Protein AF-A0A0E0PAA8-F1 (afdb_monomer_lite)

Foldseek 3Di:
DDDDDDDDDDDDDDDDDDDDDDDDDDDDDDDDDDDDDDDDDDDDDDDDDFDADDDDDDDDDDDDDYDDYDDDDDDDDDDDDDDDDDDDDDDDDDDDDDDDDDDDPQDPVNQAQLAAPPQHPDDPDWADFRDHDPDVVPPRPAPVNVQNVVVVVVVVPDDDLVVLVVLLVVFDDADDQLVLLVVLCVVFVFAAEAEEQFQAAQVGGGLDPPRDLQVLLVLCQQLHHSAYEFEDDCPGGVGRLVSLLCNVVSPRPHAYEHEGADPDPSVVSSNRSSRHQEYEAELSNDDLVVVLVSLVSCVVSNHAYEYEDADQVSLVSVLVHPNAAHYEHAQQDRGPRDGDLCSLLVCCPDPSVVSCVVVNHAYEYEPDQQALVSRVVNVVSVHSHYYDYNNQSNDPRSSVSVCGSNVHRSHDDDDDDDDDDDDDDDDGHDDDDDDDDDDDDDDDDDDDDDPDDDDQQADFLVCLVVLLVVVLVLQLQFLEKFKFWDKSHQFRFLLLADDLQDDQLLLCLSLLLRLQQIATQDMAIWGWHQDLVVLFIETAVSSVRSHPDDSVRCVPRNFFAAAPVRLCVLLVVLVVVLVVPVVDPDDPDPPPPLPPCPDPVLVVLLVVLLVVVVVVVCCVVVVDDDPPDDDPDDPCPVQWDWDADPNFIKTWGPDDDPSSVSSNQSSCVPPHDQWDWAWAADPVRDIIIMITGAPDPVSVVVVVVVRSVRVSVVSSVLSVSNNGPLSVLVSCQVSLRAYFYALCQSVLSSCCPRHHHRQDPGLLVNLQVSCNRRVWYFHLLLLCLPFVVSCVQCVPDDSDLVRLLVRQVVCLADVDDDDDDALDRHYDYNDDPVSSVQPHDRHDDDRNVSSVSRVNSVVSSCVSLVDRPSPADPPDRPCNDPSCVVRTQWRDSDPNNQWTARSNRSDIDGSPSDDHPFDDDPQLQKKKKFQDPFQDDQVLVLVLLCVVVNVQQWRDKAASDSTMIMTGGPDSVSLVVVLVVLLVLQPDPDPVVVPRSCNVVCVNVRMDMDGNVLVSQLSNDSDRDNDSRVSSVVSVVVPPCPVVCVVSNDDDDDDDDDDDDDDDDDDDDDDDDDDDDDDPPPDDQDDPPVLVVVCSSVVHDPPPRSVVPD

Organism: Oryza rufipogon (NCBI:txid4529)

Radius of gyration: 41.23 Å; chains: 1; bounding box: 120×102×135 Å

InterPro domains:
  IPR001468 Indole-3-glycerol phosphate synthase, conserved site [PS00614] (193-211)
  IPR006941 Ribonuclease CAF1 [PF04857] (538-858)
  IPR011060 Ribulose-phosphate binding barrel [SSF51366] (153-407)
  IPR012337 Ribonuclease H-like superfamily [SSF53098] (453-878)
  IPR013785 Aldolase-type TIM barrel [G3DSA:3.20.20.70] (136-416)
  IPR013798 Indole-3-glycerol phosphate synthase domain [MF_00134_B] (142-407)
  IPR013798 Indole-3-glycerol phosphate synthase domain [PF00218] (144-403)
  IPR013798 Indole-3-glycerol phosphate synthase domain [cd00331] (181-405)
  IPR036397 Ribonuclease H superfamily [G3DSA:3.30.420.10] (458-657)
  IPR036397 Ribonuclease H superfamily [G3DSA:3.30.420.10] (684-893)
  IPR045186 Indole-3-glycerol phosphate synthase [PTHR22854] (103-412)

Sequence (1110 aa):
MEALAIGSAPPRPPGLALPPLTRHHHLLLHRSKTLAPRRFVAAAPMDAAAAAAGRGGPAPPRCARAETDSEDAVATTSSPHSAEAAGAAEQGNGAPAPVADAADVEGVDGIRIRRRPVTGPPVHYVGPFQFRLENEGNTPRNILERIVWDKEAEMKERRPLYMLKGPLENAPPVRDFVGVLKASFDRTGLPALIAEVKKASPSRGVLREDFEPVQIAQTYEKNGAACLSVLTDAKYFQGSFDYLDAIRNAGVQCPLLCKEFIVDAWQLYYARLKGADAVLLIAAVLPDLDIKYMLKICKILGMAALVEVHDEREMDRVLGIDGVQLIGINNRNLETFQVDISNTKNLLEGERGQTIAQKGIIVVGESGLFTPDHISFVQNAGVKAVLVGESLIKQEDPGKAIAGLFGKDISPRRRHPLLLLPRRRPPSRTLLSRLLSSSPPASGGGGGGGGGGVAVKQVTRGNLAEALEELRARVRGAAFVGIDLEMSGVTSAPWRDTLELDRADVRYLKLRDSAERFAALQLGVCPFRWDPAKSAFTTSIDFLAKYQFDFNTCFREGIYYLSRTQEEEALQKLYTLHNNETSAYPNTSEEEEDAPLKSAADVLFTERMKIKFNEWRNSIVSNQRVDDHRSENFKFADQFQTVFFKMRPAIMLNGFTSHQLKLIRQILRTHFRDLVYVCTFLEDGVSEKRVVYTDTNEDKISLMKNVREDLLKSREAKVKSAVGIRHVIDLLASERKLIVGHSCFLDIAQIYSKFVGPLPSSMEEFALSINRMFPHMADTRHLMSVNDAVQYRMRHKSKSLSSAFSLLCPALHAPDEKSSTLPSVRIEVEADETVLSCFTSGAKHEAGYDAFMTGCVFVQLCAYHGIKFEQLSPLEDLATNINLKKHINLLPPCWNSGTVLDLSTGTERPDAGYKRRYPAAVYDNVILIWGFQSKVRPKDIKDCICKVFGRASVTSVFPIDSTAVLVQFSKQESVNDFLDLKATLESADSAISVLHPLSTILEGGKTRAAKYDTYRDICRSSVSKFSFADQAEAVCSTSNSESKFKECNAADGSGAYGSALDGTVPASVQQSGGAKSGSKNKGDDDFSYQDILDALQDGKTSVGKRMSNA

Secondary structure (DSSP, 8-state):
------------------------PPPPPP------------------------------------------------------------------PPP--------TT----S---TT-SS----TT-------GGGS-SSHHHHHHHHHHHHHHTSPPGGGGHHHHTTSPPPP-HHHHHHHHHHHHTSPEEEEEE-SEETTTEES-SS--HHHHHHHHHHTT-SEEEEE--HHHH---HHHHHHHHHTT--S-EEEES---SHHHHHHHHHTT-SEEEEETTTS-HHHHHHHHHHHHHHT-EEEEEE-SHHHHHHHHTSTT--EEEEE-B-TTT--B-THHHHHTTSHHHHHHHHHHTPEEEEES---SHHHHHHHHHTT--EEEE-HHHHTSS-HHHHHHHHHTS--S-------------------------------------------------TTTHHHHHHHHHHHHHH-SEEEEEEEES-S-SSGGGSPPTT--HHHHHHHHHHHHHHSPEEEEEEEEEEEETTTTEEEEEHHHHHHT---HHHHHHS---B--HHHHHHHHHHHHHHHHHHHHS---S----------SHHHHHHHHHHHHHHHHHHHHHHT-----S----S-TTGGG--EEEETTEEEEE--S--HHHHHHHHHHHHHH-SSEEEEEEE-TTSPEEEEEEE-SSHHHHHHHHHHHHHHHHHHHHHHHHHT-BTHHHHHHHHHH-PEEEESSTHHHHHHHIIIII-SPPSSHHHHHHHHHHH-SSEEEHHHHHHT-HHHHHHHTTS-SSHHHHHHHH-HHHH---S--------EEEEE--HHHHHHTSTTSPP-HHHHHHHHHHHHHHHHHHTT--GGG--TTS-GGG-HHHHTTTTEE-SSTT-SEEEETTTTEEEE-TT---SSPPP-GGGEEEEE--SS---HHHHHHHHHHHS-TTSEEEEEE-SSSEEEEEES-SHHHHHHHHHHHHHHH--STTTTTSGGGGTTTTTT-EEEEHHHHHHHHH-----SSHHHHHHHHHHHS--THHHHTTS------------------------------------PPPHHHHHHHHHHT--TTTTTSS--

Structure (mmCIF, N/CA/C/O backbone):
data_AF-A0A0E0PAA8-F1
#
_entry.id   AF-A0A0E0PAA8-F1
#
loop_
_atom_site.group_PDB
_atom_site.id
_atom_site.type_symbol
_atom_site.label_atom_id
_atom_site.label_alt_id
_atom_site.label_comp_id
_atom_site.label_asym_id
_atom_site.label_entity_id
_atom_site.label_seq_id
_atom_site.pdbx_PDB_ins_code
_atom_site.Cartn_x
_atom_site.Cartn_y
_atom_site.Cartn_z
_atom_site.occupancy
_atom_site.B_iso_or_equiv
_atom_site.auth_seq_id
_atom_site.auth_comp_id
_atom_site.auth_asym_id
_atom_site.auth_atom_id
_atom_site.pdbx_PDB_model_num
ATOM 1 N N . MET A 1 1 ? -5.049 53.570 -38.825 1.00 30.95 1 MET A N 1
ATOM 2 C CA . MET A 1 1 ? -3.633 53.955 -38.972 1.00 30.95 1 MET A CA 1
ATOM 3 C C . MET A 1 1 ? -2.814 52.689 -38.751 1.00 30.95 1 MET A C 1
ATOM 5 O O . MET A 1 1 ? -3.049 52.068 -37.727 1.00 30.95 1 MET A O 1
ATOM 9 N N . GLU A 1 2 ? -1.975 52.183 -39.657 1.00 29.09 2 GLU A N 1
ATOM 10 C CA . GLU A 1 2 ? -1.739 52.512 -41.078 1.00 29.09 2 GLU A CA 1
ATOM 11 C C . GLU A 1 2 ? -1.341 51.242 -41.873 1.00 29.09 2 GLU A C 1
ATOM 13 O O . GLU A 1 2 ? -0.784 50.316 -41.299 1.00 29.09 2 GLU A O 1
ATOM 18 N N . ALA A 1 3 ? -1.661 51.261 -43.180 1.00 27.89 3 ALA A N 1
ATOM 19 C CA . ALA A 1 3 ? -0.963 50.674 -44.347 1.00 27.89 3 ALA A CA 1
ATOM 20 C C . ALA A 1 3 ? -0.505 49.183 -44.341 1.00 27.89 3 ALA A C 1
ATOM 22 O O . ALA A 1 3 ? 0.305 48.783 -43.519 1.00 27.89 3 ALA A O 1
ATOM 23 N N . LEU A 1 4 ? -1.028 48.280 -45.200 1.00 32.03 4 LEU A N 1
ATOM 24 C CA . LEU A 1 4 ? -0.894 48.144 -46.687 1.00 32.03 4 LEU A CA 1
ATOM 25 C C . LEU A 1 4 ? 0.478 47.566 -47.131 1.00 32.03 4 LEU A C 1
ATOM 27 O O . LEU A 1 4 ? 1.483 47.881 -46.514 1.00 32.03 4 LEU A O 1
ATOM 31 N N . ALA A 1 5 ? 0.629 46.726 -48.172 1.00 29.28 5 ALA A N 1
ATOM 32 C CA . ALA A 1 5 ? -0.254 46.237 -49.261 1.00 29.28 5 ALA A CA 1
ATOM 33 C C . ALA A 1 5 ? 0.083 44.744 -49.604 1.00 29.28 5 ALA A C 1
ATOM 35 O O . ALA A 1 5 ? 1.172 44.290 -49.276 1.00 29.28 5 ALA A O 1
ATOM 36 N N . ILE A 1 6 ? -0.833 43.858 -50.042 1.00 32.16 6 ILE A N 1
ATOM 37 C CA . ILE A 1 6 ? -1.476 43.643 -51.374 1.00 32.16 6 ILE A CA 1
ATOM 38 C C . ILE A 1 6 ? -0.529 43.148 -52.502 1.00 32.16 6 ILE A C 1
ATOM 40 O O . ILE A 1 6 ? 0.418 43.836 -52.861 1.00 32.16 6 ILE A O 1
ATOM 44 N N . GLY A 1 7 ? -0.876 42.001 -53.124 1.00 26.89 7 GLY A N 1
ATOM 45 C CA . GLY A 1 7 ? -0.336 41.487 -54.405 1.00 26.89 7 GLY A CA 1
ATOM 46 C C . GLY A 1 7 ? -0.453 39.947 -54.541 1.00 26.89 7 GLY A C 1
ATOM 47 O O . GLY A 1 7 ? 0.344 39.229 -53.954 1.00 26.89 7 GLY A O 1
ATOM 48 N N . SER A 1 8 ? -1.530 39.346 -55.071 1.00 28.67 8 SER A N 1
ATOM 49 C CA . SER A 1 8 ? -1.979 39.228 -56.485 1.00 28.67 8 SER A CA 1
ATOM 50 C C . SER A 1 8 ? -1.231 38.181 -57.350 1.00 28.67 8 SER A C 1
ATOM 52 O O . SER A 1 8 ? -0.096 38.409 -57.758 1.00 28.67 8 SER A O 1
ATOM 54 N N . ALA A 1 9 ? -1.905 37.072 -57.699 1.00 30.94 9 ALA A N 1
ATOM 55 C CA . ALA A 1 9 ? -1.523 36.108 -58.761 1.00 30.94 9 ALA A CA 1
ATOM 56 C C . ALA A 1 9 ? -1.994 36.616 -60.159 1.00 30.94 9 ALA A C 1
ATOM 58 O O . ALA A 1 9 ? -2.781 37.569 -60.153 1.00 30.94 9 ALA A O 1
ATOM 59 N N . PRO A 1 10 ? -1.588 36.071 -61.345 1.00 41.41 10 PRO A N 1
ATOM 60 C CA . PRO A 1 10 ? -1.702 34.652 -61.797 1.00 41.41 10 PRO A CA 1
ATOM 61 C C . PRO A 1 10 ? -0.504 34.232 -62.727 1.00 41.41 10 PRO A C 1
ATOM 63 O O . PRO A 1 10 ? 0.563 34.811 -62.530 1.00 41.41 10 PRO A O 1
ATOM 66 N N . PRO A 1 11 ? -0.572 33.340 -63.764 1.00 43.75 11 PRO A N 1
ATOM 67 C CA . PRO A 1 11 ? -1.475 32.223 -64.135 1.00 43.75 11 PRO A CA 1
ATOM 68 C C . PRO A 1 11 ? -0.740 30.861 -64.411 1.00 43.75 11 PRO A C 1
ATOM 70 O O . PRO A 1 11 ? 0.463 30.735 -64.211 1.00 43.75 11 PRO A O 1
ATOM 73 N N . ARG A 1 12 ? -1.455 29.828 -64.911 1.00 36.78 12 ARG A N 1
ATOM 74 C CA . ARG A 1 12 ? -0.903 28.570 -65.511 1.00 36.78 12 ARG A CA 1
ATOM 75 C C . ARG A 1 12 ? -0.781 28.683 -67.050 1.00 36.78 12 ARG A C 1
ATOM 77 O O . ARG A 1 12 ? -1.503 29.508 -67.610 1.00 36.78 12 ARG A O 1
ATOM 84 N N . PRO A 1 13 ? 0.043 27.859 -67.751 1.00 38.56 13 PRO A N 1
ATOM 85 C CA . PRO A 1 13 ? -0.491 26.660 -68.451 1.00 38.56 13 PRO A CA 1
ATOM 86 C C . PRO A 1 13 ? 0.492 25.419 -68.415 1.00 38.56 13 PRO A C 1
ATOM 88 O O . PRO A 1 13 ? 1.024 25.207 -67.327 1.00 38.56 13 PRO A O 1
ATOM 91 N N . PRO A 1 14 ? 0.639 24.474 -69.397 1.00 43.62 14 PRO A N 1
ATOM 92 C CA . PRO A 1 14 ? 0.285 23.058 -69.125 1.00 43.62 14 PRO A CA 1
ATOM 93 C C . PRO A 1 14 ? 1.256 21.921 -69.589 1.00 43.62 14 PRO A C 1
ATOM 95 O O . PRO A 1 14 ? 2.139 22.121 -70.416 1.00 43.62 14 PRO A O 1
ATOM 98 N N . GLY A 1 15 ? 0.983 20.674 -69.153 1.00 28.50 15 GLY A N 1
ATOM 99 C CA . GLY A 1 15 ? 1.620 19.415 -69.624 1.00 28.50 15 GLY A CA 1
ATOM 100 C C . GLY A 1 15 ? 2.808 18.929 -68.765 1.00 28.50 15 GLY A C 1
ATOM 101 O O . GLY A 1 15 ? 3.442 19.741 -68.107 1.00 28.50 15 GLY A O 1
ATOM 102 N N . LEU A 1 16 ? 3.162 17.634 -68.681 1.00 29.89 16 LEU A N 1
ATOM 103 C CA . LEU A 1 16 ? 2.619 16.402 -69.292 1.00 29.89 16 LEU A CA 1
ATOM 104 C C . LEU A 1 16 ? 2.902 15.162 -68.387 1.00 29.89 16 LEU A C 1
ATOM 106 O O . LEU A 1 16 ? 3.825 15.188 -67.585 1.00 29.89 16 LEU A O 1
ATOM 110 N N . ALA A 1 17 ? 2.084 14.110 -68.540 1.00 29.03 17 ALA A N 1
ATOM 111 C CA . ALA A 1 17 ? 2.152 12.711 -68.050 1.00 29.03 17 ALA A CA 1
ATOM 112 C C . ALA A 1 17 ? 3.200 12.229 -66.998 1.00 29.03 17 ALA A C 1
ATOM 114 O O . ALA A 1 17 ? 4.406 12.329 -67.199 1.00 29.03 17 ALA A O 1
ATOM 115 N N . LEU A 1 18 ? 2.724 11.476 -65.986 1.00 28.88 18 LEU A N 1
ATOM 116 C CA . LEU A 1 18 ? 3.520 10.559 -65.142 1.00 28.88 18 LEU A CA 1
ATOM 117 C C . LEU A 1 18 ? 2.765 9.231 -64.860 1.00 28.88 18 LEU A C 1
ATOM 119 O O . LEU A 1 18 ? 1.585 9.286 -64.508 1.00 28.88 18 LEU A O 1
ATOM 123 N N . PRO A 1 19 ? 3.414 8.050 -64.968 1.00 35.09 19 PRO A N 1
ATOM 124 C CA . PRO A 1 19 ? 2.873 6.754 -64.534 1.00 35.09 19 PRO A CA 1
ATOM 125 C C . PRO A 1 19 ? 3.210 6.429 -63.054 1.00 35.09 19 PRO A C 1
ATOM 127 O O . PRO A 1 19 ? 4.078 7.076 -62.466 1.00 35.09 19 PRO A O 1
ATOM 130 N N . PRO A 1 20 ? 2.547 5.438 -62.419 1.00 35.84 20 PRO A N 1
ATOM 131 C CA . PRO A 1 20 ? 2.640 5.210 -60.972 1.00 35.84 20 PRO A CA 1
ATOM 132 C C . PRO A 1 20 ? 3.777 4.263 -60.548 1.00 35.84 20 PRO A C 1
ATOM 134 O O . PRO A 1 20 ? 3.992 3.225 -61.172 1.00 35.84 20 PRO A O 1
ATOM 137 N N . LEU A 1 21 ? 4.416 4.545 -59.402 1.00 29.41 21 LEU A N 1
ATOM 138 C CA . LEU A 1 21 ? 5.333 3.616 -58.726 1.00 29.41 21 LEU A CA 1
ATOM 139 C C . LEU A 1 21 ? 5.025 3.449 -57.226 1.00 29.41 21 LEU A C 1
ATOM 141 O O . LEU A 1 21 ? 5.207 4.345 -56.409 1.00 29.41 21 LEU A O 1
ATOM 145 N N . THR A 1 22 ? 4.543 2.244 -56.919 1.00 29.12 22 THR A N 1
ATOM 146 C CA . THR A 1 22 ? 4.711 1.432 -55.696 1.00 29.12 22 THR A CA 1
ATOM 147 C C . THR A 1 22 ? 5.290 2.055 -54.417 1.00 29.12 22 THR A C 1
ATOM 149 O O . THR A 1 22 ? 6.427 2.519 -54.381 1.00 29.12 22 THR A O 1
ATOM 152 N N . ARG A 1 23 ? 4.586 1.815 -53.297 1.00 28.78 23 ARG A N 1
ATOM 153 C CA . ARG A 1 23 ? 5.163 1.808 -51.937 1.00 28.78 23 ARG A CA 1
ATOM 154 C C . ARG A 1 23 ? 6.415 0.916 -51.866 1.00 28.78 23 ARG A C 1
ATOM 156 O O . ARG A 1 23 ? 6.444 -0.157 -52.469 1.00 28.78 23 ARG A O 1
ATOM 163 N N . HIS A 1 24 ? 7.377 1.284 -51.023 1.00 27.06 24 HIS A N 1
ATOM 164 C CA . HIS A 1 24 ? 8.425 0.377 -50.545 1.00 27.06 24 HIS A CA 1
ATOM 165 C C . HIS A 1 24 ? 8.402 0.276 -49.017 1.00 27.06 24 HIS A C 1
ATOM 167 O O . HIS A 1 24 ? 8.115 1.246 -48.318 1.00 27.06 24 HIS A O 1
ATOM 173 N N . HIS A 1 25 ? 8.657 -0.933 -48.515 1.00 29.12 25 HIS A N 1
ATOM 174 C CA . HIS A 1 25 ? 8.732 -1.232 -47.087 1.00 29.12 25 HIS A CA 1
ATOM 175 C C . HIS A 1 25 ? 10.100 -0.851 -46.511 1.00 29.12 25 HIS A C 1
ATOM 177 O O . HIS A 1 25 ? 11.113 -0.890 -47.207 1.00 29.12 25 HIS A O 1
ATOM 183 N N . HIS A 1 26 ? 10.140 -0.586 -45.203 1.00 28.70 26 HIS A N 1
ATOM 184 C CA . HIS A 1 26 ? 11.393 -0.609 -44.451 1.00 28.70 26 HIS A CA 1
ATOM 185 C C . HIS A 1 26 ? 12.020 -2.009 -44.520 1.00 28.70 26 HIS A C 1
ATOM 187 O O . HIS A 1 26 ? 11.411 -2.983 -44.079 1.00 28.70 26 HIS A O 1
ATOM 193 N N . LEU A 1 27 ? 13.254 -2.094 -45.021 1.00 25.83 27 LEU A N 1
ATOM 194 C CA . LEU A 1 27 ? 14.100 -3.277 -44.888 1.00 25.83 27 LEU A CA 1
ATOM 195 C C . LEU A 1 27 ? 15.040 -3.116 -43.691 1.00 25.83 27 LEU A C 1
ATOM 197 O O . LEU A 1 27 ? 15.760 -2.126 -43.572 1.00 25.83 27 LEU A O 1
ATOM 201 N N . LEU A 1 28 ? 15.044 -4.121 -42.817 1.00 26.86 28 LEU A N 1
ATOM 202 C CA . LEU A 1 28 ? 16.034 -4.272 -41.754 1.00 26.86 28 LEU A CA 1
ATOM 203 C C . LEU A 1 28 ? 17.349 -4.778 -42.362 1.00 26.86 28 LEU A C 1
ATOM 205 O O . LEU A 1 28 ? 17.357 -5.793 -43.057 1.00 26.86 28 LEU A O 1
ATOM 209 N N . LEU A 1 29 ? 18.465 -4.105 -42.074 1.00 27.44 29 LEU A N 1
ATOM 210 C CA . LEU A 1 29 ? 19.794 -4.582 -42.459 1.00 27.44 29 LEU A CA 1
ATOM 211 C C . LEU A 1 29 ? 20.410 -5.449 -41.357 1.00 27.44 29 LEU A C 1
ATOM 213 O O . LEU A 1 29 ? 20.486 -5.059 -40.192 1.00 27.44 29 LEU A O 1
ATOM 217 N N . HIS A 1 30 ? 20.869 -6.637 -41.748 1.00 25.97 30 HIS A N 1
ATOM 218 C CA . HIS A 1 30 ? 21.519 -7.597 -40.861 1.00 25.97 30 HIS A CA 1
ATOM 219 C C . HIS A 1 30 ? 22.849 -7.076 -40.292 1.00 25.97 30 HIS A C 1
ATOM 221 O O . HIS A 1 30 ? 23.628 -6.414 -40.979 1.00 25.97 30 HIS A O 1
ATOM 227 N N . ARG A 1 31 ? 23.216 -7.587 -39.111 1.00 27.47 31 ARG A N 1
ATOM 228 C CA . ARG A 1 31 ? 24.600 -8.020 -38.876 1.00 27.47 31 ARG A CA 1
ATOM 229 C C . ARG A 1 31 ? 24.631 -9.520 -38.624 1.00 27.47 31 ARG A C 1
ATOM 231 O O . ARG A 1 31 ? 23.890 -10.039 -37.797 1.00 27.47 31 ARG A O 1
ATOM 238 N N . SER A 1 32 ? 25.469 -10.208 -39.386 1.00 24.28 32 SER A N 1
ATOM 239 C CA . SER A 1 32 ? 25.610 -11.659 -39.393 1.00 24.28 32 SER A CA 1
ATOM 240 C C . SER A 1 32 ? 26.769 -12.121 -38.510 1.00 24.28 32 SER A C 1
ATOM 242 O O . SER A 1 32 ? 27.769 -11.420 -38.350 1.00 24.28 32 SER A O 1
ATOM 244 N N . LYS A 1 33 ? 26.664 -13.351 -38.000 1.00 29.75 33 LYS A N 1
ATOM 245 C CA . LYS A 1 33 ? 27.807 -14.246 -37.781 1.00 29.75 33 LYS A CA 1
ATOM 246 C C . LYS A 1 33 ? 27.336 -15.692 -37.927 1.00 29.75 33 LYS A C 1
ATOM 248 O O . LYS A 1 33 ? 26.242 -16.038 -37.497 1.00 29.75 33 LYS A O 1
ATOM 253 N N . THR A 1 34 ? 28.141 -16.500 -38.604 1.00 26.42 34 THR A N 1
ATOM 254 C CA . THR A 1 34 ? 27.798 -17.845 -39.078 1.00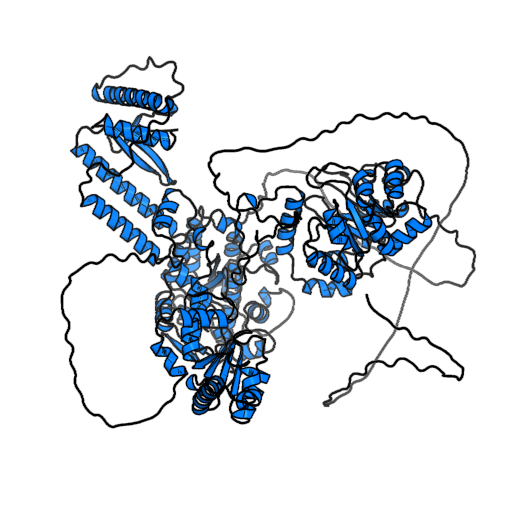 26.42 34 THR A CA 1
ATOM 255 C C . THR A 1 34 ? 28.503 -18.923 -38.269 1.00 26.42 34 THR A C 1
ATOM 257 O O . THR A 1 34 ? 29.690 -18.780 -37.993 1.00 26.42 34 THR A O 1
ATOM 260 N N . LEU A 1 35 ? 27.815 -20.038 -38.003 1.00 27.14 35 LEU A N 1
ATOM 261 C CA . LEU A 1 35 ? 28.413 -21.375 -37.895 1.00 27.14 35 LEU A CA 1
ATOM 262 C C . LEU A 1 35 ? 27.317 -22.454 -38.009 1.00 27.14 35 LEU A C 1
ATOM 264 O O . LEU A 1 35 ? 26.243 -22.330 -37.432 1.00 27.14 35 LEU A O 1
ATOM 268 N N . ALA A 1 36 ? 27.606 -23.487 -38.797 1.00 25.91 36 ALA A N 1
ATOM 269 C CA . ALA A 1 36 ? 26.824 -24.715 -39.010 1.00 25.91 36 ALA A CA 1
ATOM 270 C C . ALA A 1 36 ? 27.696 -25.912 -38.526 1.00 25.91 36 ALA A C 1
ATOM 272 O O . ALA A 1 36 ? 28.840 -25.636 -38.150 1.00 25.91 36 ALA A O 1
ATOM 273 N N . PRO A 1 37 ? 27.296 -27.213 -38.566 1.00 40.34 37 PRO A N 1
ATOM 274 C CA . PRO A 1 37 ? 26.159 -27.881 -39.240 1.00 40.34 37 PRO A CA 1
ATOM 275 C C . PRO A 1 37 ? 25.354 -28.800 -38.253 1.00 40.34 37 PRO A C 1
ATOM 277 O O . PRO A 1 37 ? 25.450 -28.563 -37.057 1.00 40.34 37 PRO A O 1
ATOM 280 N N . ARG A 1 38 ? 24.500 -29.804 -38.568 1.00 25.64 38 ARG A N 1
ATOM 281 C CA . ARG A 1 38 ? 24.272 -30.731 -39.717 1.00 25.64 38 ARG A CA 1
ATOM 282 C C . ARG A 1 38 ? 22.774 -31.094 -39.925 1.00 25.64 38 ARG A C 1
ATOM 284 O O . ARG A 1 38 ? 21.916 -30.696 -39.152 1.00 25.64 38 ARG A O 1
ATOM 291 N N . ARG A 1 39 ? 22.491 -31.853 -41.001 1.00 25.25 39 ARG A N 1
ATOM 292 C CA . ARG A 1 39 ? 21.177 -32.378 -41.462 1.00 25.25 39 ARG A CA 1
ATOM 293 C C . ARG A 1 39 ? 20.686 -33.627 -40.703 1.00 25.25 39 ARG A C 1
ATOM 295 O O . ARG A 1 39 ? 21.529 -34.456 -40.390 1.00 25.25 39 ARG A O 1
ATOM 302 N N . PHE A 1 40 ? 19.360 -33.817 -40.638 1.00 25.45 40 PHE A N 1
ATOM 303 C CA . PHE A 1 40 ? 18.522 -34.981 -41.063 1.00 25.45 40 PHE A CA 1
ATOM 304 C C . PHE A 1 40 ? 17.052 -34.452 -41.046 1.00 25.45 40 PHE A C 1
ATOM 306 O O . PHE A 1 40 ? 16.732 -33.744 -40.101 1.00 25.45 40 PHE A O 1
ATOM 313 N N . VAL A 1 41 ? 16.130 -34.506 -42.029 1.00 25.86 41 VAL A N 1
ATOM 314 C CA . VAL A 1 41 ? 15.714 -35.391 -43.154 1.00 25.86 41 VAL A CA 1
ATOM 315 C C . VAL A 1 41 ? 14.421 -36.180 -42.836 1.00 25.86 41 VAL A C 1
ATOM 317 O O . VAL A 1 41 ? 14.489 -37.190 -42.151 1.00 25.86 41 VAL A O 1
ATOM 320 N N . ALA A 1 42 ? 13.303 -35.742 -43.454 1.00 24.78 42 ALA A N 1
ATOM 321 C CA . ALA A 1 42 ? 12.003 -36.431 -43.672 1.00 24.78 42 ALA A CA 1
ATOM 322 C C . ALA A 1 42 ? 11.185 -36.867 -42.415 1.00 24.78 42 ALA A C 1
ATOM 324 O O . ALA A 1 42 ? 11.716 -36.879 -41.315 1.00 24.78 42 ALA A O 1
ATOM 325 N N . ALA A 1 43 ? 9.875 -37.177 -42.466 1.00 25.53 43 ALA A N 1
ATOM 326 C CA . ALA A 1 43 ? 8.897 -37.275 -43.570 1.00 25.53 43 ALA A CA 1
ATOM 327 C C . ALA A 1 43 ? 7.467 -36.818 -43.130 1.00 25.53 43 ALA A C 1
ATOM 329 O O . ALA A 1 43 ? 7.292 -36.309 -42.028 1.00 25.53 43 ALA A O 1
ATOM 330 N N . ALA A 1 44 ? 6.452 -37.012 -43.984 1.00 25.14 44 ALA A N 1
ATOM 331 C CA . ALA A 1 44 ? 5.006 -36.764 -43.764 1.00 25.14 44 ALA A CA 1
ATOM 332 C C . ALA A 1 44 ? 4.188 -37.813 -44.582 1.00 25.14 44 ALA A C 1
ATOM 334 O O . ALA A 1 44 ? 4.851 -38.638 -45.219 1.00 25.14 44 ALA A O 1
ATOM 335 N N . PRO A 1 45 ? 2.839 -37.771 -44.755 1.00 53.81 45 PRO A N 1
ATOM 336 C CA . PRO A 1 45 ? 1.689 -37.283 -43.957 1.00 53.81 45 PRO A CA 1
ATOM 337 C C . PRO A 1 45 ? 0.583 -38.401 -43.825 1.00 53.81 45 PRO A C 1
ATOM 339 O O . PRO A 1 45 ? 0.935 -39.574 -43.844 1.00 53.81 45 PRO A O 1
ATOM 342 N N . MET A 1 46 ? -0.725 -38.039 -43.812 1.00 25.75 46 MET A N 1
ATOM 343 C CA . MET A 1 46 ? -1.929 -38.857 -44.176 1.00 25.75 46 MET A CA 1
ATOM 344 C C . MET A 1 46 ? -2.468 -39.924 -43.175 1.00 25.75 46 MET A C 1
ATOM 346 O O . MET A 1 46 ? -1.687 -40.520 -42.446 1.00 25.75 46 MET A O 1
ATOM 350 N N . ASP A 1 47 ? -3.779 -40.255 -43.095 1.00 26.16 47 ASP A N 1
ATOM 351 C CA . ASP A 1 47 ? -5.040 -39.562 -43.501 1.00 26.16 47 ASP A CA 1
ATOM 352 C C . ASP A 1 47 ? -6.314 -40.192 -42.840 1.00 26.16 47 ASP A C 1
ATOM 354 O O . ASP A 1 47 ? -6.283 -41.367 -42.486 1.00 26.16 47 ASP A O 1
ATOM 358 N N . ALA A 1 48 ? -7.439 -39.447 -42.806 1.00 27.08 48 ALA A N 1
ATOM 359 C CA . ALA A 1 48 ? -8.867 -39.875 -42.711 1.00 27.08 48 ALA A CA 1
ATOM 360 C C . ALA A 1 48 ? -9.341 -40.800 -41.524 1.00 27.08 48 ALA A C 1
ATOM 362 O O . ALA A 1 48 ? -8.540 -41.220 -40.703 1.00 27.08 48 ALA A O 1
ATOM 363 N N . ALA A 1 49 ? -10.635 -41.130 -41.276 1.00 26.05 49 ALA A N 1
ATOM 364 C CA . ALA A 1 49 ? -11.928 -40.794 -41.915 1.00 26.05 49 ALA A CA 1
ATOM 365 C C . ALA A 1 49 ? -13.172 -40.877 -40.958 1.00 26.05 49 ALA A C 1
ATOM 367 O O . ALA A 1 49 ? -13.250 -41.792 -40.152 1.00 26.05 49 ALA A O 1
ATOM 368 N N . ALA A 1 50 ? -14.170 -39.988 -41.167 1.00 28.52 50 ALA A N 1
ATOM 369 C CA . ALA A 1 50 ? -15.659 -40.168 -41.208 1.00 28.52 50 ALA A CA 1
ATOM 370 C C . ALA A 1 50 ? -16.506 -40.929 -40.120 1.00 28.52 50 ALA A C 1
ATOM 372 O O . ALA A 1 50 ? -16.075 -41.949 -39.609 1.00 28.52 50 ALA A O 1
ATOM 373 N N . ALA A 1 51 ? -17.803 -40.624 -39.830 1.00 29.88 51 ALA A N 1
ATOM 374 C CA . ALA A 1 51 ? -18.715 -39.459 -40.065 1.00 29.88 51 ALA A CA 1
ATOM 375 C C . ALA A 1 51 ? -20.117 -39.587 -39.320 1.00 29.88 51 ALA A C 1
ATOM 377 O O . ALA A 1 51 ? -20.152 -40.038 -38.182 1.00 29.88 51 ALA A O 1
ATOM 378 N N . ALA A 1 52 ? -21.285 -39.159 -39.889 1.00 31.20 52 ALA A N 1
ATOM 379 C CA . ALA A 1 52 ? -22.564 -38.828 -39.163 1.00 31.20 52 ALA A CA 1
ATOM 380 C C . ALA A 1 52 ? -23.974 -39.324 -39.695 1.00 31.20 52 ALA A C 1
ATOM 382 O O . ALA A 1 52 ? -24.153 -39.574 -40.885 1.00 31.20 52 ALA A O 1
ATOM 383 N N . ALA A 1 53 ? -25.048 -39.364 -38.871 1.00 30.59 53 ALA A N 1
ATOM 384 C CA . ALA A 1 53 ? -26.481 -39.525 -39.272 1.00 30.59 53 ALA A CA 1
ATOM 385 C C . ALA A 1 53 ? -27.475 -39.216 -38.111 1.00 30.59 53 ALA A C 1
ATOM 387 O O . ALA A 1 53 ? -27.082 -39.389 -36.967 1.00 30.59 53 ALA A O 1
ATOM 388 N N . GLY A 1 54 ? -28.762 -38.843 -38.295 1.00 28.47 54 GLY A N 1
ATOM 389 C CA . GLY A 1 54 ? -29.501 -38.375 -39.493 1.00 28.47 54 GLY A CA 1
ATOM 390 C C . GLY A 1 54 ? -31.046 -38.608 -39.466 1.00 28.47 54 GLY A C 1
ATOM 391 O O . GLY A 1 54 ? -31.464 -39.690 -39.071 1.00 28.47 54 GLY A O 1
ATOM 392 N N . ARG A 1 55 ? -31.848 -37.664 -40.032 1.00 29.67 55 ARG A N 1
ATOM 393 C CA . ARG A 1 55 ? -33.356 -37.580 -40.146 1.00 29.67 55 ARG A CA 1
ATOM 394 C C . ARG A 1 55 ? -34.087 -37.008 -38.898 1.00 29.67 55 ARG A C 1
ATOM 396 O O . ARG A 1 55 ? -33.568 -37.182 -37.809 1.00 29.67 55 ARG A O 1
ATOM 403 N N . GLY A 1 56 ? -35.249 -36.320 -38.969 1.00 26.36 56 GLY A N 1
ATOM 404 C CA . GLY A 1 56 ? -36.119 -35.856 -40.089 1.00 26.36 56 GLY A CA 1
ATOM 405 C C . GLY A 1 56 ? -37.275 -34.905 -39.622 1.00 26.36 56 GLY A C 1
ATOM 406 O O . GLY A 1 56 ? -37.447 -34.750 -38.420 1.00 26.36 56 GLY A O 1
ATOM 407 N N . GLY A 1 57 ? -38.022 -34.245 -40.538 1.00 23.84 57 GLY A N 1
ATOM 408 C CA . GLY A 1 57 ? -39.155 -33.294 -40.262 1.00 23.84 57 GLY A CA 1
ATOM 409 C C . GLY A 1 57 ? -40.575 -33.925 -40.317 1.00 23.84 57 GLY A C 1
ATOM 410 O O . GLY A 1 57 ? -40.604 -35.157 -40.344 1.00 23.84 57 GLY A O 1
ATOM 411 N N . PRO A 1 58 ? -41.732 -33.185 -40.380 1.00 41.94 58 PRO A N 1
ATOM 412 C CA . PRO A 1 58 ? -42.001 -31.911 -41.108 1.00 41.94 58 PRO A CA 1
ATOM 413 C C . PRO A 1 58 ? -42.907 -30.843 -40.367 1.00 41.94 58 PRO A C 1
ATOM 415 O O . PRO A 1 58 ? -42.836 -30.739 -39.150 1.00 41.94 58 PRO A O 1
ATOM 418 N N . ALA A 1 59 ? -43.702 -30.014 -41.092 1.00 29.39 59 ALA A N 1
ATOM 419 C CA . ALA A 1 59 ? -44.561 -28.855 -40.660 1.00 29.39 59 ALA A CA 1
ATOM 420 C C . ALA A 1 59 ? -45.986 -28.920 -41.334 1.00 29.39 59 ALA A C 1
ATOM 422 O O . ALA A 1 59 ? -46.227 -30.005 -41.873 1.00 29.39 59 ALA A O 1
ATOM 423 N N . PRO A 1 60 ? -46.916 -27.900 -41.451 1.00 51.28 60 PRO A N 1
ATOM 424 C CA . PRO A 1 60 ? -47.015 -26.440 -41.097 1.00 51.28 60 PRO A CA 1
ATOM 425 C C . PRO A 1 60 ? -48.334 -26.112 -40.275 1.00 51.28 60 PRO A C 1
ATOM 427 O O . PRO A 1 60 ? -48.479 -26.834 -39.294 1.00 51.28 60 PRO A O 1
ATOM 430 N N . PRO A 1 61 ? -49.346 -25.206 -40.555 1.00 42.19 61 PRO A N 1
ATOM 431 C CA . PRO A 1 61 ? -49.496 -23.897 -41.282 1.00 42.19 61 PRO A CA 1
ATOM 432 C C . PRO A 1 61 ? -50.470 -22.763 -40.725 1.00 42.19 61 PRO A C 1
ATOM 434 O O . PRO A 1 61 ? -51.577 -23.046 -40.294 1.00 42.19 61 PRO A O 1
ATOM 437 N N . ARG A 1 62 ? -50.158 -21.472 -41.021 1.00 25.30 62 ARG A N 1
ATOM 438 C CA . ARG A 1 62 ? -51.030 -20.314 -41.484 1.00 25.30 62 ARG A CA 1
ATOM 439 C C . ARG A 1 62 ? -52.106 -19.521 -40.644 1.00 25.30 62 ARG A C 1
ATOM 441 O O . ARG A 1 62 ? -52.974 -20.100 -40.015 1.00 25.30 62 ARG A O 1
ATOM 448 N N . CYS A 1 63 ? -52.153 -18.191 -40.947 1.00 23.75 63 CYS A N 1
ATOM 449 C CA . CYS A 1 63 ? -53.267 -17.172 -40.930 1.00 23.75 63 CYS A CA 1
ATOM 450 C C . CYS A 1 63 ? -53.760 -16.510 -39.598 1.00 23.75 63 CYS A C 1
ATOM 452 O O . CYS A 1 63 ? -53.653 -17.149 -38.565 1.00 23.75 63 CYS A O 1
ATOM 454 N N . ALA A 1 64 ? -54.352 -15.280 -39.530 1.00 25.89 64 ALA A N 1
ATOM 455 C CA . ALA A 1 64 ? -54.306 -14.032 -40.365 1.00 25.89 64 ALA A CA 1
ATOM 456 C C . ALA A 1 64 ? -55.072 -12.779 -39.765 1.00 25.89 64 ALA A C 1
ATOM 458 O O . ALA A 1 64 ? -56.139 -12.971 -39.203 1.00 25.89 64 ALA A O 1
ATOM 459 N N . ARG A 1 65 ? -54.606 -11.534 -40.074 1.00 25.52 65 ARG A N 1
ATOM 460 C CA . ARG A 1 65 ? -55.315 -10.210 -40.300 1.00 25.52 65 ARG A CA 1
ATOM 461 C C . ARG A 1 65 ? -56.000 -9.333 -39.183 1.00 25.52 65 ARG A C 1
ATOM 463 O O . ARG A 1 65 ? -56.724 -9.868 -38.364 1.00 25.52 65 ARG A O 1
ATOM 470 N N . ALA A 1 66 ? -55.893 -7.986 -39.369 1.00 26.05 66 ALA A N 1
ATOM 471 C CA . ALA A 1 66 ? -56.842 -6.858 -39.054 1.00 26.05 66 ALA A CA 1
ATOM 472 C C . ALA A 1 66 ? -57.106 -6.439 -37.561 1.00 26.05 66 ALA A C 1
ATOM 474 O O . ALA A 1 66 ? -56.918 -7.283 -36.696 1.00 26.05 66 ALA A O 1
ATOM 475 N N . GLU A 1 67 ? -57.524 -5.212 -37.143 1.00 28.72 67 GLU A N 1
ATOM 476 C CA . GLU A 1 67 ? -57.684 -3.832 -37.726 1.00 28.72 67 GLU A CA 1
ATOM 477 C C . GLU A 1 67 ? -57.923 -2.740 -36.611 1.00 28.72 67 GLU A C 1
ATOM 479 O O . GLU A 1 67 ? -58.209 -3.121 -35.479 1.00 28.72 67 GLU A O 1
ATOM 484 N N . THR A 1 68 ? -57.901 -1.421 -36.937 1.00 27.61 68 THR A N 1
ATOM 485 C CA . THR A 1 68 ? -58.382 -0.209 -36.157 1.00 27.61 68 THR A CA 1
ATOM 486 C C . THR A 1 68 ? -57.684 0.202 -34.818 1.00 27.61 68 THR A C 1
ATOM 488 O O . THR A 1 68 ? -56.861 -0.570 -34.331 1.00 27.61 68 THR A O 1
ATOM 491 N N . ASP A 1 69 ? -58.035 1.288 -34.074 1.00 27.44 69 ASP A N 1
ATOM 492 C CA . ASP A 1 69 ? -58.090 2.796 -34.242 1.00 27.44 69 ASP A CA 1
ATOM 493 C C . ASP A 1 69 ? -58.576 3.440 -32.874 1.00 27.44 69 ASP A C 1
ATOM 495 O O . ASP A 1 69 ? -58.956 2.650 -32.009 1.00 27.44 69 ASP A O 1
ATOM 499 N N . SER A 1 70 ? -58.630 4.747 -32.482 1.00 27.83 70 SER A N 1
ATOM 500 C CA . SER A 1 70 ? -58.170 6.117 -32.901 1.00 27.83 70 SER A CA 1
ATOM 501 C C . SER A 1 70 ? -58.372 7.177 -31.748 1.00 27.83 70 SER A C 1
ATOM 503 O O . SER A 1 70 ? -59.185 6.906 -30.870 1.00 27.83 70 SER A O 1
ATOM 505 N N . GLU A 1 71 ? -57.743 8.386 -31.810 1.00 30.59 71 GLU A N 1
ATOM 506 C CA . GLU A 1 71 ? -58.064 9.677 -31.071 1.00 30.59 71 GLU A CA 1
ATOM 507 C C . GLU A 1 71 ? -57.926 9.676 -29.501 1.00 30.59 71 GLU A C 1
ATOM 509 O O . GLU A 1 71 ? -57.829 8.602 -28.919 1.00 30.59 71 GLU A O 1
ATOM 514 N N . ASP A 1 72 ? -57.838 10.739 -28.660 1.00 26.97 72 ASP A N 1
ATOM 515 C CA . ASP A 1 72 ? -57.648 12.232 -28.655 1.00 26.97 72 ASP A CA 1
ATOM 516 C C . ASP A 1 72 ? -57.296 12.663 -27.171 1.00 26.97 72 ASP A C 1
ATOM 518 O O . ASP A 1 72 ? -57.291 11.785 -26.309 1.00 26.97 72 ASP A O 1
ATOM 522 N N . ALA A 1 73 ? -57.089 13.904 -26.660 1.00 27.39 73 ALA A N 1
ATOM 523 C CA . ALA A 1 73 ? -56.486 15.204 -27.061 1.00 27.39 73 ALA A CA 1
ATOM 524 C C . ALA A 1 73 ? -56.511 16.211 -25.841 1.00 27.39 73 ALA A C 1
ATOM 526 O O . ALA A 1 73 ? -56.788 15.798 -24.717 1.00 27.39 73 ALA A O 1
ATOM 527 N N . VAL A 1 74 ? -56.306 17.533 -26.068 1.00 27.03 74 VAL A N 1
ATOM 528 C CA . VAL A 1 74 ? -56.562 18.712 -25.163 1.00 27.03 74 VAL A CA 1
ATOM 529 C C . VAL A 1 74 ? -55.485 19.098 -24.106 1.00 27.03 74 VAL A C 1
ATOM 531 O O . VAL A 1 74 ? -54.731 18.267 -23.614 1.00 27.03 74 VAL A O 1
ATOM 534 N N . ALA A 1 75 ? -55.377 20.409 -23.793 1.00 25.83 75 ALA A N 1
ATOM 535 C CA . ALA A 1 75 ? -54.338 21.050 -22.958 1.00 25.83 75 ALA A CA 1
ATOM 536 C C . ALA A 1 75 ? -54.796 22.371 -22.272 1.00 25.83 75 ALA A C 1
ATOM 538 O O . ALA A 1 75 ? -55.727 22.998 -22.763 1.00 25.83 75 ALA A O 1
ATOM 539 N N . THR A 1 76 ? -54.080 22.827 -21.222 1.00 25.16 76 THR A N 1
ATOM 540 C CA . THR A 1 76 ? -53.969 24.221 -20.672 1.00 25.16 76 THR A CA 1
ATOM 541 C C . THR A 1 76 ? -52.810 24.242 -19.645 1.00 25.16 76 THR A C 1
ATOM 543 O O . THR A 1 76 ? -52.746 23.305 -18.858 1.00 25.16 76 THR A O 1
ATOM 546 N N . THR A 1 77 ? -51.786 25.114 -19.580 1.00 24.48 77 THR A N 1
ATOM 547 C CA . THR A 1 77 ? -51.611 26.593 -19.652 1.00 24.48 77 THR A CA 1
ATOM 548 C C . THR A 1 77 ? -51.992 27.400 -18.393 1.00 24.48 77 THR A C 1
ATOM 550 O O . THR A 1 77 ? -53.147 27.801 -18.277 1.00 24.48 77 THR A O 1
ATOM 553 N N . SER A 1 78 ? -51.006 27.767 -17.550 1.00 25.34 78 SER A N 1
ATOM 554 C CA . SER A 1 78 ? -50.807 29.151 -17.039 1.00 25.34 78 SER A CA 1
ATOM 555 C C . SER A 1 78 ? -49.575 29.326 -16.117 1.00 25.34 78 SER A C 1
ATOM 557 O O . SER A 1 78 ? -49.324 28.538 -15.212 1.00 25.34 78 SER A O 1
ATOM 559 N N . SER A 1 79 ? -48.853 30.429 -16.335 1.00 21.92 79 SER A N 1
ATOM 560 C CA . SER A 1 79 ? -47.915 31.114 -15.413 1.00 21.92 79 SER A CA 1
ATOM 561 C C . SER A 1 79 ? -48.350 32.606 -15.385 1.00 21.92 79 SER A C 1
ATOM 563 O O . SER A 1 79 ? -49.385 32.896 -15.994 1.00 21.92 79 SER A O 1
ATOM 565 N N . PRO A 1 80 ? -47.598 33.603 -14.858 1.00 50.69 80 PRO A N 1
ATOM 566 C CA . PRO A 1 80 ? -46.484 33.642 -13.891 1.00 50.69 80 PRO A CA 1
ATOM 567 C C . PRO A 1 80 ? -46.762 34.679 -12.755 1.00 50.69 80 PRO A C 1
ATOM 569 O O . PRO A 1 80 ? -47.895 35.118 -12.606 1.00 50.69 80 PRO A O 1
ATOM 572 N N . HIS A 1 81 ? -45.742 35.135 -12.003 1.00 25.94 81 HIS A N 1
ATOM 573 C CA . HIS A 1 81 ? -45.576 36.561 -11.615 1.00 25.94 81 HIS A CA 1
ATOM 574 C C . HIS A 1 81 ? -44.154 36.865 -11.076 1.00 25.94 81 HIS A C 1
ATOM 576 O O . HIS A 1 81 ? -43.390 35.940 -10.804 1.00 25.94 81 HIS A O 1
ATOM 582 N N . SER A 1 82 ? -43.779 38.153 -10.987 1.00 25.56 82 SER A N 1
ATOM 583 C CA . SER A 1 82 ? -42.380 38.624 -10.868 1.00 25.56 82 SER A CA 1
ATOM 584 C C . SER A 1 82 ? -42.227 40.067 -10.332 1.00 25.56 82 SER A C 1
ATOM 586 O O . SER A 1 82 ? -43.023 40.924 -10.711 1.00 25.56 82 SER A O 1
ATOM 588 N N . ALA A 1 83 ? -41.167 40.330 -9.550 1.00 24.83 83 ALA A N 1
ATOM 589 C CA . ALA A 1 83 ? -40.491 41.623 -9.264 1.00 24.83 83 ALA A CA 1
ATOM 590 C C . ALA A 1 83 ? -39.157 41.290 -8.528 1.00 24.83 83 ALA A C 1
ATOM 592 O O . ALA A 1 83 ? -39.130 40.278 -7.831 1.00 24.83 83 ALA A O 1
ATOM 593 N N . GLU A 1 84 ? -37.978 41.921 -8.658 1.00 25.91 84 GLU A N 1
ATOM 594 C CA . GLU A 1 84 ? -37.509 43.303 -8.943 1.00 25.91 84 GLU A CA 1
ATOM 595 C C . GLU A 1 84 ? -37.577 44.317 -7.777 1.00 25.91 84 GLU A C 1
ATOM 597 O O . GLU A 1 84 ? -38.661 44.780 -7.438 1.00 25.91 84 GLU A O 1
ATOM 602 N N . ALA A 1 85 ? -36.409 44.721 -7.228 1.00 26.69 85 ALA A N 1
ATOM 603 C CA . ALA A 1 85 ? -35.906 46.120 -7.193 1.00 26.69 85 ALA A CA 1
ATOM 604 C C . ALA A 1 85 ? -34.648 46.330 -6.294 1.00 26.69 85 ALA A C 1
ATOM 606 O O . ALA A 1 85 ? -34.437 45.637 -5.306 1.00 26.69 85 ALA A O 1
ATOM 607 N N . ALA A 1 86 ? -33.814 47.312 -6.664 1.00 25.14 86 ALA A N 1
ATOM 608 C CA . ALA A 1 86 ? -32.475 47.658 -6.143 1.00 25.14 86 ALA A CA 1
ATOM 609 C C . ALA A 1 86 ? -32.404 48.466 -4.812 1.00 25.14 86 ALA A C 1
ATOM 611 O O . ALA A 1 86 ? -33.418 48.995 -4.370 1.00 25.14 86 ALA A O 1
ATOM 612 N N . GLY A 1 87 ? -31.183 48.721 -4.278 1.00 23.00 87 GLY A N 1
ATOM 613 C CA . GLY A 1 87 ? -30.894 50.025 -3.621 1.00 23.00 87 GLY A CA 1
ATOM 614 C C . GLY A 1 87 ? -29.855 50.173 -2.475 1.00 23.00 87 GLY A C 1
ATOM 615 O O . GLY A 1 87 ? -30.251 50.242 -1.324 1.00 23.00 87 GLY A O 1
ATOM 616 N N . ALA A 1 88 ? -28.577 50.414 -2.822 1.00 24.75 88 ALA A N 1
ATOM 617 C CA . ALA A 1 88 ? -27.639 51.428 -2.261 1.00 24.75 88 ALA A CA 1
ATOM 618 C C . ALA A 1 88 ? -27.147 51.521 -0.770 1.00 24.75 88 ALA A C 1
ATOM 620 O O . ALA A 1 88 ? -27.919 51.575 0.178 1.00 24.75 88 ALA A O 1
ATOM 621 N N . ALA A 1 89 ? -25.838 51.848 -0.669 1.00 25.06 89 ALA A N 1
ATOM 622 C CA . ALA A 1 89 ? -25.151 52.760 0.286 1.00 25.06 89 ALA A CA 1
ATOM 623 C C . ALA A 1 89 ? -24.642 52.280 1.678 1.00 25.06 89 ALA A C 1
ATOM 625 O O . ALA A 1 89 ? -24.980 51.214 2.179 1.00 25.06 89 ALA A O 1
ATOM 626 N N . GLU A 1 90 ? -23.722 53.081 2.247 1.00 25.75 90 GLU A N 1
ATOM 627 C CA . GLU A 1 90 ? -22.758 52.733 3.310 1.00 25.75 90 GLU A CA 1
ATOM 628 C C . GLU A 1 90 ? -23.062 53.351 4.691 1.00 25.75 90 GLU A C 1
ATOM 630 O O . GLU A 1 90 ? -23.529 54.486 4.772 1.00 25.75 90 GLU A O 1
ATOM 635 N N . GLN A 1 91 ? -22.638 52.674 5.769 1.00 26.64 91 GLN A N 1
ATOM 636 C CA . GLN A 1 91 ? -21.694 53.164 6.804 1.00 26.64 91 GLN A CA 1
ATOM 637 C C . GLN A 1 91 ? -21.451 52.047 7.845 1.00 26.64 91 GLN A C 1
ATOM 639 O O . GLN A 1 91 ? -22.269 51.139 7.971 1.00 26.64 91 GLN A O 1
ATOM 644 N N . GLY A 1 92 ? -20.328 52.058 8.578 1.00 23.73 92 GLY A N 1
ATOM 645 C CA . GLY A 1 92 ? -19.958 50.935 9.459 1.00 23.73 92 GLY A CA 1
ATOM 646 C C . GLY A 1 92 ? -19.140 51.310 10.695 1.00 23.73 92 GLY A C 1
ATOM 647 O O . GLY A 1 92 ? -18.654 52.434 10.805 1.00 23.73 92 GLY A O 1
ATOM 648 N N . ASN A 1 93 ? -18.985 50.359 11.630 1.00 24.08 93 ASN A N 1
ATOM 649 C CA . ASN A 1 93 ? -18.053 50.474 12.758 1.00 24.08 93 ASN A CA 1
ATOM 650 C C . ASN A 1 93 ? -17.778 49.128 13.479 1.00 24.08 93 ASN A C 1
ATOM 652 O O . ASN A 1 93 ? -18.715 48.435 13.856 1.00 24.08 93 ASN A O 1
ATOM 656 N N . GLY A 1 94 ? -16.501 48.833 13.758 1.00 22.70 94 GLY A N 1
ATOM 657 C CA . GLY A 1 94 ? -16.058 48.224 15.029 1.00 22.70 94 GLY A CA 1
ATOM 658 C C . GLY A 1 94 ? -16.217 46.717 15.340 1.00 22.70 94 GLY A C 1
ATOM 659 O O . GLY A 1 94 ? -16.982 46.388 16.236 1.00 22.70 94 GLY A O 1
ATOM 660 N N . ALA A 1 95 ? -15.302 45.882 14.810 1.00 21.30 95 ALA A N 1
ATOM 661 C CA . ALA A 1 95 ? -14.730 44.666 15.451 1.00 21.30 95 ALA A CA 1
ATOM 662 C C . ALA A 1 95 ? -15.650 43.450 15.788 1.00 21.30 95 ALA A C 1
ATOM 664 O O . ALA A 1 95 ? -16.871 43.561 15.749 1.00 21.30 95 ALA A O 1
ATOM 665 N N . PRO A 1 96 ? -15.087 42.280 16.188 1.00 26.48 96 PRO A N 1
ATOM 666 C CA . PRO A 1 96 ? -13.715 41.774 16.022 1.00 26.48 96 PRO A CA 1
ATOM 667 C C . PRO A 1 96 ? -13.625 40.637 14.974 1.00 26.48 96 PRO A C 1
ATOM 669 O O . PRO A 1 96 ? -14.635 40.158 14.466 1.00 26.48 96 PRO A O 1
ATOM 672 N N . ALA A 1 97 ? -12.412 40.177 14.649 1.00 22.47 97 ALA A N 1
ATOM 673 C CA . ALA A 1 97 ? -12.214 39.087 13.686 1.00 22.47 97 ALA A CA 1
ATOM 674 C C . ALA A 1 97 ? -12.583 37.700 14.269 1.00 22.47 97 ALA A C 1
ATOM 676 O O . ALA A 1 97 ? -12.155 37.394 15.387 1.00 22.47 97 ALA A O 1
ATOM 677 N N . PRO A 1 98 ? -13.306 36.836 13.527 1.00 24.33 98 PRO A N 1
ATOM 678 C CA . PRO A 1 98 ? -13.418 35.419 13.859 1.00 24.33 98 PRO A CA 1
ATOM 679 C C . PRO A 1 98 ? -12.087 34.694 13.602 1.00 24.33 98 PRO A C 1
ATOM 681 O O . PRO A 1 98 ? -11.288 35.103 12.758 1.00 24.33 98 PRO A O 1
ATOM 684 N N . VAL A 1 99 ? -11.851 33.604 14.334 1.00 24.64 99 VAL A N 1
ATOM 685 C CA . VAL A 1 99 ? -10.671 32.746 14.145 1.00 24.64 99 VAL A CA 1
ATOM 686 C C . VAL A 1 99 ? -10.783 32.022 12.802 1.00 24.64 99 VAL A C 1
ATOM 688 O O . VAL A 1 99 ? -11.845 31.503 12.469 1.00 24.64 99 VAL A O 1
ATOM 691 N N . ALA A 1 100 ? -9.696 31.990 12.031 1.00 22.34 100 ALA A N 1
ATOM 692 C CA . ALA A 1 100 ? -9.654 31.267 10.766 1.00 22.34 100 ALA A CA 1
ATOM 693 C C . ALA A 1 100 ? -9.492 29.758 11.011 1.00 22.34 100 ALA A C 1
ATOM 695 O O . ALA A 1 100 ? -8.417 29.309 11.416 1.00 22.34 100 ALA A O 1
ATOM 696 N N . ASP A 1 101 ? -10.545 28.986 10.737 1.00 24.81 101 ASP A N 1
ATOM 697 C CA . ASP A 1 101 ? -10.443 27.532 10.606 1.00 24.81 101 ASP A CA 1
ATOM 698 C C . ASP A 1 101 ? -9.561 27.152 9.403 1.00 24.81 101 ASP A C 1
ATOM 700 O O . ASP A 1 101 ? -9.482 27.860 8.393 1.00 24.81 101 ASP A O 1
ATOM 704 N N . ALA A 1 102 ? -8.849 26.033 9.529 1.00 25.55 102 ALA A N 1
ATOM 705 C CA . ALA A 1 102 ? -7.749 25.678 8.637 1.00 25.55 102 ALA A CA 1
ATOM 706 C C . ALA A 1 102 ? -8.215 25.059 7.303 1.00 25.55 102 ALA A C 1
ATOM 708 O O . ALA A 1 102 ? -8.207 23.842 7.146 1.00 25.55 102 ALA A O 1
ATOM 709 N N . ALA A 1 103 ? -8.561 25.933 6.354 1.00 26.92 103 ALA A N 1
ATOM 710 C CA . ALA A 1 103 ? -8.522 25.744 4.897 1.00 26.92 103 ALA A CA 1
ATOM 711 C C . ALA A 1 103 ? -8.851 24.336 4.342 1.00 26.92 103 ALA A C 1
ATOM 713 O O . ALA A 1 103 ? -7.967 23.495 4.150 1.00 26.92 103 ALA A O 1
ATOM 714 N N . ASP A 1 104 ? -10.103 24.146 3.910 1.00 29.00 104 ASP A N 1
ATOM 715 C CA . ASP A 1 104 ? -10.387 23.244 2.786 1.00 29.00 104 ASP A CA 1
ATOM 716 C C . ASP A 1 104 ? -9.566 23.684 1.556 1.00 29.00 104 ASP A C 1
ATOM 718 O O . ASP A 1 104 ? -9.408 24.878 1.285 1.00 29.00 104 ASP A O 1
ATOM 722 N N . VAL A 1 105 ? -9.070 22.724 0.768 1.00 32.31 105 VAL A N 1
ATOM 723 C CA . VAL A 1 105 ? -8.457 23.024 -0.537 1.00 32.31 105 VAL A CA 1
ATOM 724 C C . VAL A 1 105 ? -9.573 23.206 -1.564 1.00 32.31 105 VAL A C 1
ATOM 726 O O . VAL A 1 105 ? -9.903 22.290 -2.322 1.00 32.31 105 VAL A O 1
ATOM 729 N N . GLU A 1 106 ? -10.169 24.397 -1.587 1.00 28.59 106 GLU A N 1
ATOM 730 C CA . GLU A 1 106 ? -11.015 24.813 -2.703 1.00 28.59 106 GLU A CA 1
ATOM 731 C C . GLU A 1 106 ? -10.166 24.902 -3.980 1.00 28.59 106 GLU A C 1
ATOM 733 O O . GLU A 1 106 ? -9.235 25.701 -4.092 1.00 28.59 106 GLU A O 1
ATOM 738 N N . GLY A 1 107 ? -10.479 24.056 -4.965 1.00 31.64 107 GLY A N 1
ATOM 739 C CA . GLY A 1 107 ? -9.953 24.220 -6.317 1.00 31.64 107 GLY A CA 1
ATOM 740 C C . GLY A 1 107 ? -10.506 25.511 -6.921 1.00 31.64 107 GLY A C 1
ATOM 741 O O . GLY A 1 107 ? -11.711 25.739 -6.847 1.00 31.64 107 GLY A O 1
ATOM 742 N N . VAL A 1 108 ? -9.636 26.321 -7.531 1.00 34.19 108 VAL A N 1
ATOM 743 C CA . VAL A 1 108 ? -9.882 27.734 -7.901 1.00 34.19 108 VAL A CA 1
ATOM 744 C C . VAL A 1 108 ? -11.147 27.972 -8.754 1.00 34.19 108 VAL A C 1
ATOM 746 O O . VAL A 1 108 ? -11.731 29.047 -8.675 1.00 34.19 108 VAL A O 1
ATOM 749 N N . ASP A 1 109 ? -11.624 26.964 -9.493 1.00 34.78 109 ASP A N 1
ATOM 750 C CA . ASP A 1 109 ? -12.831 27.029 -10.341 1.00 34.78 109 ASP A CA 1
ATOM 751 C C . ASP A 1 109 ? -14.064 26.286 -9.763 1.00 34.78 109 ASP A C 1
ATOM 753 O O . ASP A 1 109 ? -15.064 26.063 -10.451 1.00 34.78 109 ASP A O 1
ATOM 757 N N . GLY A 1 110 ? -14.012 25.830 -8.506 1.00 37.78 110 GLY A N 1
ATOM 758 C CA . GLY A 1 110 ? -15.107 25.097 -7.853 1.00 37.78 110 GLY A CA 1
ATOM 759 C C . GLY A 1 110 ? -15.414 23.722 -8.470 1.00 37.78 110 GLY A C 1
ATOM 760 O O . GLY A 1 110 ? -16.547 23.239 -8.394 1.00 37.78 110 GLY A O 1
ATOM 761 N N . ILE A 1 111 ? -14.434 23.093 -9.125 1.00 52.84 111 ILE A N 1
ATOM 762 C CA . ILE A 1 111 ? -14.554 21.760 -9.736 1.00 52.84 111 ILE A CA 1
ATOM 763 C C . ILE A 1 111 ? -14.229 20.693 -8.681 1.00 52.84 111 ILE A C 1
ATOM 765 O O . ILE A 1 111 ? -13.070 20.514 -8.307 1.00 52.84 111 ILE A O 1
ATOM 769 N N . ARG A 1 112 ? -15.238 19.945 -8.216 1.00 62.53 112 ARG A N 1
ATOM 770 C CA . ARG A 1 112 ? -15.063 18.870 -7.222 1.00 62.53 112 ARG A CA 1
ATOM 771 C C . ARG A 1 112 ? -15.028 17.490 -7.879 1.00 62.53 112 ARG A C 1
ATOM 773 O O . ARG A 1 112 ? -16.063 16.855 -8.069 1.00 62.53 112 ARG A O 1
ATOM 780 N N . ILE A 1 113 ? -13.823 16.995 -8.161 1.00 73.19 113 ILE A N 1
ATOM 781 C CA . ILE A 1 113 ? -13.609 15.580 -8.497 1.00 73.19 113 ILE A CA 1
ATOM 782 C C . ILE A 1 113 ? -14.014 14.721 -7.287 1.00 73.19 113 ILE A C 1
ATOM 784 O O . ILE A 1 113 ? -13.485 14.883 -6.189 1.00 73.19 113 ILE A O 1
ATOM 788 N N . ARG A 1 114 ? -14.973 13.809 -7.480 1.00 68.25 114 ARG A N 1
ATOM 789 C CA . ARG A 1 114 ? -15.543 12.941 -6.432 1.00 68.25 114 ARG A CA 1
ATOM 790 C C . ARG A 1 114 ? -14.679 11.705 -6.143 1.00 68.25 114 ARG A C 1
ATOM 792 O O . ARG A 1 114 ? -14.874 11.049 -5.123 1.00 68.25 114 ARG A O 1
ATOM 799 N N . ARG A 1 115 ? -13.674 11.413 -6.979 1.00 66.56 115 ARG A N 1
ATOM 800 C CA . ARG A 1 115 ? -12.536 10.559 -6.602 1.00 66.56 115 ARG A CA 1
ATOM 801 C C . ARG A 1 115 ? -11.645 11.329 -5.634 1.00 66.56 115 ARG A C 1
ATOM 803 O O . ARG A 1 115 ? -10.772 12.092 -6.046 1.00 66.56 115 ARG A O 1
ATOM 810 N N . ARG A 1 116 ? -11.850 11.102 -4.338 1.00 59.91 116 ARG A N 1
ATOM 811 C CA . ARG A 1 116 ? -10.829 11.417 -3.333 1.00 59.91 116 ARG A CA 1
ATOM 812 C C . ARG A 1 116 ? -9.562 10.644 -3.686 1.00 59.91 116 ARG A C 1
ATOM 814 O O . ARG A 1 116 ? -9.666 9.445 -3.930 1.00 59.91 116 ARG A O 1
ATOM 821 N N . PRO A 1 117 ? -8.372 11.255 -3.656 1.00 44.47 117 PRO A N 1
ATOM 822 C CA . PRO A 1 117 ? -7.153 10.473 -3.645 1.00 44.47 117 PRO A CA 1
ATOM 823 C C . PRO A 1 117 ? -7.144 9.571 -2.407 1.00 44.47 117 PRO A C 1
ATOM 825 O O . PRO A 1 117 ? -7.406 10.031 -1.294 1.00 44.47 117 PRO A O 1
ATOM 828 N N . VAL A 1 118 ? -6.726 8.316 -2.577 1.00 43.47 118 VAL A N 1
ATOM 829 C CA . VAL A 1 118 ? -6.460 7.351 -1.486 1.00 43.47 118 VAL A CA 1
ATOM 830 C C . VAL A 1 118 ? -5.367 7.853 -0.506 1.00 43.47 118 VAL A C 1
ATOM 832 O O . VAL A 1 118 ? -5.072 7.205 0.497 1.00 43.47 118 VAL A O 1
ATOM 835 N N . THR A 1 119 ? -4.771 9.014 -0.796 1.00 38.47 119 THR A N 1
ATOM 836 C CA . THR A 1 119 ? -3.726 9.739 -0.056 1.00 38.47 119 THR A CA 1
ATOM 837 C C . THR A 1 119 ? -4.195 11.058 0.581 1.00 38.47 119 THR A C 1
ATOM 839 O O . THR A 1 119 ? -3.421 11.669 1.308 1.00 38.47 119 THR A O 1
ATOM 842 N N . GLY A 1 120 ? -5.422 11.531 0.325 1.00 40.75 120 GLY A N 1
ATOM 843 C CA . GLY A 1 120 ? -5.877 12.863 0.762 1.00 40.75 120 GLY A CA 1
ATOM 844 C C . GLY A 1 120 ? -5.351 14.028 -0.112 1.00 40.75 120 GLY A C 1
ATOM 845 O O . GLY A 1 120 ? -5.182 13.827 -1.317 1.00 40.75 120 GLY A O 1
ATOM 846 N N . PRO A 1 121 ? -5.148 15.247 0.441 1.00 28.02 121 PRO A N 1
ATOM 847 C CA . PRO A 1 121 ? -4.663 16.428 -0.300 1.00 28.02 121 PRO A CA 1
ATOM 848 C C . PRO A 1 121 ? -3.261 16.224 -0.929 1.00 28.02 121 PRO A C 1
ATOM 850 O O . PRO A 1 121 ? -2.598 15.229 -0.631 1.00 28.02 121 PRO A O 1
ATOM 853 N N . PRO A 1 122 ? -2.797 17.116 -1.835 1.00 29.64 122 PRO A N 1
ATOM 854 C CA . PRO A 1 122 ? -1.601 16.880 -2.652 1.00 29.64 122 PRO A CA 1
ATOM 855 C C . PRO A 1 122 ? -0.303 16.661 -1.851 1.00 29.64 122 PRO A C 1
ATOM 857 O O . PRO A 1 122 ? 0.338 17.599 -1.392 1.00 29.64 122 PRO A O 1
ATOM 860 N N . VAL A 1 123 ? 0.069 15.381 -1.763 1.00 31.61 123 VAL A N 1
ATOM 861 C CA . VAL A 1 123 ? 1.387 14.767 -1.512 1.00 31.61 123 VAL A CA 1
ATOM 862 C C . VAL A 1 123 ? 2.520 15.720 -1.090 1.00 31.61 123 VAL A C 1
ATOM 864 O O . VAL A 1 123 ? 3.240 16.265 -1.929 1.00 31.61 123 VAL A O 1
ATOM 867 N N . HIS A 1 124 ? 2.808 15.754 0.215 1.00 24.73 124 HIS A N 1
ATOM 868 C CA . HIS A 1 124 ? 4.198 15.869 0.665 1.00 24.73 124 HIS A CA 1
ATOM 869 C C . HIS A 1 124 ? 4.937 14.578 0.271 1.00 24.73 124 HIS A C 1
ATOM 871 O O . HIS A 1 124 ? 4.437 13.477 0.500 1.00 24.73 124 HIS A O 1
ATOM 877 N N . TYR A 1 125 ? 6.087 14.699 -0.397 1.00 26.41 125 TYR A N 1
ATOM 878 C CA . TYR A 1 125 ? 6.708 13.574 -1.106 1.00 26.41 125 TYR A CA 1
ATOM 879 C C . TYR A 1 125 ? 7.693 12.795 -0.217 1.00 26.41 125 TYR A C 1
ATOM 881 O O . TYR A 1 125 ? 8.859 13.171 -0.093 1.00 26.41 125 TYR A O 1
ATOM 889 N N . VAL A 1 126 ? 7.219 11.694 0.374 1.00 28.72 126 VAL A N 1
ATOM 890 C CA . VAL A 1 126 ? 7.942 10.894 1.380 1.00 28.72 126 VAL A CA 1
ATOM 891 C C . VAL A 1 126 ? 8.273 9.500 0.833 1.00 28.72 126 VAL A C 1
ATOM 893 O O . VAL A 1 126 ? 7.604 8.506 1.114 1.00 28.72 126 VAL A O 1
ATOM 896 N N . GLY A 1 127 ? 9.325 9.417 0.017 1.00 36.62 127 GLY A N 1
ATOM 897 C CA . GLY A 1 127 ? 9.847 8.136 -0.470 1.00 36.62 127 GLY A CA 1
ATOM 898 C C . GLY A 1 127 ? 8.835 7.298 -1.285 1.00 36.62 127 GLY A C 1
ATOM 899 O O . GLY A 1 127 ? 8.027 7.859 -2.028 1.00 36.62 127 GLY A O 1
ATOM 900 N N . PRO A 1 128 ? 8.909 5.951 -1.222 1.00 26.55 128 PRO A N 1
ATOM 901 C CA . PRO A 1 128 ? 8.138 5.067 -2.102 1.00 26.55 128 PRO A CA 1
ATOM 902 C C . PRO A 1 128 ? 6.769 4.590 -1.567 1.00 26.55 128 PRO A C 1
ATOM 904 O O . PRO A 1 128 ? 6.128 3.785 -2.243 1.00 26.55 128 PRO A O 1
ATOM 907 N N . PHE A 1 129 ? 6.295 5.048 -0.399 1.00 29.70 129 PHE A N 1
ATOM 908 C CA . PHE A 1 129 ? 5.055 4.549 0.227 1.00 29.70 129 PHE A CA 1
ATOM 909 C C . PHE A 1 129 ? 3.970 5.628 0.382 1.00 29.70 129 PHE A C 1
ATOM 911 O O . PHE A 1 129 ? 4.226 6.752 0.798 1.00 29.70 129 PHE A O 1
ATOM 918 N N . GLN A 1 130 ? 2.722 5.267 0.063 1.00 26.55 130 GLN A N 1
ATOM 919 C CA . GLN A 1 130 ? 1.548 6.128 0.241 1.00 26.55 130 GLN A CA 1
ATOM 920 C C . GLN A 1 130 ? 0.985 6.009 1.663 1.00 26.55 130 GLN A C 1
ATOM 922 O O . GLN A 1 130 ? 0.242 5.068 1.955 1.00 26.55 130 GLN A O 1
ATOM 927 N N . PHE A 1 131 ? 1.263 6.987 2.523 1.00 29.75 131 PHE A N 1
ATOM 928 C CA . PHE A 1 131 ? 0.527 7.141 3.779 1.00 29.75 131 PHE A CA 1
ATOM 929 C C . PHE A 1 131 ? -0.875 7.729 3.543 1.00 29.75 131 PHE A C 1
ATOM 931 O O . PHE A 1 131 ? -1.115 8.461 2.581 1.00 29.75 131 PHE A O 1
ATOM 938 N N . ARG A 1 132 ? -1.816 7.401 4.437 1.00 29.61 132 ARG A N 1
ATOM 939 C CA . ARG A 1 132 ? -3.163 7.984 4.490 1.00 29.61 132 ARG A CA 1
ATOM 940 C C . ARG A 1 132 ? -3.490 8.317 5.938 1.00 29.61 132 ARG A C 1
ATOM 942 O O . ARG A 1 132 ? -3.633 7.411 6.752 1.00 29.61 132 ARG A O 1
ATOM 949 N N . LEU A 1 133 ? -3.656 9.601 6.238 1.00 29.17 133 LEU A N 1
ATOM 950 C CA . LEU A 1 133 ? -4.312 10.021 7.471 1.00 29.17 133 LEU A CA 1
ATOM 951 C C . LEU A 1 133 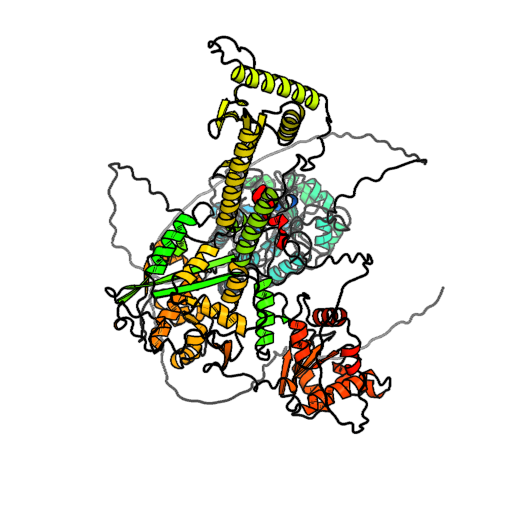? -5.822 9.792 7.322 1.00 29.17 133 LEU A C 1
ATOM 953 O O . LEU A 1 133 ? -6.469 10.356 6.432 1.00 29.17 133 LEU A O 1
ATOM 957 N N . GLU A 1 134 ? -6.395 8.974 8.203 1.00 31.23 134 GLU A N 1
ATOM 958 C CA . GLU A 1 134 ? -7.843 8.942 8.421 1.00 31.23 134 GLU A CA 1
ATOM 959 C C . GLU A 1 134 ? -8.237 10.088 9.361 1.00 31.23 134 GLU A C 1
ATOM 961 O O . GLU A 1 134 ? -8.624 9.890 10.508 1.00 31.23 134 GLU A O 1
ATOM 966 N N . ASN A 1 135 ? -8.150 11.320 8.845 1.00 34.50 135 ASN A N 1
ATOM 967 C CA . ASN A 1 135 ? -8.969 12.410 9.370 1.00 34.50 135 ASN A CA 1
ATOM 968 C C . ASN A 1 135 ? -10.444 12.000 9.232 1.00 34.50 135 ASN A C 1
ATOM 970 O O . ASN A 1 135 ? -10.823 11.426 8.209 1.00 34.50 135 ASN A O 1
ATOM 974 N N . GLU A 1 136 ? -11.303 12.365 10.185 1.00 38.03 136 GLU A N 1
ATOM 975 C CA . GLU A 1 136 ? -12.739 12.023 10.154 1.00 38.03 136 GLU A CA 1
ATOM 976 C C . GLU A 1 136 ? -13.433 12.509 8.858 1.00 38.03 136 GLU A C 1
ATOM 978 O O . GLU A 1 136 ? -14.311 11.841 8.304 1.00 38.03 136 GLU A O 1
ATOM 983 N N . GLY A 1 137 ? -12.945 13.620 8.290 1.00 44.06 137 GLY A N 1
ATOM 984 C CA . GLY A 1 137 ? -13.364 14.160 6.992 1.00 44.06 137 GLY A CA 1
ATOM 985 C C . GLY A 1 137 ? -12.941 13.358 5.746 1.00 44.06 137 GLY A C 1
ATOM 986 O O . GLY A 1 137 ? -13.303 13.768 4.638 1.00 44.06 137 GLY A O 1
ATOM 987 N N . ASN A 1 138 ? -12.197 12.253 5.895 1.00 53.06 138 ASN A N 1
ATOM 988 C CA . ASN A 1 138 ? -11.736 11.368 4.814 1.00 53.06 138 ASN A CA 1
ATOM 989 C C . ASN A 1 138 ? -12.623 10.120 4.613 1.00 53.06 138 ASN A C 1
ATOM 991 O O . ASN A 1 138 ? -12.312 9.256 3.798 1.00 53.06 138 ASN A O 1
ATOM 995 N N . THR A 1 139 ? -13.748 10.024 5.324 1.00 58.34 139 THR A N 1
ATOM 996 C CA . THR A 1 139 ? -14.782 9.020 5.039 1.00 58.34 139 THR A CA 1
ATOM 997 C C . THR A 1 139 ? -15.579 9.384 3.769 1.00 58.34 139 THR A C 1
ATOM 999 O O . THR A 1 139 ? -15.748 10.572 3.466 1.00 58.34 139 THR A O 1
ATOM 1002 N N . PRO A 1 140 ? -16.088 8.401 2.996 1.00 68.00 140 PRO A N 1
ATOM 1003 C CA . PRO A 1 140 ? -16.920 8.682 1.825 1.00 68.00 140 PRO A CA 1
ATOM 1004 C C . PRO A 1 140 ? -18.236 9.389 2.188 1.00 68.00 140 PRO A C 1
ATOM 1006 O O . PRO A 1 140 ? -19.095 8.809 2.851 1.00 68.00 140 PRO A O 1
ATOM 1009 N N . ARG A 1 141 ? -18.422 10.633 1.723 1.00 74.25 141 ARG A N 1
ATOM 1010 C CA . ARG A 1 141 ? -19.580 11.484 2.077 1.00 74.25 141 ARG A CA 1
ATOM 1011 C C . ARG A 1 141 ? -20.873 11.106 1.348 1.00 74.25 141 ARG A C 1
ATOM 1013 O O . ARG A 1 141 ? -21.949 11.517 1.768 1.00 74.25 141 ARG A O 1
ATOM 1020 N N . ASN A 1 142 ? -20.787 10.355 0.251 1.00 80.94 142 ASN A N 1
ATOM 1021 C CA . ASN A 1 142 ? -21.940 9.859 -0.501 1.00 80.94 142 ASN A CA 1
ATOM 1022 C C . ASN A 1 142 ? -21.659 8.467 -1.096 1.00 80.94 142 ASN A C 1
ATOM 1024 O O . ASN A 1 142 ? -20.550 7.936 -1.015 1.00 80.94 142 ASN A O 1
ATOM 1028 N N . ILE A 1 143 ? -22.685 7.868 -1.700 1.00 82.06 143 ILE A N 1
ATOM 1029 C CA . ILE A 1 143 ? -22.621 6.520 -2.275 1.00 82.06 143 ILE A CA 1
ATOM 1030 C C . ILE A 1 143 ? -21.614 6.392 -3.429 1.00 82.06 143 ILE A C 1
ATOM 1032 O O . ILE A 1 143 ? -20.968 5.355 -3.536 1.00 82.06 143 ILE A O 1
ATOM 1036 N N . LEU A 1 144 ? -21.432 7.427 -4.257 1.00 83.62 144 LEU A N 1
ATOM 1037 C CA . LEU A 1 144 ? -20.467 7.407 -5.358 1.00 83.62 144 LEU A CA 1
ATOM 1038 C C . LEU A 1 144 ? -19.028 7.458 -4.828 1.00 83.62 144 LEU A C 1
ATOM 1040 O O . LEU A 1 144 ? -18.215 6.631 -5.234 1.00 83.62 144 LEU A O 1
ATOM 1044 N N . GLU A 1 145 ? -18.740 8.349 -3.869 1.00 85.31 145 GLU A N 1
ATOM 1045 C CA . GLU A 1 145 ? -17.461 8.358 -3.140 1.00 85.31 145 GLU A CA 1
ATOM 1046 C C . GLU A 1 145 ? -17.189 6.969 -2.524 1.00 85.31 145 GLU A C 1
ATOM 1048 O O . GLU A 1 145 ? -16.061 6.484 -2.569 1.00 85.31 145 GLU A O 1
ATOM 1053 N N . ARG A 1 146 ? -18.222 6.291 -1.995 1.00 85.94 146 ARG A N 1
ATOM 1054 C CA . ARG A 1 146 ? -18.090 4.977 -1.341 1.00 85.94 146 ARG A CA 1
ATOM 1055 C C . ARG A 1 146 ? -17.811 3.837 -2.324 1.00 85.94 146 ARG A C 1
ATOM 1057 O O . ARG A 1 146 ? -16.955 3.002 -2.044 1.00 85.94 146 ARG A O 1
ATOM 1064 N N . ILE A 1 147 ? -18.503 3.809 -3.466 1.00 87.31 147 ILE A N 1
ATOM 1065 C CA . ILE A 1 147 ? -18.268 2.821 -4.529 1.00 87.31 147 ILE A CA 1
ATOM 1066 C C . ILE A 1 147 ? -16.847 2.977 -5.086 1.00 87.31 147 ILE A C 1
ATOM 1068 O O . ILE A 1 147 ? -16.135 1.986 -5.222 1.00 87.31 147 ILE A O 1
ATOM 1072 N N . VAL A 1 148 ? -16.415 4.213 -5.359 1.00 87.88 148 VAL A N 1
ATOM 1073 C CA . VAL A 1 148 ? -15.064 4.516 -5.860 1.00 87.88 148 VAL A CA 1
ATOM 1074 C C . VAL A 1 148 ? -13.993 4.089 -4.852 1.00 87.88 148 VAL A C 1
ATOM 1076 O O . VAL A 1 148 ? -13.057 3.393 -5.230 1.00 87.88 148 VAL A O 1
ATOM 1079 N N . TRP A 1 149 ? -14.166 4.413 -3.567 1.00 84.44 149 TRP A N 1
ATOM 1080 C CA . TRP A 1 149 ? -13.248 4.019 -2.489 1.00 84.44 149 TRP A CA 1
ATOM 1081 C C . TRP A 1 149 ? -13.105 2.495 -2.354 1.00 84.44 149 TRP A C 1
ATOM 1083 O O . TRP A 1 149 ? -11.991 1.976 -2.272 1.00 84.44 149 TRP A O 1
ATOM 1093 N N . ASP A 1 150 ? -14.223 1.761 -2.383 1.00 87.31 150 ASP A N 1
ATOM 1094 C CA . ASP A 1 150 ? -14.216 0.294 -2.397 1.00 87.31 150 ASP A CA 1
ATOM 1095 C C . ASP A 1 150 ? -13.526 -0.267 -3.651 1.00 87.31 150 ASP A C 1
ATOM 1097 O O . ASP A 1 150 ? -12.781 -1.241 -3.561 1.00 87.31 150 ASP A O 1
ATOM 1101 N N . LYS A 1 151 ? -13.742 0.350 -4.819 1.00 88.19 151 LYS A N 1
ATOM 1102 C CA . LYS A 1 151 ? -13.152 -0.085 -6.091 1.00 88.19 151 LYS A CA 1
ATOM 1103 C C . LYS A 1 151 ? -11.645 0.172 -6.146 1.00 88.19 151 LYS A C 1
ATOM 1105 O O . LYS A 1 151 ? -10.904 -0.663 -6.655 1.00 88.19 151 LYS A O 1
ATOM 1110 N N . GLU A 1 152 ? -11.161 1.275 -5.580 1.00 84.44 152 GLU A N 1
ATOM 1111 C CA . GLU A 1 152 ? -9.722 1.538 -5.454 1.00 84.44 152 GLU A CA 1
ATOM 1112 C C . GLU A 1 152 ? -9.042 0.595 -4.451 1.00 84.44 152 GLU A C 1
ATOM 1114 O O . GLU A 1 152 ? -7.899 0.198 -4.678 1.00 84.44 152 GLU A O 1
ATOM 1119 N N . ALA A 1 153 ? -9.740 0.167 -3.392 1.00 81.12 153 ALA A N 1
ATOM 1120 C CA . ALA A 1 153 ? -9.271 -0.924 -2.537 1.00 81.12 153 ALA A CA 1
ATOM 1121 C C . ALA A 1 153 ? -9.223 -2.259 -3.307 1.00 81.12 153 ALA A C 1
ATOM 1123 O O . ALA A 1 153 ? -8.188 -2.923 -3.299 1.00 81.12 153 ALA A O 1
ATOM 1124 N N . GLU A 1 154 ? -10.283 -2.601 -4.051 1.00 82.75 154 GLU A N 1
ATOM 1125 C CA . GLU A 1 154 ? -10.353 -3.797 -4.907 1.00 82.75 154 GLU A CA 1
ATOM 1126 C C . GLU A 1 154 ? -9.192 -3.847 -5.920 1.00 82.75 154 GLU A C 1
ATOM 1128 O O . GLU A 1 154 ? -8.589 -4.901 -6.125 1.00 82.75 154 GLU A O 1
ATOM 1133 N N . MET A 1 155 ? -8.836 -2.709 -6.533 1.00 84.12 155 MET A N 1
ATOM 1134 C CA . MET A 1 155 ? -7.742 -2.636 -7.510 1.00 84.12 155 MET A CA 1
ATOM 1135 C C . MET A 1 155 ? -6.355 -2.856 -6.896 1.00 84.12 155 MET A C 1
ATOM 1137 O O . MET A 1 155 ? -5.497 -3.433 -7.564 1.00 84.12 155 MET A O 1
ATOM 1141 N N . LYS A 1 156 ? -6.130 -2.488 -5.624 1.00 72.69 156 LYS A N 1
ATOM 1142 C CA . LYS A 1 156 ? -4.856 -2.761 -4.925 1.00 72.69 156 LYS A CA 1
ATOM 1143 C C . LYS A 1 156 ? -4.591 -4.256 -4.711 1.00 72.69 156 LYS A C 1
ATOM 1145 O O . LYS A 1 156 ? -3.448 -4.635 -4.479 1.00 72.69 156 LYS A O 1
ATOM 1150 N N . GLU A 1 157 ? -5.611 -5.106 -4.831 1.00 70.00 157 GLU A N 1
ATOM 1151 C CA . GLU A 1 157 ? -5.488 -6.564 -4.702 1.00 70.00 157 GLU A CA 1
ATOM 1152 C C . GLU A 1 157 ? -5.383 -7.301 -6.051 1.00 70.00 157 GLU A C 1
ATOM 1154 O O . GLU A 1 157 ? -5.273 -8.530 -6.089 1.00 70.00 157 GLU A O 1
ATOM 1159 N N . ARG A 1 158 ? -5.424 -6.585 -7.186 1.00 74.88 158 ARG A N 1
ATOM 1160 C CA . ARG A 1 158 ? -5.371 -7.199 -8.522 1.00 74.88 158 ARG A CA 1
ATOM 1161 C C . ARG A 1 158 ? -3.935 -7.490 -8.977 1.00 74.88 158 ARG A C 1
ATOM 1163 O O . ARG A 1 158 ? -2.981 -6.785 -8.659 1.00 74.88 158 ARG A O 1
ATOM 1170 N N . ARG A 1 159 ? -3.781 -8.560 -9.768 1.00 71.31 159 ARG A N 1
ATOM 1171 C CA . ARG A 1 159 ? -2.481 -9.028 -10.288 1.00 71.31 159 ARG A CA 1
ATOM 1172 C C . ARG A 1 159 ? -1.868 -8.030 -11.288 1.00 71.31 159 ARG A C 1
ATOM 1174 O O . ARG A 1 159 ? -2.625 -7.438 -12.056 1.00 71.31 159 ARG A O 1
ATOM 1181 N N . PRO A 1 160 ? -0.529 -7.900 -11.380 1.00 77.81 160 PRO A N 1
ATOM 1182 C CA . PRO A 1 160 ? 0.129 -6.927 -12.254 1.00 77.81 160 PRO A CA 1
ATOM 1183 C C . PRO A 1 160 ? -0.336 -6.948 -13.719 1.00 77.81 160 PRO A C 1
ATOM 1185 O O . PRO A 1 160 ? -0.455 -8.006 -14.339 1.00 77.81 160 PRO A O 1
ATOM 1188 N N . LEU A 1 161 ? -0.501 -5.755 -14.306 1.00 75.06 161 LEU A N 1
ATOM 1189 C CA . LEU A 1 161 ? -1.060 -5.527 -15.650 1.00 75.06 161 LEU A CA 1
ATOM 1190 C C . LEU A 1 161 ? -0.424 -6.380 -16.766 1.00 75.06 161 LEU A C 1
ATOM 1192 O O . LEU A 1 161 ? -1.097 -6.742 -17.731 1.00 75.06 161 LEU A O 1
ATOM 1196 N N . TYR A 1 162 ? 0.867 -6.715 -16.658 1.00 75.44 162 TYR A N 1
ATOM 1197 C CA . TYR A 1 162 ? 1.555 -7.519 -17.673 1.00 75.44 162 TYR A CA 1
ATOM 1198 C C . TYR A 1 162 ? 0.970 -8.934 -17.811 1.00 75.44 162 TYR A C 1
ATOM 1200 O O . TYR A 1 162 ? 0.998 -9.482 -18.912 1.00 75.44 162 TYR A O 1
ATOM 1208 N N . MET A 1 163 ? 0.388 -9.500 -16.745 1.00 75.75 163 MET A N 1
ATOM 1209 C CA . MET A 1 163 ? -0.209 -10.841 -16.769 1.00 75.75 163 MET A CA 1
ATOM 1210 C C . MET A 1 163 ? -1.457 -10.916 -17.659 1.00 75.75 163 MET A C 1
ATOM 1212 O O . MET A 1 163 ? -1.752 -11.979 -18.199 1.00 75.75 163 MET A O 1
ATOM 1216 N N . LEU A 1 164 ? -2.162 -9.796 -17.867 1.00 77.75 164 LEU A N 1
ATOM 1217 C CA . LEU A 1 164 ? -3.325 -9.743 -18.758 1.00 77.75 164 LEU A CA 1
ATOM 1218 C C . LEU A 1 164 ? -2.942 -9.733 -20.246 1.00 77.75 164 LEU A C 1
ATOM 1220 O O . LEU A 1 164 ? -3.782 -10.057 -21.081 1.00 77.75 164 LEU A O 1
ATOM 1224 N N . LYS A 1 165 ? -1.696 -9.382 -20.602 1.00 73.56 165 LYS A N 1
ATOM 1225 C CA . LYS A 1 165 ? -1.297 -9.183 -22.008 1.00 73.56 165 LYS A CA 1
ATOM 1226 C C . LYS A 1 165 ? -1.286 -10.471 -22.834 1.00 73.56 165 LYS A C 1
ATOM 1228 O O . LYS A 1 165 ? -1.747 -10.437 -23.964 1.00 73.56 165 LYS A O 1
ATOM 1233 N N . GLY A 1 166 ? -0.814 -11.588 -22.278 1.00 74.94 166 GLY A N 1
ATOM 1234 C CA . GLY A 1 166 ? -0.792 -12.878 -22.986 1.00 74.94 166 GLY A CA 1
ATOM 1235 C C . GLY A 1 166 ? -2.195 -13.395 -23.344 1.00 74.94 166 GLY A C 1
ATOM 1236 O O . GLY A 1 166 ? -2.464 -13.660 -24.514 1.00 74.94 166 GLY A O 1
ATOM 1237 N N . PRO A 1 167 ? -3.136 -13.481 -22.382 1.00 76.25 167 PRO A N 1
ATOM 1238 C CA . PRO A 1 167 ? -4.528 -13.831 -22.671 1.00 76.25 167 PRO A CA 1
ATOM 1239 C C . PRO A 1 167 ? -5.203 -12.895 -23.689 1.00 76.25 167 PRO A C 1
ATOM 1241 O O . PRO A 1 167 ? -5.991 -13.356 -24.512 1.00 76.25 167 PRO A O 1
ATOM 1244 N N . LEU A 1 168 ? -4.860 -11.600 -23.676 1.00 82.44 168 LEU A N 1
ATOM 1245 C CA . LEU A 1 168 ? -5.422 -10.589 -24.577 1.00 82.44 168 LEU A CA 1
ATOM 1246 C C . LEU A 1 168 ? -5.145 -10.864 -26.065 1.00 82.44 168 LEU A C 1
ATOM 1248 O O . LEU A 1 168 ? -5.972 -10.509 -26.901 1.00 82.44 168 LEU A O 1
ATOM 1252 N N . GLU A 1 169 ? -4.028 -11.516 -26.408 1.00 78.06 169 GLU A N 1
ATOM 1253 C CA . GLU A 1 169 ? -3.695 -11.880 -27.798 1.00 78.06 169 GLU A CA 1
ATOM 1254 C C . GLU A 1 169 ? -4.716 -12.852 -28.417 1.00 78.06 169 GLU A C 1
ATOM 1256 O O . GLU A 1 169 ? -4.870 -12.896 -29.635 1.00 78.06 169 GLU A O 1
ATOM 1261 N N . ASN A 1 170 ? -5.461 -13.582 -27.578 1.00 79.69 170 ASN A N 1
ATOM 1262 C CA . ASN A 1 170 ? -6.510 -14.519 -27.986 1.00 79.69 170 ASN A CA 1
ATOM 1263 C C . ASN A 1 170 ? -7.930 -13.922 -27.875 1.00 79.69 170 ASN A C 1
ATOM 1265 O O . ASN A 1 170 ? -8.910 -14.615 -28.154 1.00 79.69 170 ASN A O 1
ATOM 1269 N N . ALA A 1 171 ? -8.074 -12.657 -27.457 1.00 82.88 171 ALA A N 1
ATOM 1270 C CA . ALA A 1 171 ? -9.384 -12.042 -27.254 1.00 82.88 171 ALA A CA 1
ATOM 1271 C C . ALA A 1 171 ? -10.099 -11.781 -28.600 1.00 82.88 171 ALA A C 1
ATOM 1273 O O . ALA A 1 171 ? -9.496 -11.210 -29.517 1.00 82.88 171 ALA A O 1
ATOM 1274 N N . PRO A 1 172 ? -11.399 -12.118 -28.739 1.00 83.19 172 PRO A N 1
ATOM 1275 C CA . PRO A 1 172 ? -12.130 -11.944 -29.995 1.00 83.19 172 PRO A CA 1
ATOM 1276 C C . PRO A 1 172 ? -12.150 -10.465 -30.425 1.00 83.19 172 PRO A C 1
ATOM 1278 O O . PRO A 1 172 ? -12.158 -9.595 -29.546 1.00 83.19 172 PRO A O 1
ATOM 1281 N N . PRO A 1 173 ? -12.152 -10.143 -31.735 1.00 89.06 173 PRO A N 1
ATOM 1282 C CA . PRO A 1 173 ? -12.125 -8.761 -32.220 1.00 89.06 173 PRO A CA 1
ATOM 1283 C C . PRO A 1 173 ? -13.251 -7.888 -31.653 1.00 89.06 173 PRO A C 1
ATOM 1285 O O . PRO A 1 173 ? -14.383 -8.350 -31.497 1.00 89.06 173 PRO A O 1
ATOM 1288 N N . VAL A 1 174 ? -12.935 -6.618 -31.383 1.00 94.94 174 VAL A N 1
ATOM 1289 C CA . VAL A 1 174 ? -13.913 -5.627 -30.915 1.00 94.94 174 VAL A CA 1
ATOM 1290 C C . VAL A 1 174 ? -14.935 -5.323 -32.011 1.00 94.94 174 VAL A C 1
ATOM 1292 O O . VAL A 1 174 ? -14.580 -5.164 -33.180 1.00 94.94 174 VAL A O 1
ATOM 1295 N N . ARG A 1 175 ? -16.206 -5.216 -31.622 1.00 96.50 175 ARG A N 1
ATOM 1296 C CA . ARG A 1 175 ? -17.307 -4.737 -32.466 1.00 96.50 175 ARG A CA 1
ATOM 1297 C C . ARG A 1 175 ? -17.413 -3.215 -32.391 1.00 96.50 175 ARG A C 1
ATOM 1299 O O . ARG A 1 175 ? -17.254 -2.633 -31.323 1.00 96.50 175 ARG A O 1
ATOM 1306 N N . ASP A 1 176 ? -17.743 -2.569 -33.506 1.00 96.44 176 ASP A N 1
ATOM 1307 C CA . ASP A 1 176 ? -17.876 -1.108 -33.565 1.00 96.44 176 ASP A CA 1
ATOM 1308 C C . ASP A 1 176 ? -19.132 -0.610 -32.823 1.00 96.44 176 ASP A C 1
ATOM 1310 O O . ASP A 1 176 ? -20.211 -0.449 -33.397 1.00 96.44 176 ASP A O 1
ATOM 1314 N N . PHE A 1 177 ? -18.974 -0.358 -31.524 1.00 97.50 177 PHE A N 1
ATOM 1315 C CA . PHE A 1 177 ? -20.016 0.172 -30.645 1.00 97.50 177 PHE A CA 1
ATOM 1316 C C . PHE A 1 177 ? -20.557 1.527 -31.138 1.00 97.50 177 PHE A C 1
ATOM 1318 O O . PHE A 1 177 ? -21.758 1.777 -31.071 1.00 97.50 177 PHE A O 1
ATOM 1325 N N . VAL A 1 178 ? -19.692 2.399 -31.669 1.00 96.38 178 VAL A N 1
ATOM 1326 C CA . VAL A 1 178 ? -20.067 3.753 -32.113 1.00 96.38 178 VAL A CA 1
ATOM 1327 C C . VAL A 1 178 ? -20.834 3.689 -33.435 1.00 96.38 178 VAL A C 1
ATOM 1329 O O . VAL A 1 178 ? -21.883 4.321 -33.578 1.00 96.38 178 VAL A O 1
ATOM 1332 N N . GLY A 1 179 ? -20.344 2.902 -34.394 1.00 95.75 179 GLY A N 1
ATOM 1333 C CA . GLY A 1 179 ? -20.980 2.692 -35.692 1.00 95.75 179 GLY A CA 1
ATOM 1334 C C . GLY A 1 179 ? -22.338 2.000 -35.591 1.00 95.75 179 GLY A C 1
ATOM 1335 O O . GLY A 1 179 ? -23.265 2.397 -36.294 1.00 95.75 179 GLY A O 1
ATOM 1336 N N . VAL A 1 180 ? -22.504 1.035 -34.678 1.00 96.38 180 VAL A N 1
ATOM 1337 C CA . VAL A 1 180 ? -23.798 0.366 -34.443 1.00 96.38 180 VAL A CA 1
ATOM 1338 C C . VAL A 1 180 ? -24.850 1.328 -33.877 1.00 96.38 180 VAL A C 1
ATOM 1340 O O . VAL A 1 180 ? -26.002 1.281 -34.316 1.00 96.38 180 VAL A O 1
ATOM 1343 N N . LEU A 1 181 ? -24.475 2.253 -32.983 1.00 97.12 181 LEU A N 1
ATOM 1344 C CA . LEU A 1 181 ? -25.394 3.301 -32.517 1.00 97.12 181 LEU A CA 1
ATOM 1345 C C . LEU A 1 181 ? -25.821 4.233 -33.660 1.00 97.12 181 LEU A C 1
ATOM 1347 O O . LEU A 1 181 ? -27.022 4.433 -33.849 1.00 97.12 181 LEU A O 1
ATOM 1351 N N . LYS A 1 182 ? -24.872 4.739 -34.466 1.00 94.81 182 LYS A N 1
ATOM 1352 C CA . LYS A 1 182 ? -25.180 5.586 -35.639 1.00 94.81 182 LYS A CA 1
ATOM 1353 C C . LYS A 1 182 ? -26.104 4.857 -36.616 1.00 94.81 182 LYS A C 1
ATOM 1355 O O . LYS A 1 182 ? -27.203 5.325 -36.886 1.00 94.81 182 LYS A O 1
ATOM 1360 N N . ALA A 1 183 ? -25.730 3.646 -37.029 1.00 94.38 183 ALA A N 1
ATOM 1361 C CA . ALA A 1 183 ? -26.504 2.844 -37.970 1.00 94.38 183 ALA A CA 1
ATOM 1362 C C . ALA A 1 183 ? -27.912 2.476 -37.462 1.00 94.38 183 ALA A C 1
ATOM 1364 O O . ALA A 1 183 ? -28.816 2.295 -38.276 1.00 94.38 183 ALA A O 1
ATOM 1365 N N . SER A 1 184 ? -28.132 2.357 -36.146 1.00 94.25 184 SER A N 1
ATOM 1366 C CA . SER A 1 184 ? -29.478 2.127 -35.604 1.00 94.25 184 SER A CA 1
ATOM 1367 C C . SER A 1 184 ? -30.313 3.413 -35.558 1.00 94.25 184 SER A C 1
ATOM 1369 O O . SER A 1 184 ? -31.492 3.363 -35.915 1.00 94.25 184 SER A O 1
ATOM 1371 N N . PHE A 1 185 ? -29.710 4.559 -35.215 1.00 93.81 185 PHE A N 1
ATOM 1372 C CA . PHE A 1 185 ? -30.357 5.877 -35.287 1.00 93.81 185 PHE A CA 1
ATOM 1373 C C . PHE A 1 185 ? -30.771 6.209 -36.730 1.00 93.81 185 PHE A C 1
ATOM 1375 O O . PHE A 1 185 ? -31.957 6.390 -37.008 1.00 93.81 185 PHE A O 1
ATOM 1382 N N . ASP A 1 186 ? -29.822 6.154 -37.668 1.00 93.00 186 ASP A N 1
ATOM 1383 C CA . ASP A 1 186 ? -30.021 6.453 -39.094 1.00 93.00 186 ASP A CA 1
ATOM 1384 C C . ASP A 1 186 ? -31.063 5.521 -39.754 1.00 93.00 186 ASP A C 1
ATOM 1386 O O . ASP A 1 186 ? -31.771 5.912 -40.681 1.00 93.00 186 ASP A O 1
ATOM 1390 N N . ARG A 1 187 ? -31.192 4.279 -39.260 1.00 91.44 187 ARG A N 1
ATOM 1391 C CA . ARG A 1 187 ? -32.185 3.283 -39.710 1.00 91.44 187 ARG A CA 1
ATOM 1392 C C . ARG A 1 187 ? -33.605 3.553 -39.208 1.00 91.44 187 ARG A C 1
ATOM 1394 O O . ARG A 1 187 ? -34.554 3.127 -39.865 1.00 91.44 187 ARG A O 1
ATOM 1401 N N . THR A 1 188 ? -33.761 4.134 -38.019 1.00 89.12 188 THR A N 1
ATOM 1402 C CA . THR A 1 188 ? -35.047 4.157 -37.289 1.00 89.12 188 THR A CA 1
ATOM 1403 C C . THR A 1 188 ? -35.644 5.546 -37.107 1.00 89.12 188 THR A C 1
ATOM 1405 O O . THR A 1 188 ? -36.849 5.646 -36.869 1.00 89.12 188 THR A O 1
ATOM 1408 N N . GLY A 1 189 ? -34.828 6.600 -37.196 1.00 90.75 189 GLY A N 1
ATOM 1409 C CA . GLY A 1 189 ? -35.222 7.950 -36.797 1.00 90.75 189 GLY A CA 1
ATOM 1410 C C . GLY A 1 189 ? -35.525 8.063 -35.298 1.00 90.75 189 GLY A C 1
ATOM 1411 O O . GLY A 1 189 ? -36.367 8.871 -34.917 1.00 90.75 189 GLY A O 1
ATOM 1412 N N . LEU A 1 190 ? -34.900 7.224 -34.463 1.00 93.81 190 LEU A N 1
ATOM 1413 C CA . LEU A 1 190 ? -35.080 7.148 -33.008 1.00 93.81 190 LEU A CA 1
ATOM 1414 C C . LEU A 1 190 ? -33.721 6.989 -32.305 1.00 93.81 190 LEU A C 1
ATOM 1416 O O . LEU A 1 190 ? -32.800 6.435 -32.909 1.00 93.81 190 LEU A O 1
ATOM 1420 N N . PRO A 1 191 ? -33.584 7.377 -31.022 1.00 96.19 191 PRO A N 1
ATOM 1421 C CA . PRO A 1 191 ? -32.384 7.106 -30.243 1.00 96.19 191 PRO A CA 1
ATOM 1422 C C . PRO A 1 191 ? -32.059 5.608 -30.188 1.00 96.19 191 PRO A C 1
ATOM 1424 O O . PRO A 1 191 ? -32.896 4.784 -29.821 1.00 96.19 191 PRO A O 1
ATOM 1427 N N . ALA A 1 192 ? -30.824 5.244 -30.526 1.00 97.38 192 ALA A N 1
ATOM 1428 C CA . ALA A 1 192 ? -30.359 3.863 -30.473 1.00 97.38 192 ALA A CA 1
ATOM 1429 C C . ALA A 1 192 ? -30.313 3.331 -29.025 1.00 97.38 192 ALA A C 1
ATOM 1431 O O . ALA A 1 192 ? -29.621 3.883 -28.170 1.00 97.38 192 ALA A O 1
ATOM 1432 N N . LEU A 1 193 ? -31.031 2.238 -28.751 1.00 97.50 193 LEU A N 1
ATOM 1433 C CA . LEU A 1 193 ? -31.102 1.639 -27.417 1.00 97.50 193 LEU A CA 1
ATOM 1434 C C . LEU A 1 193 ? -29.797 0.923 -27.026 1.00 97.50 193 LEU A C 1
ATOM 1436 O O . LEU A 1 193 ? -29.376 -0.024 -27.694 1.00 97.50 193 LEU A O 1
ATOM 1440 N N . ILE A 1 194 ? -29.228 1.315 -25.887 1.00 98.25 194 ILE A N 1
ATOM 1441 C CA . ILE A 1 194 ? -28.270 0.536 -25.100 1.00 98.25 194 ILE A CA 1
ATOM 1442 C C . ILE A 1 194 ? -29.060 -0.119 -23.958 1.00 98.25 194 ILE A C 1
ATOM 1444 O O . ILE A 1 194 ? -29.399 0.537 -22.972 1.00 98.25 194 ILE A O 1
ATOM 1448 N N . ALA A 1 195 ? -29.400 -1.400 -24.102 1.00 97.38 195 ALA A N 1
ATOM 1449 C CA . ALA A 1 195 ? -30.227 -2.103 -23.120 1.00 97.38 195 ALA A CA 1
ATOM 1450 C C . ALA A 1 195 ? -29.369 -2.657 -21.974 1.00 97.38 195 ALA A C 1
ATOM 1452 O O . ALA A 1 195 ? -28.369 -3.338 -22.207 1.00 97.38 195 ALA A O 1
ATOM 1453 N N . GLU A 1 196 ? -29.737 -2.359 -20.731 1.00 96.81 196 GLU A N 1
ATOM 1454 C CA . GLU A 1 196 ? -28.897 -2.639 -19.568 1.00 96.81 196 GLU A CA 1
ATOM 1455 C C . GLU A 1 196 ? -29.323 -3.906 -18.803 1.00 96.81 196 GLU A C 1
ATOM 1457 O O . GLU A 1 196 ? -30.467 -4.072 -18.368 1.00 96.81 196 GLU A O 1
ATOM 1462 N N . VAL A 1 197 ? -28.358 -4.811 -18.638 1.00 96.25 197 VAL A N 1
ATOM 1463 C CA . VAL A 1 197 ? -28.442 -6.095 -17.937 1.00 96.25 197 VAL A CA 1
ATOM 1464 C C . VAL A 1 197 ? -27.955 -5.875 -16.500 1.00 96.25 197 VAL A C 1
ATOM 1466 O O . VAL A 1 197 ? -26.755 -5.908 -16.219 1.00 96.25 197 VAL A O 1
ATOM 1469 N N . LYS A 1 198 ? -28.898 -5.587 -15.594 1.00 93.19 198 LYS A N 1
ATOM 1470 C CA . LYS A 1 198 ? -28.641 -5.146 -14.211 1.00 93.19 198 LYS A CA 1
ATOM 1471 C C . LYS A 1 198 ? -29.509 -5.901 -13.205 1.00 93.19 198 LYS A C 1
ATOM 1473 O O . LYS A 1 198 ? -30.729 -5.761 -13.246 1.00 93.19 198 LYS A O 1
ATOM 1478 N N . LYS A 1 199 ? -28.894 -6.646 -12.278 1.00 91.25 199 LYS A N 1
ATOM 1479 C CA . LYS A 1 199 ? -29.626 -7.404 -11.248 1.00 91.25 199 LYS A CA 1
ATOM 1480 C C . LYS A 1 199 ? -30.130 -6.514 -10.112 1.00 91.25 199 LYS A C 1
ATOM 1482 O O . LYS A 1 199 ? -31.304 -6.582 -9.756 1.00 91.25 199 LYS A O 1
ATOM 1487 N N . ALA A 1 200 ? -29.263 -5.672 -9.553 1.00 90.88 200 ALA A N 1
ATOM 1488 C CA . ALA A 1 200 ? -29.570 -4.799 -8.421 1.00 90.88 200 ALA A CA 1
ATOM 1489 C C . ALA A 1 200 ? -29.074 -3.359 -8.646 1.00 90.88 200 ALA A C 1
ATOM 1491 O O . ALA A 1 200 ? -28.379 -3.064 -9.618 1.00 90.88 200 ALA A O 1
ATOM 1492 N N . SER A 1 201 ? -29.441 -2.436 -7.755 1.00 86.44 201 SER A N 1
ATOM 1493 C CA . SER A 1 201 ? -28.862 -1.086 -7.705 1.00 86.44 201 SER A CA 1
ATOM 1494 C C . SER A 1 201 ? -28.954 -0.469 -6.301 1.00 86.44 201 SER A C 1
ATOM 1496 O O . SER A 1 201 ? -29.970 -0.677 -5.631 1.00 86.44 201 SER A O 1
ATOM 1498 N N . PRO A 1 202 ? -27.991 0.374 -5.872 1.00 81.75 202 PRO A N 1
ATOM 1499 C CA . PRO A 1 202 ? -27.981 0.967 -4.527 1.00 81.75 202 PRO A CA 1
ATOM 1500 C C . PRO A 1 202 ? -29.257 1.725 -4.145 1.00 81.75 202 PRO A C 1
ATOM 1502 O O . PRO A 1 202 ? -29.674 1.700 -2.995 1.00 81.75 202 PRO A O 1
ATOM 1505 N N . SER A 1 203 ? -29.900 2.379 -5.115 1.00 77.75 203 SER A N 1
ATOM 1506 C CA . SER A 1 203 ? -31.097 3.196 -4.891 1.00 77.75 203 SER A CA 1
ATOM 1507 C C . SER A 1 203 ? -32.398 2.402 -4.738 1.00 77.75 203 SER A C 1
ATOM 1509 O O . SER A 1 203 ? -33.400 2.976 -4.321 1.00 77.75 203 SER A O 1
ATOM 1511 N N . ARG A 1 204 ? -32.449 1.142 -5.206 1.00 79.38 204 ARG A N 1
ATOM 1512 C CA . ARG A 1 204 ? -33.712 0.387 -5.380 1.00 79.38 204 ARG A CA 1
ATOM 1513 C C . ARG A 1 204 ? -33.607 -1.124 -5.102 1.00 79.38 204 ARG A C 1
ATOM 1515 O O . ARG A 1 204 ? -34.529 -1.854 -5.445 1.00 79.38 204 ARG A O 1
ATOM 1522 N N . GLY A 1 205 ? -32.522 -1.585 -4.476 1.00 87.31 205 GLY A N 1
ATOM 1523 C CA . GLY A 1 205 ? -32.330 -2.992 -4.108 1.00 87.31 205 GLY A CA 1
ATOM 1524 C C . GLY A 1 205 ? -32.189 -3.919 -5.319 1.00 87.31 205 GLY A C 1
ATOM 1525 O O . GLY A 1 205 ? -31.697 -3.503 -6.373 1.00 87.31 205 GLY A O 1
ATOM 1526 N N . VAL A 1 206 ? -32.608 -5.178 -5.165 1.00 90.06 206 VAL A N 1
ATOM 1527 C CA . VAL A 1 206 ? -32.724 -6.130 -6.279 1.00 90.06 206 VAL A CA 1
ATOM 1528 C C . VAL A 1 206 ? -33.886 -5.709 -7.185 1.00 90.06 206 VAL A C 1
ATOM 1530 O O . VAL A 1 206 ? -34.970 -5.373 -6.716 1.00 90.06 206 VAL A O 1
ATOM 1533 N N . LEU A 1 207 ? -33.645 -5.688 -8.496 1.00 86.94 207 LEU A N 1
ATOM 1534 C CA . LEU A 1 207 ? -34.620 -5.292 -9.517 1.00 86.94 207 LEU A CA 1
ATOM 1535 C C . LEU A 1 207 ? -35.306 -6.504 -10.163 1.00 86.94 207 LEU A C 1
ATOM 1537 O O . LEU A 1 207 ? -36.409 -6.363 -10.687 1.00 86.94 207 LEU A O 1
ATOM 1541 N N . ARG A 1 208 ? -34.646 -7.670 -10.134 1.00 86.31 208 ARG A N 1
ATOM 1542 C CA . ARG A 1 208 ? -35.155 -8.967 -10.594 1.00 86.31 208 ARG A CA 1
ATOM 1543 C C . ARG A 1 208 ? -34.418 -10.083 -9.843 1.00 86.31 208 ARG A C 1
ATOM 1545 O O . ARG A 1 208 ? -33.192 -10.139 -9.907 1.00 86.31 208 ARG A O 1
ATOM 1552 N N . GLU A 1 209 ? -35.149 -10.933 -9.123 1.00 84.25 209 GLU A N 1
ATOM 1553 C CA . GLU A 1 209 ? -34.559 -12.057 -8.372 1.00 84.25 209 GLU A CA 1
ATOM 1554 C C . GLU A 1 209 ? -34.115 -13.185 -9.315 1.00 84.25 209 GLU A C 1
ATOM 1556 O O . GLU A 1 209 ? -32.954 -13.594 -9.296 1.00 84.25 209 GLU A O 1
ATOM 1561 N N . ASP A 1 210 ? -35.024 -13.618 -10.196 1.00 85.81 210 ASP A N 1
ATOM 1562 C CA . ASP A 1 210 ? -34.749 -14.554 -11.290 1.00 85.81 210 ASP A CA 1
ATOM 1563 C C . ASP A 1 210 ? -33.983 -13.839 -12.418 1.00 85.81 210 ASP A C 1
ATOM 1565 O O . ASP A 1 210 ? -34.558 -13.174 -13.289 1.00 85.81 210 ASP A O 1
ATOM 1569 N N . PHE A 1 211 ? -32.653 -13.891 -12.324 1.00 91.00 211 PHE A N 1
ATOM 1570 C CA . PHE A 1 211 ? -31.730 -13.111 -13.141 1.00 91.00 211 PHE A CA 1
ATOM 1571 C C . PHE A 1 211 ? -30.832 -14.011 -13.993 1.00 91.00 211 PHE A C 1
ATOM 1573 O O . PHE A 1 211 ? -29.733 -14.389 -13.594 1.00 91.00 211 PHE A O 1
ATOM 1580 N N . GLU A 1 212 ? -31.303 -14.295 -15.204 1.00 92.50 212 GLU A N 1
ATOM 1581 C CA . GLU A 1 212 ? -30.615 -15.087 -16.225 1.00 92.50 212 GLU A CA 1
ATOM 1582 C C . GLU A 1 212 ? -29.960 -14.166 -17.282 1.00 92.50 212 GLU A C 1
ATOM 1584 O O . GLU A 1 212 ? -30.580 -13.851 -18.307 1.00 92.50 212 GLU A O 1
ATOM 1589 N N . PRO A 1 213 ? -28.717 -13.678 -17.068 1.00 94.88 213 PRO A N 1
ATOM 1590 C CA . PRO A 1 213 ? -28.142 -12.566 -17.836 1.00 94.88 213 PRO A CA 1
ATOM 1591 C C . PRO A 1 213 ? -28.016 -12.853 -19.337 1.00 94.88 213 PRO A C 1
ATOM 1593 O O . PRO A 1 213 ? -28.220 -11.955 -20.153 1.00 94.88 213 PRO A O 1
ATOM 1596 N N . VAL A 1 214 ? -27.737 -14.105 -19.713 1.00 96.62 214 VAL A N 1
ATOM 1597 C CA . VAL A 1 214 ? -27.665 -14.539 -21.118 1.00 96.62 214 VAL A CA 1
ATOM 1598 C C . VAL A 1 214 ? -29.038 -14.485 -21.793 1.00 96.62 214 VAL A C 1
ATOM 1600 O O . VAL A 1 214 ? -29.151 -13.979 -22.910 1.00 96.62 214 VAL A O 1
ATOM 1603 N N . GLN A 1 215 ? -30.089 -14.952 -21.116 1.00 95.12 215 GLN A N 1
ATOM 1604 C CA . GLN A 1 215 ? -31.451 -14.965 -21.659 1.00 95.12 215 GLN A CA 1
ATOM 1605 C C . GLN A 1 215 ? -32.006 -13.539 -21.795 1.00 95.12 215 GLN A C 1
ATOM 1607 O O . GLN A 1 215 ? -32.636 -13.202 -22.801 1.00 95.12 215 GLN A O 1
ATOM 1612 N N . ILE A 1 216 ? -31.702 -12.672 -20.822 1.00 95.25 216 ILE A N 1
ATOM 1613 C CA . ILE A 1 216 ? -32.020 -11.239 -20.853 1.00 95.25 216 ILE A CA 1
ATOM 1614 C C . ILE A 1 216 ? -31.300 -10.560 -22.032 1.00 95.25 216 ILE A C 1
ATOM 1616 O O . ILE A 1 216 ? -31.943 -9.886 -22.835 1.00 95.25 216 ILE A O 1
ATOM 1620 N N . ALA A 1 217 ? -29.993 -10.792 -22.202 1.00 96.62 217 ALA A N 1
ATOM 1621 C CA . ALA A 1 217 ? -29.201 -10.232 -23.299 1.00 96.62 217 ALA A CA 1
ATOM 1622 C C . ALA A 1 217 ? -29.709 -10.656 -24.691 1.00 96.62 217 ALA A C 1
ATOM 1624 O O . ALA A 1 217 ? -29.900 -9.808 -25.565 1.00 96.62 217 ALA A O 1
ATOM 1625 N N . GLN A 1 218 ? -29.993 -11.948 -24.885 1.00 96.25 218 GLN A N 1
ATOM 1626 C CA . GLN A 1 218 ? -30.585 -12.472 -26.124 1.00 96.25 218 GLN A CA 1
ATOM 1627 C C . GLN A 1 218 ? -31.991 -11.900 -26.379 1.00 96.25 218 GLN A C 1
ATOM 1629 O O . GLN A 1 218 ? -32.364 -11.646 -27.527 1.00 96.25 218 GLN A O 1
ATOM 1634 N N . THR A 1 219 ? -32.771 -11.653 -25.322 1.00 94.88 219 THR A N 1
ATOM 1635 C CA . THR A 1 219 ? -34.094 -11.017 -25.418 1.00 94.88 219 THR A CA 1
ATOM 1636 C C . THR A 1 219 ? -33.982 -9.555 -25.846 1.00 94.88 219 THR A C 1
ATOM 1638 O O . THR A 1 219 ? -34.710 -9.134 -26.745 1.00 94.88 219 THR A O 1
ATOM 1641 N N . TYR A 1 220 ? -33.054 -8.787 -25.273 1.00 96.44 220 TYR A N 1
ATOM 1642 C CA . TYR A 1 220 ? -32.807 -7.400 -25.668 1.00 96.44 220 TYR A CA 1
ATOM 1643 C C . TYR A 1 220 ? -32.334 -7.282 -27.126 1.00 96.44 220 TYR A C 1
ATOM 1645 O O . TYR A 1 220 ? -32.899 -6.495 -27.886 1.00 96.44 220 TYR A O 1
ATOM 1653 N N . GLU A 1 221 ? -31.369 -8.106 -27.551 1.00 95.06 221 GLU A N 1
ATOM 1654 C CA . GLU A 1 221 ? -30.907 -8.167 -28.947 1.00 95.06 221 GLU A CA 1
ATOM 1655 C C . GLU A 1 221 ? -32.062 -8.462 -29.917 1.00 95.06 221 GLU A C 1
ATOM 1657 O O . GLU A 1 221 ? -32.294 -7.726 -30.880 1.00 95.06 221 GLU A O 1
ATOM 1662 N N . LYS A 1 222 ? -32.838 -9.517 -29.638 1.00 93.88 222 LYS A N 1
ATOM 1663 C CA . LYS A 1 222 ? -33.964 -9.953 -30.477 1.00 93.88 222 LYS A CA 1
ATOM 1664 C C . LYS A 1 222 ? -35.024 -8.862 -30.672 1.00 93.88 222 LYS A C 1
ATOM 1666 O O . LYS A 1 222 ? -35.632 -8.811 -31.739 1.00 93.88 222 LYS A O 1
ATOM 1671 N N . ASN A 1 223 ? -35.238 -8.012 -29.667 1.00 93.38 223 ASN A N 1
ATOM 1672 C CA . ASN A 1 223 ? -36.233 -6.934 -29.686 1.00 93.38 223 ASN A CA 1
ATOM 1673 C C . ASN A 1 223 ? -35.640 -5.559 -30.068 1.00 93.38 223 ASN A C 1
ATOM 1675 O O . ASN A 1 223 ? -36.321 -4.543 -29.963 1.00 93.38 223 ASN A O 1
ATOM 1679 N N . GLY A 1 224 ? -34.405 -5.517 -30.584 1.00 92.31 224 GLY A N 1
ATOM 1680 C CA . GLY A 1 224 ? -33.859 -4.338 -31.264 1.00 92.31 224 GLY A CA 1
ATOM 1681 C C . GLY A 1 224 ? -32.961 -3.420 -30.434 1.00 92.31 224 GLY A C 1
ATOM 1682 O O . GLY A 1 224 ? -32.718 -2.292 -30.868 1.00 92.31 224 GLY A O 1
ATOM 1683 N N . ALA A 1 225 ? -32.427 -3.880 -29.297 1.00 96.31 225 ALA A N 1
ATOM 1684 C CA . ALA A 1 225 ? -31.289 -3.209 -28.671 1.00 96.31 225 ALA A CA 1
ATOM 1685 C C . ALA A 1 225 ? -30.116 -3.114 -29.667 1.00 96.31 225 ALA A C 1
ATOM 1687 O O . ALA A 1 225 ? -29.790 -4.080 -30.355 1.00 96.31 225 ALA A O 1
ATOM 1688 N N . ALA A 1 226 ? -29.491 -1.940 -29.764 1.00 96.56 226 ALA A N 1
ATOM 1689 C CA . ALA A 1 226 ? -28.337 -1.724 -30.632 1.00 96.56 226 ALA A CA 1
ATOM 1690 C C . ALA A 1 226 ? -27.064 -2.263 -29.961 1.00 96.56 226 ALA A C 1
ATOM 1692 O O . ALA A 1 226 ? -26.341 -3.067 -30.546 1.00 96.56 226 ALA A O 1
ATOM 1693 N N . CYS A 1 227 ? -26.856 -1.878 -28.701 1.00 98.12 227 CYS A N 1
ATOM 1694 C CA . CYS A 1 227 ? -25.785 -2.363 -27.834 1.00 98.12 227 CYS A CA 1
ATOM 1695 C C . CYS A 1 227 ? -26.373 -2.850 -26.501 1.00 98.12 227 CYS A C 1
ATOM 1697 O O . CYS A 1 227 ? -27.518 -2.533 -26.168 1.00 98.12 227 CYS A O 1
ATOM 1699 N N . LEU A 1 228 ? -25.581 -3.572 -25.709 1.00 98.38 228 LEU A N 1
ATOM 1700 C CA . LEU A 1 228 ? -25.931 -3.933 -24.333 1.00 98.38 228 LEU A CA 1
ATOM 1701 C C . LEU A 1 228 ? -24.987 -3.259 -23.336 1.00 98.38 228 LEU A C 1
ATOM 1703 O O . LEU A 1 228 ? -23.798 -3.118 -23.607 1.00 98.38 228 LEU A O 1
ATOM 1707 N N . SER A 1 229 ? -25.513 -2.887 -22.172 1.00 98.19 229 SER A N 1
ATOM 1708 C CA . SER A 1 229 ? -24.747 -2.444 -21.002 1.00 98.19 229 SER A CA 1
ATOM 1709 C C . SER A 1 229 ? -24.788 -3.553 -19.954 1.00 98.19 229 SER A C 1
ATOM 1711 O O . SER A 1 229 ? -25.875 -3.976 -19.568 1.00 98.19 229 SER A O 1
ATOM 1713 N N . VAL A 1 230 ? -23.641 -4.070 -19.515 1.00 97.94 230 VAL A N 1
ATOM 1714 C CA . VAL A 1 230 ? -23.573 -5.157 -18.524 1.00 97.94 230 VAL A CA 1
ATOM 1715 C C . VAL A 1 230 ? -22.894 -4.637 -17.266 1.00 97.94 230 VAL A C 1
ATOM 1717 O O . VAL A 1 230 ? -21.761 -4.154 -17.327 1.00 97.94 230 VAL A O 1
ATOM 1720 N N . LEU A 1 231 ? -23.587 -4.738 -16.129 1.00 96.69 231 LEU A N 1
ATOM 1721 C CA . LEU A 1 231 ? -23.023 -4.390 -14.826 1.00 96.69 231 LEU A CA 1
ATOM 1722 C C . LEU A 1 231 ? -22.054 -5.487 -14.385 1.00 96.69 231 LEU A C 1
ATOM 1724 O O . LEU A 1 231 ? -22.429 -6.660 -14.303 1.00 96.69 231 LEU A O 1
ATOM 1728 N N . THR A 1 232 ? -20.822 -5.099 -14.061 1.00 96.06 232 THR A N 1
ATOM 1729 C CA . THR A 1 232 ? -19.784 -6.026 -13.583 1.00 96.06 232 THR A CA 1
ATOM 1730 C C . THR A 1 232 ? -19.472 -5.885 -12.095 1.00 96.06 232 THR A C 1
ATOM 1732 O O . THR A 1 232 ? -18.867 -6.793 -11.528 1.00 96.06 232 THR A O 1
ATOM 1735 N N . ASP A 1 233 ? -19.913 -4.800 -11.449 1.00 94.75 233 ASP A N 1
ATOM 1736 C CA . ASP A 1 233 ? -19.716 -4.600 -10.013 1.00 94.75 233 ASP A CA 1
ATOM 1737 C C . ASP A 1 233 ? -20.586 -5.548 -9.169 1.00 94.75 233 ASP A C 1
ATOM 1739 O O . ASP A 1 233 ? -21.820 -5.485 -9.183 1.00 94.75 233 ASP A O 1
ATOM 1743 N N . ALA A 1 234 ? -19.930 -6.400 -8.382 1.00 92.62 234 ALA A N 1
ATOM 1744 C CA . ALA A 1 234 ? -20.596 -7.382 -7.535 1.00 92.62 234 ALA A CA 1
ATOM 1745 C C . ALA A 1 234 ? -21.205 -6.781 -6.254 1.00 92.62 234 ALA A C 1
ATOM 1747 O O . ALA A 1 234 ? -22.267 -7.226 -5.818 1.00 92.62 234 ALA A O 1
ATOM 1748 N N . LYS A 1 235 ? -20.559 -5.777 -5.641 1.00 91.75 235 LYS A N 1
ATOM 1749 C CA . LYS A 1 235 ? -20.876 -5.314 -4.275 1.00 91.75 235 LYS A CA 1
ATOM 1750 C C . LYS A 1 235 ? -22.155 -4.474 -4.198 1.00 91.75 235 LYS A C 1
ATOM 1752 O O . LYS A 1 235 ? -22.903 -4.586 -3.231 1.00 91.75 235 LYS A O 1
ATOM 1757 N N . TYR A 1 236 ? -22.407 -3.651 -5.211 1.00 90.69 236 TYR A N 1
ATOM 1758 C CA . TYR A 1 236 ? -23.479 -2.653 -5.240 1.00 90.69 236 TYR A CA 1
ATOM 1759 C C . TYR A 1 236 ? -24.558 -2.943 -6.290 1.00 90.69 236 TYR A C 1
ATOM 1761 O O . TYR A 1 236 ? -25.705 -2.523 -6.120 1.00 90.69 236 TYR A O 1
ATOM 1769 N N . PHE A 1 237 ? -24.216 -3.675 -7.355 1.00 91.50 237 PHE A N 1
ATOM 1770 C CA . PHE A 1 237 ? -25.128 -3.979 -8.466 1.00 91.50 237 PHE A CA 1
ATOM 1771 C C . PHE A 1 237 ? -25.431 -5.477 -8.640 1.00 91.50 237 PHE A C 1
ATOM 1773 O O . PHE A 1 237 ? -26.280 -5.830 -9.464 1.00 91.50 237 PHE A O 1
ATOM 1780 N N . GLN A 1 238 ? -24.783 -6.352 -7.853 1.00 91.94 238 GLN A N 1
ATOM 1781 C CA . GLN A 1 238 ? -24.795 -7.815 -8.025 1.00 91.94 238 GLN A CA 1
ATOM 1782 C C . GLN A 1 238 ? -24.473 -8.243 -9.470 1.00 91.94 238 GLN A C 1
ATOM 1784 O O . GLN A 1 238 ? -25.064 -9.180 -10.003 1.00 91.94 238 GLN A O 1
ATOM 1789 N N . GLY A 1 239 ? -23.570 -7.508 -10.121 1.00 94.06 239 GLY A N 1
ATOM 1790 C CA . GLY A 1 239 ? -23.013 -7.824 -11.428 1.00 94.06 239 GLY A CA 1
ATOM 1791 C C . GLY A 1 239 ? -21.823 -8.783 -11.347 1.00 94.06 239 GLY A C 1
ATOM 1792 O O . GLY A 1 239 ? -21.375 -9.161 -10.267 1.00 94.06 239 GLY A O 1
ATOM 1793 N N . SER A 1 240 ? -21.291 -9.160 -12.509 1.00 94.94 240 SER A N 1
ATOM 1794 C CA . SER A 1 240 ? -20.016 -9.876 -12.614 1.00 94.94 240 SER A CA 1
ATOM 1795 C C . SER A 1 240 ? -19.400 -9.705 -14.001 1.00 94.94 240 SER A C 1
ATOM 1797 O O . SER A 1 240 ? -20.103 -9.701 -15.014 1.00 94.94 240 SER A O 1
ATOM 1799 N N . PHE A 1 241 ? -18.069 -9.649 -14.065 1.00 95.06 241 PHE A N 1
ATOM 1800 C CA . PHE A 1 241 ? -17.322 -9.798 -15.318 1.00 95.06 241 PHE A CA 1
ATOM 1801 C C . PHE A 1 241 ? -17.608 -11.135 -16.020 1.00 95.06 241 PHE A C 1
ATOM 1803 O O . PHE A 1 241 ? -17.534 -11.209 -17.243 1.00 95.06 241 PHE A O 1
ATOM 1810 N N . ASP A 1 242 ? -17.992 -12.177 -15.281 1.00 95.94 242 ASP A N 1
ATOM 1811 C CA . ASP A 1 242 ? -18.354 -13.473 -15.860 1.00 95.94 242 ASP A CA 1
ATOM 1812 C C . ASP A 1 242 ? -19.739 -13.455 -16.525 1.00 95.94 242 ASP A C 1
ATOM 1814 O O . ASP A 1 242 ? -19.996 -14.265 -17.411 1.00 95.94 242 ASP A O 1
ATOM 1818 N N . TYR A 1 243 ? -20.613 -12.496 -16.188 1.00 96.75 243 TYR A N 1
ATOM 1819 C CA . TYR A 1 243 ? -21.852 -12.270 -16.942 1.00 96.75 243 TYR A CA 1
ATOM 1820 C C . TYR A 1 243 ? -21.561 -11.637 -18.308 1.00 96.75 243 TYR A C 1
ATOM 1822 O O . TYR A 1 243 ? -22.153 -12.043 -19.305 1.00 96.75 243 TYR A O 1
ATOM 1830 N N . LEU A 1 244 ? -20.620 -10.686 -18.375 1.00 96.44 244 LEU A N 1
ATOM 1831 C CA . LEU A 1 244 ? -20.146 -10.089 -19.632 1.00 96.44 244 LEU A CA 1
ATOM 1832 C C . LEU A 1 244 ? -19.528 -11.163 -20.552 1.00 96.44 244 LEU A C 1
ATOM 1834 O O . LEU A 1 244 ? -19.876 -11.246 -21.732 1.00 96.44 244 LEU A O 1
ATOM 1838 N N . ASP A 1 245 ? -18.691 -12.029 -19.977 1.00 95.88 245 ASP A N 1
ATOM 1839 C CA . ASP A 1 245 ? -18.050 -13.172 -20.641 1.00 95.88 245 ASP A CA 1
ATOM 1840 C C . ASP A 1 245 ? -19.088 -14.202 -21.132 1.00 95.88 245 ASP A C 1
ATOM 1842 O O . ASP A 1 245 ? -19.113 -14.574 -22.306 1.00 95.88 245 ASP A O 1
ATOM 1846 N N . ALA A 1 246 ? -20.032 -14.600 -20.271 1.00 96.88 246 ALA A N 1
ATOM 1847 C CA . ALA A 1 246 ? -21.113 -15.515 -20.634 1.00 96.88 246 ALA A CA 1
ATOM 1848 C C . ALA A 1 246 ? -22.003 -14.955 -21.758 1.00 96.88 246 ALA A C 1
ATOM 1850 O O . ALA A 1 246 ? -22.329 -15.684 -22.693 1.00 96.88 246 ALA A O 1
ATOM 1851 N N . ILE A 1 247 ? -22.351 -13.662 -21.724 1.00 96.94 247 ILE A N 1
ATOM 1852 C CA . ILE A 1 247 ? -23.124 -12.996 -22.786 1.00 96.94 247 ILE A CA 1
ATOM 1853 C C . ILE A 1 247 ? -22.345 -12.983 -24.111 1.00 96.94 247 ILE A C 1
ATOM 1855 O O . ILE A 1 247 ? -22.926 -13.272 -25.161 1.00 96.94 247 ILE A O 1
ATOM 1859 N N . ARG A 1 248 ? -21.030 -12.709 -24.082 1.00 95.12 248 ARG A N 1
ATOM 1860 C CA . ARG A 1 248 ? -20.156 -12.780 -25.267 1.00 95.12 248 ARG A CA 1
ATOM 1861 C C . ARG A 1 248 ? -20.125 -14.192 -25.856 1.00 95.12 248 ARG A C 1
ATOM 1863 O O . ARG A 1 248 ? -20.323 -14.356 -27.061 1.00 95.12 248 ARG A O 1
ATOM 1870 N N . ASN A 1 249 ? -19.903 -15.199 -25.015 1.00 94.69 249 ASN A N 1
ATOM 1871 C CA . ASN A 1 249 ? -19.722 -16.590 -25.434 1.00 94.69 249 ASN A CA 1
ATOM 1872 C C . ASN A 1 249 ? -21.041 -17.271 -25.839 1.00 94.69 249 ASN A C 1
ATOM 1874 O O . ASN A 1 249 ? -21.034 -18.171 -26.676 1.00 94.69 249 ASN A O 1
ATOM 1878 N N . ALA A 1 250 ? -22.184 -16.789 -25.341 1.00 94.75 250 ALA A N 1
ATOM 1879 C CA . ALA A 1 250 ? -23.521 -17.215 -25.760 1.00 94.75 250 ALA A CA 1
ATOM 1880 C C . ALA A 1 250 ? -23.931 -16.743 -27.173 1.00 94.75 250 ALA A C 1
ATOM 1882 O O . ALA A 1 250 ? -25.066 -16.973 -27.597 1.00 94.75 250 ALA A O 1
ATOM 1883 N N . GLY A 1 251 ? -23.032 -16.083 -27.913 1.00 91.88 251 GLY A N 1
ATOM 1884 C CA . GLY A 1 251 ? -23.222 -15.769 -29.329 1.00 91.88 251 GLY A CA 1
ATOM 1885 C C . GLY A 1 251 ? -24.087 -14.542 -29.622 1.00 91.88 251 GLY A C 1
ATOM 1886 O O . GLY A 1 251 ? -24.448 -14.344 -30.783 1.00 91.88 251 GLY A O 1
ATOM 1887 N N . VAL A 1 252 ? -24.379 -13.706 -28.619 1.00 94.69 252 VAL A N 1
ATOM 1888 C CA . VAL A 1 252 ? -24.999 -12.380 -28.809 1.00 94.69 252 VAL A CA 1
ATOM 1889 C C . VAL A 1 252 ? -24.113 -11.536 -29.731 1.00 94.69 252 VAL A C 1
ATOM 1891 O O . VAL A 1 252 ? -22.884 -11.553 -29.597 1.00 94.69 252 VAL A O 1
ATOM 1894 N N . GLN A 1 253 ? -24.708 -10.815 -30.681 1.00 94.31 253 GLN A N 1
ATOM 1895 C CA . GLN A 1 253 ? -24.036 -10.002 -31.705 1.00 94.31 253 GLN A CA 1
ATOM 1896 C C . GLN A 1 253 ? -24.008 -8.496 -31.412 1.00 94.31 253 GLN A C 1
ATOM 1898 O O . GLN A 1 253 ? -23.105 -7.820 -31.909 1.00 94.31 253 GLN A O 1
ATOM 1903 N N . CYS A 1 254 ? -24.903 -7.976 -30.568 1.00 96.38 254 CYS A N 1
ATOM 1904 C CA . CYS A 1 254 ? -24.813 -6.623 -30.014 1.00 96.38 254 CYS A CA 1
ATOM 1905 C C . CYS A 1 254 ? -23.406 -6.329 -29.445 1.00 96.38 254 CYS A C 1
ATOM 1907 O O . CYS A 1 254 ? -22.798 -7.204 -28.811 1.00 96.38 254 CYS A O 1
ATOM 1909 N N . PRO A 1 255 ? -22.874 -5.105 -29.620 1.00 98.12 255 PRO A N 1
ATOM 1910 C CA . PRO A 1 255 ? -21.689 -4.667 -28.899 1.00 98.12 255 PRO A CA 1
ATOM 1911 C C . PRO A 1 255 ? -21.946 -4.550 -27.389 1.00 98.12 255 PRO A C 1
ATOM 1913 O O . PRO A 1 255 ? -23.043 -4.164 -26.976 1.00 98.12 255 PRO A O 1
ATOM 1916 N N . LEU A 1 256 ? -20.943 -4.868 -26.566 1.00 98.25 256 LEU A N 1
ATOM 1917 C CA . LEU A 1 256 ? -21.067 -4.911 -25.101 1.00 98.25 256 LEU A CA 1
ATOM 1918 C C . LEU A 1 256 ? -20.288 -3.774 -24.418 1.00 98.25 256 LEU A C 1
ATOM 1920 O O . LEU A 1 256 ? -19.066 -3.680 -24.544 1.00 98.25 256 LEU A O 1
ATOM 1924 N N . LEU A 1 257 ? -20.998 -2.948 -23.650 1.00 98.38 257 LEU A N 1
ATOM 1925 C CA . LEU A 1 257 ? -20.453 -1.960 -22.722 1.00 98.38 257 LEU A CA 1
ATOM 1926 C C . LEU A 1 257 ? -20.247 -2.611 -21.350 1.00 98.38 257 LEU A C 1
ATOM 1928 O O . LEU A 1 257 ? -21.198 -3.095 -20.736 1.00 98.38 257 LEU A O 1
ATOM 1932 N N . CYS A 1 258 ? -19.015 -2.567 -20.850 1.00 98.00 258 CYS A N 1
ATOM 1933 C CA . CYS A 1 258 ? -18.708 -2.825 -19.449 1.00 98.00 258 CYS A CA 1
ATOM 1934 C C . CYS A 1 258 ? -19.103 -1.590 -18.619 1.00 98.00 258 CYS A C 1
ATOM 1936 O O . CYS A 1 258 ? -18.426 -0.557 -18.682 1.00 98.00 258 CYS A O 1
ATOM 1938 N N . LYS A 1 259 ? -20.219 -1.675 -17.881 1.00 96.62 259 LYS A N 1
ATOM 1939 C CA . LYS A 1 259 ? -20.684 -0.620 -16.968 1.00 96.62 259 LYS A CA 1
ATOM 1940 C C . LYS A 1 259 ? -20.089 -0.911 -15.586 1.00 96.62 259 LYS A C 1
ATOM 1942 O O . LYS A 1 259 ? -20.622 -1.692 -14.799 1.00 96.62 259 LYS A O 1
ATOM 1947 N N . GLU A 1 260 ? -18.936 -0.299 -15.346 1.00 94.81 260 GLU A N 1
ATOM 1948 C CA . GLU A 1 260 ? -18.098 -0.435 -14.153 1.00 94.81 260 GLU A CA 1
ATOM 1949 C C . GLU A 1 260 ? -17.565 0.944 -13.754 1.00 94.81 260 GLU A C 1
ATOM 1951 O O . GLU A 1 260 ? -17.432 1.841 -14.589 1.00 94.81 260 GLU A O 1
ATOM 1956 N N . PHE A 1 261 ? -17.209 1.102 -12.485 1.00 94.25 261 PHE A N 1
ATOM 1957 C CA . PHE A 1 261 ? -16.518 2.273 -11.966 1.00 94.25 261 PHE A CA 1
ATOM 1958 C C . PHE A 1 261 ? -15.031 2.154 -12.313 1.00 94.25 261 PHE A C 1
ATOM 1960 O O . PHE A 1 261 ? -14.221 1.657 -11.531 1.00 94.25 261 PHE A O 1
ATOM 1967 N N . ILE A 1 262 ? -14.671 2.545 -13.537 1.00 94.62 262 ILE A N 1
ATOM 1968 C CA . ILE A 1 262 ? -13.279 2.525 -13.994 1.00 94.62 262 ILE A CA 1
ATOM 1969 C C . ILE A 1 262 ? -12.479 3.604 -13.250 1.00 94.62 262 ILE A C 1
ATOM 1971 O O . ILE A 1 262 ? -12.745 4.796 -13.389 1.00 94.62 262 ILE A O 1
ATOM 1975 N N . VAL A 1 263 ? -11.486 3.162 -12.480 1.00 92.56 263 VAL A N 1
ATOM 1976 C CA . VAL A 1 263 ? -10.539 3.974 -11.697 1.00 92.56 263 VAL A CA 1
ATOM 1977 C C . VAL A 1 263 ? -9.077 3.642 -12.025 1.00 92.56 263 VAL A C 1
ATOM 1979 O O . VAL A 1 263 ? -8.200 4.475 -11.795 1.00 92.56 263 VAL A O 1
ATOM 1982 N N . ASP A 1 264 ? -8.806 2.464 -12.601 1.00 91.44 264 ASP A N 1
ATOM 1983 C CA . ASP A 1 264 ? -7.473 2.025 -13.024 1.00 91.44 264 ASP A CA 1
ATOM 1984 C C . ASP A 1 264 ? -7.454 1.417 -14.442 1.00 91.44 264 ASP A C 1
ATOM 1986 O O . ASP A 1 264 ? -8.429 0.842 -14.934 1.00 91.44 264 ASP A O 1
ATOM 1990 N N . ALA A 1 265 ? -6.296 1.509 -15.103 1.00 91.38 265 ALA A N 1
ATOM 1991 C CA . ALA A 1 265 ? -6.056 0.938 -16.426 1.00 91.38 265 ALA A CA 1
ATOM 1992 C C . ALA A 1 265 ? -6.271 -0.588 -16.487 1.00 91.38 265 ALA A C 1
ATOM 1994 O O . ALA A 1 265 ? -6.683 -1.098 -17.529 1.00 91.38 265 ALA A O 1
ATOM 1995 N N . TRP A 1 266 ? -6.025 -1.324 -15.400 1.00 93.19 266 TRP A N 1
ATOM 1996 C CA . TRP A 1 266 ? -6.216 -2.773 -15.300 1.00 93.19 266 TRP A CA 1
ATOM 1997 C C . TRP A 1 266 ? -7.635 -3.204 -15.668 1.00 93.19 266 TRP A C 1
ATOM 1999 O O . TRP A 1 266 ? -7.812 -4.160 -16.426 1.00 93.19 266 TRP A O 1
ATOM 2009 N N . GLN A 1 267 ? -8.643 -2.445 -15.227 1.00 94.31 267 GLN A N 1
ATOM 2010 C CA . GLN A 1 267 ? -10.050 -2.727 -15.516 1.00 94.31 267 GLN A CA 1
ATOM 2011 C C . GLN A 1 267 ? -10.346 -2.660 -17.020 1.00 94.31 267 GLN A C 1
ATOM 2013 O O . GLN A 1 267 ? -11.153 -3.443 -17.509 1.00 94.31 267 GLN A O 1
ATOM 2018 N N . LEU A 1 268 ? -9.655 -1.797 -17.777 1.00 95.06 268 LEU A N 1
ATOM 2019 C CA . LEU A 1 268 ? -9.805 -1.701 -19.235 1.00 95.06 268 LEU A CA 1
ATOM 2020 C C . LEU A 1 268 ? -9.291 -2.961 -19.944 1.00 95.06 268 LEU A C 1
ATOM 2022 O O . LEU A 1 268 ? -9.958 -3.496 -20.829 1.00 95.06 268 LEU A O 1
ATOM 2026 N N . TYR A 1 269 ? -8.123 -3.461 -19.535 1.00 94.25 269 TYR A N 1
ATOM 2027 C CA . TYR A 1 269 ? -7.548 -4.693 -20.083 1.00 94.25 269 TYR A CA 1
ATOM 2028 C C . TYR A 1 269 ? -8.366 -5.925 -19.668 1.00 94.25 269 TYR A C 1
ATOM 2030 O O . TYR A 1 269 ? -8.576 -6.819 -20.488 1.00 94.25 269 TYR A O 1
ATOM 2038 N N . TYR A 1 270 ? -8.870 -5.964 -18.430 1.00 94.12 270 TYR A N 1
ATOM 2039 C CA . TYR A 1 270 ? -9.685 -7.073 -17.933 1.00 94.12 270 TYR A CA 1
ATOM 2040 C C . TYR A 1 270 ? -11.084 -7.101 -18.565 1.00 94.12 270 TYR A C 1
ATOM 2042 O O . TYR A 1 270 ? -11.518 -8.152 -19.033 1.00 94.12 270 TYR A O 1
ATOM 2050 N N . ALA A 1 271 ? -11.749 -5.946 -18.696 1.00 95.75 271 ALA A N 1
ATOM 2051 C CA . ALA A 1 271 ? -13.002 -5.814 -19.440 1.00 95.75 271 ALA A CA 1
ATOM 2052 C C . ALA A 1 271 ? -12.833 -6.263 -20.898 1.00 95.75 271 ALA A C 1
ATOM 2054 O O . ALA A 1 271 ? -13.633 -7.050 -21.401 1.00 95.75 271 ALA A O 1
ATOM 2055 N N . ARG A 1 272 ? -11.757 -5.825 -21.570 1.00 95.56 272 ARG A N 1
ATOM 2056 C CA . ARG A 1 272 ? -11.459 -6.219 -22.954 1.00 95.56 272 ARG A CA 1
ATOM 2057 C C . ARG A 1 272 ? -11.250 -7.728 -23.107 1.00 95.56 272 ARG A C 1
ATOM 2059 O O . ARG A 1 272 ? -11.749 -8.301 -24.078 1.00 95.56 272 ARG A O 1
ATOM 2066 N N . LEU A 1 273 ? -10.533 -8.353 -22.167 1.00 94.06 273 LEU A N 1
ATOM 2067 C CA . LEU A 1 273 ? -10.327 -9.804 -22.105 1.00 94.06 273 LEU A CA 1
ATOM 2068 C C . LEU A 1 273 ? -11.656 -10.549 -21.910 1.00 94.06 273 LEU A C 1
ATOM 2070 O O . LEU A 1 273 ? -11.919 -11.517 -22.614 1.00 94.06 273 LEU A O 1
ATOM 2074 N N . LYS A 1 274 ? -12.521 -10.040 -21.026 1.00 94.56 274 LYS A N 1
ATOM 2075 C CA . LYS A 1 274 ? -13.883 -10.535 -20.757 1.00 94.56 274 LYS A CA 1
ATOM 2076 C C . LYS A 1 274 ? -14.914 -10.148 -21.832 1.00 94.56 274 LYS A C 1
ATOM 2078 O O . LYS A 1 274 ? -16.113 -10.296 -21.624 1.00 94.56 274 LYS A O 1
ATOM 2083 N N . GLY A 1 275 ? -14.466 -9.671 -22.996 1.00 94.38 275 GLY A N 1
ATOM 2084 C CA . GLY A 1 275 ? -15.331 -9.419 -24.146 1.00 94.38 275 GLY A CA 1
ATOM 2085 C C . GLY A 1 275 ? -16.101 -8.097 -24.109 1.00 94.38 275 GLY A C 1
ATOM 2086 O O . GLY A 1 275 ? -17.201 -8.039 -24.655 1.00 94.38 275 GLY A O 1
ATOM 2087 N N . ALA A 1 276 ? -15.560 -7.035 -23.511 1.00 97.44 276 ALA A N 1
ATOM 2088 C CA . ALA A 1 276 ? -16.055 -5.674 -23.721 1.00 97.44 276 ALA A CA 1
ATOM 2089 C C . ALA A 1 276 ? -15.674 -5.133 -25.114 1.00 97.44 276 ALA A C 1
ATOM 2091 O O . ALA A 1 276 ? -14.554 -5.339 -25.587 1.00 97.44 276 ALA A O 1
ATOM 2092 N N . ASP A 1 277 ? -16.597 -4.388 -25.727 1.00 98.12 277 ASP A N 1
ATOM 2093 C CA . ASP A 1 277 ? -16.342 -3.512 -26.881 1.00 98.12 277 ASP A CA 1
ATOM 2094 C C . ASP A 1 277 ? -16.310 -2.025 -26.482 1.00 98.12 277 ASP A C 1
ATOM 2096 O O . ASP A 1 277 ? -15.755 -1.193 -27.202 1.00 98.12 277 ASP A O 1
ATOM 2100 N N . ALA A 1 278 ? -16.910 -1.678 -25.340 1.00 98.25 278 ALA A N 1
ATOM 2101 C CA . ALA A 1 278 ? -16.897 -0.337 -24.774 1.00 98.25 278 ALA A CA 1
ATOM 2102 C C . ALA A 1 278 ? -16.760 -0.356 -23.244 1.00 98.25 278 ALA A C 1
ATOM 2104 O O . ALA A 1 278 ? -17.067 -1.355 -22.590 1.00 98.25 278 ALA A O 1
ATOM 2105 N N . VAL A 1 279 ? -16.337 0.771 -22.673 1.00 98.31 279 VAL A N 1
ATOM 2106 C CA . VAL A 1 279 ? -16.232 0.998 -21.220 1.00 98.31 279 VAL A CA 1
ATOM 2107 C C . VAL A 1 279 ? -16.894 2.312 -20.809 1.00 98.31 279 VAL A C 1
ATOM 2109 O O . VAL A 1 279 ? -17.023 3.228 -21.624 1.00 98.31 279 VAL A O 1
ATOM 2112 N N . LEU A 1 280 ? -17.280 2.412 -19.539 1.00 97.81 280 LEU A N 1
ATOM 2113 C CA . LEU A 1 280 ? -17.738 3.652 -18.916 1.00 97.81 280 LEU A CA 1
ATOM 2114 C C . LEU A 1 280 ? -16.559 4.438 -18.318 1.00 97.81 280 LEU A C 1
ATOM 2116 O O . LEU A 1 280 ? -15.734 3.857 -17.620 1.00 97.81 280 LEU A O 1
ATOM 2120 N N . LEU A 1 281 ? -16.504 5.753 -18.533 1.00 97.31 281 LEU A N 1
ATOM 2121 C CA . LEU A 1 281 ? -15.580 6.677 -17.863 1.00 97.31 281 LEU A CA 1
ATOM 2122 C C . LEU A 1 281 ? -16.401 7.817 -17.248 1.00 97.31 281 LEU A C 1
ATOM 2124 O O . LEU A 1 281 ? -17.032 8.562 -17.985 1.00 97.31 281 LEU A O 1
ATOM 2128 N N . ILE A 1 282 ? -16.423 7.977 -15.924 1.00 95.12 282 ILE A N 1
ATOM 2129 C CA . ILE A 1 282 ? -17.298 8.970 -15.270 1.00 95.12 282 ILE A CA 1
ATOM 2130 C C . ILE A 1 282 ? -16.508 10.258 -14.994 1.00 95.12 282 ILE A C 1
ATOM 2132 O O . ILE A 1 282 ? -15.544 10.231 -14.231 1.00 95.12 282 ILE A O 1
ATOM 2136 N N . ALA A 1 283 ? -16.915 11.395 -15.564 1.00 93.81 283 ALA A N 1
ATOM 2137 C CA . ALA A 1 283 ? -16.228 12.687 -15.422 1.00 93.81 283 ALA A CA 1
ATOM 2138 C C . ALA A 1 283 ? -16.287 13.263 -13.997 1.00 93.81 283 ALA A C 1
ATOM 2140 O O . ALA A 1 283 ? -15.365 13.965 -13.573 1.00 93.81 283 ALA A O 1
ATOM 2141 N N . ALA A 1 284 ? -17.325 12.905 -13.237 1.00 90.12 284 ALA A N 1
ATOM 2142 C CA . ALA A 1 284 ? -17.421 13.140 -11.799 1.00 90.12 284 ALA A CA 1
ATOM 2143 C C . ALA A 1 284 ? -16.302 12.448 -10.998 1.00 90.12 284 ALA A C 1
ATOM 2145 O O . ALA A 1 284 ? -15.933 12.908 -9.921 1.00 90.12 284 ALA A O 1
ATOM 2146 N N . VAL A 1 285 ? -15.783 11.321 -11.497 1.00 90.06 285 VAL A N 1
ATOM 2147 C CA . VAL A 1 285 ? -14.787 10.474 -10.822 1.00 90.06 285 VAL A CA 1
ATOM 2148 C C . VAL A 1 285 ? -13.387 10.729 -11.379 1.00 90.06 285 VAL A C 1
ATOM 2150 O O . VAL A 1 285 ? -12.429 10.810 -10.623 1.00 90.06 285 VAL A O 1
ATOM 2153 N N . LEU A 1 286 ? -13.238 10.871 -12.693 1.00 91.38 286 LEU A N 1
ATOM 2154 C CA . LEU A 1 286 ? -11.930 10.920 -13.336 1.00 91.38 286 LEU A CA 1
ATOM 2155 C C . LEU A 1 286 ? -11.489 12.366 -13.633 1.00 91.38 286 LEU A C 1
ATOM 2157 O O . LEU A 1 286 ? -12.244 13.119 -14.258 1.00 91.38 286 LEU A O 1
ATOM 2161 N N . PRO A 1 287 ? -10.260 12.767 -13.252 1.00 90.25 287 PRO A N 1
ATOM 2162 C CA . PRO A 1 287 ? -9.656 14.002 -13.737 1.00 90.25 287 PRO A CA 1
ATOM 2163 C C . PRO A 1 287 ? -9.322 13.891 -15.232 1.00 90.25 287 PRO A C 1
ATOM 2165 O O . PRO A 1 287 ? -9.112 12.805 -15.775 1.00 90.25 287 PRO A O 1
ATOM 2168 N N . ASP A 1 288 ? -9.212 15.031 -15.910 1.00 91.00 288 ASP A N 1
ATOM 2169 C CA . ASP A 1 288 ? -9.070 15.103 -17.372 1.00 91.00 288 ASP A CA 1
ATOM 2170 C C . ASP A 1 288 ? -7.837 14.359 -17.906 1.00 91.00 288 ASP A C 1
ATOM 2172 O O . ASP A 1 288 ? -7.850 13.867 -19.035 1.00 91.00 288 ASP A O 1
ATOM 2176 N N . LEU A 1 289 ? -6.770 14.267 -17.104 1.00 88.19 289 LEU A N 1
ATOM 2177 C CA . LEU A 1 289 ? -5.563 13.509 -17.436 1.00 88.19 289 LEU A CA 1
ATOM 2178 C C . LEU A 1 289 ? -5.834 11.998 -17.485 1.00 88.19 289 LEU A C 1
ATOM 2180 O O . LEU A 1 289 ? -5.392 11.339 -18.430 1.00 88.19 289 LEU A O 1
ATOM 2184 N N . ASP A 1 290 ? -6.608 11.472 -16.532 1.00 91.56 290 ASP A N 1
ATOM 2185 C CA . ASP A 1 290 ? -7.009 10.064 -16.493 1.00 91.56 290 ASP A CA 1
ATOM 2186 C C . ASP A 1 290 ? -7.958 9.754 -17.650 1.00 91.56 290 ASP A C 1
ATOM 2188 O O . ASP A 1 290 ? -7.744 8.774 -18.358 1.00 91.56 290 ASP A O 1
ATOM 2192 N N . ILE A 1 291 ? -8.933 10.626 -17.938 1.00 94.50 291 ILE A N 1
ATOM 2193 C CA . ILE A 1 291 ? -9.815 10.472 -19.109 1.00 94.50 291 ILE A CA 1
ATOM 2194 C C . ILE A 1 291 ? -8.976 10.460 -20.402 1.00 94.50 291 ILE A C 1
ATOM 2196 O O . ILE A 1 291 ? -9.107 9.546 -21.218 1.00 94.50 291 ILE A O 1
ATOM 2200 N N . LYS A 1 292 ? -8.033 11.402 -20.567 1.00 94.56 292 LYS A N 1
ATOM 2201 C CA . LYS A 1 292 ? -7.094 11.457 -21.711 1.00 94.56 292 LYS A CA 1
ATOM 2202 C C . LYS A 1 292 ? -6.186 10.224 -21.807 1.00 94.56 292 LYS A C 1
ATOM 2204 O O . LYS A 1 292 ? -5.772 9.865 -22.912 1.00 94.56 292 LYS A O 1
ATOM 2209 N N . TYR A 1 293 ? -5.848 9.579 -20.692 1.00 92.50 293 TYR A N 1
ATOM 2210 C CA . TYR A 1 293 ? -5.039 8.358 -20.651 1.00 92.50 293 TYR A CA 1
ATOM 2211 C C . TYR A 1 293 ? -5.871 7.103 -20.959 1.00 92.50 293 TYR A C 1
ATOM 2213 O O . TYR A 1 293 ? -5.500 6.306 -21.825 1.00 92.50 293 TYR A O 1
ATOM 2221 N N . MET A 1 294 ? -7.040 6.967 -20.338 1.00 96.06 294 MET A N 1
ATOM 2222 C CA . MET A 1 294 ? -7.964 5.853 -20.534 1.00 96.06 294 MET A CA 1
ATOM 2223 C C . MET A 1 294 ? -8.549 5.839 -21.953 1.00 96.06 294 MET A C 1
ATOM 2225 O O . MET A 1 294 ? -8.608 4.771 -22.558 1.00 96.06 294 MET A O 1
ATOM 2229 N N . LEU A 1 295 ? -8.851 6.998 -22.556 1.00 96.81 295 LEU A N 1
ATOM 2230 C CA . LEU A 1 295 ? -9.217 7.105 -23.979 1.00 96.81 295 LEU A CA 1
ATOM 2231 C C . LEU A 1 295 ? -8.118 6.560 -24.910 1.00 96.81 295 LEU A C 1
ATOM 2233 O O . LEU A 1 295 ? -8.414 5.847 -25.871 1.00 96.81 295 LEU A O 1
ATOM 2237 N N . LYS A 1 296 ? -6.838 6.840 -24.616 1.00 95.69 296 LYS A N 1
ATOM 2238 C CA . LYS A 1 296 ? -5.702 6.286 -25.379 1.00 95.69 296 LYS A CA 1
ATOM 2239 C C . LYS A 1 296 ? -5.612 4.767 -25.223 1.00 95.69 296 LYS A C 1
ATOM 2241 O O . LYS A 1 296 ? -5.381 4.085 -26.217 1.00 95.69 296 LYS A O 1
ATOM 2246 N N . ILE A 1 297 ? -5.836 4.234 -24.019 1.00 94.62 297 ILE A N 1
ATOM 2247 C CA . ILE A 1 297 ? -5.875 2.782 -23.779 1.00 94.62 297 ILE A CA 1
ATOM 2248 C C . ILE A 1 297 ? -7.043 2.135 -24.530 1.00 94.62 297 ILE A C 1
ATOM 2250 O O . ILE A 1 297 ? -6.823 1.152 -25.231 1.00 94.62 297 ILE A O 1
ATOM 2254 N N . CYS A 1 298 ? -8.252 2.697 -24.465 1.00 96.25 298 CYS A N 1
ATOM 2255 C CA . CYS A 1 298 ? -9.412 2.182 -25.198 1.00 96.25 298 CYS A CA 1
ATOM 2256 C C . CYS A 1 298 ? -9.122 2.119 -26.704 1.00 96.25 298 CYS A C 1
ATOM 2258 O O . CYS A 1 298 ? -9.272 1.062 -27.313 1.00 96.25 298 CYS A O 1
ATOM 2260 N N . LYS A 1 299 ? -8.550 3.191 -27.271 1.00 94.56 299 LYS A N 1
ATOM 2261 C CA . LYS A 1 299 ? -8.104 3.245 -28.671 1.00 94.56 299 LYS A CA 1
ATOM 2262 C C . LYS A 1 299 ? -7.026 2.206 -29.023 1.00 94.56 299 LYS A C 1
ATOM 2264 O O . LYS A 1 299 ? -7.037 1.700 -30.141 1.00 94.56 299 LYS A O 1
ATOM 2269 N N . ILE A 1 300 ? -6.119 1.868 -28.102 1.00 93.31 300 ILE A N 1
ATOM 2270 C CA . ILE A 1 300 ? -5.127 0.785 -28.277 1.00 93.31 300 ILE A CA 1
ATOM 2271 C C . ILE A 1 300 ? -5.795 -0.600 -28.232 1.00 93.31 300 ILE A C 1
ATOM 2273 O O . ILE A 1 300 ? -5.425 -1.483 -29.001 1.00 93.31 300 ILE A O 1
ATOM 2277 N N . LEU A 1 301 ? -6.789 -0.789 -27.361 1.00 93.25 301 LEU A N 1
ATOM 2278 C CA . LEU A 1 301 ? -7.538 -2.043 -27.194 1.00 93.25 301 LEU A CA 1
ATOM 2279 C C . LEU A 1 301 ? -8.642 -2.252 -28.253 1.00 93.25 301 LEU A C 1
ATOM 2281 O O . LEU A 1 301 ? -9.251 -3.324 -28.296 1.00 93.25 301 LEU A O 1
ATOM 2285 N N . GLY A 1 302 ? -8.893 -1.240 -29.090 1.00 94.56 302 GLY A N 1
ATOM 2286 C CA . GLY A 1 302 ? -9.958 -1.197 -30.097 1.00 94.56 302 GLY A CA 1
ATOM 2287 C C . GLY A 1 302 ? -11.341 -0.816 -29.556 1.00 94.56 302 GLY A C 1
ATOM 2288 O O . GLY A 1 302 ? -12.295 -0.818 -30.324 1.00 94.56 302 GLY A O 1
ATOM 2289 N N . MET A 1 303 ? -11.458 -0.504 -28.261 1.00 97.12 303 MET A N 1
ATOM 2290 C CA . MET A 1 303 ? -12.727 -0.222 -27.582 1.00 97.12 303 MET A CA 1
ATOM 2291 C C . MET A 1 303 ? -13.167 1.238 -27.703 1.00 97.12 303 MET A C 1
ATOM 2293 O O . MET A 1 303 ? -12.342 2.154 -27.745 1.00 97.12 303 MET A O 1
ATOM 2297 N N . ALA A 1 304 ? -14.481 1.452 -27.654 1.00 97.81 304 ALA A N 1
ATOM 2298 C CA . ALA A 1 304 ? -15.064 2.767 -27.409 1.00 97.81 304 ALA A CA 1
ATOM 2299 C C . ALA A 1 304 ? -15.050 3.118 -25.907 1.00 97.81 304 ALA A C 1
ATOM 2301 O O . ALA A 1 304 ? -14.953 2.245 -25.045 1.00 97.81 304 ALA A O 1
ATOM 2302 N N . ALA A 1 305 ? -15.203 4.402 -25.588 1.00 97.94 305 ALA A N 1
ATOM 2303 C CA . ALA A 1 305 ? -15.448 4.866 -24.226 1.00 97.94 305 ALA A CA 1
ATOM 2304 C C . ALA A 1 305 ? -16.685 5.767 -24.210 1.00 97.94 305 ALA A C 1
ATOM 2306 O O . ALA A 1 305 ? -16.789 6.684 -25.028 1.00 97.94 305 ALA A O 1
ATOM 2307 N N . LEU A 1 306 ? -17.602 5.492 -23.286 1.00 98.31 306 LEU A N 1
ATOM 2308 C CA . LEU A 1 306 ? -18.746 6.333 -22.962 1.00 98.31 306 LEU A CA 1
ATOM 2309 C C . LEU A 1 306 ? -18.355 7.233 -21.791 1.00 98.31 306 LEU A C 1
ATOM 2311 O O . LEU A 1 306 ? -18.152 6.732 -20.684 1.00 98.31 306 LEU A O 1
ATOM 2315 N N . VAL A 1 307 ? -18.201 8.535 -22.045 1.00 98.00 307 VAL A N 1
ATOM 2316 C CA . VAL A 1 307 ? -17.812 9.494 -21.003 1.00 98.00 307 VAL A CA 1
ATOM 2317 C C . VAL A 1 307 ? -19.070 10.059 -20.344 1.00 98.00 307 VAL A C 1
ATOM 2319 O O . VAL A 1 307 ? -19.790 10.834 -20.965 1.00 98.00 307 VAL A O 1
ATOM 2322 N N . GLU A 1 308 ? -19.367 9.630 -19.119 1.00 97.12 308 GLU A N 1
ATOM 2323 C CA . GLU A 1 308 ? -20.566 10.015 -18.365 1.00 97.12 308 GLU A CA 1
ATOM 2324 C C . GLU A 1 308 ? -20.356 11.363 -17.652 1.00 97.12 308 GLU A C 1
ATOM 2326 O O . GLU A 1 308 ? -19.376 11.530 -16.922 1.00 97.12 308 GLU A O 1
ATOM 2331 N N . VAL A 1 309 ? -21.282 12.302 -17.852 1.00 96.06 309 VAL A N 1
ATOM 2332 C CA . VAL A 1 309 ? -21.348 13.626 -17.213 1.00 96.06 309 VAL A CA 1
ATOM 2333 C C . VAL A 1 309 ? -22.724 13.832 -16.572 1.00 96.06 309 VAL A C 1
ATOM 2335 O O . VAL A 1 309 ? -23.731 13.302 -17.053 1.00 96.06 309 VAL A O 1
ATOM 2338 N N . HIS A 1 310 ? -22.781 14.619 -15.499 1.00 93.00 310 HIS A N 1
ATOM 2339 C CA . HIS A 1 310 ? -24.029 15.030 -14.854 1.00 93.00 310 HIS A CA 1
ATOM 2340 C C . HIS A 1 310 ? -24.311 16.533 -14.972 1.00 93.00 310 HIS A C 1
ATOM 2342 O O . HIS A 1 310 ? -25.477 16.899 -15.076 1.00 93.00 310 HIS A O 1
ATOM 2348 N N . ASP A 1 311 ? -23.291 17.396 -14.973 1.00 91.94 311 ASP A N 1
ATOM 2349 C CA . ASP A 1 311 ? -23.472 18.854 -14.930 1.00 91.94 311 ASP A CA 1
ATOM 2350 C C . ASP A 1 311 ? -22.693 19.627 -16.010 1.00 91.94 311 ASP A C 1
ATOM 2352 O O . ASP A 1 311 ? -21.935 19.072 -16.808 1.00 91.94 311 ASP A O 1
ATOM 2356 N N . GLU A 1 312 ? -22.921 20.941 -16.034 1.00 92.12 312 GLU A N 1
ATOM 2357 C CA . GLU A 1 312 ? -22.325 21.895 -16.970 1.00 92.12 312 GLU A CA 1
ATOM 2358 C C . GLU A 1 312 ? -20.791 21.885 -16.962 1.00 92.12 312 GLU A C 1
ATOM 2360 O O . GLU A 1 312 ? -20.171 21.881 -18.024 1.00 92.12 312 GLU A O 1
ATOM 2365 N N . ARG A 1 313 ? -20.171 21.824 -15.777 1.00 90.50 313 ARG A N 1
ATOM 2366 C CA . ARG A 1 313 ? -18.709 21.867 -15.617 1.00 90.50 313 ARG A CA 1
ATOM 2367 C C . ARG A 1 313 ? -18.085 20.540 -16.032 1.00 90.50 313 ARG A C 1
ATOM 2369 O O . ARG A 1 313 ? -17.013 20.520 -16.635 1.00 90.50 313 ARG A O 1
ATOM 2376 N N . GLU A 1 314 ? -18.752 19.427 -15.731 1.00 94.06 314 GLU A N 1
ATOM 2377 C CA . GLU A 1 314 ? -18.367 18.104 -16.227 1.00 94.06 314 GLU A CA 1
ATOM 2378 C C . GLU A 1 314 ? -18.468 18.023 -17.761 1.00 94.06 314 GLU A C 1
ATOM 2380 O O . GLU A 1 314 ? -17.548 17.508 -18.398 1.00 94.06 314 GLU A O 1
ATOM 2385 N N . MET A 1 315 ? -19.521 18.589 -18.364 1.00 94.88 315 MET A N 1
ATOM 2386 C CA . MET A 1 315 ? -19.669 18.681 -19.822 1.00 94.88 315 MET A CA 1
ATOM 2387 C C . MET A 1 315 ? -18.555 19.527 -20.455 1.00 94.88 315 MET A C 1
ATOM 2389 O O . MET A 1 315 ? -17.874 19.047 -21.362 1.00 94.88 315 MET A O 1
ATOM 2393 N N . ASP A 1 316 ? -18.314 20.746 -19.966 1.00 93.94 316 ASP A N 1
ATOM 2394 C CA . ASP A 1 316 ? -17.322 21.664 -20.547 1.00 93.94 316 ASP A CA 1
ATOM 2395 C C . ASP A 1 316 ? -15.896 21.094 -20.481 1.00 93.94 316 ASP A C 1
ATOM 2397 O O . ASP A 1 316 ? -15.165 21.119 -21.477 1.00 93.94 316 ASP A O 1
ATOM 2401 N N . ARG A 1 317 ? -15.530 20.465 -19.352 1.00 94.31 317 ARG A N 1
ATOM 2402 C CA . ARG A 1 317 ? -14.281 19.696 -19.216 1.00 94.31 317 ARG A CA 1
ATOM 2403 C C . ARG A 1 317 ? -14.155 18.626 -20.297 1.00 94.31 317 ARG A C 1
ATOM 2405 O O . ARG A 1 317 ? -13.143 18.575 -20.992 1.00 94.31 317 ARG A O 1
ATOM 2412 N N . VAL A 1 318 ? -15.178 17.782 -20.461 1.00 95.94 318 VAL A N 1
ATOM 2413 C CA . VAL A 1 318 ? -15.171 16.661 -21.417 1.00 95.94 318 VAL A CA 1
ATOM 2414 C C . VAL A 1 318 ? -15.154 17.147 -22.870 1.00 95.94 318 VAL A C 1
ATOM 2416 O O . VAL A 1 318 ? -14.457 16.557 -23.698 1.00 95.94 318 VAL A O 1
ATOM 2419 N N . LEU A 1 319 ? -15.821 18.259 -23.191 1.00 95.56 319 LEU A N 1
ATOM 2420 C CA . LEU A 1 319 ? -15.732 18.897 -24.509 1.00 95.56 319 LEU A CA 1
ATOM 2421 C C . LEU A 1 319 ? -14.333 19.472 -24.792 1.00 95.56 319 LEU A C 1
ATOM 2423 O O . LEU A 1 319 ? -13.930 19.526 -25.959 1.00 95.56 319 LEU A O 1
ATOM 2427 N N . GLY A 1 320 ? -13.556 19.807 -23.758 1.00 92.69 320 GLY A N 1
ATOM 2428 C CA . GLY A 1 320 ? -12.126 20.132 -23.827 1.00 92.69 320 GLY A CA 1
ATOM 2429 C C . GLY A 1 320 ? -11.180 18.934 -24.043 1.00 92.69 320 GLY A C 1
ATOM 2430 O O . GLY A 1 320 ? -9.956 19.108 -24.013 1.00 92.69 320 GLY A O 1
ATOM 2431 N N . ILE A 1 321 ? -11.695 17.712 -24.247 1.00 94.81 321 ILE A N 1
ATOM 2432 C CA . ILE A 1 321 ? -10.885 16.496 -24.429 1.00 94.81 321 ILE A CA 1
ATOM 2433 C C . ILE A 1 321 ? -10.934 15.983 -25.874 1.00 94.81 321 ILE A C 1
ATOM 2435 O O . ILE A 1 321 ? -11.964 15.534 -26.377 1.00 94.81 321 ILE A O 1
ATOM 2439 N N . ASP A 1 322 ? -9.773 15.966 -26.533 1.00 91.12 322 ASP A N 1
ATOM 2440 C CA . ASP A 1 322 ? -9.624 15.369 -27.861 1.00 91.12 322 ASP A CA 1
ATOM 2441 C C . ASP A 1 322 ? -9.850 13.851 -27.851 1.00 91.12 322 ASP A C 1
ATOM 2443 O O . ASP A 1 322 ? -9.287 13.112 -27.039 1.00 91.12 322 ASP A O 1
ATOM 2447 N N . GLY A 1 323 ? -10.619 13.371 -28.830 1.00 88.50 323 GLY A N 1
ATOM 2448 C CA . GLY A 1 323 ? -10.872 11.944 -29.044 1.00 88.50 323 GLY A CA 1
ATOM 2449 C C . GLY A 1 323 ? -12.096 11.376 -28.322 1.00 88.50 323 GLY A C 1
ATOM 2450 O O . GLY A 1 323 ? -12.371 10.189 -28.490 1.00 88.50 323 GLY A O 1
ATOM 2451 N N . VAL A 1 324 ? -12.856 12.191 -27.583 1.00 96.19 324 VAL A N 1
ATOM 2452 C CA . VAL A 1 324 ? -14.202 11.821 -27.111 1.00 96.19 324 VAL A CA 1
ATOM 2453 C C . VAL A 1 324 ? -15.127 11.611 -28.318 1.00 96.19 324 VAL A C 1
ATOM 2455 O O . VAL A 1 324 ? -15.136 12.414 -29.249 1.00 96.19 324 VAL A O 1
ATOM 2458 N N . GLN A 1 325 ? -15.891 10.515 -28.317 1.00 95.81 325 GLN A N 1
ATOM 2459 C CA . GLN A 1 325 ? -16.835 10.160 -29.394 1.00 95.81 325 GLN A CA 1
ATOM 2460 C C . GLN A 1 325 ? -18.256 9.874 -28.889 1.00 95.81 325 GLN A C 1
ATOM 2462 O O . GLN A 1 325 ? -19.215 10.054 -29.642 1.00 95.81 325 GLN A O 1
ATOM 2467 N N . LEU A 1 326 ? -18.384 9.446 -27.630 1.00 97.44 326 LEU A N 1
ATOM 2468 C CA . LEU A 1 326 ? -19.642 9.207 -26.931 1.00 97.44 326 LEU A CA 1
ATOM 2469 C C . LEU A 1 326 ? -19.627 9.996 -25.614 1.00 97.44 326 LEU A C 1
ATOM 2471 O O . LEU A 1 326 ? -18.682 9.852 -24.834 1.00 97.44 326 LEU A O 1
ATOM 2475 N N . ILE A 1 327 ? -20.677 10.773 -25.352 1.00 98.31 327 ILE A N 1
ATOM 2476 C CA . ILE A 1 327 ? -20.933 11.397 -24.046 1.00 98.31 327 ILE A CA 1
ATOM 2477 C C . ILE A 1 327 ? -22.252 10.841 -23.509 1.00 98.31 327 ILE A C 1
ATOM 2479 O O . ILE A 1 327 ? -23.248 10.840 -24.228 1.00 98.31 327 ILE A O 1
ATOM 2483 N N . GLY A 1 328 ? -22.259 10.358 -22.271 1.00 97.62 328 GLY A N 1
ATOM 2484 C CA . GLY A 1 328 ? -23.469 9.967 -21.551 1.00 97.62 328 GLY A CA 1
ATOM 2485 C C . GLY A 1 328 ? -23.917 11.099 -20.639 1.00 97.62 328 GLY A C 1
ATOM 2486 O O . GLY A 1 328 ? -23.110 11.588 -19.859 1.00 97.62 328 GLY A O 1
ATOM 2487 N N . ILE A 1 329 ? -25.176 11.524 -20.720 1.00 97.31 329 ILE A N 1
ATOM 2488 C CA . ILE A 1 329 ? -25.761 12.456 -19.750 1.00 97.31 329 ILE A CA 1
ATOM 2489 C C . ILE A 1 329 ? -26.566 11.641 -18.747 1.00 97.31 329 ILE A C 1
ATOM 2491 O O . ILE A 1 329 ? -27.606 11.074 -19.093 1.00 97.31 329 ILE A O 1
ATOM 2495 N N . ASN A 1 330 ? -26.100 11.588 -17.499 1.00 94.44 330 ASN A N 1
ATOM 2496 C CA . ASN A 1 330 ? -26.820 10.902 -16.437 1.00 94.44 330 ASN A CA 1
ATOM 2497 C C . ASN A 1 330 ? -27.847 11.839 -15.798 1.00 94.44 330 ASN A C 1
ATOM 2499 O O . ASN A 1 330 ? -27.515 12.725 -15.012 1.00 94.44 330 ASN A O 1
ATOM 2503 N N . ASN A 1 331 ? -29.123 11.613 -16.107 1.00 92.50 331 ASN A N 1
ATOM 2504 C CA . ASN A 1 331 ? -30.239 12.377 -15.548 1.00 92.50 331 ASN A CA 1
ATOM 2505 C C . ASN A 1 331 ? -30.497 12.072 -14.063 1.00 92.50 331 ASN A C 1
ATOM 2507 O O . ASN A 1 331 ? -31.328 12.727 -13.441 1.00 92.50 331 ASN A O 1
ATOM 2511 N N . ARG A 1 332 ? -29.809 11.080 -13.475 1.00 88.12 332 ARG A N 1
ATOM 2512 C CA . ARG A 1 332 ? -29.828 10.813 -12.034 1.00 88.12 332 ARG A CA 1
ATOM 2513 C C . ARG A 1 332 ? -28.657 11.515 -11.357 1.00 88.12 332 ARG A C 1
ATOM 2515 O O . ARG A 1 332 ? -27.509 11.134 -11.569 1.00 88.12 332 ARG A O 1
ATOM 2522 N N . ASN A 1 333 ? -28.951 12.455 -10.466 1.00 82.69 333 ASN A N 1
ATOM 2523 C CA . ASN A 1 333 ? -27.945 12.999 -9.563 1.00 82.69 333 ASN A CA 1
ATOM 2524 C C . ASN A 1 333 ? -27.466 11.889 -8.608 1.00 82.69 333 ASN A C 1
ATOM 2526 O 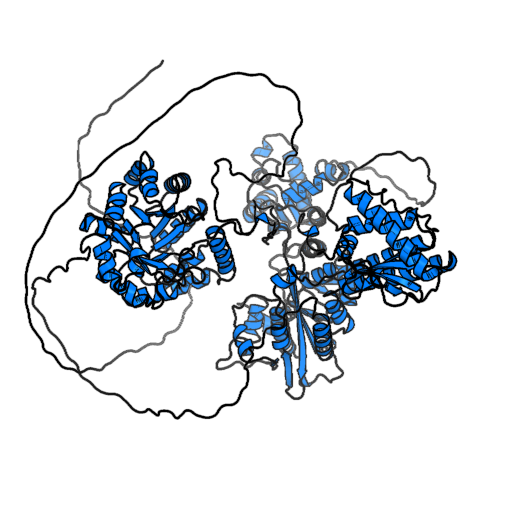O . ASN A 1 333 ? -28.272 11.248 -7.932 1.00 82.69 333 ASN A O 1
ATOM 2530 N N . LEU A 1 334 ? -26.158 11.629 -8.567 1.00 73.50 334 LEU A N 1
ATOM 2531 C CA . LEU A 1 334 ? -25.582 10.510 -7.804 1.00 73.50 334 LEU A CA 1
ATOM 2532 C C . LEU A 1 334 ? -25.335 10.826 -6.316 1.00 73.50 334 LEU A C 1
ATOM 2534 O O . LEU A 1 334 ? -24.901 9.947 -5.573 1.00 73.50 334 LEU A O 1
ATOM 2538 N N . GLU A 1 335 ? -25.644 12.046 -5.868 1.00 70.44 335 GLU A N 1
ATOM 2539 C CA . GLU A 1 335 ? -25.610 12.450 -4.457 1.00 70.44 335 GLU A CA 1
ATOM 2540 C C . GLU A 1 335 ? -27.007 12.380 -3.819 1.00 70.44 335 GLU A C 1
ATOM 2542 O O . GLU A 1 335 ? -27.145 11.871 -2.710 1.00 70.44 335 GLU A O 1
ATOM 2547 N N . THR A 1 336 ? -28.051 12.829 -4.530 1.00 73.25 336 THR A N 1
ATOM 2548 C CA . THR A 1 336 ? -29.443 12.871 -4.033 1.00 73.25 336 THR A CA 1
ATOM 2549 C C . THR A 1 336 ? -30.327 11.722 -4.528 1.00 73.25 336 THR A C 1
ATOM 2551 O O . THR A 1 336 ? -31.448 11.563 -4.047 1.00 73.25 336 THR A O 1
ATOM 2554 N N . PHE A 1 337 ? -29.869 10.949 -5.521 1.00 76.56 337 PHE A N 1
ATOM 2555 C CA . PHE A 1 337 ? -30.651 9.980 -6.310 1.00 76.56 337 PHE A CA 1
ATOM 2556 C C . PHE A 1 337 ? -31.901 10.531 -7.021 1.00 76.56 337 PHE A C 1
ATOM 2558 O O . PHE A 1 337 ? -32.628 9.755 -7.654 1.00 76.56 337 PHE A O 1
ATOM 2565 N N . GLN A 1 338 ? -32.142 11.844 -6.981 1.00 81.00 338 GLN A N 1
ATOM 2566 C CA . GLN A 1 338 ? -33.207 12.478 -7.754 1.00 81.00 338 GLN A CA 1
ATOM 2567 C C . GLN A 1 338 ? -32.922 12.336 -9.253 1.00 81.00 338 GLN A C 1
ATOM 2569 O O . GLN A 1 338 ? -31.765 12.257 -9.677 1.00 81.00 338 GLN A O 1
ATOM 2574 N N . VAL A 1 339 ? -33.986 12.253 -10.051 1.00 87.31 339 VAL A N 1
ATOM 2575 C CA . VAL A 1 339 ? -33.902 12.051 -11.499 1.00 87.31 339 VAL A CA 1
ATOM 2576 C C . VAL A 1 339 ? -34.692 13.144 -12.196 1.00 87.31 339 VAL A C 1
ATOM 2578 O O . VAL A 1 339 ? -35.907 13.205 -12.031 1.00 87.31 339 VAL A O 1
ATOM 2581 N N . ASP A 1 340 ? -34.008 13.960 -12.991 1.00 91.31 340 ASP A N 1
ATOM 2582 C CA . ASP A 1 340 ? -34.615 14.976 -13.847 1.00 91.31 340 ASP A CA 1
ATOM 2583 C C . ASP A 1 340 ? -34.059 14.848 -15.266 1.00 91.31 340 ASP A C 1
ATOM 2585 O O . ASP A 1 340 ? -32.864 15.019 -15.503 1.00 91.31 340 ASP A O 1
ATOM 2589 N N . ILE A 1 341 ? -34.942 14.542 -16.218 1.00 92.62 341 ILE A N 1
ATOM 2590 C CA . ILE A 1 341 ? -34.588 14.438 -17.637 1.00 92.62 341 ILE A CA 1
ATOM 2591 C C . ILE A 1 341 ? -34.382 15.806 -18.298 1.00 92.62 341 ILE A C 1
ATOM 2593 O O . ILE A 1 341 ? -33.761 15.876 -19.358 1.00 92.62 341 ILE A O 1
ATOM 2597 N N . SER A 1 342 ? -34.861 16.893 -17.681 1.00 93.12 342 SER A N 1
ATOM 2598 C CA . SER A 1 342 ? -34.671 18.262 -18.176 1.00 93.12 342 SER A CA 1
ATOM 2599 C C . SER A 1 342 ? -33.190 18.636 -18.206 1.00 93.12 342 SER A C 1
ATOM 2601 O O . SER A 1 342 ? -32.766 19.358 -19.102 1.00 93.12 342 SER A O 1
ATOM 2603 N N . ASN A 1 343 ? -32.374 18.049 -17.324 1.00 92.94 343 ASN A N 1
ATOM 2604 C CA . ASN A 1 343 ? -30.918 18.165 -17.350 1.00 92.94 343 ASN A CA 1
ATOM 2605 C C . ASN A 1 343 ? -30.306 17.824 -18.726 1.00 92.94 343 ASN A C 1
ATOM 2607 O O . ASN A 1 343 ? -29.469 18.567 -19.232 1.00 92.94 343 ASN A O 1
ATOM 2611 N N . THR A 1 344 ? -30.782 16.763 -19.395 1.00 93.25 344 THR A N 1
ATOM 2612 C CA . THR A 1 344 ? -30.361 16.429 -20.773 1.00 93.25 344 THR A CA 1
ATOM 2613 C C . THR A 1 344 ? -30.624 17.566 -21.755 1.00 93.25 344 THR A C 1
ATOM 2615 O O . THR A 1 344 ? -29.813 17.796 -22.646 1.00 93.25 344 THR A O 1
ATOM 2618 N N . LYS A 1 345 ? -31.734 18.292 -21.602 1.00 93.31 345 LYS A N 1
ATOM 2619 C CA . LYS A 1 345 ? -32.030 19.460 -22.432 1.00 93.31 345 LYS A CA 1
ATOM 2620 C C . LYS A 1 345 ? -31.090 20.620 -22.083 1.00 93.31 345 LYS A C 1
ATOM 2622 O O . LYS A 1 345 ? -30.417 21.133 -22.971 1.00 93.31 345 LYS A O 1
ATOM 2627 N N . ASN A 1 346 ? -30.981 20.963 -20.800 1.00 93.50 346 ASN A N 1
ATOM 2628 C CA . ASN A 1 346 ? -30.183 22.093 -20.312 1.00 93.50 346 ASN A CA 1
ATOM 2629 C C . ASN A 1 346 ? -28.701 22.000 -20.738 1.00 93.50 346 ASN A C 1
ATOM 2631 O O . ASN A 1 346 ? -28.112 22.996 -21.148 1.00 93.50 346 ASN A O 1
ATOM 2635 N N . LEU A 1 347 ? -28.104 20.800 -20.702 1.00 94.06 347 LEU A N 1
ATOM 2636 C CA . LEU A 1 347 ? -26.707 20.576 -21.110 1.00 94.06 347 LEU A CA 1
ATOM 2637 C C . LEU A 1 347 ? -26.475 20.588 -22.632 1.00 94.06 347 LEU A C 1
ATOM 2639 O O . LEU A 1 347 ? -25.325 20.675 -23.067 1.00 94.06 347 LEU A O 1
ATOM 2643 N N . LEU A 1 348 ? -27.534 20.465 -23.440 1.00 94.19 348 LEU A N 1
ATOM 2644 C CA . LEU A 1 348 ? -27.465 20.428 -24.906 1.00 94.19 348 LEU A CA 1
ATOM 2645 C C . LEU A 1 348 ? -27.940 21.727 -25.571 1.00 94.19 348 LEU A C 1
ATOM 2647 O O . LEU A 1 348 ? -27.674 21.931 -26.755 1.00 94.19 348 LEU A O 1
ATOM 2651 N N . GLU A 1 349 ? -28.587 22.630 -24.836 1.00 89.75 349 GLU A N 1
ATOM 2652 C CA . GLU A 1 349 ? -28.885 23.977 -25.323 1.00 89.75 349 GLU A CA 1
ATOM 2653 C C . GLU A 1 349 ? -27.615 24.856 -25.413 1.00 89.75 349 GLU A C 1
ATOM 2655 O O . GLU A 1 349 ? -26.566 24.578 -24.824 1.00 89.75 349 GLU A O 1
ATOM 2660 N N . GLY A 1 350 ? -27.683 25.922 -26.216 1.00 90.69 350 GLY A N 1
ATOM 2661 C CA . GLY A 1 350 ? -26.588 26.884 -26.372 1.00 90.69 350 GLY A CA 1
ATOM 2662 C C . GLY A 1 350 ? -25.346 26.350 -27.105 1.00 90.69 350 GLY A C 1
ATOM 2663 O O . GLY A 1 350 ? -25.437 25.686 -28.140 1.00 90.69 350 GLY A O 1
ATOM 2664 N N . GLU A 1 351 ? -24.164 26.726 -26.613 1.00 91.00 351 GLU A N 1
ATOM 2665 C CA . GLU A 1 351 ? -22.861 26.477 -27.252 1.00 91.00 351 GLU A CA 1
ATOM 2666 C C . GLU A 1 351 ? -22.396 25.013 -27.143 1.00 91.00 351 GLU A C 1
ATOM 2668 O O . GLU A 1 351 ? -21.730 24.493 -28.044 1.00 91.00 351 GLU A O 1
ATOM 2673 N N . ARG A 1 352 ? -22.799 24.309 -26.077 1.00 93.88 352 ARG A N 1
ATOM 2674 C CA . ARG A 1 352 ? -22.416 22.911 -25.819 1.00 93.88 352 ARG A CA 1
ATOM 2675 C C . ARG A 1 352 ? -22.971 21.977 -26.886 1.00 93.88 352 ARG A C 1
ATOM 2677 O O . ARG A 1 352 ? -22.204 21.244 -27.511 1.00 93.88 352 ARG A O 1
ATOM 2684 N N . GLY A 1 353 ? -24.270 22.069 -27.186 1.00 92.50 353 GLY A N 1
ATOM 2685 C CA . GLY A 1 353 ? -24.898 21.310 -28.273 1.00 92.50 353 GLY A CA 1
ATOM 2686 C C . GLY A 1 353 ? -24.301 21.616 -29.648 1.00 92.50 353 GLY A C 1
ATOM 2687 O O . GLY A 1 353 ? -24.070 20.702 -30.443 1.00 92.50 353 GLY A O 1
ATOM 2688 N N . GLN A 1 354 ? -23.961 22.882 -29.915 1.00 92.81 354 GLN A N 1
ATOM 2689 C CA . GLN A 1 354 ? -23.271 23.278 -31.149 1.00 92.81 354 GLN A CA 1
ATOM 2690 C C . GLN A 1 354 ? -21.877 22.642 -31.245 1.00 92.81 354 GLN A C 1
ATOM 2692 O O . GLN A 1 354 ? -21.533 22.075 -32.282 1.00 92.81 354 GLN A O 1
ATOM 2697 N N . THR A 1 355 ? -21.104 22.654 -30.159 1.00 93.75 355 THR A N 1
ATOM 2698 C CA . THR A 1 355 ? -19.771 22.035 -30.082 1.00 93.75 355 THR A CA 1
ATOM 2699 C C . THR A 1 355 ? -19.840 20.513 -30.249 1.00 93.75 355 THR A C 1
ATOM 2701 O O . THR A 1 355 ? -19.060 19.935 -31.008 1.00 93.75 355 THR A O 1
ATOM 2704 N N . ILE A 1 356 ? -20.812 19.856 -29.609 1.00 94.69 356 ILE A N 1
ATOM 2705 C CA . ILE A 1 356 ? -21.107 18.420 -29.761 1.00 94.69 356 ILE A CA 1
ATOM 2706 C C . ILE A 1 356 ? -21.413 18.078 -31.225 1.00 94.69 356 ILE A C 1
ATOM 2708 O O . ILE A 1 356 ? -20.856 17.117 -31.767 1.00 94.69 356 ILE A O 1
ATOM 2712 N N . ALA A 1 357 ? -22.255 18.882 -31.884 1.00 92.12 357 ALA A N 1
ATOM 2713 C CA . ALA A 1 357 ? -22.616 18.701 -33.286 1.00 92.12 357 ALA A CA 1
ATOM 2714 C C . ALA A 1 357 ? -21.415 18.904 -34.227 1.00 92.12 357 ALA A C 1
ATOM 2716 O O . ALA A 1 357 ? -21.175 18.058 -35.089 1.00 92.12 357 ALA A O 1
ATOM 2717 N N . GLN A 1 358 ? -20.623 19.965 -34.025 1.00 93.06 358 GLN A N 1
ATOM 2718 C CA . GLN A 1 358 ? -19.406 20.251 -34.798 1.00 93.06 358 GLN A CA 1
ATOM 2719 C C . GLN A 1 358 ? -18.349 19.145 -34.656 1.00 93.06 358 GLN A C 1
ATOM 2721 O O . GLN A 1 358 ? -17.737 18.747 -35.647 1.00 93.06 358 GLN A O 1
ATOM 2726 N N . LYS A 1 359 ? -18.157 18.602 -33.444 1.00 92.81 359 LYS A N 1
ATOM 2727 C CA . LYS A 1 359 ? -17.232 17.483 -33.184 1.00 92.81 359 LYS A CA 1
ATOM 2728 C C . LYS A 1 359 ? -17.794 16.111 -33.597 1.00 92.81 359 LYS A C 1
ATOM 2730 O O . LYS A 1 359 ? -17.065 15.122 -33.558 1.00 92.81 359 LYS A O 1
ATOM 2735 N N . GLY A 1 360 ? -19.064 16.024 -34.009 1.00 93.88 360 GLY A N 1
ATOM 2736 C CA . GLY A 1 360 ? -19.699 14.779 -34.460 1.00 93.88 360 GLY A CA 1
ATOM 2737 C C . GLY A 1 360 ? -19.900 13.726 -33.359 1.00 93.88 360 GLY A C 1
ATOM 2738 O O . GLY A 1 360 ? -19.973 12.527 -33.662 1.00 93.88 360 GLY A O 1
ATOM 2739 N N . ILE A 1 361 ? -19.966 14.172 -32.100 1.00 96.50 361 ILE A N 1
ATOM 2740 C CA . ILE A 1 361 ? -20.113 13.340 -30.898 1.00 96.50 361 ILE A CA 1
ATOM 2741 C C . ILE A 1 361 ? -21.541 12.770 -30.827 1.00 96.50 361 ILE A C 1
ATOM 2743 O O . ILE A 1 361 ? -22.513 13.437 -31.189 1.00 96.50 361 ILE A O 1
ATOM 2747 N N . ILE A 1 362 ? -21.684 11.521 -30.370 1.00 97.19 362 ILE A N 1
ATOM 2748 C CA . ILE A 1 362 ? -22.991 10.936 -30.035 1.00 97.19 362 ILE A CA 1
ATOM 2749 C C . ILE A 1 362 ? -23.289 11.228 -28.565 1.00 97.19 362 ILE A C 1
ATOM 2751 O O . ILE A 1 362 ? -22.485 10.887 -27.698 1.00 97.19 362 ILE A O 1
ATOM 2755 N N . VAL A 1 363 ? -24.462 11.792 -28.285 1.00 97.69 363 VAL A N 1
ATOM 2756 C CA . VAL A 1 363 ? -24.976 11.907 -26.917 1.00 97.69 363 VAL A CA 1
ATOM 2757 C C . VAL A 1 363 ? -25.885 10.721 -26.606 1.00 97.69 363 VAL A C 1
ATOM 2759 O O . VAL A 1 363 ? -26.773 10.387 -27.402 1.00 97.69 363 VAL A O 1
ATOM 2762 N N . VAL A 1 364 ? -25.649 10.106 -25.448 1.00 98.12 364 VAL A N 1
ATOM 2763 C CA . VAL A 1 364 ? -26.452 9.046 -24.842 1.00 98.12 364 VAL A CA 1
ATOM 2764 C C . VAL A 1 364 ? -27.240 9.638 -23.671 1.00 98.12 364 VAL A C 1
ATOM 2766 O O . VAL A 1 364 ? -26.642 10.177 -22.746 1.00 98.12 364 VAL A O 1
ATOM 2769 N N . GLY A 1 365 ? -28.569 9.542 -23.682 1.00 96.50 365 GLY A N 1
ATOM 2770 C CA . GLY A 1 365 ? -29.393 9.897 -22.521 1.00 96.50 365 GLY A CA 1
ATOM 2771 C C . GLY A 1 365 ? -29.479 8.723 -21.545 1.00 96.50 365 GLY A C 1
ATOM 2772 O O . GLY A 1 365 ? -29.905 7.637 -21.943 1.00 96.50 365 GLY A O 1
ATOM 2773 N N . GLU A 1 366 ? -29.089 8.914 -20.285 1.00 93.50 366 GLU A N 1
ATOM 2774 C CA . GLU A 1 366 ? -29.097 7.864 -19.257 1.00 93.50 366 GLU A CA 1
ATOM 2775 C C . GLU A 1 366 ? -30.013 8.220 -18.078 1.00 93.50 366 GLU A C 1
ATOM 2777 O O . GLU A 1 366 ? -30.146 9.388 -17.713 1.00 93.50 366 GLU A O 1
ATOM 2782 N N . SER A 1 367 ? -30.603 7.203 -17.438 1.00 86.88 367 SER A N 1
ATOM 2783 C CA . SER A 1 367 ? -31.578 7.328 -16.334 1.00 86.88 367 SER A CA 1
ATOM 2784 C C . SER A 1 367 ? -32.908 8.023 -16.697 1.00 86.88 367 SER A C 1
ATOM 2786 O O . SER A 1 367 ? -32.993 8.851 -17.593 1.00 86.88 367 SER A O 1
ATOM 2788 N N . GLY A 1 368 ? -33.986 7.685 -15.977 1.00 85.38 368 GLY A N 1
ATOM 2789 C CA . GLY A 1 368 ? -35.280 8.393 -16.053 1.00 85.38 368 GLY A CA 1
ATOM 2790 C C . GLY A 1 368 ? -36.205 8.043 -17.225 1.00 85.38 368 GLY A C 1
ATOM 2791 O O . GLY A 1 368 ? -37.340 8.502 -17.254 1.00 85.38 368 GLY A O 1
ATOM 2792 N N . LEU A 1 369 ? -35.769 7.210 -18.170 1.00 92.12 369 LEU A N 1
ATOM 2793 C CA . LEU A 1 369 ? -36.521 6.927 -19.397 1.00 92.12 369 LEU A CA 1
ATOM 2794 C C . LEU A 1 369 ? -37.518 5.767 -19.206 1.00 92.12 369 LEU A C 1
ATOM 2796 O O . LEU A 1 369 ? -37.146 4.590 -19.250 1.00 92.12 369 LEU A O 1
ATOM 2800 N N . PHE A 1 370 ? -38.792 6.111 -18.980 1.00 91.06 370 PHE A N 1
ATOM 2801 C CA . PHE A 1 370 ? -39.880 5.155 -18.700 1.00 91.06 370 PHE A CA 1
ATOM 2802 C C . PHE A 1 370 ? -40.995 5.091 -19.765 1.00 91.06 370 PHE A C 1
ATOM 2804 O O . PHE A 1 370 ? -41.778 4.148 -19.730 1.00 91.06 370 PHE A O 1
ATOM 2811 N N . THR A 1 371 ? -41.098 6.059 -20.686 1.00 92.44 371 THR A N 1
ATOM 2812 C CA . THR A 1 371 ? -42.220 6.172 -21.651 1.00 92.44 371 THR A CA 1
ATOM 2813 C C . THR A 1 371 ? -41.752 6.715 -23.013 1.00 92.44 371 THR A C 1
ATOM 2815 O O . THR A 1 371 ? -40.674 7.320 -23.069 1.00 92.44 371 THR A O 1
ATOM 2818 N N . PRO A 1 372 ? -42.554 6.575 -24.090 1.00 93.81 372 PRO A N 1
ATOM 2819 C CA . PRO A 1 372 ? -42.259 7.169 -25.399 1.00 93.81 372 PRO A CA 1
ATOM 2820 C C . PRO A 1 372 ? -42.083 8.690 -25.367 1.00 93.81 372 PRO A C 1
ATOM 2822 O O . PRO A 1 372 ? -41.264 9.223 -26.116 1.00 93.81 372 PRO A O 1
ATOM 2825 N N . ASP A 1 373 ? -42.784 9.392 -24.474 1.00 93.38 373 ASP A N 1
ATOM 2826 C CA . ASP A 1 373 ? -42.666 10.847 -24.315 1.00 93.38 373 ASP A CA 1
ATOM 2827 C C . ASP A 1 373 ? -41.296 11.229 -23.755 1.00 93.38 373 ASP A C 1
ATOM 2829 O O . ASP A 1 373 ? -40.666 12.161 -24.248 1.00 93.38 373 ASP A O 1
ATOM 2833 N N . HIS A 1 374 ? -40.775 10.455 -22.795 1.00 94.19 374 HIS A N 1
ATOM 2834 C CA . HIS A 1 374 ? -39.420 10.643 -22.275 1.00 94.19 374 HIS A CA 1
ATOM 2835 C C . HIS A 1 374 ? -38.353 10.407 -23.360 1.00 94.19 374 HIS A C 1
ATOM 2837 O O . HIS A 1 374 ? -37.389 11.168 -23.441 1.00 94.19 374 HIS A O 1
ATOM 2843 N N . ILE A 1 375 ? -38.534 9.395 -24.224 1.00 95.12 375 ILE A N 1
ATOM 2844 C CA . ILE A 1 375 ? -37.652 9.159 -25.383 1.00 95.12 375 ILE A CA 1
ATOM 2845 C C . ILE A 1 375 ? -37.731 10.325 -26.378 1.00 95.12 375 ILE A C 1
ATOM 2847 O O . ILE A 1 375 ? -36.699 10.821 -26.830 1.00 95.12 375 ILE A O 1
ATOM 2851 N N . SER A 1 376 ? -38.942 10.794 -26.683 1.00 94.00 376 SER A N 1
ATOM 2852 C CA . SER A 1 376 ? -39.186 11.902 -27.616 1.00 94.00 376 SER A CA 1
ATOM 2853 C C . SER A 1 376 ? -38.620 13.226 -27.092 1.00 94.00 376 SER A C 1
ATOM 2855 O O . SER A 1 376 ? -38.020 13.984 -27.850 1.00 94.00 376 SER A O 1
ATOM 2857 N N . PHE A 1 377 ? -38.734 13.484 -25.786 1.00 95.06 377 PHE A N 1
ATOM 2858 C CA . PHE A 1 377 ? -38.174 14.659 -25.120 1.00 95.06 377 PHE A CA 1
ATOM 2859 C C . PHE A 1 377 ? -36.649 14.722 -25.272 1.00 95.06 377 PHE A C 1
ATOM 2861 O O . PHE A 1 377 ? -36.125 15.722 -25.765 1.00 95.06 377 PHE A O 1
ATOM 2868 N N . VAL A 1 378 ? -35.927 13.646 -24.927 1.00 94.56 378 VAL A N 1
ATOM 2869 C CA . VAL A 1 378 ? -34.460 13.637 -25.067 1.00 94.56 378 VAL A CA 1
ATOM 2870 C C . VAL A 1 378 ? -34.023 13.620 -26.536 1.00 94.56 378 VAL A C 1
ATOM 2872 O O . VAL A 1 378 ? -33.046 14.281 -26.885 1.00 94.56 378 VAL A O 1
ATOM 2875 N N . GLN A 1 379 ? -34.770 12.951 -27.424 1.00 94.81 379 GLN A N 1
ATOM 2876 C CA . GLN A 1 379 ? -34.523 13.005 -28.868 1.00 94.81 379 GLN A CA 1
ATOM 2877 C C . GLN A 1 379 ? -34.609 14.442 -29.404 1.00 94.81 379 GLN A C 1
ATOM 2879 O O . GLN A 1 379 ? -33.731 14.864 -30.157 1.00 94.81 379 GLN A O 1
ATOM 2884 N N . ASN A 1 380 ? -35.621 15.208 -28.987 1.00 93.81 380 ASN A N 1
ATOM 2885 C CA . ASN A 1 380 ? -35.802 16.604 -29.391 1.00 93.81 380 ASN A CA 1
ATOM 2886 C C . ASN A 1 380 ? -34.709 17.534 -28.833 1.00 93.81 380 ASN A C 1
ATOM 2888 O O . ASN A 1 380 ? -34.383 18.529 -29.473 1.00 93.81 380 ASN A O 1
ATOM 2892 N N . ALA A 1 381 ? -34.085 17.183 -27.701 1.00 92.12 381 ALA A N 1
ATOM 2893 C CA . ALA A 1 381 ? -32.873 17.839 -27.199 1.00 92.12 381 ALA A CA 1
ATOM 2894 C C . ALA A 1 381 ? -31.588 17.468 -27.981 1.00 92.12 381 ALA A C 1
ATOM 2896 O O . ALA A 1 381 ? -30.524 18.018 -27.714 1.00 92.12 381 ALA A O 1
ATOM 2897 N N . GLY A 1 382 ? -31.660 16.549 -28.954 1.00 91.69 382 GLY A N 1
ATOM 2898 C CA . GLY A 1 382 ? -30.536 16.146 -29.809 1.00 91.69 382 GLY A CA 1
ATOM 2899 C C . GLY A 1 382 ? -29.867 14.818 -29.435 1.00 91.69 382 GLY A C 1
ATOM 2900 O O . GLY A 1 382 ? -28.856 14.454 -30.045 1.00 91.69 382 GLY A O 1
ATOM 2901 N N . VAL A 1 383 ? -30.414 14.069 -28.472 1.00 95.81 383 VAL A N 1
ATOM 2902 C CA . VAL A 1 383 ? -29.896 12.751 -28.069 1.00 95.81 383 VAL A CA 1
ATOM 2903 C C . VAL A 1 383 ? -30.096 11.709 -29.173 1.00 95.81 383 VAL A C 1
ATOM 2905 O O . VAL A 1 383 ? -31.169 11.592 -29.764 1.00 95.81 383 VAL A O 1
ATOM 2908 N N . LYS A 1 384 ? -29.051 10.912 -29.437 1.00 95.81 384 LYS A N 1
ATOM 2909 C CA . LYS A 1 384 ? -29.014 9.920 -30.534 1.00 95.81 384 LYS A CA 1
ATOM 2910 C C . LYS A 1 384 ? -28.930 8.468 -30.060 1.00 95.81 384 LYS A C 1
ATOM 2912 O O . LYS A 1 384 ? -29.079 7.552 -30.866 1.00 95.81 384 LYS A O 1
ATOM 2917 N N . ALA A 1 385 ? -28.726 8.245 -28.767 1.00 97.75 385 ALA A N 1
ATOM 2918 C CA . ALA A 1 385 ? -28.764 6.933 -28.129 1.00 97.75 385 ALA A CA 1
ATOM 2919 C C . ALA A 1 385 ? -29.318 7.047 -26.703 1.00 97.75 385 ALA A C 1
ATOM 2921 O O . ALA A 1 385 ? -29.287 8.121 -26.116 1.00 97.75 385 ALA A O 1
ATOM 2922 N N . VAL A 1 386 ? -29.825 5.962 -26.126 1.00 97.69 386 VAL A N 1
ATOM 2923 C CA . VAL A 1 386 ? -30.364 5.964 -24.753 1.00 97.69 386 VAL A CA 1
ATOM 2924 C C . VAL A 1 386 ? -29.904 4.730 -23.992 1.00 97.69 386 VAL A C 1
ATOM 2926 O O . VAL A 1 386 ? -29.979 3.627 -24.531 1.00 97.69 386 VAL A O 1
ATOM 2929 N N . LEU A 1 387 ? -29.440 4.896 -22.751 1.00 97.88 387 LEU A N 1
ATOM 2930 C CA . LEU A 1 387 ? -29.051 3.783 -21.882 1.00 97.88 387 LEU A CA 1
ATOM 2931 C C . LEU A 1 387 ? -30.157 3.511 -20.868 1.00 97.88 387 LEU A C 1
ATOM 2933 O O . LEU A 1 387 ? -30.479 4.351 -20.023 1.00 97.88 387 LEU A O 1
ATOM 2937 N N . VAL A 1 388 ? -30.766 2.329 -20.982 1.00 95.25 388 VAL A N 1
ATOM 2938 C CA . VAL A 1 388 ? -32.012 2.009 -20.284 1.00 95.25 388 VAL A CA 1
ATOM 2939 C C . VAL A 1 388 ? -31.978 0.591 -19.724 1.00 95.25 388 VAL A C 1
ATOM 2941 O O . VAL A 1 388 ? -31.801 -0.378 -20.458 1.00 95.25 388 VAL A O 1
ATOM 2944 N N . GLY A 1 389 ? -32.179 0.479 -18.410 1.00 89.56 389 GLY A N 1
ATOM 2945 C CA . GLY A 1 389 ? -32.247 -0.798 -17.692 1.00 89.56 389 GLY A CA 1
ATOM 2946 C C . GLY A 1 389 ? -33.507 -0.958 -16.859 1.00 89.56 389 GLY A C 1
ATOM 2947 O O . GLY A 1 389 ? -34.236 -1.928 -17.023 1.00 89.56 389 GLY A O 1
ATOM 2948 N N . GLU A 1 390 ? -33.788 -0.005 -15.965 1.00 87.31 390 GLU A N 1
ATOM 2949 C CA . GLU A 1 390 ? -34.813 -0.199 -14.930 1.00 87.31 390 GLU A CA 1
ATOM 2950 C C . GLU A 1 390 ? -36.236 -0.383 -15.485 1.00 87.31 390 GLU A C 1
ATOM 2952 O O . GLU A 1 390 ? -36.954 -1.265 -15.017 1.00 87.31 390 GLU A O 1
ATOM 2957 N N . SER A 1 391 ? -36.636 0.409 -16.483 1.00 88.38 391 SER A N 1
ATOM 2958 C CA . SER A 1 391 ? -37.949 0.304 -17.135 1.00 88.38 391 SER A CA 1
ATOM 2959 C C . SER A 1 391 ? -38.129 -0.988 -17.940 1.00 88.38 391 SER A C 1
ATOM 2961 O O . SER A 1 391 ? -39.266 -1.374 -18.203 1.00 88.38 391 SER A O 1
ATOM 2963 N N . LEU A 1 392 ? -37.032 -1.674 -18.286 1.00 91.62 392 LEU A N 1
ATOM 2964 C CA . LEU A 1 392 ? -37.037 -2.934 -19.028 1.00 91.62 392 LEU A CA 1
ATOM 2965 C C . LEU A 1 392 ? -36.979 -4.152 -18.094 1.00 91.62 392 LEU A C 1
ATOM 2967 O O . LEU A 1 392 ? -37.825 -5.039 -18.177 1.00 91.62 392 LEU A O 1
ATOM 2971 N N . ILE A 1 393 ? -36.005 -4.189 -17.178 1.00 88.81 393 ILE A N 1
ATOM 2972 C CA . ILE A 1 393 ? -35.682 -5.380 -16.373 1.00 88.81 393 ILE A CA 1
ATOM 2973 C C . ILE A 1 393 ? -36.775 -5.757 -15.362 1.00 88.81 393 ILE A C 1
ATOM 2975 O O . ILE A 1 393 ? -36.914 -6.933 -15.018 1.00 88.81 393 ILE A O 1
ATOM 2979 N N . LYS A 1 394 ? -37.558 -4.764 -14.914 1.00 86.75 394 LYS A N 1
ATOM 2980 C CA . LYS A 1 394 ? -38.687 -4.928 -13.985 1.00 86.75 394 LYS A CA 1
ATOM 2981 C C . LYS A 1 394 ? -39.948 -5.511 -14.621 1.00 86.75 394 LYS A C 1
ATOM 2983 O O . LYS A 1 394 ? -40.845 -5.913 -13.890 1.00 86.75 394 LYS A O 1
ATOM 2988 N N . GLN A 1 395 ? -40.042 -5.539 -15.950 1.00 86.81 395 GLN A N 1
ATOM 2989 C CA . GLN A 1 395 ? -41.188 -6.132 -16.637 1.00 86.81 395 GLN A CA 1
ATOM 2990 C C . GLN A 1 395 ? -41.021 -7.650 -16.716 1.00 86.81 395 GLN A C 1
ATOM 2992 O O . GLN A 1 395 ? -39.909 -8.148 -16.904 1.00 86.81 395 GLN A O 1
ATOM 2997 N N . GLU A 1 396 ? -42.123 -8.397 -16.624 1.00 83.38 396 GLU A N 1
ATOM 2998 C CA . GLU A 1 396 ? -42.114 -9.861 -16.769 1.00 83.38 396 GLU A CA 1
ATOM 2999 C C . GLU A 1 396 ? -41.439 -10.282 -18.086 1.00 83.38 396 GLU A C 1
ATOM 3001 O O . GLU A 1 396 ? -40.559 -11.146 -18.089 1.00 83.38 396 GLU A O 1
ATOM 3006 N N . ASP A 1 397 ? -41.786 -9.571 -19.168 1.00 87.19 397 ASP A N 1
ATOM 3007 C CA . ASP A 1 397 ? -41.246 -9.680 -20.524 1.00 87.19 397 ASP A CA 1
ATOM 3008 C C . ASP A 1 397 ? -40.452 -8.403 -20.897 1.00 87.19 397 ASP A C 1
ATOM 3010 O O . ASP A 1 397 ? -41.033 -7.420 -21.379 1.00 87.19 397 ASP A O 1
ATOM 3014 N N . PRO A 1 398 ? -39.114 -8.394 -20.717 1.00 87.25 398 PRO A N 1
ATOM 3015 C CA . PRO A 1 398 ? -38.268 -7.255 -21.081 1.00 87.25 398 PRO A CA 1
ATOM 3016 C C . PRO A 1 398 ? -38.202 -6.983 -22.594 1.00 87.25 398 PRO A C 1
ATOM 3018 O O . PRO A 1 398 ? -37.706 -5.936 -23.006 1.00 87.25 398 PRO A O 1
ATOM 3021 N N . GLY A 1 399 ? -38.692 -7.901 -23.437 1.00 86.00 399 GLY A N 1
ATOM 3022 C CA . GLY A 1 399 ? -38.795 -7.706 -24.882 1.00 86.00 399 GLY A CA 1
ATOM 3023 C C . GLY A 1 399 ? -39.960 -6.790 -25.248 1.00 86.00 399 GLY A C 1
ATOM 3024 O O . GLY A 1 399 ? -39.768 -5.793 -25.944 1.00 86.00 399 GLY A O 1
ATOM 3025 N N . LYS A 1 400 ? -41.153 -7.066 -24.704 1.00 88.25 400 LYS A N 1
ATOM 3026 C CA . LYS A 1 400 ? -42.319 -6.169 -24.825 1.00 88.25 400 LYS A CA 1
ATOM 3027 C C . LYS A 1 400 ? -42.047 -4.790 -24.224 1.00 88.25 400 LYS A C 1
ATOM 3029 O O . LYS A 1 400 ? -42.504 -3.792 -24.776 1.00 88.25 400 LYS A O 1
ATOM 3034 N N . ALA A 1 401 ? -41.268 -4.728 -23.142 1.00 91.31 401 ALA A N 1
ATOM 3035 C CA . ALA A 1 401 ? -40.878 -3.473 -22.505 1.00 91.31 401 ALA A CA 1
ATOM 3036 C C . ALA A 1 401 ? -40.162 -2.505 -23.467 1.00 91.31 401 ALA A C 1
ATOM 3038 O O . ALA A 1 401 ? -40.412 -1.303 -23.417 1.00 91.31 401 ALA A O 1
ATOM 3039 N N . ILE A 1 402 ? -39.332 -3.015 -24.389 1.00 93.38 402 ILE A N 1
ATOM 3040 C CA . ILE A 1 402 ? -38.663 -2.193 -25.412 1.00 93.38 402 ILE A CA 1
ATOM 3041 C C . ILE A 1 402 ? -3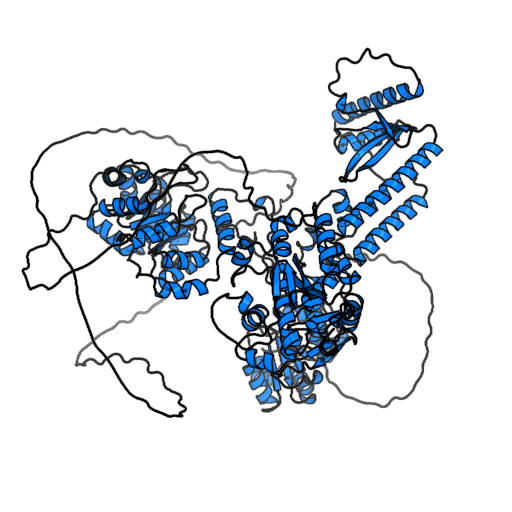9.688 -1.587 -26.381 1.00 93.38 402 ILE A C 1
ATOM 3043 O O . ILE A 1 402 ? -39.652 -0.385 -26.637 1.00 93.38 402 ILE A O 1
ATOM 3047 N N . ALA A 1 403 ? -40.633 -2.386 -26.885 1.00 90.06 403 ALA A N 1
ATOM 3048 C CA . ALA A 1 403 ? -41.672 -1.888 -27.788 1.00 90.06 403 ALA A CA 1
ATOM 3049 C C . ALA A 1 403 ? -42.582 -0.846 -27.106 1.00 90.06 403 ALA A C 1
ATOM 3051 O O . ALA A 1 403 ? -42.924 0.161 -27.723 1.00 90.06 403 ALA A O 1
ATOM 3052 N N . GLY A 1 404 ? -42.915 -1.050 -25.825 1.00 90.00 404 GLY A N 1
ATOM 3053 C CA . GLY A 1 404 ? -43.666 -0.084 -25.016 1.00 90.00 404 GLY A CA 1
ATOM 3054 C C . GLY A 1 404 ? -42.902 1.221 -24.762 1.00 90.00 404 GLY A C 1
ATOM 3055 O O . GLY A 1 404 ? -43.479 2.296 -24.888 1.00 90.00 404 GLY A O 1
ATOM 3056 N N . LEU A 1 405 ? -41.596 1.146 -24.484 1.00 92.38 405 LEU A N 1
ATOM 3057 C CA . LEU A 1 405 ? -40.737 2.313 -24.250 1.00 92.38 405 LEU A CA 1
ATOM 3058 C C . LEU A 1 405 ? -40.597 3.218 -25.485 1.00 92.38 405 LEU A C 1
ATOM 3060 O O . LEU A 1 405 ? -40.517 4.433 -25.338 1.00 92.38 405 LEU A O 1
ATOM 3064 N N . PHE A 1 406 ? -40.566 2.644 -26.690 1.00 92.12 406 PHE A N 1
ATOM 3065 C CA . PHE A 1 406 ? -40.437 3.392 -27.949 1.00 92.12 406 PHE A CA 1
ATOM 3066 C C . PHE A 1 406 ? -41.773 3.645 -28.672 1.00 92.12 406 PHE A C 1
ATOM 3068 O O . PHE A 1 406 ? -41.783 4.296 -29.717 1.00 92.12 406 PHE A O 1
ATOM 3075 N N . GLY A 1 407 ? -42.890 3.111 -28.160 1.00 87.69 407 GLY A N 1
ATOM 3076 C CA . GLY A 1 407 ? -44.222 3.182 -28.780 1.00 87.69 407 GLY A CA 1
ATOM 3077 C C . GLY A 1 407 ? -44.367 2.387 -30.088 1.00 87.69 407 GLY A C 1
ATOM 3078 O O . GLY A 1 407 ? -45.372 2.514 -30.782 1.00 87.69 407 GLY A O 1
ATOM 3079 N N . LYS A 1 408 ? -43.350 1.605 -30.470 1.00 86.75 408 LYS A N 1
ATOM 3080 C CA . LYS A 1 408 ? -43.262 0.839 -31.725 1.00 86.75 408 LYS A CA 1
ATOM 3081 C C . LYS A 1 408 ? -42.138 -0.193 -31.652 1.00 86.75 408 LYS A C 1
ATOM 3083 O O . LYS A 1 408 ? -41.162 -0.022 -30.927 1.00 86.75 408 LYS A O 1
ATOM 3088 N N . ASP A 1 409 ? -42.253 -1.243 -32.464 1.00 86.31 409 ASP A N 1
ATOM 3089 C CA . ASP A 1 409 ? -41.172 -2.206 -32.684 1.00 86.31 409 ASP A CA 1
ATOM 3090 C C . ASP A 1 409 ? -39.983 -1.543 -33.411 1.00 86.31 409 ASP A C 1
ATOM 3092 O O . ASP A 1 409 ? -40.116 -1.057 -34.539 1.00 86.31 409 ASP A O 1
ATOM 3096 N N . ILE A 1 410 ? -38.817 -1.536 -32.758 1.00 88.38 410 ILE A N 1
ATOM 3097 C CA . ILE A 1 410 ? -37.548 -1.002 -33.283 1.00 88.38 410 ILE A CA 1
ATOM 3098 C C . ILE A 1 410 ? -36.628 -2.088 -33.872 1.00 88.38 410 ILE A C 1
ATOM 3100 O O . ILE A 1 410 ? -35.529 -1.778 -34.359 1.00 88.38 410 ILE A O 1
ATOM 3104 N N . SER A 1 411 ? -37.054 -3.355 -33.847 1.00 84.31 411 SER A N 1
ATOM 3105 C CA . SER A 1 411 ? -36.262 -4.509 -34.273 1.00 84.31 411 SER A CA 1
ATOM 3106 C C . SER A 1 411 ? -35.805 -4.417 -35.742 1.00 84.31 411 SER A C 1
ATOM 3108 O O . SER A 1 411 ? -36.435 -3.766 -36.589 1.00 84.31 411 SER A O 1
ATOM 3110 N N . PRO A 1 412 ? -34.658 -5.025 -36.096 1.00 72.00 412 PRO A N 1
ATOM 3111 C CA . PRO A 1 412 ? -34.184 -5.030 -37.473 1.00 72.00 412 PRO A CA 1
ATOM 3112 C C . PRO A 1 412 ? -35.065 -5.940 -38.344 1.00 72.00 412 PRO A C 1
ATOM 3114 O O . PRO A 1 412 ? -34.892 -7.161 -38.369 1.00 72.00 412 PRO A O 1
ATOM 3117 N N . ARG A 1 413 ? -35.991 -5.336 -39.108 1.00 59.31 413 ARG A N 1
ATOM 3118 C CA . ARG A 1 413 ? -36.832 -6.032 -40.102 1.00 59.31 413 ARG A CA 1
ATOM 3119 C C . ARG A 1 413 ? -35.983 -6.967 -40.970 1.00 59.31 413 ARG A C 1
ATOM 3121 O O . ARG A 1 413 ? -35.165 -6.512 -41.773 1.00 59.31 413 ARG A O 1
ATOM 3128 N N . ARG A 1 414 ? -36.202 -8.281 -40.836 1.00 44.31 414 ARG A N 1
ATOM 3129 C CA . ARG A 1 414 ? -35.491 -9.309 -41.612 1.00 44.31 414 ARG A CA 1
ATOM 3130 C C . ARG A 1 414 ? -35.698 -9.071 -43.109 1.00 44.31 414 ARG A C 1
ATOM 3132 O O . ARG A 1 414 ? -36.806 -9.243 -43.614 1.00 44.31 414 ARG A O 1
ATOM 3139 N N . ARG A 1 415 ? -34.628 -8.731 -43.836 1.00 36.16 415 ARG A N 1
ATOM 3140 C CA . ARG A 1 415 ? -34.648 -8.756 -45.306 1.00 36.16 415 ARG A CA 1
ATOM 3141 C C . ARG A 1 415 ? -34.909 -10.192 -45.761 1.00 36.16 415 ARG A C 1
ATOM 3143 O O . ARG A 1 415 ? -34.189 -11.107 -45.363 1.00 36.16 415 ARG A O 1
ATOM 3150 N N . HIS A 1 416 ? -35.933 -10.382 -46.588 1.00 30.02 416 HIS A N 1
ATOM 3151 C CA . HIS A 1 416 ? -36.215 -11.675 -47.205 1.00 30.02 416 HIS A CA 1
ATOM 3152 C C . HIS A 1 416 ? -35.015 -12.094 -48.078 1.00 30.02 416 HIS A C 1
ATOM 3154 O O . HIS A 1 416 ? -34.571 -11.284 -48.896 1.00 30.02 416 HIS A O 1
ATOM 3160 N N . PRO A 1 417 ? -34.479 -13.321 -47.945 1.00 37.19 417 PRO A N 1
ATOM 3161 C CA . PRO A 1 417 ? -33.432 -13.795 -48.839 1.00 37.19 417 PRO A CA 1
ATOM 3162 C C . PRO A 1 417 ? -34.022 -14.008 -50.238 1.00 37.19 417 PRO A C 1
ATOM 3164 O O . PRO A 1 417 ? -34.891 -14.861 -50.432 1.00 37.19 417 PRO A O 1
ATOM 3167 N N . LEU A 1 418 ? -33.563 -13.215 -51.207 1.00 31.16 418 LEU A N 1
ATOM 3168 C CA . LEU A 1 418 ? -33.888 -13.415 -52.618 1.00 31.16 418 LEU A CA 1
ATOM 3169 C C . LEU A 1 418 ? -33.168 -14.651 -53.176 1.00 31.16 418 LEU A C 1
ATOM 3171 O O . LEU A 1 418 ? -32.105 -15.052 -52.705 1.00 31.16 418 LEU A O 1
ATOM 3175 N N . LEU A 1 419 ? -33.794 -15.265 -54.179 1.00 36.84 419 LEU A N 1
ATOM 3176 C CA . LEU A 1 419 ? -33.393 -16.540 -54.769 1.00 36.84 419 LEU A CA 1
ATOM 3177 C C . LEU A 1 419 ? -32.034 -16.469 -55.478 1.00 36.84 419 LEU A C 1
ATOM 3179 O O . LEU A 1 419 ? -31.871 -15.694 -56.414 1.00 36.84 419 LEU A O 1
ATOM 3183 N N . LEU A 1 420 ? -31.137 -17.400 -55.143 1.00 32.38 420 LEU A N 1
ATOM 3184 C CA . LEU A 1 420 ? -30.139 -17.950 -56.066 1.00 32.38 420 LEU A CA 1
ATOM 3185 C C . LEU A 1 420 ? -29.924 -19.441 -55.748 1.00 32.38 420 LEU A C 1
ATOM 3187 O O . LEU A 1 420 ? -29.778 -19.832 -54.591 1.00 32.38 420 LEU A O 1
ATOM 3191 N N . LEU A 1 421 ? -29.968 -20.281 -56.786 1.00 27.20 421 LEU A N 1
ATOM 3192 C CA . LEU A 1 421 ? -29.863 -21.748 -56.718 1.00 27.20 421 LEU A CA 1
ATOM 3193 C C . LEU A 1 421 ? -28.471 -22.203 -57.269 1.00 27.20 421 LEU A C 1
ATOM 3195 O O . LEU A 1 421 ? -27.598 -21.361 -57.457 1.00 27.20 421 LEU A O 1
ATOM 3199 N N . PRO A 1 422 ? -28.143 -23.505 -57.409 1.00 46.34 422 PRO A N 1
ATOM 3200 C CA . PRO A 1 422 ? -27.473 -24.225 -56.321 1.00 46.34 422 PRO A CA 1
ATOM 3201 C C . PRO A 1 422 ? -26.240 -25.043 -56.776 1.00 46.34 422 PRO A C 1
ATOM 3203 O O . PRO A 1 422 ? -26.156 -25.449 -57.936 1.00 46.34 422 PRO A O 1
ATOM 3206 N N . ARG A 1 423 ? -25.334 -25.453 -55.864 1.00 26.09 423 ARG A N 1
ATOM 3207 C CA . ARG A 1 423 ? -24.459 -26.618 -56.152 1.00 26.09 423 ARG A CA 1
ATOM 3208 C C . ARG A 1 423 ? -23.893 -27.391 -54.945 1.00 26.09 423 ARG A C 1
ATOM 3210 O O . ARG A 1 423 ? -22.939 -26.972 -54.313 1.00 26.09 423 ARG A O 1
ATOM 3217 N N . ARG A 1 424 ? -24.442 -28.606 -54.796 1.00 26.62 424 ARG A N 1
ATOM 3218 C CA . ARG A 1 424 ? -23.854 -29.882 -54.318 1.00 26.62 424 ARG A CA 1
ATOM 3219 C C . ARG A 1 424 ? -23.345 -30.039 -52.861 1.00 26.62 424 ARG A C 1
ATOM 3221 O O . ARG A 1 424 ? -22.723 -29.187 -52.251 1.00 26.62 424 ARG A O 1
ATOM 3228 N N . ARG A 1 425 ? -23.639 -31.246 -52.364 1.00 28.17 425 ARG A N 1
ATOM 3229 C CA . ARG A 1 425 ? -23.334 -31.969 -51.107 1.00 28.17 425 ARG A CA 1
ATOM 3230 C C . ARG A 1 425 ? -23.298 -33.474 -51.497 1.00 28.17 425 ARG A C 1
ATOM 3232 O O . ARG A 1 425 ? -23.803 -33.771 -52.586 1.00 28.17 425 ARG A O 1
ATOM 3239 N N . PRO A 1 426 ? -22.932 -34.441 -50.626 1.00 47.50 426 PRO A N 1
ATOM 3240 C CA . PRO A 1 426 ? -22.102 -34.416 -49.411 1.00 47.50 426 PRO A CA 1
ATOM 3241 C C . PRO A 1 426 ? -20.897 -35.402 -49.605 1.00 47.50 426 PRO A C 1
ATOM 3243 O O . PRO A 1 426 ? -20.338 -35.303 -50.697 1.00 47.50 426 PRO A O 1
ATOM 3246 N N . PRO A 1 427 ? -20.432 -36.285 -48.669 1.00 35.31 427 PRO A N 1
ATOM 3247 C CA . PRO A 1 427 ? -21.215 -37.280 -47.900 1.00 35.31 427 PRO A CA 1
ATOM 3248 C C . PRO A 1 427 ? -20.906 -37.388 -46.378 1.00 35.31 427 PRO A C 1
ATOM 3250 O O . PRO A 1 427 ? -20.032 -36.720 -45.838 1.00 35.31 427 PRO A O 1
ATOM 3253 N N . SER A 1 428 ? -21.659 -38.259 -45.692 1.00 28.50 428 SER A N 1
ATOM 3254 C CA . SER A 1 428 ? -21.466 -38.764 -44.310 1.00 28.50 428 SER A CA 1
ATOM 3255 C C . SER A 1 428 ? -21.255 -40.317 -44.334 1.00 28.50 428 SER A C 1
ATOM 3257 O O . SER A 1 428 ? -21.214 -40.852 -45.438 1.00 28.50 428 SER A O 1
ATOM 3259 N N . ARG A 1 429 ? -21.049 -41.128 -43.262 1.00 32.09 429 ARG A N 1
ATOM 3260 C CA . ARG A 1 429 ? -21.965 -41.477 -42.132 1.00 32.09 429 ARG A CA 1
ATOM 3261 C C . ARG A 1 429 ? -21.338 -42.092 -40.826 1.00 32.09 429 ARG A C 1
ATOM 3263 O O . ARG A 1 429 ? -20.144 -42.326 -40.786 1.00 32.09 429 ARG A O 1
ATOM 3270 N N . THR A 1 430 ? -22.194 -42.272 -39.790 1.00 27.61 430 THR A N 1
ATOM 3271 C CA . THR A 1 430 ? -22.086 -42.767 -38.361 1.00 27.61 430 THR A CA 1
ATOM 3272 C C . THR A 1 430 ? -21.400 -44.131 -38.104 1.00 27.61 430 THR A C 1
ATOM 3274 O O . THR A 1 430 ? -21.197 -44.851 -39.073 1.00 27.61 430 THR A O 1
ATOM 3277 N N . LEU A 1 431 ? -21.099 -44.619 -36.870 1.00 28.83 431 LEU A N 1
ATOM 3278 C CA . LEU A 1 431 ? -21.694 -44.497 -35.488 1.00 28.83 431 LEU A CA 1
ATOM 3279 C C . LEU A 1 431 ? -20.648 -44.067 -34.389 1.00 28.83 431 LEU A C 1
ATOM 3281 O O . LEU A 1 431 ? -19.668 -43.461 -34.796 1.00 28.83 431 LEU A O 1
ATOM 3285 N N . LEU A 1 432 ? -20.731 -44.205 -33.035 1.00 26.70 432 LEU A N 1
ATOM 3286 C CA . LEU A 1 432 ? -21.556 -44.956 -32.030 1.00 26.70 432 LEU A CA 1
ATOM 3287 C C . LEU A 1 432 ? -21.568 -44.249 -30.625 1.00 26.70 432 LEU A C 1
ATOM 3289 O O . LEU A 1 432 ? -21.146 -43.100 -30.536 1.00 26.70 432 LEU A O 1
ATOM 3293 N N . SER A 1 433 ? -22.066 -44.875 -29.534 1.00 25.56 433 SER A N 1
ATOM 3294 C CA . SER A 1 433 ? -22.106 -44.326 -28.147 1.00 25.56 433 SER A CA 1
ATOM 3295 C C . SER A 1 433 ? -22.260 -45.386 -27.013 1.00 25.56 433 SER A C 1
ATOM 3297 O O . SER A 1 433 ? -22.603 -46.530 -27.300 1.00 25.56 433 SER A O 1
ATOM 3299 N N . ARG A 1 434 ? -22.124 -44.946 -25.737 1.00 26.17 434 ARG A N 1
ATOM 3300 C CA . ARG A 1 434 ? -22.535 -45.571 -24.435 1.00 26.17 434 ARG A CA 1
ATOM 3301 C C . ARG A 1 434 ? -21.719 -46.705 -23.767 1.00 26.17 434 ARG A C 1
ATOM 3303 O O . ARG A 1 434 ? -21.085 -47.505 -24.439 1.00 26.17 434 ARG A O 1
ATOM 3310 N N . LEU A 1 435 ? -21.916 -46.748 -22.425 1.00 24.81 435 LEU A N 1
ATOM 3311 C CA . LEU A 1 435 ? -21.616 -47.724 -21.335 1.00 24.81 435 LEU A CA 1
ATOM 3312 C C . LEU A 1 435 ? -20.752 -47.042 -20.243 1.00 24.81 435 LEU A C 1
ATOM 3314 O O . LEU A 1 435 ? -19.765 -46.424 -20.619 1.00 24.81 435 LEU A O 1
ATOM 3318 N N . LEU A 1 436 ? -20.963 -47.092 -18.913 1.00 26.53 436 LEU A N 1
ATOM 3319 C CA . LEU A 1 436 ? -22.112 -47.182 -17.960 1.00 26.53 436 LEU A CA 1
ATOM 3320 C C . LEU A 1 436 ? -21.708 -46.253 -16.766 1.00 26.53 436 LEU A C 1
ATOM 3322 O O . LEU A 1 436 ? -20.513 -46.049 -16.584 1.00 26.53 436 LEU A O 1
ATOM 3326 N N . SER A 1 437 ? -22.510 -45.560 -15.942 1.00 25.73 437 SER A N 1
ATOM 3327 C CA . SER A 1 437 ? -23.878 -45.646 -15.381 1.00 25.73 437 SER A CA 1
ATOM 3328 C C . SER A 1 437 ? -24.088 -46.576 -14.166 1.00 25.73 437 SER A C 1
ATOM 3330 O O . SER A 1 437 ? -24.353 -47.765 -14.333 1.00 25.73 437 SER A O 1
ATOM 3332 N N . SER A 1 438 ? -24.117 -45.990 -12.963 1.00 24.36 438 SER A N 1
ATOM 3333 C CA . SER A 1 438 ? -24.798 -46.495 -11.754 1.00 24.36 438 SER A CA 1
ATOM 3334 C C . SER A 1 438 ? -25.326 -45.307 -10.920 1.00 24.36 438 SER A C 1
ATOM 3336 O O . SER A 1 438 ? -24.896 -44.171 -11.120 1.00 24.36 438 SER A O 1
ATOM 3338 N N . SER A 1 439 ? -26.336 -45.525 -10.071 1.00 25.47 439 SER A N 1
ATOM 3339 C CA . SER A 1 439 ? -27.164 -44.467 -9.443 1.00 25.47 439 SER A CA 1
ATOM 3340 C C . SER A 1 439 ? -27.396 -44.744 -7.936 1.00 25.47 439 SER A C 1
ATOM 3342 O O . SER A 1 439 ? -26.995 -45.813 -7.475 1.00 25.47 439 SER A O 1
ATOM 3344 N N . PRO A 1 440 ? -27.960 -43.807 -7.139 1.00 41.78 440 PRO A N 1
ATOM 3345 C CA . PRO A 1 440 ? -27.744 -43.775 -5.686 1.00 41.78 440 PRO A CA 1
ATOM 3346 C C . PRO A 1 440 ? -28.874 -44.382 -4.826 1.00 41.78 440 PRO A C 1
ATOM 3348 O O . PRO A 1 440 ? -30.022 -44.470 -5.263 1.00 41.78 440 PRO A O 1
ATOM 3351 N N . PRO A 1 441 ? -28.571 -44.665 -3.548 1.00 29.42 441 PRO A N 1
ATOM 3352 C CA . PRO A 1 441 ? -29.466 -44.536 -2.391 1.00 29.42 441 PRO A CA 1
ATOM 3353 C C . PRO A 1 441 ? -28.985 -43.397 -1.449 1.00 29.42 441 PRO A C 1
ATOM 3355 O O . PRO A 1 441 ? -27.897 -42.863 -1.644 1.00 29.42 441 PRO A O 1
ATOM 3358 N N . ALA A 1 442 ? -29.644 -43.016 -0.350 1.00 24.64 442 ALA A N 1
ATOM 3359 C CA . ALA A 1 442 ? -31.065 -42.933 0.024 1.00 24.64 442 ALA A CA 1
ATOM 3360 C C . ALA A 1 442 ? -31.144 -42.109 1.341 1.00 24.64 442 ALA A C 1
ATOM 3362 O O . ALA A 1 442 ? -30.129 -41.904 2.003 1.00 24.64 442 ALA A O 1
ATOM 3363 N N . SER A 1 443 ? -32.322 -41.623 1.741 1.00 30.55 443 SER A N 1
ATOM 3364 C CA . SER A 1 443 ? -32.490 -40.759 2.927 1.00 30.55 443 SER A CA 1
ATOM 3365 C C . SER A 1 443 ? -32.750 -41.522 4.235 1.00 30.55 443 SER A C 1
ATOM 3367 O O . SER A 1 443 ? -33.662 -42.348 4.271 1.00 30.55 443 SER A O 1
ATOM 3369 N N . GLY A 1 444 ? -32.085 -41.151 5.339 1.00 24.20 444 GLY A N 1
ATOM 3370 C CA . GLY A 1 444 ? -32.543 -41.491 6.697 1.00 24.20 444 GLY A CA 1
ATOM 3371 C C . GLY A 1 444 ? -31.473 -41.430 7.799 1.00 24.20 444 GLY A C 1
ATOM 3372 O O . GLY A 1 444 ? -30.347 -41.862 7.589 1.00 24.20 444 GLY A O 1
ATOM 3373 N N . GLY A 1 445 ? -31.864 -40.963 8.993 1.00 23.47 445 GLY A N 1
ATOM 3374 C CA . GLY A 1 445 ? -31.036 -40.965 10.212 1.00 23.47 445 GLY A CA 1
ATOM 3375 C C . GLY A 1 445 ? -30.310 -39.640 10.478 1.00 23.47 445 GLY A C 1
ATOM 3376 O O . GLY A 1 445 ? -29.652 -39.099 9.597 1.00 23.47 445 GLY A O 1
ATOM 3377 N N . GLY A 1 446 ? -30.448 -39.102 11.694 1.00 26.69 446 GLY A N 1
ATOM 3378 C CA . GLY A 1 446 ? -29.844 -37.829 12.102 1.00 26.69 446 GLY A CA 1
ATOM 3379 C C . GLY A 1 446 ? -28.766 -37.984 13.177 1.00 26.69 446 GLY A C 1
ATOM 3380 O O . GLY A 1 446 ? -28.801 -38.918 13.974 1.00 26.69 446 GLY A O 1
ATOM 3381 N N . GLY A 1 447 ? -27.845 -37.022 13.224 1.00 22.81 447 GLY A N 1
ATOM 3382 C CA . GLY A 1 447 ? -26.830 -36.868 14.266 1.00 22.81 447 GLY A CA 1
ATOM 3383 C C . GLY A 1 447 ? -26.221 -35.470 14.171 1.00 22.81 447 GLY A C 1
ATOM 3384 O O . GLY A 1 447 ? -25.767 -35.071 13.102 1.00 22.81 447 GLY A O 1
ATOM 3385 N N . GLY A 1 448 ? -26.284 -34.688 15.250 1.00 35.22 448 GLY A N 1
ATOM 3386 C CA . GLY A 1 448 ? -25.837 -33.294 15.241 1.00 35.22 448 GLY A CA 1
ATOM 3387 C C . GLY A 1 448 ? -24.320 -33.164 15.380 1.00 35.22 448 GLY A C 1
ATOM 3388 O O . GLY A 1 448 ? -23.748 -33.673 16.338 1.00 35.22 448 GLY A O 1
ATOM 3389 N N . GLY A 1 449 ? -23.687 -32.434 14.462 1.00 23.45 449 GLY A N 1
ATOM 3390 C CA . GLY A 1 449 ? -22.271 -32.071 14.527 1.00 23.45 449 GLY A CA 1
ATOM 3391 C C . GLY A 1 449 ? -22.026 -30.780 13.753 1.00 23.45 449 GLY A C 1
ATOM 3392 O O . GLY A 1 449 ? -22.066 -30.774 12.526 1.00 23.45 449 GLY A O 1
ATOM 3393 N N . GLY A 1 450 ? -21.831 -29.669 14.465 1.00 26.45 450 GLY A N 1
ATOM 3394 C CA . GLY A 1 450 ? -21.624 -28.359 13.850 1.00 26.45 450 GLY A CA 1
ATOM 3395 C C . GLY A 1 450 ? -20.218 -28.228 13.270 1.00 26.45 450 GLY A C 1
ATOM 3396 O O . GLY A 1 450 ? -19.266 -28.030 14.020 1.00 26.45 450 GLY A O 1
ATOM 3397 N N . GLY A 1 451 ? -20.095 -28.305 11.944 1.00 23.06 451 GLY A N 1
ATOM 3398 C CA . GLY A 1 451 ? -18.853 -28.017 11.222 1.00 23.06 451 GLY A CA 1
ATOM 3399 C C . GLY A 1 451 ? -18.520 -26.525 11.255 1.00 23.06 451 GLY A C 1
ATOM 3400 O O . GLY A 1 451 ? -18.791 -25.808 10.295 1.00 23.06 451 GLY A O 1
ATOM 3401 N N . GLY A 1 452 ? -17.968 -26.050 12.371 1.00 23.67 452 GLY A N 1
ATOM 3402 C CA . GLY A 1 452 ? -17.436 -24.695 12.480 1.00 23.67 452 GLY A CA 1
ATOM 3403 C C . GLY A 1 452 ? -16.197 -24.536 11.601 1.00 23.67 452 GLY A C 1
ATOM 3404 O O . GLY A 1 452 ? -15.216 -25.250 11.790 1.00 23.67 452 GLY A O 1
ATOM 3405 N N . GLY A 1 453 ? -16.233 -23.598 10.652 1.00 24.08 453 GLY A N 1
ATOM 3406 C CA . GLY A 1 453 ? -15.042 -23.223 9.892 1.00 24.08 453 GLY A CA 1
ATOM 3407 C C . GLY A 1 453 ? -13.983 -22.646 10.831 1.00 24.08 453 GLY A C 1
ATOM 3408 O O . GLY A 1 453 ? -14.277 -21.729 11.599 1.00 24.08 453 GLY A O 1
ATOM 3409 N N . VAL A 1 454 ? -12.765 -23.189 10.787 1.00 27.25 454 VAL A N 1
ATOM 3410 C CA . VAL A 1 454 ? -11.658 -22.734 11.638 1.00 27.25 454 VAL A CA 1
ATOM 3411 C C . VAL A 1 454 ? -11.243 -21.329 11.201 1.00 27.25 454 VAL A C 1
ATOM 3413 O O . VAL A 1 454 ? -10.676 -21.138 10.128 1.00 27.25 454 VAL A O 1
ATOM 3416 N N . ALA A 1 455 ? -11.552 -20.333 12.029 1.00 26.78 455 ALA A N 1
ATOM 3417 C CA . ALA A 1 455 ? -11.129 -18.959 11.800 1.00 26.78 455 ALA A CA 1
ATOM 3418 C C . ALA A 1 455 ? -9.628 -18.795 12.095 1.00 26.78 455 ALA A C 1
ATOM 3420 O O . ALA A 1 455 ? -9.132 -19.269 13.120 1.00 26.78 455 ALA A O 1
ATOM 3421 N N . VAL A 1 456 ? -8.920 -18.080 11.218 1.00 36.62 456 VAL A N 1
ATOM 3422 C CA . VAL A 1 456 ? -7.512 -17.697 11.407 1.00 36.62 456 VAL A CA 1
ATOM 3423 C C . VAL A 1 456 ? -7.367 -16.855 12.681 1.00 36.62 456 VAL A C 1
ATOM 3425 O O . VAL A 1 456 ? -7.999 -15.807 12.823 1.00 36.62 456 VAL A O 1
ATOM 3428 N N . LYS A 1 457 ? -6.541 -17.320 13.627 1.00 41.66 457 LYS A N 1
ATOM 3429 C CA . LYS A 1 457 ? -6.416 -16.758 14.983 1.00 41.66 457 LYS A CA 1
ATOM 3430 C C . LYS A 1 457 ? -5.321 -15.677 15.052 1.00 41.66 457 LYS A C 1
ATOM 3432 O O . LYS A 1 457 ? -4.344 -15.854 15.780 1.00 41.66 457 LYS A O 1
ATOM 3437 N N . GLN A 1 458 ? -5.507 -14.584 14.295 1.00 51.94 458 GLN A N 1
ATOM 3438 C CA . GLN A 1 458 ? -4.576 -13.439 14.192 1.00 51.94 458 GLN A CA 1
ATOM 3439 C C . GLN A 1 458 ? -3.941 -13.060 15.544 1.00 51.94 458 GLN A C 1
ATOM 3441 O O . GLN A 1 458 ? -4.628 -13.046 16.570 1.00 51.94 458 GLN A O 1
ATOM 3446 N N . VAL A 1 459 ? -2.651 -12.698 15.554 1.00 56.41 459 VAL A N 1
ATOM 3447 C CA . VAL A 1 459 ? -2.008 -12.184 16.777 1.00 56.41 459 VAL A CA 1
ATOM 3448 C C . VAL A 1 459 ? -2.524 -10.778 17.070 1.00 56.41 459 VAL A C 1
ATOM 3450 O O . VAL A 1 459 ? -2.402 -9.880 16.240 1.00 56.41 459 VAL A O 1
ATOM 3453 N N . THR A 1 460 ? -3.053 -10.573 18.272 1.00 59.31 460 THR A N 1
ATOM 3454 C CA . THR A 1 460 ? -3.505 -9.269 18.765 1.00 59.31 460 THR A CA 1
ATOM 3455 C C . THR A 1 460 ? -2.913 -8.985 20.140 1.00 59.31 460 THR A C 1
ATOM 3457 O O . THR A 1 460 ? -2.362 -9.872 20.804 1.00 59.31 460 THR A O 1
ATOM 3460 N N . ARG A 1 461 ? -3.073 -7.749 20.630 1.00 61.75 461 ARG A N 1
ATOM 3461 C CA . ARG A 1 461 ? -2.688 -7.380 22.002 1.00 61.75 461 ARG A CA 1
ATOM 3462 C C . ARG A 1 461 ? -3.301 -8.313 23.061 1.00 61.75 461 ARG A C 1
ATOM 3464 O O . ARG A 1 461 ? -2.677 -8.530 24.095 1.00 61.75 461 ARG A O 1
ATOM 3471 N N . GLY A 1 462 ? -4.485 -8.877 22.802 1.00 61.25 462 GLY A N 1
ATOM 3472 C CA . GLY A 1 462 ? -5.192 -9.766 23.728 1.00 61.25 462 GLY A CA 1
ATOM 3473 C C . GLY A 1 462 ? -4.688 -11.214 23.772 1.00 61.25 462 GLY A C 1
ATOM 3474 O O . GLY A 1 462 ? -4.988 -11.911 24.736 1.00 61.25 462 GLY A O 1
ATOM 3475 N N . ASN A 1 463 ? -3.929 -11.684 22.772 1.00 69.44 463 ASN A N 1
ATOM 3476 C CA . ASN A 1 463 ? -3.458 -13.080 22.705 1.00 69.44 463 ASN A CA 1
ATOM 3477 C C . ASN A 1 463 ? -1.931 -13.244 22.555 1.00 69.44 463 ASN A C 1
ATOM 3479 O O . ASN A 1 463 ? -1.437 -14.372 22.586 1.00 69.44 463 ASN A O 1
ATOM 3483 N N . LEU A 1 464 ? -1.173 -12.143 22.468 1.00 72.19 464 LEU A N 1
ATOM 3484 C CA . LEU A 1 464 ? 0.290 -12.150 22.336 1.00 72.19 464 LEU A CA 1
ATOM 3485 C C . LEU A 1 464 ? 0.998 -13.039 23.374 1.00 72.19 464 LEU A C 1
ATOM 3487 O O . LEU A 1 464 ? 1.969 -13.708 23.033 1.00 72.19 464 LEU A O 1
ATOM 3491 N N . ALA A 1 465 ? 0.517 -13.083 24.621 1.00 74.12 465 ALA A N 1
ATOM 3492 C CA . ALA A 1 465 ? 1.099 -13.927 25.667 1.00 74.12 465 ALA A CA 1
ATOM 3493 C C . ALA A 1 465 ? 0.937 -15.435 25.378 1.00 74.12 465 ALA A C 1
ATOM 3495 O O . ALA A 1 465 ? 1.895 -16.190 25.524 1.00 74.12 465 ALA A O 1
ATOM 3496 N N . GLU A 1 466 ? -0.237 -15.869 24.903 1.00 76.19 466 GLU A N 1
ATOM 3497 C CA . GLU A 1 466 ? -0.495 -17.257 24.481 1.00 76.19 466 GLU A CA 1
ATOM 3498 C C . GLU A 1 466 ? 0.411 -17.636 23.296 1.00 76.19 466 GLU A C 1
ATOM 3500 O O . GLU A 1 466 ? 1.078 -18.672 23.313 1.00 76.19 466 GLU A O 1
ATOM 3505 N N . ALA A 1 467 ? 0.484 -16.759 22.289 1.00 74.75 467 ALA A N 1
ATOM 3506 C CA . ALA A 1 467 ? 1.306 -16.962 21.099 1.00 74.75 467 ALA A CA 1
ATOM 3507 C C . ALA A 1 467 ? 2.816 -16.988 21.412 1.00 74.75 467 ALA A C 1
ATOM 3509 O O . ALA A 1 467 ? 3.559 -17.763 20.806 1.00 74.75 467 ALA A O 1
ATOM 3510 N N . LEU A 1 468 ? 3.280 -16.183 22.376 1.00 78.19 468 LEU A N 1
ATOM 3511 C CA . LEU A 1 468 ? 4.686 -16.126 22.780 1.00 78.19 468 LEU A CA 1
ATOM 3512 C C . LEU A 1 468 ? 5.147 -17.408 23.489 1.00 78.19 468 LEU A C 1
ATOM 3514 O O . LEU A 1 468 ? 6.275 -17.841 23.254 1.00 78.19 468 LEU A O 1
ATOM 3518 N N . GLU A 1 469 ? 4.305 -18.039 24.314 1.00 83.00 469 GLU A N 1
ATOM 3519 C CA . GLU A 1 469 ? 4.645 -19.335 24.922 1.00 83.00 469 GLU A CA 1
ATOM 3520 C C . GLU A 1 469 ? 4.683 -20.465 23.880 1.00 83.00 469 GLU A C 1
ATOM 3522 O O . GLU A 1 469 ? 5.608 -21.284 23.900 1.00 83.00 469 GLU A O 1
ATOM 3527 N N . GLU A 1 470 ? 3.756 -20.481 22.910 1.00 79.25 470 GLU A N 1
ATOM 3528 C CA . GLU A 1 470 ? 3.811 -21.448 21.802 1.00 79.25 470 GLU A CA 1
ATOM 3529 C C . GLU A 1 470 ? 5.082 -21.252 20.954 1.00 79.25 470 GLU A C 1
ATOM 3531 O O . GLU A 1 470 ? 5.812 -22.211 20.679 1.00 79.25 470 GLU A O 1
ATOM 3536 N N . LEU A 1 471 ? 5.404 -20.003 20.595 1.00 82.25 471 LEU A N 1
ATOM 3537 C CA . LEU A 1 471 ? 6.624 -19.672 19.857 1.00 82.25 471 LEU A CA 1
ATOM 3538 C C . LEU A 1 471 ? 7.885 -20.053 20.646 1.00 82.25 471 LEU A C 1
ATOM 3540 O O . LEU A 1 471 ? 8.808 -20.627 20.071 1.00 82.25 471 LEU A O 1
ATOM 3544 N N . ARG A 1 472 ? 7.927 -19.805 21.961 1.00 86.25 472 ARG A N 1
ATOM 3545 C CA . ARG A 1 472 ? 9.050 -20.188 22.834 1.00 86.25 472 ARG A CA 1
ATOM 3546 C C . ARG A 1 472 ? 9.285 -21.695 22.836 1.00 86.25 472 ARG A C 1
ATOM 3548 O O . ARG A 1 472 ? 10.433 -22.125 22.722 1.00 86.25 472 ARG A O 1
ATOM 3555 N N . ALA A 1 473 ? 8.226 -22.501 22.914 1.00 85.81 473 ALA A N 1
ATOM 3556 C CA . ALA A 1 473 ? 8.335 -23.955 22.819 1.00 85.81 473 ALA A CA 1
ATOM 3557 C C . ALA A 1 473 ? 8.888 -24.401 21.449 1.00 85.81 473 ALA A C 1
ATOM 3559 O O . ALA A 1 473 ? 9.791 -25.241 21.389 1.00 85.81 473 ALA A O 1
ATOM 3560 N N . ARG A 1 474 ? 8.408 -23.796 20.351 1.00 85.12 474 ARG A N 1
ATOM 3561 C CA . ARG A 1 474 ? 8.874 -24.093 18.983 1.00 85.12 474 ARG A CA 1
ATOM 3562 C C . ARG A 1 474 ? 10.332 -23.668 18.749 1.00 85.12 474 ARG A C 1
ATOM 3564 O O . ARG A 1 474 ? 11.107 -24.466 18.229 1.00 85.12 474 ARG A O 1
ATOM 3571 N N . VAL A 1 475 ? 10.738 -22.470 19.181 1.00 87.19 475 VAL A N 1
ATOM 3572 C CA . VAL A 1 475 ? 12.125 -21.966 19.066 1.00 87.19 475 VAL A CA 1
ATOM 3573 C C . VAL A 1 475 ? 13.099 -22.827 19.876 1.00 87.19 475 VAL A C 1
ATOM 3575 O O . VAL A 1 475 ? 14.154 -23.191 19.361 1.00 87.19 475 VAL A O 1
ATOM 3578 N N . ARG A 1 476 ? 12.737 -23.247 21.098 1.00 89.25 476 ARG A N 1
ATOM 3579 C CA . ARG A 1 476 ? 13.545 -24.179 21.912 1.00 89.25 476 ARG A CA 1
ATOM 3580 C C . ARG A 1 476 ? 13.837 -25.491 21.194 1.00 89.25 476 ARG A C 1
ATOM 3582 O O . ARG A 1 476 ? 14.983 -25.941 21.187 1.00 89.25 476 ARG A O 1
ATOM 3589 N N . GLY A 1 477 ? 12.815 -26.075 20.568 1.00 85.50 477 GLY A N 1
ATOM 3590 C CA . GLY A 1 477 ? 12.923 -27.317 19.800 1.00 85.50 477 GLY A CA 1
ATOM 3591 C C . GLY A 1 477 ? 13.573 -27.178 18.417 1.00 85.50 477 GLY A C 1
ATOM 3592 O O . GLY A 1 477 ? 13.807 -28.196 17.768 1.00 85.50 477 GLY A O 1
ATOM 3593 N N . ALA A 1 478 ? 13.856 -25.960 17.951 1.00 88.94 478 ALA A N 1
ATOM 3594 C CA . ALA A 1 478 ? 14.418 -25.713 16.627 1.00 88.94 478 ALA A CA 1
ATOM 3595 C C . ALA A 1 478 ? 15.945 -25.900 16.581 1.00 88.94 478 ALA A C 1
ATOM 3597 O O . ALA A 1 478 ? 16.655 -25.646 17.559 1.00 88.94 478 ALA A O 1
ATOM 3598 N N . ALA A 1 479 ? 16.449 -26.299 15.412 1.00 89.38 479 ALA A N 1
ATOM 3599 C CA . ALA A 1 479 ? 17.873 -26.293 15.077 1.00 89.38 479 ALA A CA 1
ATOM 3600 C C . ALA A 1 479 ? 18.314 -24.923 14.531 1.00 89.38 479 ALA A C 1
ATOM 3602 O O . ALA A 1 479 ? 19.428 -24.479 14.789 1.00 89.38 479 ALA A O 1
ATOM 3603 N N . PHE A 1 480 ? 17.428 -24.237 13.804 1.00 92.62 480 PHE A N 1
ATOM 3604 C CA . PHE A 1 480 ? 17.618 -22.861 13.347 1.00 92.62 480 PHE A CA 1
ATOM 3605 C C . PHE A 1 480 ? 16.261 -22.154 13.203 1.00 92.62 480 PHE A C 1
ATOM 3607 O O . PHE A 1 480 ? 15.208 -22.798 13.199 1.00 92.62 480 PHE A O 1
ATOM 3614 N N . VAL A 1 481 ? 16.279 -20.828 13.080 1.00 90.81 481 VAL A N 1
ATOM 3615 C CA . VAL A 1 481 ? 15.086 -20.000 12.870 1.00 90.81 481 VAL A CA 1
ATOM 3616 C C . VAL A 1 481 ? 15.295 -19.120 11.639 1.00 90.81 481 VAL A C 1
ATOM 3618 O O . VAL A 1 481 ? 16.242 -18.337 11.591 1.00 90.81 481 VAL A O 1
ATOM 3621 N N . GLY A 1 482 ? 14.419 -19.256 10.643 1.00 91.12 482 GLY A N 1
ATOM 3622 C CA . GLY A 1 482 ? 14.321 -18.312 9.533 1.00 91.12 482 GLY A CA 1
ATOM 3623 C C . GLY A 1 482 ? 13.632 -17.027 9.989 1.00 91.12 482 GLY A C 1
ATOM 3624 O O . GLY A 1 482 ? 12.632 -17.099 10.707 1.00 91.12 482 GLY A O 1
ATOM 3625 N N . ILE A 1 483 ? 14.154 -15.873 9.581 1.00 90.50 483 ILE A N 1
ATOM 3626 C CA . ILE A 1 483 ? 13.548 -14.558 9.822 1.00 90.50 483 ILE A CA 1
ATOM 3627 C C . ILE A 1 483 ? 13.473 -13.732 8.537 1.00 90.50 483 ILE A C 1
ATOM 3629 O O . ILE A 1 483 ? 14.266 -13.936 7.618 1.00 90.50 483 ILE A O 1
ATOM 3633 N N . ASP A 1 484 ? 12.530 -12.794 8.519 1.00 89.00 484 ASP A N 1
ATOM 3634 C CA . ASP A 1 484 ? 12.320 -11.789 7.472 1.00 89.00 484 ASP A CA 1
ATOM 3635 C C . ASP A 1 484 ? 11.568 -10.580 8.080 1.00 89.00 484 ASP A C 1
ATOM 3637 O O . ASP A 1 484 ? 11.007 -10.702 9.179 1.00 89.00 484 ASP A O 1
ATOM 3641 N N . LEU A 1 485 ? 11.570 -9.410 7.432 1.00 84.94 485 LEU A N 1
ATOM 3642 C CA . LEU A 1 485 ? 10.981 -8.183 7.984 1.00 84.94 485 LEU A CA 1
ATOM 3643 C C . LEU A 1 485 ? 10.386 -7.270 6.898 1.00 84.94 485 LEU A C 1
ATOM 3645 O O . LEU A 1 485 ? 11.112 -6.587 6.178 1.00 84.94 485 LEU A O 1
ATOM 3649 N N . GLU A 1 486 ? 9.059 -7.146 6.872 1.00 82.38 486 GLU A N 1
ATOM 3650 C CA . GLU A 1 486 ? 8.385 -6.139 6.041 1.00 82.38 486 GLU A CA 1
ATOM 3651 C C . GLU A 1 486 ? 8.409 -4.771 6.736 1.00 82.38 486 GLU A C 1
ATOM 3653 O O . GLU A 1 486 ? 8.169 -4.651 7.944 1.00 82.38 486 GLU A O 1
ATOM 3658 N N . MET A 1 487 ? 8.687 -3.716 5.969 1.00 79.19 487 MET A N 1
ATOM 3659 C CA . MET A 1 487 ? 8.982 -2.374 6.484 1.00 79.19 487 MET A CA 1
ATOM 3660 C C . MET A 1 487 ? 8.377 -1.263 5.619 1.00 79.19 487 MET A C 1
ATOM 3662 O O . MET A 1 487 ? 8.184 -1.420 4.417 1.00 79.19 487 MET A O 1
ATOM 3666 N N . SER A 1 488 ? 8.102 -0.100 6.217 1.00 75.38 488 SER A N 1
ATOM 3667 C CA . SER A 1 488 ? 7.376 1.013 5.577 1.00 75.38 488 SER A CA 1
ATOM 3668 C C . SER A 1 488 ? 8.186 1.818 4.541 1.00 75.38 488 SER A C 1
ATOM 3670 O O . SER A 1 488 ? 7.857 2.975 4.271 1.00 75.38 488 SER A O 1
ATOM 3672 N N . GLY A 1 489 ? 9.287 1.265 4.033 1.00 73.50 489 GLY A N 1
ATOM 3673 C CA . GLY A 1 489 ? 10.240 1.943 3.158 1.00 73.50 489 GLY A CA 1
ATOM 3674 C C . GLY A 1 489 ? 11.631 1.318 3.207 1.00 73.50 489 GLY A C 1
ATOM 3675 O O . GLY A 1 489 ? 12.043 0.773 4.226 1.00 73.50 489 GLY A O 1
ATOM 3676 N N . VAL A 1 490 ? 12.349 1.406 2.083 1.00 77.50 490 VAL A N 1
ATOM 3677 C CA . VAL A 1 490 ? 13.692 0.820 1.906 1.00 77.50 490 VAL A CA 1
ATOM 3678 C C . VAL A 1 490 ? 14.753 1.893 1.656 1.00 77.50 490 VAL A C 1
ATOM 3680 O O . VAL A 1 490 ? 15.859 1.770 2.177 1.00 77.50 490 VAL A O 1
ATOM 3683 N N . THR A 1 491 ? 14.433 2.975 0.939 1.00 80.75 491 THR A N 1
ATOM 3684 C CA . THR A 1 491 ? 15.285 4.173 0.827 1.00 80.75 491 THR A CA 1
ATOM 3685 C C . THR A 1 491 ? 14.449 5.456 0.809 1.00 80.75 491 THR A C 1
ATOM 3687 O O . THR A 1 491 ? 13.327 5.490 0.303 1.00 80.75 491 THR A O 1
ATOM 3690 N N . SER A 1 492 ? 14.987 6.512 1.425 1.00 81.12 492 SER A N 1
ATOM 3691 C CA . SER A 1 492 ? 14.343 7.822 1.627 1.00 81.12 492 SER A CA 1
ATOM 3692 C C . SER A 1 492 ? 14.354 8.705 0.376 1.00 81.12 492 SER A C 1
ATOM 3694 O O . SER A 1 492 ? 13.413 9.459 0.131 1.00 81.12 492 SER A O 1
ATOM 3696 N N . ALA A 1 493 ? 15.395 8.575 -0.444 1.00 83.50 493 ALA A N 1
ATOM 3697 C CA . ALA A 1 493 ? 15.549 9.241 -1.730 1.00 83.50 493 ALA A CA 1
ATOM 3698 C C . ALA A 1 493 ? 16.340 8.337 -2.696 1.00 83.50 493 ALA A C 1
ATOM 3700 O O . ALA A 1 493 ? 17.166 7.552 -2.226 1.00 83.50 493 ALA A O 1
ATOM 3701 N N . PRO A 1 494 ? 16.181 8.460 -4.030 1.00 82.31 494 PRO A N 1
ATOM 3702 C CA . PRO A 1 494 ? 16.861 7.582 -4.992 1.00 82.31 494 PRO A CA 1
ATOM 3703 C C . PRO A 1 494 ? 18.394 7.578 -4.877 1.00 82.31 494 PRO A C 1
ATOM 3705 O O . PRO A 1 494 ? 19.034 6.572 -5.155 1.00 82.31 494 PRO A O 1
ATOM 3708 N N . TRP A 1 495 ? 18.998 8.682 -4.426 1.00 86.69 495 TRP A N 1
ATOM 3709 C CA . TRP A 1 495 ? 20.447 8.784 -4.216 1.00 86.69 495 TRP A CA 1
ATOM 3710 C C . TRP A 1 495 ? 20.952 8.070 -2.944 1.00 86.69 495 TRP A C 1
ATOM 3712 O O . TRP A 1 495 ? 22.158 7.831 -2.809 1.00 86.69 495 TRP A O 1
ATOM 3722 N N . ARG A 1 496 ? 20.048 7.720 -2.014 1.00 86.88 496 ARG A N 1
ATOM 3723 C CA . ARG A 1 496 ? 20.338 6.908 -0.818 1.00 86.88 496 ARG A CA 1
ATOM 3724 C C . ARG A 1 496 ? 20.397 5.405 -1.138 1.00 86.88 496 ARG A C 1
ATOM 3726 O O . ARG A 1 496 ? 20.857 4.644 -0.291 1.00 86.88 496 ARG A O 1
ATOM 3733 N N . ASP A 1 497 ? 20.033 4.972 -2.350 1.00 84.62 497 ASP A N 1
ATOM 3734 C CA . ASP A 1 497 ? 20.335 3.617 -2.835 1.00 84.62 497 ASP A CA 1
ATOM 3735 C C . ASP A 1 497 ? 21.853 3.365 -2.830 1.00 84.62 497 ASP A C 1
ATOM 3737 O O . ASP A 1 497 ? 22.666 4.263 -3.075 1.00 84.62 497 ASP A O 1
ATOM 3741 N N . THR A 1 498 ? 22.262 2.125 -2.548 1.00 84.62 498 THR A N 1
ATOM 3742 C CA . THR A 1 498 ? 23.686 1.773 -2.454 1.00 84.62 498 THR A CA 1
ATOM 3743 C C . THR A 1 498 ? 24.314 1.488 -3.822 1.00 84.62 498 THR A C 1
ATOM 3745 O O . THR A 1 498 ? 23.867 0.604 -4.556 1.00 84.62 498 THR A O 1
ATOM 3748 N N . LEU A 1 499 ? 25.415 2.176 -4.126 1.00 83.56 499 LEU A N 1
ATOM 3749 C CA . LEU A 1 499 ? 26.203 2.035 -5.352 1.00 83.56 499 LEU A CA 1
ATOM 3750 C C . LEU A 1 499 ? 27.323 0.985 -5.193 1.00 83.56 499 LEU A C 1
ATOM 3752 O O . LEU A 1 499 ? 27.849 0.779 -4.102 1.00 83.56 499 LEU A O 1
ATOM 3756 N N . GLU A 1 500 ? 27.765 0.374 -6.302 1.00 79.81 500 GLU A N 1
ATOM 3757 C CA . GLU A 1 500 ? 28.942 -0.534 -6.334 1.00 79.81 500 GLU A CA 1
ATOM 3758 C C . GLU A 1 500 ? 30.249 0.192 -5.925 1.00 79.81 500 GLU A C 1
ATOM 3760 O O . GLU A 1 500 ? 31.203 -0.451 -5.493 1.00 79.81 500 GLU A O 1
ATOM 3765 N N . LEU A 1 501 ? 30.282 1.532 -6.012 1.00 84.69 501 LEU A N 1
ATOM 3766 C CA . LEU A 1 501 ? 31.405 2.376 -5.580 1.00 84.69 501 LEU A CA 1
ATOM 3767 C C . LEU A 1 501 ? 31.327 2.810 -4.101 1.00 84.69 501 LEU A C 1
ATOM 3769 O O . LEU A 1 501 ? 32.303 3.352 -3.591 1.00 84.69 501 LEU A O 1
ATOM 3773 N N . ASP A 1 502 ? 30.209 2.606 -3.396 1.00 87.75 502 ASP A N 1
ATOM 3774 C CA . ASP A 1 502 ? 30.068 3.135 -2.033 1.00 87.75 502 ASP A CA 1
ATOM 3775 C C . ASP A 1 502 ? 31.022 2.430 -1.060 1.00 87.75 502 ASP A C 1
ATOM 3777 O O . ASP A 1 502 ? 30.954 1.213 -0.871 1.00 87.75 502 ASP A O 1
ATOM 3781 N N . ARG A 1 503 ? 31.881 3.211 -0.398 1.00 86.75 503 ARG A N 1
ATOM 3782 C CA . ARG A 1 503 ? 32.739 2.773 0.715 1.00 86.75 503 ARG A CA 1
ATOM 3783 C C . ARG A 1 503 ? 31.888 2.257 1.889 1.00 86.75 503 ARG A C 1
ATOM 3785 O O . ARG A 1 503 ? 30.757 2.700 2.076 1.00 86.75 503 ARG A O 1
ATOM 3792 N N . ALA A 1 504 ? 32.421 1.316 2.674 1.00 84.06 504 ALA A N 1
ATOM 3793 C CA . ALA A 1 504 ? 31.682 0.602 3.726 1.00 84.06 504 ALA A CA 1
ATOM 3794 C C . ALA A 1 504 ? 30.951 1.531 4.720 1.00 84.06 504 ALA A C 1
ATOM 3796 O O . ALA A 1 504 ? 29.772 1.332 5.006 1.00 84.06 504 ALA A O 1
ATOM 3797 N N . ASP A 1 505 ? 31.617 2.593 5.177 1.00 86.88 505 ASP A N 1
ATOM 3798 C CA . ASP A 1 505 ? 31.041 3.649 6.017 1.00 86.88 505 ASP A CA 1
ATOM 3799 C C . ASP A 1 505 ? 29.855 4.357 5.344 1.00 86.88 505 ASP A C 1
ATOM 3801 O O . ASP A 1 505 ? 28.813 4.539 5.967 1.00 86.88 505 ASP A O 1
ATOM 3805 N N . VAL A 1 506 ? 29.966 4.699 4.057 1.00 90.38 506 VAL A N 1
ATOM 3806 C CA . VAL A 1 506 ? 28.885 5.340 3.289 1.00 90.38 506 VAL A CA 1
ATOM 3807 C C . VAL A 1 506 ? 27.693 4.399 3.105 1.00 90.38 506 VAL A C 1
ATOM 3809 O O . VAL A 1 506 ? 26.550 4.836 3.241 1.00 90.38 506 VAL A O 1
ATOM 3812 N N . ARG A 1 507 ? 27.938 3.101 2.875 1.00 88.94 507 ARG A N 1
ATOM 3813 C CA . ARG A 1 507 ? 26.875 2.080 2.835 1.00 88.94 507 ARG A CA 1
ATOM 3814 C C . ARG A 1 507 ? 26.135 1.993 4.162 1.00 88.94 507 ARG A C 1
ATOM 3816 O O . ARG A 1 507 ? 24.908 2.018 4.172 1.00 88.94 507 ARG A O 1
ATOM 3823 N N . TYR A 1 508 ? 26.874 1.956 5.271 1.00 90.75 508 TYR A N 1
ATOM 3824 C CA . TYR A 1 508 ? 26.281 1.961 6.603 1.00 90.75 508 TYR A CA 1
ATOM 3825 C C . TYR A 1 508 ? 25.475 3.240 6.862 1.00 90.75 508 TYR A C 1
ATOM 3827 O O . TYR A 1 508 ? 24.341 3.135 7.301 1.00 90.75 508 TYR A O 1
ATOM 3835 N N . LEU A 1 509 ? 25.978 4.430 6.511 1.00 91.44 509 LEU A N 1
ATOM 3836 C CA . LEU A 1 509 ? 25.241 5.695 6.674 1.00 91.44 509 LEU A CA 1
ATOM 3837 C C . LEU A 1 509 ? 23.936 5.747 5.859 1.00 91.44 509 LEU A C 1
ATOM 3839 O O . LEU A 1 509 ? 22.912 6.197 6.371 1.00 91.44 509 LEU A O 1
ATOM 3843 N N . LYS A 1 510 ? 23.946 5.263 4.610 1.00 90.44 510 LYS A N 1
ATOM 3844 C CA . LYS A 1 510 ? 22.739 5.146 3.771 1.00 90.44 510 LYS A CA 1
ATOM 3845 C C . LYS A 1 510 ? 21.720 4.163 4.350 1.00 90.44 510 LYS A C 1
ATOM 3847 O O . LYS A 1 510 ? 20.529 4.458 4.382 1.00 90.44 510 LYS A O 1
ATOM 3852 N N . LEU A 1 511 ? 22.194 3.015 4.827 1.00 89.56 511 LEU A N 1
ATOM 3853 C CA . LEU A 1 511 ? 21.352 1.975 5.413 1.00 89.56 511 LEU A CA 1
ATOM 3854 C C . LEU A 1 511 ? 20.803 2.391 6.787 1.00 89.56 511 LEU A C 1
ATOM 3856 O O . LEU A 1 511 ? 19.647 2.107 7.087 1.00 89.56 511 LEU A O 1
ATOM 3860 N N . ARG A 1 512 ? 21.585 3.130 7.585 1.00 90.50 512 ARG A N 1
ATOM 3861 C CA . ARG A 1 512 ? 21.162 3.701 8.869 1.00 90.50 512 ARG A CA 1
ATOM 3862 C C . ARG A 1 512 ? 20.039 4.720 8.685 1.00 90.50 512 ARG A C 1
ATOM 3864 O O . ARG A 1 512 ? 19.040 4.616 9.377 1.00 90.50 512 ARG A O 1
ATOM 3871 N N . ASP A 1 513 ? 20.144 5.615 7.697 1.00 89.31 513 ASP A N 1
ATOM 3872 C CA . ASP A 1 513 ? 19.081 6.577 7.354 1.00 89.31 513 ASP A CA 1
ATOM 3873 C C . ASP A 1 513 ? 17.748 5.875 7.030 1.00 89.31 513 ASP A C 1
ATOM 3875 O O . ASP A 1 513 ? 16.694 6.299 7.500 1.00 89.31 513 ASP A O 1
ATOM 3879 N N . SER A 1 514 ? 17.798 4.755 6.303 1.00 88.75 514 SER A N 1
ATOM 3880 C CA . SER A 1 514 ? 16.622 3.914 6.048 1.00 88.75 514 SER A CA 1
ATOM 3881 C C . SER A 1 514 ? 16.084 3.247 7.323 1.00 88.75 514 SER A C 1
ATOM 3883 O O . SER A 1 514 ? 14.904 3.390 7.656 1.00 88.75 514 SER A O 1
ATOM 3885 N N . ALA A 1 515 ? 16.962 2.573 8.073 1.00 89.38 515 ALA A N 1
ATOM 3886 C CA . ALA A 1 515 ? 16.605 1.854 9.292 1.00 89.38 515 ALA A CA 1
ATOM 3887 C C . ALA A 1 515 ? 16.131 2.773 10.432 1.00 89.38 515 ALA A C 1
ATOM 3889 O O . ALA A 1 515 ? 15.359 2.335 11.277 1.00 89.38 515 ALA A O 1
ATOM 3890 N N . GLU A 1 516 ? 16.546 4.041 10.465 1.00 87.94 516 GLU A N 1
ATOM 3891 C CA . GLU A 1 516 ? 16.091 5.040 11.437 1.00 87.94 516 GLU A CA 1
ATOM 3892 C C . GLU A 1 516 ? 14.706 5.588 11.052 1.00 87.94 516 GLU A C 1
ATOM 3894 O O . GLU A 1 516 ? 13.799 5.574 11.893 1.00 87.94 516 GLU A O 1
ATOM 3899 N N . ARG A 1 517 ? 14.504 5.978 9.781 1.00 84.62 517 ARG A N 1
ATOM 3900 C CA . ARG A 1 517 ? 13.260 6.603 9.283 1.00 84.62 517 ARG A CA 1
ATOM 3901 C C . ARG A 1 517 ? 12.064 5.655 9.209 1.00 84.62 517 ARG A C 1
ATOM 3903 O O . ARG A 1 517 ? 10.995 5.990 9.713 1.00 84.62 517 ARG A O 1
ATOM 3910 N N . PHE A 1 518 ? 12.205 4.502 8.558 1.00 84.12 518 PHE A N 1
ATOM 3911 C CA . PHE A 1 518 ? 11.053 3.653 8.228 1.00 84.12 518 PHE A CA 1
ATOM 3912 C C . PHE A 1 518 ? 10.657 2.741 9.385 1.00 84.12 518 PHE A C 1
ATOM 3914 O O . PHE A 1 518 ? 11.514 2.322 10.158 1.00 84.12 518 PHE A O 1
ATOM 3921 N N . ALA A 1 519 ? 9.369 2.425 9.514 1.00 79.56 519 ALA A N 1
ATOM 3922 C CA . ALA A 1 519 ? 8.856 1.537 10.553 1.00 79.56 519 ALA A CA 1
ATOM 3923 C C . ALA A 1 519 ? 8.995 0.061 10.151 1.00 79.56 519 ALA A C 1
ATOM 3925 O O . ALA A 1 519 ? 8.755 -0.294 8.997 1.00 79.56 519 ALA A O 1
ATOM 3926 N N . ALA A 1 520 ? 9.310 -0.803 11.118 1.00 77.69 520 ALA A N 1
ATOM 3927 C CA . ALA A 1 520 ? 9.083 -2.238 10.988 1.00 77.69 520 ALA A CA 1
ATOM 3928 C C . ALA A 1 520 ? 7.569 -2.496 11.065 1.00 77.69 520 ALA A C 1
ATOM 3930 O O . ALA A 1 520 ? 6.922 -2.000 11.988 1.00 77.69 520 ALA A O 1
ATOM 3931 N N . LEU A 1 521 ? 7.008 -3.223 10.096 1.00 74.56 521 LEU A N 1
ATOM 3932 C CA . LEU A 1 521 ? 5.565 -3.460 9.993 1.00 74.56 521 LEU A CA 1
ATOM 3933 C C . LEU A 1 521 ? 5.193 -4.905 10.334 1.00 74.56 521 LEU A C 1
ATOM 3935 O O . LEU A 1 521 ? 4.302 -5.103 11.150 1.00 74.56 521 LEU A O 1
ATOM 3939 N N . GLN A 1 522 ? 5.892 -5.898 9.776 1.00 76.25 522 GLN A N 1
ATOM 3940 C CA . GLN A 1 522 ? 5.703 -7.316 10.105 1.00 76.25 522 GLN A CA 1
ATOM 3941 C C . GLN A 1 522 ? 7.056 -7.981 10.367 1.00 76.25 522 GLN A C 1
ATOM 3943 O O . GLN A 1 522 ? 8.004 -7.773 9.614 1.00 76.25 522 GLN A O 1
ATOM 3948 N N . LEU A 1 523 ? 7.124 -8.827 11.398 1.00 81.56 523 LEU A N 1
ATOM 3949 C CA . LEU A 1 523 ? 8.268 -9.693 11.686 1.00 81.56 523 LEU A CA 1
ATOM 3950 C C . LEU A 1 523 ? 7.921 -11.148 11.351 1.00 81.56 523 LEU A C 1
ATOM 3952 O O . LEU A 1 523 ? 7.063 -11.751 11.997 1.00 81.56 523 LEU A O 1
ATOM 3956 N N . GLY A 1 524 ? 8.609 -11.716 10.364 1.00 81.44 524 GLY A N 1
ATOM 3957 C CA . GLY A 1 524 ? 8.551 -13.136 10.044 1.00 81.44 524 GLY A CA 1
ATOM 3958 C C . GLY A 1 524 ? 9.456 -13.942 10.970 1.00 81.44 524 GLY A C 1
ATOM 3959 O O . GLY A 1 524 ? 10.638 -13.629 11.106 1.00 81.44 524 GLY A O 1
ATOM 3960 N N . VAL A 1 525 ? 8.921 -14.996 11.595 1.00 84.00 525 VAL A N 1
ATOM 3961 C CA . VAL A 1 525 ? 9.696 -15.941 12.416 1.00 84.00 525 VAL A CA 1
ATOM 3962 C C . VAL A 1 525 ? 9.235 -17.363 12.109 1.00 84.00 525 VAL A C 1
ATOM 3964 O O . VAL A 1 525 ? 8.118 -17.747 12.448 1.00 84.00 525 VAL A O 1
ATOM 3967 N N . CYS A 1 526 ? 10.102 -18.157 11.483 1.00 86.94 526 CYS A N 1
ATOM 3968 C CA . CYS A 1 526 ? 9.816 -19.531 11.078 1.00 86.94 526 CYS A CA 1
ATOM 3969 C C . CYS A 1 526 ? 10.847 -20.498 11.695 1.00 86.94 526 CYS A C 1
ATOM 3971 O O . CYS A 1 526 ? 11.968 -20.611 11.192 1.00 86.94 526 CYS A O 1
ATOM 3973 N N . PRO A 1 527 ? 10.526 -21.177 12.814 1.00 88.06 527 PRO A N 1
ATOM 3974 C CA . PRO A 1 527 ? 11.404 -22.183 13.410 1.00 88.06 527 PRO A CA 1
ATOM 3975 C C . PRO A 1 527 ? 11.462 -23.470 12.568 1.00 88.06 527 PRO A C 1
ATOM 3977 O O . PRO A 1 527 ? 10.436 -23.953 12.084 1.00 88.06 527 PRO A O 1
ATOM 3980 N N . PHE A 1 528 ? 12.651 -24.064 12.447 1.00 88.50 528 PHE A N 1
ATOM 3981 C CA . PHE A 1 528 ? 12.874 -25.343 11.763 1.00 88.50 528 PHE A CA 1
ATOM 3982 C C . PHE A 1 528 ? 13.522 -26.355 12.709 1.00 88.50 528 PHE A C 1
ATOM 3984 O O . PHE A 1 528 ? 14.579 -26.102 13.296 1.00 88.50 528 PHE A O 1
ATOM 3991 N N . ARG A 1 529 ? 12.910 -27.533 12.835 1.00 88.56 529 ARG A N 1
ATOM 3992 C CA . ARG A 1 529 ? 13.377 -28.638 13.679 1.00 88.56 529 ARG A CA 1
ATOM 3993 C C . ARG A 1 529 ? 13.812 -29.815 12.811 1.00 88.56 529 ARG A C 1
ATOM 3995 O O . ARG A 1 529 ? 13.177 -30.103 11.808 1.00 88.56 529 ARG A O 1
ATOM 4002 N N . TRP A 1 530 ? 14.875 -30.512 13.201 1.00 86.38 530 TRP A N 1
ATOM 4003 C CA . TRP A 1 530 ? 15.235 -31.799 12.602 1.00 86.38 530 TRP A CA 1
ATOM 4004 C C . TRP A 1 530 ? 14.496 -32.937 13.320 1.00 86.38 530 TRP A C 1
ATOM 4006 O O . TRP A 1 530 ? 14.463 -32.973 14.554 1.00 86.38 530 TRP A O 1
ATOM 4016 N N . ASP A 1 531 ? 13.917 -33.859 12.554 1.00 82.62 531 ASP A N 1
ATOM 4017 C CA . ASP A 1 531 ? 13.335 -35.115 13.027 1.00 82.62 531 ASP A CA 1
ATOM 4018 C C . ASP A 1 531 ? 14.217 -36.293 12.559 1.00 82.62 531 ASP A C 1
ATOM 4020 O O . ASP A 1 531 ? 14.143 -36.697 11.391 1.00 82.62 531 ASP A O 1
ATOM 4024 N N . PRO A 1 532 ? 15.049 -36.871 13.451 1.00 78.94 532 PRO A N 1
ATOM 4025 C CA . PRO A 1 532 ? 15.901 -38.011 13.119 1.00 78.94 532 PRO A CA 1
ATOM 4026 C C . PRO A 1 532 ? 15.136 -39.288 12.747 1.00 78.94 532 PRO A C 1
ATOM 4028 O O . PRO A 1 532 ? 15.695 -40.132 12.056 1.00 78.94 532 PRO A O 1
ATOM 4031 N N . ALA A 1 533 ? 13.888 -39.462 13.199 1.00 79.12 533 ALA A N 1
ATOM 4032 C CA . ALA A 1 533 ? 13.107 -40.665 12.902 1.00 79.12 533 ALA A CA 1
ATOM 4033 C C . ALA A 1 533 ? 12.561 -40.648 11.465 1.00 79.12 533 ALA A C 1
ATOM 4035 O O . ALA A 1 533 ? 12.397 -41.700 10.848 1.00 79.12 533 ALA A O 1
ATOM 4036 N N . LYS A 1 534 ? 12.315 -39.449 10.925 1.00 77.00 534 LYS A N 1
ATOM 4037 C CA . LYS A 1 534 ? 11.897 -39.230 9.532 1.00 77.00 534 LYS A CA 1
ATOM 4038 C C . LYS A 1 534 ? 13.053 -38.905 8.580 1.00 77.00 534 LYS A C 1
ATOM 4040 O O . LYS A 1 534 ? 12.857 -38.938 7.365 1.00 77.00 534 LYS A O 1
ATOM 4045 N N . SER A 1 535 ? 14.223 -38.550 9.117 1.00 80.12 535 SER A N 1
ATOM 4046 C CA . SER A 1 535 ? 15.337 -37.925 8.385 1.00 80.12 535 SER A CA 1
ATOM 4047 C C . SER A 1 535 ? 14.882 -36.704 7.572 1.00 80.12 535 SER A C 1
ATOM 4049 O O . SER A 1 535 ? 15.164 -36.577 6.377 1.00 80.12 535 SER A O 1
ATOM 4051 N N . ALA A 1 536 ? 14.122 -35.822 8.225 1.00 81.06 536 ALA A N 1
ATOM 4052 C CA . ALA A 1 536 ? 13.498 -34.655 7.610 1.00 81.06 536 ALA A CA 1
ATOM 4053 C C . ALA A 1 536 ? 13.546 -33.433 8.533 1.00 81.06 536 ALA A C 1
ATOM 4055 O O . ALA A 1 536 ? 13.527 -33.562 9.756 1.00 81.06 536 ALA A O 1
ATOM 4056 N N . PHE A 1 537 ? 13.537 -32.235 7.949 1.00 81.38 537 PHE A N 1
ATOM 4057 C CA . PHE A 1 537 ? 13.173 -31.032 8.693 1.00 81.38 537 PHE A CA 1
ATOM 4058 C C . PHE A 1 537 ? 11.656 -30.927 8.805 1.00 81.38 537 PHE A C 1
ATOM 4060 O O . PHE A 1 537 ? 10.977 -30.969 7.784 1.00 81.38 537 PHE A O 1
ATOM 4067 N N . THR A 1 538 ? 11.137 -30.736 10.015 1.00 76.19 538 THR A N 1
ATOM 4068 C CA . THR A 1 538 ? 9.755 -30.312 10.243 1.00 76.19 538 THR A CA 1
ATOM 4069 C C . THR A 1 538 ? 9.696 -28.806 10.488 1.00 76.19 538 THR A C 1
ATOM 4071 O O . THR A 1 538 ? 10.519 -28.217 11.199 1.00 76.19 538 THR A O 1
ATOM 4074 N N . THR A 1 539 ? 8.703 -28.169 9.881 1.00 77.25 539 THR A N 1
ATOM 4075 C CA . THR A 1 539 ? 8.275 -26.804 10.198 1.00 77.25 539 THR A CA 1
ATOM 4076 C C . THR A 1 539 ? 6.760 -26.717 10.046 1.00 77.25 539 THR A C 1
ATOM 4078 O O . THR A 1 539 ? 6.164 -27.549 9.366 1.00 77.25 539 THR A O 1
ATOM 4081 N N . SER A 1 540 ? 6.121 -25.744 10.687 1.00 64.25 540 SER A N 1
ATOM 4082 C CA . SER A 1 540 ? 4.662 -25.621 10.702 1.00 64.25 540 SER A CA 1
ATOM 4083 C C . SER A 1 540 ? 4.234 -24.368 9.962 1.00 64.25 540 SER A C 1
ATOM 4085 O O . SER A 1 540 ? 4.478 -23.253 10.426 1.00 64.25 540 SER A O 1
ATOM 4087 N N . ILE A 1 541 ? 3.575 -24.559 8.819 1.00 58.88 541 ILE A N 1
ATOM 4088 C CA . ILE A 1 541 ? 2.909 -23.457 8.125 1.00 58.88 541 ILE A CA 1
ATOM 4089 C C . ILE A 1 541 ? 1.566 -23.148 8.785 1.00 58.88 541 ILE A C 1
ATOM 4091 O O . ILE A 1 541 ? 1.131 -22.011 8.696 1.00 58.88 541 ILE A O 1
ATOM 4095 N N . ASP A 1 542 ? 0.971 -24.083 9.539 1.00 50.44 542 ASP A N 1
ATOM 4096 C CA . ASP A 1 542 ? -0.188 -23.784 10.392 1.00 50.44 542 ASP A CA 1
ATOM 4097 C C . ASP A 1 542 ? 0.138 -22.717 11.441 1.00 50.44 542 ASP A C 1
ATOM 4099 O O . ASP A 1 542 ? -0.711 -21.883 11.730 1.00 50.44 542 ASP A O 1
ATOM 4103 N N . PHE A 1 543 ? 1.367 -22.665 11.974 1.00 51.34 543 PHE A N 1
ATOM 4104 C CA . PHE A 1 543 ? 1.802 -21.552 12.829 1.00 51.34 543 PHE A CA 1
ATOM 4105 C C . PHE A 1 543 ? 1.739 -20.214 12.070 1.00 51.34 543 PHE A C 1
ATOM 4107 O O . PHE A 1 543 ? 1.162 -19.250 12.564 1.00 51.34 543 PHE A O 1
ATOM 4114 N N . LEU A 1 544 ? 2.269 -20.163 10.845 1.00 52.25 544 LEU A N 1
ATOM 4115 C CA . LEU A 1 544 ? 2.270 -18.954 10.011 1.00 52.25 544 LEU A CA 1
ATOM 4116 C C . LEU A 1 544 ? 0.850 -18.564 9.556 1.00 52.25 544 LEU A C 1
ATOM 4118 O O . LEU A 1 544 ? 0.484 -17.396 9.612 1.00 52.25 544 LEU A O 1
ATOM 4122 N N . ALA A 1 545 ? 0.024 -19.540 9.176 1.00 41.38 545 ALA A N 1
ATOM 4123 C CA . ALA A 1 545 ? -1.349 -19.351 8.718 1.00 41.38 545 ALA A CA 1
ATOM 4124 C C . ALA A 1 545 ? -2.311 -18.980 9.860 1.00 41.38 545 ALA A C 1
ATOM 4126 O O . ALA A 1 545 ? -3.205 -18.164 9.666 1.00 41.38 545 ALA A O 1
ATOM 4127 N N . LYS A 1 546 ? -2.106 -19.522 11.069 1.00 43.66 546 LYS A N 1
ATOM 4128 C CA . LYS A 1 546 ? -2.803 -19.123 12.304 1.00 43.66 546 LYS A CA 1
ATOM 4129 C C . LYS A 1 546 ? -2.489 -17.674 12.673 1.00 43.66 546 LYS A C 1
ATOM 4131 O O . LYS A 1 546 ? -3.378 -16.970 13.141 1.00 43.66 546 LYS A O 1
ATOM 4136 N N . TYR A 1 547 ? -1.252 -17.238 12.436 1.00 48.25 547 TYR A N 1
ATOM 4137 C CA . TYR A 1 547 ? -0.721 -15.938 12.842 1.00 48.25 547 TYR A CA 1
ATOM 4138 C C . TYR A 1 547 ? -0.497 -14.958 11.674 1.00 48.25 547 TYR A C 1
ATOM 4140 O O . TYR A 1 547 ? 0.369 -14.087 11.764 1.00 48.25 547 TYR A O 1
ATOM 4148 N N . GLN A 1 548 ? -1.314 -15.062 10.614 1.00 41.75 548 GLN A N 1
ATOM 4149 C CA . GLN A 1 548 ? -1.336 -14.105 9.497 1.00 41.75 548 GLN A CA 1
ATOM 4150 C C . GLN A 1 548 ? -1.480 -12.662 9.982 1.00 41.75 548 GLN A C 1
ATOM 4152 O O . GLN A 1 548 ? -2.291 -12.359 10.866 1.00 41.75 548 GLN A O 1
ATOM 4157 N N . PHE A 1 549 ? -0.705 -11.766 9.376 1.00 41.81 549 PHE A N 1
ATOM 4158 C CA . PHE A 1 549 ? -0.536 -10.408 9.882 1.00 41.81 549 PHE A CA 1
ATOM 4159 C C . PHE A 1 549 ? -1.386 -9.391 9.114 1.00 41.81 549 PHE A C 1
ATOM 4161 O O . PHE A 1 549 ? -0.990 -8.857 8.077 1.00 41.81 549 PHE A O 1
ATOM 4168 N N . ASP A 1 550 ? -2.575 -9.092 9.638 1.00 38.12 550 ASP A N 1
ATOM 4169 C CA . ASP A 1 550 ? -3.423 -8.043 9.077 1.00 38.12 550 ASP A CA 1
ATOM 4170 C C . ASP A 1 550 ? -2.978 -6.654 9.563 1.00 38.12 550 ASP A C 1
ATOM 4172 O O . ASP A 1 550 ? -3.099 -6.293 10.738 1.00 38.12 550 ASP A O 1
ATOM 4176 N N . PHE A 1 551 ? -2.504 -5.837 8.622 1.00 36.84 551 PHE A N 1
ATOM 4177 C CA . PHE A 1 551 ? -2.139 -4.439 8.848 1.00 36.84 551 PHE A CA 1
ATOM 4178 C C . PHE A 1 551 ? -3.298 -3.630 9.461 1.00 36.84 551 PHE A C 1
ATOM 4180 O O . PHE A 1 551 ? -3.052 -2.733 10.265 1.00 36.84 551 PHE A O 1
ATOM 4187 N N . ASN A 1 552 ? -4.562 -3.962 9.159 1.00 33.78 552 ASN A N 1
ATOM 4188 C CA . ASN A 1 552 ? -5.724 -3.325 9.789 1.00 33.78 552 ASN A CA 1
ATOM 4189 C C . ASN A 1 552 ? -5.730 -3.516 11.307 1.00 33.78 552 ASN A C 1
ATOM 4191 O O . ASN A 1 552 ? -6.042 -2.575 12.037 1.00 33.78 552 ASN A O 1
ATOM 4195 N N . THR A 1 553 ? -5.372 -4.711 11.769 1.00 38.41 553 THR A N 1
ATOM 4196 C CA . THR A 1 553 ? -5.286 -5.071 13.186 1.00 38.41 553 THR A CA 1
ATOM 4197 C C . THR A 1 553 ? -4.060 -4.417 13.822 1.00 38.41 553 THR A C 1
ATOM 4199 O O . THR A 1 553 ? -4.165 -3.846 14.905 1.00 38.41 553 THR A O 1
ATOM 4202 N N . CYS A 1 554 ? -2.925 -4.357 13.116 1.00 37.22 554 CYS A N 1
ATOM 4203 C CA . CYS A 1 554 ? -1.727 -3.677 13.617 1.00 37.22 554 CYS A CA 1
ATOM 4204 C C . CYS A 1 554 ? -1.879 -2.142 13.742 1.00 37.22 554 CYS A C 1
ATOM 4206 O O . CYS A 1 554 ? -1.195 -1.535 14.565 1.00 37.22 554 CYS A O 1
ATOM 4208 N N . PHE A 1 555 ? -2.785 -1.504 12.990 1.00 36.06 555 PHE A N 1
ATOM 4209 C CA . PHE A 1 555 ? -3.098 -0.074 13.156 1.00 36.06 555 PHE A CA 1
ATOM 4210 C C . PHE A 1 555 ? -4.269 0.213 14.117 1.00 36.06 555 PHE A C 1
ATOM 4212 O O . PHE A 1 555 ? -4.300 1.294 14.704 1.00 36.06 555 PHE A O 1
ATOM 4219 N N . ARG A 1 556 ? -5.212 -0.723 14.319 1.00 37.41 556 ARG A N 1
ATOM 4220 C CA . ARG A 1 556 ? -6.382 -0.534 15.212 1.00 37.41 556 ARG A CA 1
ATOM 4221 C C . ARG A 1 556 ? -6.193 -1.085 16.627 1.00 37.41 556 ARG A C 1
ATOM 4223 O O . ARG A 1 556 ? -6.658 -0.472 17.580 1.00 37.41 556 ARG A O 1
ATOM 4230 N N . GLU A 1 557 ? -5.497 -2.209 16.766 1.00 42.34 557 GLU A N 1
ATOM 4231 C CA . GLU A 1 557 ? -5.216 -2.898 18.039 1.00 42.34 557 GLU A CA 1
ATOM 4232 C C . GLU A 1 557 ? -3.711 -2.927 18.365 1.00 42.34 557 GLU A C 1
ATOM 4234 O O . GLU A 1 557 ? -3.264 -3.727 19.190 1.00 42.34 557 GLU A O 1
ATOM 4239 N N . GLY A 1 558 ? -2.937 -2.078 17.677 1.00 48.56 558 GLY A N 1
ATOM 4240 C CA . GLY A 1 558 ? -1.486 -2.164 17.521 1.00 48.56 558 GLY A CA 1
ATOM 4241 C C . GLY A 1 558 ? -0.719 -2.603 18.763 1.00 48.56 558 GLY A C 1
ATOM 4242 O O . GLY A 1 558 ? -0.724 -1.934 19.799 1.00 48.56 558 GLY A O 1
ATOM 4243 N N . ILE A 1 559 ? -0.018 -3.730 18.627 1.00 56.00 559 ILE A N 1
ATOM 4244 C CA . ILE A 1 559 ? 0.897 -4.233 19.645 1.00 56.00 559 ILE A CA 1
ATOM 4245 C C . ILE A 1 559 ? 2.030 -3.217 19.784 1.00 56.00 559 ILE A C 1
ATOM 4247 O O . ILE A 1 559 ? 2.854 -3.064 18.883 1.00 56.00 559 ILE A O 1
ATOM 4251 N N . TYR A 1 560 ? 2.055 -2.520 20.920 1.00 66.81 560 TYR A N 1
ATOM 4252 C CA . TYR A 1 560 ? 3.123 -1.588 21.262 1.00 66.81 560 TYR A CA 1
ATOM 4253 C C . TYR A 1 560 ? 4.495 -2.266 21.158 1.00 66.81 560 TYR A C 1
ATOM 4255 O O . TYR A 1 560 ? 4.647 -3.466 21.409 1.00 66.81 560 TYR A O 1
ATOM 4263 N N . TYR A 1 561 ? 5.507 -1.476 20.826 1.00 73.81 561 TYR A N 1
ATOM 4264 C CA . TYR A 1 561 ? 6.891 -1.856 21.032 1.00 73.81 561 TYR A CA 1
ATOM 4265 C C . TYR A 1 561 ? 7.650 -0.674 21.611 1.00 73.81 561 TYR A C 1
ATOM 4267 O O . TYR A 1 561 ? 7.361 0.486 21.311 1.00 73.81 561 TYR A O 1
ATOM 4275 N N . LEU A 1 562 ? 8.606 -0.987 22.475 1.00 80.50 562 LEU A N 1
ATOM 4276 C CA . LEU A 1 562 ? 9.339 -0.008 23.258 1.00 80.50 562 LEU A CA 1
ATOM 4277 C C . LEU A 1 562 ? 10.750 -0.568 23.450 1.00 80.50 562 LEU A C 1
ATOM 4279 O O . LEU A 1 562 ? 10.917 -1.643 24.036 1.00 80.50 562 LEU A O 1
ATOM 4283 N N . SER A 1 563 ? 11.748 0.086 22.850 1.00 87.50 563 SER A N 1
ATOM 4284 C CA . SER A 1 563 ? 13.116 -0.444 22.762 1.00 87.50 563 SER A CA 1
ATOM 4285 C C . SER A 1 563 ? 13.754 -0.604 24.145 1.00 87.50 563 SER A C 1
ATOM 4287 O O . SER A 1 563 ? 13.287 -0.009 25.117 1.00 87.50 563 SER A O 1
ATOM 4289 N N . ARG A 1 564 ? 14.823 -1.402 24.265 1.00 89.44 564 ARG A N 1
ATOM 4290 C CA . ARG A 1 564 ? 15.494 -1.601 25.567 1.00 89.44 564 ARG A CA 1
ATOM 4291 C C . ARG A 1 564 ? 15.939 -0.268 26.180 1.00 89.44 564 ARG A C 1
ATOM 4293 O O . ARG A 1 564 ? 15.605 0.003 27.328 1.00 89.44 564 ARG A O 1
ATOM 4300 N N . THR A 1 565 ? 16.558 0.612 25.386 1.00 86.12 565 THR A N 1
ATOM 4301 C CA . THR A 1 565 ? 16.925 1.971 25.829 1.00 86.12 565 THR A CA 1
ATOM 4302 C C . THR A 1 565 ? 15.710 2.786 26.291 1.00 86.12 565 THR A C 1
ATOM 4304 O O . THR A 1 565 ? 15.769 3.434 27.332 1.00 86.12 565 THR A O 1
ATOM 4307 N N . GLN A 1 566 ? 14.585 2.727 25.568 1.00 85.25 566 GLN A N 1
ATOM 4308 C CA . GLN A 1 566 ? 13.361 3.435 25.963 1.00 85.25 566 GLN A CA 1
ATOM 4309 C C . GLN A 1 566 ? 12.752 2.883 27.263 1.00 85.25 566 GLN A C 1
ATOM 4311 O O . GLN A 1 566 ? 12.187 3.655 28.036 1.00 85.25 566 GLN A O 1
ATOM 4316 N N . GLU A 1 567 ? 12.856 1.574 27.520 1.00 87.56 567 GLU A N 1
ATOM 4317 C CA . GLU A 1 567 ? 12.330 0.947 28.741 1.00 87.56 567 GLU A CA 1
ATOM 4318 C C . GLU A 1 567 ? 13.187 1.321 29.949 1.00 87.56 567 GLU A C 1
ATOM 4320 O O . GLU A 1 567 ? 12.658 1.766 30.968 1.00 87.56 567 GLU A O 1
ATOM 4325 N N . GLU A 1 568 ? 14.508 1.209 29.808 1.00 86.00 568 GLU A N 1
ATOM 4326 C CA . GLU A 1 568 ? 15.484 1.616 30.818 1.00 86.00 568 GLU A CA 1
ATOM 4327 C C . GLU A 1 568 ? 15.314 3.103 31.172 1.00 86.00 568 GLU A C 1
ATOM 4329 O O . GLU A 1 568 ? 15.222 3.447 32.350 1.00 86.00 568 GLU A O 1
ATOM 4334 N N . GLU A 1 569 ? 15.154 3.986 30.178 1.00 83.69 569 GLU A N 1
ATOM 4335 C CA . GLU A 1 569 ? 14.850 5.402 30.411 1.00 83.69 569 GLU A CA 1
ATOM 4336 C C . GLU A 1 569 ? 13.490 5.635 31.086 1.00 83.69 569 GLU A C 1
ATOM 4338 O O . GLU A 1 569 ? 13.387 6.486 31.974 1.00 83.69 569 GLU A O 1
ATOM 4343 N N . ALA A 1 570 ? 12.435 4.922 30.677 1.00 79.69 570 ALA A N 1
ATOM 4344 C CA . ALA A 1 570 ? 11.100 5.083 31.249 1.00 79.69 570 ALA A CA 1
ATOM 4345 C C . ALA A 1 570 ? 11.064 4.647 32.722 1.00 79.69 570 ALA A C 1
ATOM 4347 O O . ALA A 1 570 ? 10.555 5.387 33.568 1.00 79.69 570 ALA A O 1
ATOM 4348 N N . LEU A 1 571 ? 11.655 3.491 33.039 1.00 83.81 571 LEU A N 1
ATOM 4349 C CA . LEU A 1 571 ? 11.787 2.983 34.404 1.00 83.81 571 LEU A CA 1
ATOM 4350 C C . LEU A 1 571 ? 12.684 3.896 35.250 1.00 83.81 571 LEU A C 1
ATOM 4352 O O . LEU A 1 571 ? 12.280 4.303 36.338 1.00 83.81 571 LEU A O 1
ATOM 4356 N N . GLN A 1 572 ? 13.850 4.306 34.740 1.00 85.12 572 GLN A N 1
ATOM 4357 C CA . GLN A 1 572 ? 14.759 5.193 35.470 1.00 85.12 572 GLN A CA 1
ATOM 4358 C C . GLN A 1 572 ? 14.095 6.534 35.813 1.00 85.12 572 GLN A C 1
ATOM 4360 O O . GLN A 1 572 ? 14.203 6.996 36.951 1.00 85.12 572 GLN A O 1
ATOM 4365 N N . LYS A 1 573 ? 13.352 7.140 34.875 1.00 78.25 573 LYS A N 1
ATOM 4366 C CA . LYS A 1 573 ? 12.619 8.393 35.124 1.00 78.25 573 LYS A CA 1
ATOM 4367 C C . LYS A 1 573 ? 11.443 8.191 36.090 1.00 78.25 573 LYS A C 1
ATOM 4369 O O . LYS A 1 573 ? 11.237 9.044 36.951 1.00 78.25 573 LYS A O 1
ATOM 4374 N N . LEU A 1 574 ? 10.728 7.059 36.031 1.00 79.88 574 LEU A N 1
ATOM 4375 C CA . LEU A 1 574 ? 9.699 6.700 37.023 1.00 79.88 574 LEU A CA 1
ATOM 4376 C C . LEU A 1 574 ? 10.279 6.586 38.442 1.00 79.88 574 LEU A C 1
ATOM 4378 O O . LEU A 1 574 ? 9.715 7.160 39.376 1.00 79.88 574 LEU A O 1
ATOM 4382 N N . TYR A 1 575 ? 11.422 5.913 38.608 1.00 82.88 575 TYR A N 1
ATOM 4383 C CA . TYR A 1 575 ? 12.106 5.825 39.901 1.00 82.88 575 TYR A CA 1
ATOM 4384 C C . TYR A 1 575 ? 12.650 7.183 40.364 1.00 82.88 575 TYR A C 1
ATOM 4386 O O . TYR A 1 575 ? 12.535 7.512 41.543 1.00 82.88 575 TYR A O 1
ATOM 4394 N N . THR A 1 576 ? 13.187 8.013 39.462 1.00 80.12 576 THR A N 1
ATOM 4395 C CA . THR A 1 576 ? 13.620 9.382 39.801 1.00 80.12 576 THR A CA 1
ATOM 4396 C C . THR A 1 576 ? 12.452 10.253 40.279 1.00 80.12 576 THR A C 1
ATOM 4398 O O . THR A 1 576 ? 12.590 10.921 41.301 1.00 80.12 576 THR A O 1
ATOM 4401 N N . LEU A 1 577 ? 11.291 10.209 39.612 1.00 72.81 577 LEU A N 1
ATOM 4402 C CA . LEU A 1 577 ? 10.085 10.919 40.058 1.00 72.81 577 LEU A CA 1
ATOM 4403 C C . LEU A 1 577 ? 9.638 10.445 41.448 1.00 72.81 577 LEU A C 1
ATOM 4405 O O . LEU A 1 577 ? 9.500 11.264 42.352 1.00 72.81 577 LEU A O 1
ATOM 4409 N N . HIS A 1 578 ? 9.514 9.130 41.655 1.00 75.69 578 HIS A N 1
ATOM 4410 C CA . HIS A 1 578 ? 9.104 8.557 42.942 1.00 75.69 578 HIS A CA 1
ATOM 4411 C C . HIS A 1 578 ? 10.060 8.919 44.094 1.00 75.69 578 HIS A C 1
ATOM 4413 O O . HIS A 1 578 ? 9.618 9.242 45.198 1.00 75.69 578 HIS A O 1
ATOM 4419 N N . ASN A 1 579 ? 11.371 8.917 43.837 1.00 72.69 579 ASN A N 1
ATOM 4420 C CA . ASN A 1 579 ? 12.378 9.295 44.828 1.00 72.69 579 ASN A CA 1
ATOM 4421 C C . ASN A 1 579 ? 12.344 10.801 45.144 1.00 72.69 579 ASN A C 1
ATOM 4423 O O . ASN A 1 579 ? 12.498 11.179 46.305 1.00 72.69 579 ASN A O 1
ATOM 4427 N N . ASN A 1 580 ? 12.081 11.659 44.154 1.00 64.25 580 ASN A N 1
ATOM 4428 C CA . ASN A 1 580 ? 11.939 13.106 44.356 1.00 64.25 580 ASN A CA 1
ATOM 4429 C C . ASN A 1 580 ? 10.639 13.464 45.105 1.00 64.25 580 ASN A C 1
ATOM 4431 O O . ASN A 1 580 ? 10.675 14.269 46.033 1.00 64.25 580 ASN A O 1
ATOM 4435 N N . GLU A 1 581 ? 9.519 12.801 44.789 1.00 56.59 581 GLU A N 1
ATOM 4436 C CA . GLU A 1 581 ? 8.253 12.870 45.549 1.00 56.59 581 GLU A CA 1
ATOM 4437 C C . GLU A 1 581 ? 8.380 12.361 47.003 1.00 56.59 581 GLU A C 1
ATOM 4439 O O . GLU A 1 581 ? 7.497 12.607 47.828 1.00 56.59 581 GLU A O 1
ATOM 4444 N N . THR A 1 582 ? 9.451 11.619 47.309 1.00 52.41 582 THR A N 1
ATOM 4445 C CA . THR A 1 582 ? 9.730 11.051 48.637 1.00 52.41 582 THR A CA 1
ATOM 4446 C C . THR A 1 582 ? 10.763 11.868 49.424 1.00 52.41 582 THR A C 1
ATOM 4448 O O . THR A 1 582 ? 10.725 11.859 50.654 1.00 52.41 582 THR A O 1
ATOM 4451 N N . SER A 1 583 ? 11.672 12.591 48.757 1.00 41.44 583 SER A N 1
ATOM 4452 C CA . SER A 1 583 ? 12.680 13.443 49.410 1.00 41.44 583 SER A CA 1
ATOM 4453 C C . SER A 1 583 ? 12.177 14.862 49.697 1.00 41.44 583 SER A C 1
ATOM 4455 O O . SER A 1 583 ? 12.546 15.447 50.717 1.00 41.44 583 SER A O 1
ATOM 4457 N N . ALA A 1 584 ? 11.289 15.399 48.858 1.00 32.53 584 ALA A N 1
ATOM 4458 C CA . ALA A 1 584 ? 10.519 16.591 49.178 1.00 32.53 584 ALA A CA 1
ATOM 4459 C C . ALA A 1 584 ? 9.262 16.196 49.967 1.00 32.53 584 ALA A C 1
ATOM 4461 O O . ALA A 1 584 ? 8.409 15.488 49.442 1.00 32.53 584 ALA A O 1
ATOM 4462 N N . TYR A 1 585 ? 9.101 16.696 51.199 1.00 37.25 585 TYR A N 1
ATOM 4463 C CA . TYR A 1 585 ? 7.795 16.695 51.871 1.00 37.25 585 TYR A CA 1
ATOM 4464 C C . TYR A 1 585 ? 6.818 17.530 51.026 1.00 37.25 585 TYR A C 1
ATOM 4466 O O . TYR A 1 585 ? 7.006 18.749 50.948 1.00 37.25 585 TYR A O 1
ATOM 4474 N N . PRO A 1 586 ? 5.776 16.945 50.400 1.00 34.25 586 PRO A N 1
ATOM 4475 C CA . PRO A 1 586 ? 4.904 17.715 49.530 1.00 34.25 586 PRO A CA 1
ATOM 4476 C C . PRO A 1 586 ? 3.928 18.517 50.391 1.00 34.25 586 PRO A C 1
ATOM 4478 O O . PRO A 1 586 ? 2.906 17.999 50.850 1.00 34.25 586 PRO A O 1
ATOM 4481 N N . ASN A 1 587 ? 4.231 19.802 50.595 1.00 27.97 587 ASN A N 1
ATOM 4482 C CA . ASN A 1 587 ? 3.186 20.777 50.895 1.00 27.97 587 ASN A CA 1
ATOM 4483 C C . ASN A 1 587 ? 2.114 20.682 49.798 1.00 27.97 587 ASN A C 1
ATOM 4485 O O . ASN A 1 587 ? 2.417 20.407 48.637 1.00 27.97 587 ASN A O 1
ATOM 4489 N N . THR A 1 588 ? 0.847 20.841 50.178 1.00 37.81 588 THR A N 1
ATOM 4490 C CA . THR A 1 588 ? -0.310 20.467 49.352 1.00 37.81 588 THR A CA 1
ATOM 4491 C C . THR A 1 588 ? -0.578 21.449 48.207 1.00 37.81 588 THR A C 1
ATOM 4493 O O . THR A 1 588 ? -1.559 22.192 48.238 1.00 37.81 588 THR A O 1
ATOM 4496 N N . SER A 1 589 ? 0.287 21.436 47.194 1.00 36.41 589 SER A N 1
ATOM 4497 C CA . SER A 1 589 ? 0.211 22.286 46.005 1.00 36.41 589 SER A CA 1
ATOM 4498 C C . SER A 1 589 ? 0.881 21.626 44.791 1.00 36.41 589 SER A C 1
ATOM 4500 O O . SER A 1 589 ? 1.916 22.082 44.313 1.00 36.41 589 SER A O 1
ATOM 4502 N N . GLU A 1 590 ? 0.248 20.585 44.242 1.00 36.38 590 GLU A N 1
ATOM 4503 C CA . GLU A 1 590 ? 0.070 20.620 42.787 1.00 36.38 590 GLU A CA 1
ATOM 4504 C C . GLU A 1 590 ? -0.919 21.755 42.494 1.00 36.38 590 GLU A C 1
ATOM 4506 O O . GLU A 1 590 ? -1.976 21.852 43.136 1.00 36.38 590 GLU A O 1
ATOM 4511 N N . GLU A 1 591 ? -0.555 22.625 41.557 1.00 37.41 591 GLU A N 1
ATOM 4512 C CA . GLU A 1 591 ? -1.344 23.783 41.136 1.00 37.41 591 GLU A CA 1
ATOM 4513 C C . GLU A 1 591 ? -2.439 23.358 40.138 1.00 37.41 591 GLU A C 1
ATOM 4515 O O . GLU A 1 591 ? -2.524 23.852 39.016 1.00 37.41 591 GLU A O 1
ATOM 4520 N N . GLU A 1 592 ? -3.330 22.445 40.556 1.00 42.84 592 GLU A N 1
ATOM 4521 C CA . GLU A 1 592 ? -4.698 22.494 40.028 1.00 42.84 592 GLU A CA 1
ATOM 4522 C C . GLU A 1 592 ? -5.293 23.831 40.503 1.00 42.84 592 GLU A C 1
ATOM 4524 O O . GLU A 1 592 ? -5.671 23.949 41.671 1.00 42.84 592 GLU A O 1
ATOM 4529 N N . GLU A 1 593 ? -5.325 24.840 39.620 1.00 44.62 593 GLU A N 1
ATOM 4530 C CA . GLU A 1 593 ? -6.043 26.100 39.858 1.00 44.62 593 GLU A CA 1
ATOM 4531 C C . GLU A 1 593 ? -7.450 25.796 40.388 1.00 44.62 593 GLU A C 1
ATOM 4533 O O . GLU A 1 593 ? -8.138 24.916 39.855 1.00 44.62 593 GLU A O 1
ATOM 4538 N N . ASP A 1 594 ? -7.884 26.521 41.426 1.00 52.94 594 ASP A N 1
ATOM 4539 C CA . ASP A 1 594 ? -9.216 26.353 42.011 1.00 52.94 594 ASP A CA 1
ATOM 4540 C C . ASP A 1 594 ? -10.276 26.486 40.912 1.00 52.94 594 ASP A C 1
ATOM 4542 O O . ASP A 1 594 ? -10.488 27.566 40.357 1.00 52.94 594 ASP A O 1
ATOM 4546 N N . ALA A 1 595 ? -10.921 25.362 40.581 1.00 57.22 595 ALA A N 1
ATOM 4547 C CA . ALA A 1 595 ? -11.797 25.253 39.423 1.00 57.22 595 ALA A CA 1
ATOM 4548 C C . ALA A 1 595 ? -12.892 26.332 39.503 1.00 57.22 595 ALA A C 1
ATOM 4550 O O . ALA A 1 595 ? -13.710 26.283 40.428 1.00 57.22 595 ALA A O 1
ATOM 4551 N N . PRO A 1 596 ? -12.940 27.308 38.571 1.00 58.97 596 PRO A N 1
ATOM 4552 C CA . PRO A 1 596 ? -13.884 28.406 38.703 1.00 58.97 596 PRO A CA 1
ATOM 4553 C C . PRO A 1 596 ? -15.315 27.868 38.693 1.00 58.97 596 PRO A C 1
ATOM 4555 O O . PRO A 1 596 ? -15.679 27.082 37.813 1.00 58.97 596 PRO A O 1
ATOM 4558 N N . LEU A 1 597 ? -16.127 28.300 39.661 1.00 67.44 597 LEU A N 1
ATOM 4559 C CA . LEU A 1 597 ? -17.540 27.931 39.786 1.00 67.44 597 LEU A CA 1
ATOM 4560 C C . LEU A 1 597 ? -18.354 28.649 38.696 1.00 67.44 597 LEU A C 1
ATOM 4562 O O . LEU A 1 597 ? -19.016 29.655 38.939 1.00 67.44 597 LEU A O 1
ATOM 4566 N N . LYS A 1 598 ? -18.235 28.149 37.460 1.00 64.75 598 LYS A N 1
ATOM 4567 C CA . LYS A 1 598 ? -18.747 28.771 36.227 1.00 64.75 598 LYS A CA 1
ATOM 4568 C C . LYS A 1 598 ? -20.272 28.751 36.118 1.00 64.75 598 LYS A C 1
ATOM 4570 O O . LYS A 1 598 ? -20.820 29.488 35.303 1.00 64.75 598 LYS A O 1
ATOM 4575 N N . SER A 1 599 ? -20.966 27.934 36.910 1.00 79.19 599 SER A N 1
ATOM 4576 C CA . SER A 1 599 ? -22.425 27.843 36.898 1.00 79.19 599 SER A CA 1
ATOM 4577 C C . SER A 1 599 ? -23.037 27.662 38.290 1.00 79.19 599 SER A C 1
ATOM 4579 O O . SER A 1 599 ? -22.435 27.101 39.207 1.00 79.19 599 SER A O 1
ATOM 4581 N N . ALA A 1 600 ? -24.313 28.037 38.425 1.00 79.31 600 ALA A N 1
ATOM 4582 C CA . ALA A 1 600 ? -25.114 27.708 39.606 1.00 79.31 600 ALA A CA 1
ATOM 4583 C C . ALA A 1 600 ? -25.254 26.184 39.824 1.00 79.31 600 ALA A C 1
ATOM 4585 O O . ALA A 1 600 ? -25.460 25.737 40.953 1.00 79.31 600 ALA A O 1
ATOM 4586 N N . ALA A 1 601 ? -25.107 25.371 38.769 1.00 81.69 601 ALA A N 1
ATOM 4587 C CA . ALA A 1 601 ? -25.111 23.916 38.883 1.00 81.69 601 ALA A CA 1
ATOM 4588 C C . ALA A 1 601 ? -23.857 23.391 39.605 1.00 81.69 601 ALA A C 1
ATOM 4590 O O . ALA A 1 601 ? -23.985 22.459 40.399 1.00 81.69 601 ALA A O 1
ATOM 4591 N N . ASP A 1 602 ? -22.690 24.017 39.402 1.00 83.44 602 ASP A N 1
ATOM 4592 C CA . ASP A 1 602 ? -21.446 23.687 40.113 1.00 83.44 602 ASP A CA 1
ATOM 4593 C C . ASP A 1 602 ? -21.567 23.992 41.608 1.00 83.44 602 ASP A C 1
ATOM 4595 O O . ASP A 1 602 ? -21.219 23.155 42.439 1.00 83.44 602 ASP A O 1
ATOM 4599 N N . VAL A 1 603 ? -22.126 25.156 41.961 1.00 83.56 603 VAL A N 1
ATOM 4600 C CA . VAL A 1 603 ? -22.379 25.559 43.357 1.00 83.56 603 VAL A CA 1
ATOM 4601 C C . VAL A 1 603 ? -23.343 24.582 44.039 1.00 83.56 603 VAL A C 1
ATOM 4603 O O . VAL A 1 603 ? -23.040 24.038 45.099 1.00 83.56 603 VAL A O 1
ATOM 4606 N N . LEU A 1 604 ? -24.481 24.281 43.403 1.00 85.00 604 LEU A N 1
ATOM 4607 C CA . LEU A 1 604 ? -25.465 23.336 43.941 1.00 85.00 604 LEU A CA 1
ATOM 4608 C C . LEU A 1 604 ? -24.928 21.897 44.007 1.00 85.00 604 LEU A C 1
ATOM 4610 O O . LEU A 1 604 ? -25.295 21.145 44.906 1.00 85.00 604 LEU A O 1
ATOM 4614 N N . PHE A 1 605 ? -24.075 21.477 43.068 1.00 87.94 605 PHE A N 1
ATOM 4615 C CA . PHE A 1 605 ? -23.372 20.194 43.147 1.00 87.94 605 PHE A CA 1
ATOM 4616 C C . PHE A 1 605 ? -22.417 20.176 44.345 1.00 87.94 605 PHE A C 1
ATOM 4618 O O . PHE A 1 605 ? -22.458 19.242 45.143 1.00 87.94 605 PHE A O 1
ATOM 4625 N N . THR A 1 606 ? -21.642 21.244 44.505 1.00 86.56 606 THR A N 1
ATOM 4626 C CA . THR A 1 606 ? -20.632 21.419 45.548 1.00 86.56 606 THR A CA 1
ATOM 4627 C C . THR A 1 606 ? -21.232 21.339 46.952 1.00 86.56 606 THR A C 1
ATOM 4629 O O . THR A 1 606 ? -20.782 20.523 47.756 1.00 86.56 606 THR A O 1
ATOM 4632 N N . GLU A 1 607 ? -22.308 22.077 47.238 1.00 86.25 607 GLU A N 1
ATOM 4633 C CA . GLU A 1 607 ? -22.974 22.008 48.548 1.00 86.25 607 GLU A CA 1
ATOM 4634 C C . GLU A 1 607 ? -23.620 20.636 48.816 1.00 86.25 607 GLU A C 1
ATOM 4636 O O . GLU A 1 607 ? -23.481 20.091 49.912 1.00 86.25 607 GLU A O 1
ATOM 4641 N N . ARG A 1 608 ? -24.238 20.000 47.807 1.00 85.56 608 ARG A N 1
ATOM 4642 C CA . ARG A 1 608 ? -24.778 18.631 47.956 1.00 85.56 608 ARG A CA 1
ATOM 4643 C C . ARG A 1 608 ? -23.693 17.599 48.275 1.00 85.56 608 ARG A C 1
ATOM 4645 O O . ARG A 1 608 ? -23.944 16.688 49.060 1.00 85.56 608 ARG A O 1
ATOM 4652 N N . MET A 1 609 ? -22.505 17.723 47.683 1.00 88.44 609 MET A N 1
ATOM 4653 C CA . MET A 1 609 ? -21.382 16.826 47.975 1.00 88.44 609 MET A CA 1
ATOM 4654 C C . MET A 1 609 ? -20.809 17.069 49.380 1.00 88.44 609 MET A C 1
ATOM 4656 O O . MET A 1 609 ? -20.538 16.099 50.086 1.00 88.44 609 MET A O 1
ATOM 4660 N N . LYS A 1 610 ? -20.689 18.330 49.831 1.00 88.06 610 LYS A N 1
ATOM 4661 C CA . LYS A 1 610 ? -20.280 18.660 51.214 1.00 88.06 610 LYS A CA 1
ATOM 4662 C C . LYS A 1 610 ? -21.193 18.006 52.249 1.00 88.06 610 LYS A C 1
ATOM 4664 O O . LYS A 1 610 ? -20.694 17.367 53.172 1.00 88.06 610 LYS A O 1
ATOM 4669 N N . ILE A 1 611 ? -22.511 18.136 52.070 1.00 86.38 611 ILE A N 1
ATOM 4670 C CA . ILE A 1 611 ? -23.514 17.542 52.963 1.00 86.38 611 ILE A CA 1
ATOM 4671 C C . ILE A 1 611 ? -23.330 16.018 53.017 1.00 86.38 611 ILE A C 1
ATOM 4673 O O . ILE A 1 611 ? -23.067 15.489 54.095 1.00 86.38 611 ILE A O 1
ATOM 4677 N N . LYS A 1 612 ? -23.323 15.336 51.863 1.00 86.06 612 LYS A N 1
ATOM 4678 C CA . LYS A 1 612 ? -23.171 13.871 51.789 1.00 86.06 612 LYS A CA 1
ATOM 4679 C C . LYS A 1 612 ? -21.884 13.337 52.421 1.00 86.06 612 LYS A C 1
ATOM 4681 O O . LYS A 1 612 ? -21.925 12.346 53.149 1.00 86.06 612 LYS A O 1
ATOM 4686 N N . PHE A 1 613 ? -20.734 13.969 52.164 1.00 89.62 613 PHE A N 1
ATOM 4687 C CA . PHE A 1 613 ? -19.474 13.529 52.775 1.00 89.62 613 PHE A CA 1
ATOM 4688 C C . PHE A 1 613 ? -19.465 13.746 54.292 1.00 89.62 613 PHE A C 1
ATOM 4690 O O . PHE A 1 613 ? -18.907 12.921 55.013 1.00 89.62 613 PHE A O 1
ATOM 4697 N N . ASN A 1 614 ? -20.118 14.801 54.789 1.00 87.19 614 ASN A N 1
ATOM 4698 C CA . ASN A 1 614 ? -20.255 15.036 56.223 1.00 87.19 614 ASN A CA 1
ATOM 4699 C C . ASN A 1 614 ? -21.225 14.038 56.884 1.00 87.19 614 ASN A C 1
ATOM 4701 O O . ASN A 1 614 ? -20.911 13.511 57.945 1.00 87.19 614 ASN A O 1
ATOM 4705 N N . GLU A 1 615 ? -22.359 13.723 56.250 1.00 85.50 615 GLU A N 1
ATOM 4706 C CA . GLU A 1 615 ? -23.309 12.694 56.707 1.00 85.50 615 GLU A CA 1
ATOM 4707 C C . GLU A 1 615 ? -22.636 11.319 56.840 1.00 85.50 615 GLU A C 1
ATOM 4709 O O . GLU A 1 615 ? -22.686 10.705 57.907 1.00 85.50 615 GLU A O 1
ATOM 4714 N N . TRP A 1 616 ? -21.930 10.866 55.798 1.00 87.56 616 TRP A N 1
ATOM 4715 C CA . TRP A 1 616 ? -21.214 9.585 55.808 1.00 87.56 616 TRP A CA 1
ATOM 4716 C C . TRP A 1 616 ? -20.090 9.538 56.854 1.00 87.56 616 TRP A C 1
ATOM 4718 O O . TRP A 1 616 ? -19.996 8.585 57.628 1.00 87.56 616 TRP A O 1
ATOM 4728 N N . ARG A 1 617 ? -19.279 10.599 56.938 1.00 87.00 617 ARG A N 1
ATOM 4729 C CA . ARG A 1 617 ? -18.230 10.759 57.957 1.00 87.00 617 ARG A CA 1
ATOM 4730 C C . ARG A 1 617 ? -18.804 10.683 59.373 1.00 87.00 617 ARG A C 1
ATOM 4732 O O . ARG A 1 617 ? -18.268 9.967 60.215 1.00 87.00 617 ARG A O 1
ATOM 4739 N N . ASN A 1 618 ? -19.924 11.358 59.627 1.00 84.38 618 ASN A N 1
ATOM 4740 C CA . ASN A 1 618 ? -20.600 11.304 60.921 1.00 84.38 618 ASN A CA 1
ATOM 4741 C C . ASN A 1 618 ? -21.164 9.901 61.210 1.00 84.38 618 ASN A C 1
ATOM 4743 O O . ASN A 1 618 ? -21.101 9.457 62.355 1.00 84.38 618 ASN A O 1
ATOM 4747 N N . SER A 1 619 ? -21.647 9.170 60.198 1.00 81.00 619 SER A N 1
ATOM 4748 C CA . SER A 1 619 ? -22.096 7.777 60.353 1.00 81.00 619 SER A CA 1
ATOM 4749 C C . SER A 1 619 ? -20.965 6.829 60.772 1.00 81.00 619 SER A C 1
ATOM 4751 O O . SER A 1 619 ? -21.223 5.886 61.514 1.00 81.00 619 SER A O 1
ATOM 4753 N N . ILE A 1 620 ? -19.724 7.078 60.338 1.00 80.94 620 ILE A N 1
ATOM 4754 C CA . ILE A 1 620 ? -18.542 6.321 60.786 1.00 80.94 620 ILE A CA 1
ATOM 4755 C C . ILE A 1 620 ? -18.187 6.694 62.231 1.00 80.94 620 ILE A C 1
ATOM 4757 O O . ILE A 1 620 ? -18.080 5.823 63.090 1.00 80.94 620 ILE A O 1
ATOM 4761 N N . VAL A 1 621 ? -18.038 7.992 62.516 1.00 77.69 621 VAL A N 1
ATOM 4762 C CA . VAL A 1 621 ? -17.538 8.489 63.813 1.00 77.69 621 VAL A CA 1
ATOM 4763 C C . VAL A 1 621 ? -18.527 8.257 64.966 1.00 77.69 621 VAL A C 1
ATOM 4765 O O . VAL A 1 621 ? -18.108 8.019 66.096 1.00 77.69 621 VAL A O 1
ATOM 4768 N N . SER A 1 622 ? -19.837 8.306 64.706 1.00 70.56 622 SER A N 1
ATOM 4769 C CA . SER A 1 622 ? -20.876 8.127 65.737 1.00 70.56 622 SER A CA 1
ATOM 4770 C C . SER A 1 622 ? -21.114 6.673 66.160 1.00 70.56 622 SER A C 1
ATOM 4772 O O . SER A 1 622 ? -21.727 6.447 67.203 1.00 70.56 622 SER A O 1
ATOM 4774 N N . ASN A 1 623 ? -20.636 5.700 65.375 1.00 54.06 623 ASN A N 1
ATOM 4775 C CA . ASN A 1 623 ? -20.704 4.260 65.651 1.00 54.06 623 ASN A CA 1
ATOM 4776 C C . ASN A 1 623 ? -22.120 3.722 65.982 1.00 54.06 623 ASN A C 1
ATOM 4778 O O . ASN A 1 623 ? -22.277 2.688 66.636 1.00 54.06 623 ASN A O 1
ATOM 4782 N N . GLN A 1 624 ? -23.171 4.424 65.540 1.00 47.00 624 GLN A N 1
ATOM 4783 C CA . GLN A 1 624 ? -24.551 3.965 65.667 1.00 47.00 624 GLN A CA 1
ATOM 4784 C C . GLN A 1 624 ? -24.864 2.952 64.565 1.00 47.00 624 GLN A C 1
ATOM 4786 O O . GLN A 1 624 ? -24.695 3.231 63.378 1.00 47.00 624 GLN A O 1
ATOM 4791 N N . ARG A 1 625 ? -25.396 1.788 64.953 1.00 44.41 625 ARG A N 1
ATOM 4792 C CA . ARG A 1 625 ? -26.133 0.933 64.018 1.00 44.41 625 ARG A CA 1
ATOM 4793 C C . ARG A 1 625 ? -27.412 1.671 63.636 1.00 44.41 625 ARG A C 1
ATOM 4795 O O . ARG A 1 625 ? -28.325 1.765 64.450 1.00 44.41 625 ARG A O 1
ATOM 4802 N N . VAL A 1 626 ? -27.452 2.218 62.428 1.00 40.22 626 VAL A N 1
ATOM 4803 C CA . VAL A 1 626 ? -28.685 2.748 61.847 1.00 40.22 626 VAL A CA 1
ATOM 4804 C C . VAL A 1 626 ? -29.517 1.551 61.396 1.00 40.22 626 VAL A C 1
ATOM 4806 O O . VAL A 1 626 ? -29.105 0.830 60.489 1.00 40.22 626 VAL A O 1
ATOM 4809 N N . ASP A 1 627 ? -30.649 1.312 62.059 1.00 34.09 627 ASP A N 1
ATOM 4810 C CA . ASP A 1 627 ? -31.601 0.279 61.644 1.00 34.09 627 ASP A CA 1
ATOM 4811 C C . ASP A 1 627 ? -32.171 0.583 60.246 1.00 34.09 627 ASP A C 1
ATOM 4813 O O . ASP A 1 627 ? -32.301 1.739 59.837 1.00 34.09 627 ASP A O 1
ATOM 4817 N N . ASP A 1 628 ? -32.526 -0.478 59.521 1.00 38.84 628 ASP A N 1
ATOM 4818 C CA . ASP A 1 628 ? -32.607 -0.565 58.050 1.00 38.84 628 ASP A CA 1
ATOM 4819 C C . ASP A 1 628 ? -33.766 0.221 57.378 1.00 38.84 628 ASP A C 1
ATOM 4821 O O . ASP A 1 628 ? -34.201 -0.085 56.267 1.00 38.84 628 ASP A O 1
ATOM 4825 N N . HIS A 1 629 ? -34.355 1.209 58.060 1.00 40.44 629 HIS A N 1
ATOM 4826 C CA . HIS A 1 629 ? -35.647 1.808 57.706 1.00 40.44 629 HIS A CA 1
ATOM 4827 C C . HIS A 1 629 ? -35.677 3.346 57.790 1.00 40.44 629 HIS A C 1
ATOM 4829 O O . HIS A 1 629 ? -36.333 3.909 58.670 1.00 40.44 629 HIS A O 1
ATOM 4835 N N . ARG A 1 630 ? -35.057 4.026 56.805 1.00 40.16 630 ARG A N 1
ATOM 4836 C CA . ARG A 1 630 ? -35.636 5.189 56.071 1.00 40.16 630 ARG A CA 1
ATOM 4837 C C . ARG A 1 630 ? -34.669 5.806 55.047 1.00 40.16 630 ARG A C 1
ATOM 4839 O O . ARG A 1 630 ? -33.808 6.606 55.400 1.00 40.16 630 ARG A O 1
ATOM 4846 N N . SER A 1 631 ? -34.892 5.538 53.758 1.00 35.75 631 SER A N 1
ATOM 4847 C CA . SER A 1 631 ? -34.393 6.400 52.670 1.00 35.75 631 SER A CA 1
ATOM 4848 C C . SER A 1 631 ? -35.185 6.216 51.367 1.00 35.75 631 SER A C 1
ATOM 4850 O O . SER A 1 631 ? -34.669 5.783 50.338 1.00 35.75 631 SER A O 1
ATOM 4852 N N . GLU A 1 632 ? -36.480 6.536 51.401 1.00 34.72 632 GLU A N 1
ATOM 4853 C CA . GLU A 1 632 ? -37.247 6.700 50.161 1.00 34.72 632 GLU A CA 1
ATOM 4854 C C . GLU A 1 632 ? -36.818 7.988 49.427 1.00 34.72 632 GLU A C 1
ATOM 4856 O O . GLU A 1 632 ? -36.513 9.001 50.053 1.00 34.72 632 GLU A O 1
ATOM 4861 N N . ASN A 1 633 ? -36.871 7.962 48.090 1.00 35.47 633 ASN A N 1
ATOM 4862 C CA . ASN A 1 633 ? -36.709 9.112 47.183 1.00 35.47 633 ASN A CA 1
ATOM 4863 C C . ASN A 1 633 ? -35.300 9.718 46.972 1.00 35.47 633 ASN A C 1
ATOM 4865 O O . ASN A 1 633 ? -35.156 10.938 46.921 1.00 35.47 633 ASN A O 1
ATOM 4869 N N . PHE A 1 634 ? -34.292 8.901 46.632 1.00 35.22 634 PHE A N 1
ATOM 4870 C CA . PHE A 1 634 ? -33.161 9.378 45.810 1.00 35.22 634 PHE A CA 1
ATOM 4871 C C . PHE A 1 634 ? -32.753 8.397 44.697 1.00 35.22 634 PHE A C 1
ATOM 4873 O O . PHE A 1 634 ? -32.253 7.310 44.965 1.00 35.22 634 PHE A O 1
ATOM 4880 N N . LYS A 1 635 ? -32.841 8.835 43.428 1.00 39.31 635 LYS A N 1
ATOM 4881 C CA . LYS A 1 635 ? -32.325 8.130 42.226 1.00 39.31 635 LYS A CA 1
ATOM 4882 C C . LYS A 1 635 ? -30.781 8.151 42.119 1.00 39.31 635 LYS A C 1
ATOM 4884 O O . LYS A 1 635 ? -30.235 8.381 41.046 1.00 39.31 635 LYS A O 1
ATOM 4889 N N . PHE A 1 636 ? -30.080 8.028 43.246 1.00 43.78 636 PHE A N 1
ATOM 4890 C CA . PHE A 1 636 ? -28.640 8.300 43.371 1.00 43.78 636 PHE A CA 1
ATOM 4891 C C . PHE A 1 636 ? -27.890 7.307 44.278 1.00 43.78 636 PHE A C 1
ATOM 4893 O O . PHE A 1 636 ? -26.725 7.551 44.597 1.00 43.78 636 PHE A O 1
ATOM 4900 N N . ALA A 1 637 ? -28.531 6.213 44.707 1.00 49.47 637 ALA A N 1
ATOM 4901 C CA . ALA A 1 637 ? -27.904 5.193 45.554 1.00 49.47 637 ALA A CA 1
ATOM 4902 C C . ALA A 1 637 ? -26.679 4.547 44.872 1.00 49.47 637 ALA A C 1
ATOM 4904 O O . ALA A 1 637 ? -25.619 4.429 45.483 1.00 49.47 637 ALA A O 1
ATOM 4905 N N . ASP A 1 638 ? -26.789 4.256 43.573 1.00 53.22 638 ASP A N 1
ATOM 4906 C CA . ASP A 1 638 ? -25.785 3.532 42.774 1.00 53.22 638 ASP A CA 1
ATOM 4907 C C . ASP A 1 638 ? -24.428 4.259 42.625 1.00 53.22 638 ASP A C 1
ATOM 4909 O O . ASP A 1 638 ? -23.447 3.672 42.167 1.00 53.22 638 ASP A O 1
ATOM 4913 N N . GLN A 1 639 ? -24.348 5.545 42.994 1.00 61.59 639 GLN A N 1
ATOM 4914 C CA . GLN A 1 639 ? -23.132 6.360 42.854 1.00 61.59 639 GLN A CA 1
ATOM 4915 C C . GLN A 1 639 ? -22.200 6.335 44.077 1.00 61.59 639 GLN A C 1
ATOM 4917 O O . GLN A 1 639 ? -21.045 6.741 43.945 1.00 61.59 639 GLN A O 1
ATOM 4922 N N . PHE A 1 640 ? -22.678 5.881 45.245 1.00 70.38 640 PHE A N 1
ATOM 4923 C CA . PHE A 1 640 ? -21.975 5.990 46.534 1.00 70.38 640 PHE A CA 1
ATOM 4924 C C . PHE A 1 640 ? -21.997 4.674 47.325 1.00 70.38 640 PHE A C 1
ATOM 4926 O O . PHE A 1 640 ? -22.716 4.530 48.313 1.00 70.38 640 PHE A O 1
ATOM 4933 N N . GLN A 1 641 ? -21.175 3.709 46.917 1.00 78.50 641 GLN A N 1
ATOM 4934 C CA . GLN A 1 641 ? -21.019 2.449 47.647 1.00 78.50 641 GLN A CA 1
ATOM 4935 C C . GLN A 1 641 ? -19.958 2.588 48.749 1.00 78.50 641 GLN A C 1
ATOM 4937 O O . GLN A 1 641 ? -18.819 2.960 48.463 1.00 78.50 641 GLN A O 1
ATOM 4942 N N . THR A 1 642 ? -20.305 2.259 49.998 1.00 82.19 642 THR A N 1
ATOM 4943 C CA . THR A 1 642 ? -19.314 2.142 51.085 1.00 82.19 642 THR A CA 1
ATOM 4944 C C . THR A 1 642 ? -18.581 0.804 50.975 1.00 82.19 642 THR A C 1
ATOM 4946 O O . THR A 1 642 ? -19.206 -0.241 50.807 1.00 82.19 642 THR A O 1
ATOM 4949 N N . VAL A 1 643 ? -17.254 0.844 51.062 1.00 84.44 643 VAL A N 1
ATOM 4950 C CA . VAL A 1 643 ? -16.324 -0.288 50.945 1.00 84.44 643 VAL A CA 1
ATOM 4951 C C . VAL A 1 643 ? -15.185 -0.129 51.960 1.00 84.44 643 VAL A C 1
ATOM 4953 O O . VAL A 1 643 ? -15.043 0.924 52.578 1.00 84.44 643 VAL A O 1
ATOM 4956 N N . PHE A 1 644 ? -14.332 -1.143 52.116 1.00 85.50 644 PHE A N 1
ATOM 4957 C CA . PHE A 1 644 ? -13.069 -1.007 52.851 1.00 85.50 644 PHE A CA 1
ATOM 4958 C C . PHE A 1 644 ? -11.884 -0.929 51.883 1.00 85.50 644 PHE A C 1
ATOM 4960 O O . PHE A 1 644 ? -11.782 -1.732 50.958 1.00 85.50 644 PHE A O 1
ATOM 4967 N N . PHE A 1 645 ? -10.964 0.010 52.111 1.00 83.69 645 PHE A N 1
ATOM 4968 C CA . PHE A 1 645 ? -9.717 0.144 51.352 1.00 83.69 645 PHE A CA 1
ATOM 4969 C C . PHE A 1 645 ? -8.522 0.161 52.308 1.00 83.69 645 PHE A C 1
ATOM 4971 O O . PHE A 1 645 ? -8.445 1.017 53.187 1.00 83.69 645 PHE A O 1
ATOM 4978 N N . LYS A 1 646 ? -7.600 -0.805 52.167 1.00 82.75 646 LYS A N 1
ATOM 4979 C CA . LYS A 1 646 ? -6.451 -1.013 53.077 1.00 82.75 646 LYS A CA 1
ATOM 4980 C C . LYS A 1 646 ? -6.859 -0.875 54.563 1.00 82.75 646 LYS A C 1
ATOM 4982 O O . LYS A 1 646 ? -6.312 -0.056 55.298 1.00 82.75 646 LYS A O 1
ATOM 4987 N N . MET A 1 647 ? -7.867 -1.665 54.954 1.00 85.25 647 MET A N 1
ATOM 4988 C CA . MET A 1 647 ? -8.525 -1.725 56.277 1.00 85.25 647 MET A CA 1
ATOM 4989 C C . MET A 1 647 ? -9.269 -0.463 56.761 1.00 85.25 647 MET A C 1
ATOM 4991 O O . MET A 1 647 ? -9.807 -0.479 57.864 1.00 85.25 647 MET A O 1
ATOM 4995 N N . ARG A 1 648 ? -9.375 0.601 55.955 1.00 86.56 648 ARG A N 1
ATOM 4996 C CA . ARG A 1 648 ? -10.083 1.846 56.313 1.00 86.56 648 ARG A CA 1
ATOM 4997 C C . ARG A 1 648 ? -11.466 1.937 55.654 1.00 86.56 648 ARG A C 1
ATOM 4999 O O . ARG A 1 648 ? -11.601 1.463 54.522 1.00 86.56 648 ARG A O 1
ATOM 5006 N N . PRO A 1 649 ? -12.466 2.581 56.286 1.00 88.88 649 PRO A N 1
ATOM 5007 C CA . PRO A 1 649 ? -13.727 2.924 55.630 1.00 88.88 649 PRO A CA 1
ATOM 5008 C C . PRO A 1 649 ? -13.499 3.827 54.411 1.00 88.88 649 PRO A C 1
ATOM 5010 O O . PRO A 1 649 ? -12.743 4.801 54.474 1.00 88.88 649 PRO A O 1
ATOM 5013 N N . ALA A 1 650 ? -14.164 3.517 53.299 1.00 88.44 650 ALA A N 1
ATOM 5014 C CA . ALA A 1 650 ? -14.063 4.270 52.057 1.00 88.44 650 ALA A CA 1
ATOM 5015 C C . ALA A 1 650 ? -15.394 4.324 51.288 1.00 88.44 650 ALA A C 1
ATOM 5017 O O . ALA A 1 650 ? -16.235 3.439 51.408 1.00 88.44 650 ALA A O 1
ATOM 5018 N N . ILE A 1 651 ? -15.564 5.348 50.456 1.00 89.31 651 ILE A N 1
ATOM 5019 C CA . ILE A 1 651 ? -16.642 5.484 49.470 1.00 89.31 651 ILE A CA 1
ATOM 5020 C C . ILE A 1 651 ? -16.070 5.282 48.065 1.00 89.31 651 ILE A C 1
ATOM 5022 O O . ILE A 1 651 ? -15.024 5.845 47.744 1.00 89.31 651 ILE A O 1
ATOM 5026 N N . MET A 1 652 ? -16.776 4.530 47.219 1.00 86.00 652 MET A N 1
ATOM 5027 C CA . MET A 1 652 ? -16.587 4.511 45.764 1.00 86.00 652 MET A CA 1
ATOM 5028 C C . MET A 1 652 ? -17.281 5.714 45.118 1.00 86.00 652 MET A C 1
ATOM 5030 O O . MET A 1 652 ? -18.431 6.000 45.442 1.00 86.00 652 MET A O 1
ATOM 5034 N N . LEU A 1 653 ? -16.608 6.389 44.181 1.00 86.31 653 LEU A N 1
ATOM 5035 C CA . LEU A 1 653 ? -17.153 7.515 43.414 1.00 86.31 653 LEU A CA 1
ATOM 5036 C C . LEU A 1 653 ? -17.491 7.080 41.980 1.00 86.31 653 LEU A C 1
ATOM 5038 O O . LEU A 1 653 ? -16.691 7.261 41.057 1.00 86.31 653 LEU A O 1
ATOM 5042 N N . ASN A 1 654 ? -18.689 6.527 41.790 1.00 81.62 654 ASN A N 1
ATOM 5043 C CA . ASN A 1 654 ? -19.128 5.979 40.504 1.00 81.62 654 ASN A CA 1
ATOM 5044 C C . ASN A 1 654 ? -20.012 6.972 39.725 1.00 81.62 654 ASN A C 1
ATOM 5046 O O . ASN A 1 654 ? -20.858 7.652 40.296 1.00 81.62 654 ASN A O 1
ATOM 5050 N N . GLY A 1 655 ? -19.844 7.037 38.398 1.00 79.38 655 GLY A N 1
ATOM 5051 C CA . GLY A 1 655 ? -20.714 7.824 37.507 1.00 79.38 655 GLY A CA 1
ATOM 5052 C C . GLY A 1 655 ? -20.453 9.339 37.443 1.00 79.38 655 GLY A C 1
ATOM 5053 O O . GLY A 1 655 ? -21.273 10.062 36.882 1.00 79.38 655 GLY A O 1
ATOM 5054 N N . PHE A 1 656 ? -19.333 9.833 37.983 1.00 82.44 656 PHE A N 1
ATOM 5055 C CA . PHE A 1 656 ? -18.965 11.256 37.938 1.00 82.44 656 PHE A CA 1
ATOM 5056 C C . PHE A 1 656 ? -18.132 11.625 36.707 1.00 82.44 656 PHE A C 1
ATOM 5058 O O . PHE A 1 656 ? -17.218 10.901 36.313 1.00 82.44 656 PHE A O 1
ATOM 5065 N N . THR A 1 657 ? -18.399 12.805 36.144 1.00 82.38 657 THR A N 1
ATOM 5066 C CA . THR A 1 657 ? -17.568 13.406 35.087 1.00 82.38 657 THR A CA 1
ATOM 5067 C C . THR A 1 657 ? -16.234 13.922 35.640 1.00 82.38 657 THR A C 1
ATOM 5069 O O . THR A 1 657 ? -16.115 14.238 36.826 1.00 82.38 657 THR A O 1
ATOM 5072 N N . SER A 1 658 ? -15.226 14.088 34.778 1.00 78.56 658 SER A N 1
ATOM 5073 C CA . SER A 1 658 ? -13.900 14.603 35.164 1.00 78.56 658 SER A CA 1
ATOM 5074 C C . SER A 1 658 ? -13.954 15.975 35.854 1.00 78.56 658 SER A C 1
ATOM 5076 O O . SER A 1 658 ? -13.184 16.229 36.777 1.00 78.56 658 SER A O 1
ATOM 5078 N N . HIS A 1 659 ? -14.894 16.840 35.456 1.00 82.44 659 HIS A N 1
ATOM 5079 C CA . HIS A 1 659 ? -15.135 18.143 36.090 1.00 82.44 659 HIS A CA 1
ATOM 5080 C C . HIS A 1 659 ? -15.729 17.997 37.500 1.00 82.44 659 HIS A C 1
ATOM 5082 O O . HIS A 1 659 ? -15.210 18.565 38.458 1.00 82.44 659 HIS A O 1
ATOM 5088 N N . GLN A 1 660 ? -16.744 17.144 37.666 1.00 84.38 660 GLN A N 1
ATOM 5089 C CA . GLN A 1 660 ? -17.320 16.833 38.982 1.00 84.38 660 GLN A CA 1
ATOM 5090 C C . GLN A 1 660 ? -16.298 16.195 39.934 1.00 84.38 660 GLN A C 1
ATOM 5092 O O . GLN A 1 660 ? -16.304 16.501 41.125 1.00 84.38 660 GLN A O 1
ATOM 5097 N N . LEU A 1 661 ? -15.388 15.357 39.425 1.00 84.12 661 LEU A N 1
ATOM 5098 C CA . LEU A 1 661 ? -14.296 14.786 40.219 1.00 84.12 661 LEU A CA 1
ATOM 5099 C C . LEU A 1 661 ? -13.292 15.855 40.688 1.00 84.12 661 LEU A C 1
ATOM 5101 O O . LEU A 1 661 ? -12.830 15.766 41.825 1.00 84.12 661 LEU A O 1
ATOM 5105 N N . LYS A 1 662 ? -12.998 16.889 39.882 1.00 82.50 662 LYS A N 1
ATOM 5106 C CA . LYS A 1 662 ? -12.190 18.044 40.329 1.00 82.50 662 LYS A CA 1
ATOM 5107 C C . LYS A 1 662 ? -12.891 18.825 41.446 1.00 82.50 662 LYS A C 1
ATOM 5109 O O . LYS A 1 662 ? -12.270 19.066 42.479 1.00 82.50 662 LYS A O 1
ATOM 5114 N N . LEU A 1 663 ? -14.188 19.122 41.305 1.00 84.06 663 LEU A N 1
ATOM 5115 C CA . LEU A 1 663 ? -14.977 19.756 42.375 1.00 84.06 663 LEU A CA 1
ATOM 5116 C C . LEU A 1 663 ? -14.984 18.905 43.661 1.00 84.06 663 LEU A C 1
ATOM 5118 O O . LEU A 1 663 ? -14.794 19.434 44.753 1.00 84.06 663 LEU A O 1
ATOM 5122 N N . ILE A 1 664 ? -15.117 17.577 43.555 1.00 87.38 664 ILE A N 1
ATOM 5123 C CA . ILE A 1 664 ? -15.028 16.664 44.710 1.00 87.38 664 ILE A CA 1
ATOM 5124 C C . ILE A 1 664 ? -13.648 16.741 45.386 1.00 87.38 664 ILE A C 1
ATOM 5126 O O . ILE A 1 664 ? -13.588 16.862 46.610 1.00 87.38 664 ILE A O 1
ATOM 5130 N N . ARG A 1 665 ? -12.536 16.734 44.632 1.00 85.69 665 ARG A N 1
ATOM 5131 C CA . ARG A 1 665 ? -11.186 16.926 45.205 1.00 85.69 665 ARG A CA 1
ATOM 5132 C C . ARG A 1 665 ? -11.069 18.255 45.947 1.00 85.69 665 ARG A C 1
ATOM 5134 O O . ARG A 1 665 ? -10.572 18.274 47.069 1.00 85.69 665 ARG A O 1
ATOM 5141 N N . GLN A 1 666 ? -11.543 19.342 45.338 1.00 83.69 666 GLN A N 1
ATOM 5142 C CA . GLN A 1 666 ? -11.512 20.691 45.903 1.00 83.69 666 GLN A CA 1
ATOM 5143 C C . GLN A 1 666 ? -12.278 20.754 47.234 1.00 83.69 666 GLN A C 1
ATOM 5145 O O . GLN A 1 666 ? -11.748 21.246 48.229 1.00 83.69 666 GLN A O 1
ATOM 5150 N N . ILE A 1 667 ? -13.480 20.170 47.289 1.00 88.25 667 ILE A N 1
ATOM 5151 C CA . ILE A 1 667 ? -14.306 20.055 48.504 1.00 88.25 667 ILE A CA 1
ATOM 5152 C C . ILE A 1 667 ? -13.581 19.289 49.606 1.00 88.25 667 ILE A C 1
ATOM 5154 O O . ILE A 1 667 ? -13.528 19.751 50.745 1.00 88.25 667 ILE A O 1
ATOM 5158 N N . LEU A 1 668 ? -13.005 18.133 49.273 1.00 88.25 668 LEU A N 1
ATOM 5159 C CA . LEU A 1 668 ? -12.274 17.312 50.234 1.00 88.25 668 LEU A CA 1
ATOM 5160 C C . LEU A 1 668 ? -11.047 18.065 50.766 1.00 88.25 668 LEU A C 1
ATOM 5162 O O . LEU A 1 668 ? -10.854 18.110 51.974 1.00 88.25 668 LEU A O 1
ATOM 5166 N N . ARG A 1 669 ? -10.281 18.741 49.896 1.00 83.56 669 ARG A N 1
ATOM 5167 C CA . ARG A 1 669 ? -9.071 19.498 50.271 1.00 83.56 669 ARG A CA 1
ATOM 5168 C C . ARG A 1 669 ? -9.359 20.750 51.115 1.00 83.56 669 ARG A C 1
ATOM 5170 O O . ARG A 1 669 ? -8.485 21.170 51.867 1.00 83.56 669 ARG A O 1
ATOM 5177 N N . THR A 1 670 ? -10.549 21.345 50.993 1.00 82.88 670 THR A N 1
ATOM 5178 C CA . THR A 1 670 ? -10.926 22.603 51.673 1.00 82.88 670 THR A CA 1
ATOM 5179 C C . THR A 1 670 ? -11.751 22.405 52.945 1.00 82.88 670 THR A C 1
ATOM 5181 O O . THR A 1 670 ? -11.557 23.147 53.906 1.00 82.88 670 THR A O 1
ATOM 5184 N N . HIS A 1 671 ? -12.653 21.418 52.983 1.00 85.75 671 HIS A N 1
ATOM 5185 C CA . HIS A 1 671 ? -13.607 21.243 54.087 1.00 85.75 671 HIS A CA 1
ATOM 5186 C C . HIS A 1 671 ? -13.321 20.048 55.009 1.00 85.75 671 HIS A C 1
ATOM 5188 O O . HIS A 1 671 ? -13.859 20.013 56.115 1.00 85.75 671 HIS A O 1
ATOM 5194 N N . PHE A 1 672 ? -12.474 19.094 54.608 1.00 86.81 672 PHE A N 1
ATOM 5195 C CA . PHE A 1 672 ? -12.222 17.867 55.368 1.00 86.81 672 PHE A CA 1
ATOM 5196 C C . PHE A 1 672 ? -10.716 17.646 55.583 1.00 86.81 672 PHE A C 1
ATOM 5198 O O . PHE A 1 672 ? -9.904 17.831 54.683 1.00 86.81 672 PHE A O 1
ATOM 5205 N N . ARG A 1 673 ? -10.306 17.259 56.798 1.00 84.06 673 ARG A N 1
ATOM 5206 C CA . ARG A 1 673 ? -8.879 17.009 57.119 1.00 84.06 673 ARG A CA 1
ATOM 5207 C C . ARG A 1 673 ? -8.536 15.520 57.125 1.00 84.06 673 ARG A C 1
ATOM 5209 O O . ARG A 1 673 ? -7.414 15.140 56.801 1.00 84.06 673 ARG A O 1
ATOM 5216 N N . ASP A 1 674 ? -9.536 14.725 57.451 1.00 86.44 674 ASP A N 1
ATOM 5217 C CA . ASP A 1 674 ? -9.587 13.292 57.729 1.00 86.44 674 ASP A CA 1
ATOM 5218 C C . ASP A 1 674 ? -10.258 12.481 56.606 1.00 86.44 674 ASP A C 1
ATOM 5220 O O . ASP A 1 674 ? -10.367 11.262 56.704 1.00 86.44 674 ASP A O 1
ATOM 5224 N N . LEU A 1 675 ? -10.680 13.143 55.521 1.00 88.62 675 LEU A N 1
ATOM 5225 C CA . LEU A 1 675 ? -11.065 12.493 54.268 1.00 88.62 675 LEU A CA 1
ATOM 5226 C C . LEU A 1 675 ? -9.972 12.687 53.213 1.00 88.62 675 LEU A C 1
ATOM 5228 O O . LEU A 1 675 ? -9.465 13.792 53.010 1.00 88.62 675 LEU A O 1
ATOM 5232 N N . VAL A 1 676 ? -9.622 11.604 52.523 1.00 86.31 676 VAL A N 1
ATOM 5233 C CA . VAL A 1 676 ? -8.543 11.553 51.531 1.00 86.31 676 VAL A CA 1
ATOM 5234 C C . VAL A 1 676 ? -9.096 11.044 50.205 1.00 86.31 676 VAL A C 1
ATOM 5236 O O . VAL A 1 676 ? -9.604 9.928 50.126 1.00 86.31 676 VAL A O 1
ATOM 5239 N N . TYR A 1 677 ? -8.981 11.847 49.146 1.00 85.06 677 TYR A N 1
ATOM 5240 C CA . TYR A 1 677 ? -9.256 11.380 47.788 1.00 85.06 677 TYR A CA 1
ATOM 5241 C C . TYR A 1 677 ? -8.132 10.438 47.334 1.00 85.06 677 TYR A C 1
ATOM 5243 O O . TYR A 1 677 ? -6.961 10.818 47.339 1.00 85.06 677 TYR A O 1
ATOM 5251 N N . VAL A 1 678 ? -8.488 9.227 46.914 1.00 83.38 678 VAL A N 1
ATOM 5252 C CA . VAL A 1 678 ? -7.566 8.189 46.435 1.00 83.38 678 VAL A CA 1
ATOM 5253 C C . VAL A 1 678 ? -7.977 7.769 45.025 1.00 83.38 678 VAL A C 1
ATOM 5255 O O . VAL A 1 678 ? -9.159 7.582 44.740 1.00 83.38 678 VAL A O 1
ATOM 5258 N N . CYS A 1 679 ? -6.999 7.606 44.135 1.00 77.88 679 CYS A N 1
ATOM 5259 C CA . CYS A 1 679 ? -7.200 7.051 42.799 1.00 77.88 679 CYS A CA 1
ATOM 5260 C C . CYS A 1 679 ? -6.290 5.834 42.632 1.00 77.88 679 CYS A C 1
ATOM 5262 O O . CYS A 1 679 ? -5.081 5.942 42.835 1.00 77.88 679 CYS A O 1
ATOM 5264 N N . THR A 1 680 ? -6.865 4.692 42.272 1.00 72.56 680 THR A N 1
ATOM 5265 C CA . THR A 1 680 ? -6.148 3.433 42.018 1.00 72.56 680 THR A CA 1
ATOM 5266 C C . THR A 1 680 ? -6.498 2.920 40.627 1.00 72.56 680 THR A C 1
ATOM 5268 O O . THR A 1 680 ? -7.574 3.213 40.113 1.00 72.56 680 THR A O 1
ATOM 5271 N N . PHE A 1 681 ? -5.606 2.151 40.010 1.00 66.56 681 PHE A N 1
ATOM 5272 C CA . PHE A 1 681 ? -5.849 1.519 38.712 1.00 66.56 681 PHE A CA 1
ATOM 5273 C C . PHE A 1 681 ? -5.913 0.004 38.900 1.00 66.56 681 PHE A C 1
ATOM 5275 O O . PHE A 1 681 ? -5.025 -0.565 39.534 1.00 66.56 681 PHE A O 1
ATOM 5282 N N . LEU A 1 682 ? -6.958 -0.623 38.364 1.00 63.66 682 LEU A N 1
ATOM 5283 C CA . LEU A 1 682 ? -7.081 -2.078 38.266 1.00 63.66 682 LEU A CA 1
ATOM 5284 C C . LEU A 1 682 ? -6.228 -2.618 37.107 1.00 63.66 682 LEU A C 1
ATOM 5286 O O . LEU A 1 682 ? -5.751 -1.851 36.266 1.00 63.66 682 LEU A O 1
ATOM 5290 N N . GLU A 1 683 ? -6.053 -3.939 37.053 1.00 53.81 683 GLU A N 1
ATOM 5291 C CA . GLU A 1 683 ? -5.257 -4.621 36.019 1.00 53.81 683 GLU A CA 1
ATOM 5292 C C . GLU A 1 683 ? -5.814 -4.375 34.603 1.00 53.81 683 GLU A C 1
ATOM 5294 O O . GLU A 1 683 ? -5.044 -4.120 33.678 1.00 53.81 683 GLU A O 1
ATOM 5299 N N . ASP A 1 684 ? -7.142 -4.271 34.465 1.00 52.38 684 ASP A N 1
ATOM 5300 C CA . ASP A 1 684 ? -7.849 -3.887 33.228 1.00 52.38 684 ASP A CA 1
ATOM 5301 C C . ASP A 1 684 ? -7.641 -2.410 32.810 1.00 52.38 684 ASP A C 1
ATOM 5303 O O . ASP A 1 684 ? -8.285 -1.905 31.891 1.00 52.38 684 ASP A O 1
ATOM 5307 N N . GLY A 1 685 ? -6.801 -1.653 33.525 1.00 54.47 685 GLY A N 1
ATOM 5308 C CA . GLY A 1 685 ? -6.554 -0.225 33.300 1.00 54.47 685 GLY A CA 1
ATOM 5309 C C . GLY A 1 685 ? -7.660 0.711 33.806 1.00 54.47 685 GLY A C 1
ATOM 5310 O O . GLY A 1 685 ? -7.473 1.932 33.805 1.00 54.47 685 GLY A O 1
ATOM 5311 N N . VAL A 1 686 ? -8.787 0.168 34.279 1.00 62.69 686 VAL A N 1
ATOM 5312 C CA . VAL A 1 686 ? -9.898 0.931 34.864 1.00 62.69 686 VAL A CA 1
ATOM 5313 C C . VAL A 1 686 ? -9.417 1.694 36.100 1.00 62.69 686 VAL A C 1
ATOM 5315 O O . VAL A 1 686 ? -8.883 1.115 37.045 1.00 62.69 686 VAL A O 1
ATOM 5318 N N . SER A 1 687 ? -9.624 3.013 36.105 1.00 70.56 687 SER A N 1
ATOM 5319 C CA . SER A 1 687 ? -9.318 3.865 37.258 1.00 70.56 687 SER A CA 1
ATOM 5320 C C . SER A 1 687 ? -10.496 3.916 38.230 1.00 70.56 687 SER A C 1
ATOM 5322 O O . SER A 1 687 ? -11.574 4.414 37.897 1.00 70.56 687 SER A O 1
ATOM 5324 N N . GLU A 1 688 ? -10.278 3.466 39.457 1.00 80.19 688 GLU A N 1
ATOM 5325 C CA . GLU A 1 688 ? -11.221 3.565 40.566 1.00 80.19 688 GLU A CA 1
ATOM 5326 C C . GLU A 1 688 ? -10.940 4.823 41.391 1.00 80.19 688 GLU A C 1
ATOM 5328 O O . GLU A 1 688 ? -9.794 5.123 41.731 1.00 80.19 688 GLU A O 1
ATOM 5333 N N . LYS A 1 689 ? -12.000 5.565 41.725 1.00 86.25 689 LYS A N 1
ATOM 5334 C CA . LYS A 1 689 ? -11.931 6.820 42.478 1.00 86.25 689 LYS A CA 1
ATOM 5335 C C . LYS A 1 689 ? -12.604 6.604 43.827 1.00 86.25 689 LYS A C 1
ATOM 5337 O O . LYS A 1 689 ? -13.742 6.138 43.875 1.00 86.25 689 LYS A O 1
ATOM 5342 N N . ARG A 1 690 ? -11.897 6.916 44.910 1.00 89.06 690 ARG A N 1
ATOM 5343 C CA . ARG A 1 690 ? -12.312 6.637 46.287 1.00 89.06 690 ARG A CA 1
ATOM 5344 C C . ARG A 1 690 ? -12.169 7.862 47.182 1.00 89.06 690 ARG A C 1
ATOM 5346 O O . ARG A 1 690 ? -11.286 8.690 46.970 1.00 89.06 690 ARG A O 1
ATOM 5353 N N . VAL A 1 691 ? -12.995 7.934 48.220 1.00 89.62 691 VAL A N 1
ATOM 5354 C CA . VAL A 1 691 ? -12.784 8.817 49.377 1.00 89.62 691 VAL A CA 1
ATOM 5355 C C . VAL A 1 691 ? -12.569 7.931 50.591 1.00 89.62 691 VAL A C 1
ATOM 5357 O O . VAL A 1 691 ? -13.442 7.135 50.910 1.00 89.62 691 VAL A O 1
ATOM 5360 N N . VAL A 1 692 ? -11.411 8.028 51.234 1.00 88.94 692 VAL A N 1
ATOM 5361 C CA . VAL A 1 692 ? -11.001 7.167 52.352 1.00 88.94 692 VAL A CA 1
ATOM 5362 C C . VAL A 1 692 ? -10.954 7.994 53.633 1.00 88.94 692 VAL A C 1
ATOM 5364 O O . VAL A 1 692 ? -10.442 9.113 53.616 1.00 88.94 692 VAL A O 1
ATOM 5367 N N . TYR A 1 693 ? -11.484 7.454 54.728 1.00 89.88 693 TYR A N 1
ATOM 5368 C CA . TYR A 1 693 ? -11.395 8.055 56.059 1.00 89.88 693 TYR A CA 1
ATOM 5369 C C . TYR A 1 693 ? -10.070 7.669 56.748 1.00 89.88 693 TYR A C 1
ATOM 5371 O O . TYR A 1 693 ? -9.605 6.537 56.598 1.00 89.88 693 TYR A O 1
ATOM 5379 N N . THR A 1 694 ? -9.451 8.603 57.476 1.00 88.75 694 THR A N 1
ATOM 5380 C CA . THR A 1 694 ? -8.162 8.413 58.174 1.00 88.75 694 THR A CA 1
ATOM 5381 C C . THR A 1 694 ? -8.194 9.042 59.566 1.00 88.75 694 THR A C 1
ATOM 5383 O O . THR A 1 694 ? -8.380 10.255 59.672 1.00 88.75 694 THR A O 1
ATOM 5386 N N . ASP A 1 695 ? -7.948 8.253 60.614 1.00 82.69 695 ASP A N 1
ATOM 5387 C CA . ASP A 1 695 ? -8.061 8.704 62.012 1.00 82.69 695 ASP A CA 1
ATOM 5388 C C . ASP A 1 695 ? -6.996 9.734 62.430 1.00 82.69 695 ASP A C 1
ATOM 5390 O O . ASP A 1 695 ? -7.266 10.610 63.253 1.00 82.69 695 ASP A O 1
ATOM 5394 N N . THR A 1 696 ? -5.776 9.647 61.882 1.00 85.44 696 THR A N 1
ATOM 5395 C CA . THR A 1 696 ? -4.657 10.540 62.241 1.00 85.44 696 THR A CA 1
ATOM 5396 C C . THR A 1 696 ? -3.847 11.000 61.026 1.00 85.44 696 THR A C 1
ATOM 5398 O O . THR A 1 696 ? -3.964 10.460 59.922 1.00 85.44 696 THR A O 1
ATOM 5401 N N . ASN A 1 697 ? -2.978 11.999 61.222 1.00 79.75 697 ASN A N 1
ATOM 5402 C CA . ASN A 1 697 ? -2.059 12.458 60.176 1.00 79.75 697 ASN A CA 1
ATOM 5403 C C . ASN A 1 697 ? -1.027 11.381 59.803 1.00 79.75 697 ASN A C 1
ATOM 5405 O O . ASN A 1 697 ? -0.661 11.260 58.638 1.00 79.75 697 ASN A O 1
ATOM 5409 N N . GLU A 1 698 ? -0.588 10.572 60.762 1.00 80.50 698 GLU A N 1
ATOM 5410 C CA . GLU A 1 698 ? 0.334 9.451 60.566 1.00 80.50 698 GLU A CA 1
ATOM 5411 C C . GLU A 1 698 ? -0.344 8.340 59.755 1.00 80.50 698 GLU A C 1
ATOM 5413 O O . GLU A 1 698 ? 0.246 7.812 58.810 1.00 80.50 698 GLU A O 1
ATOM 5418 N N . ASP A 1 699 ? -1.612 8.039 60.055 1.00 83.19 699 ASP A N 1
ATOM 5419 C CA . ASP A 1 699 ? -2.420 7.087 59.289 1.00 83.19 699 ASP A CA 1
ATOM 5420 C C . ASP A 1 699 ? -2.652 7.554 57.839 1.00 83.19 699 ASP A C 1
ATOM 5422 O O . ASP A 1 699 ? -2.561 6.756 56.897 1.00 83.19 699 ASP A O 1
ATOM 5426 N N . LYS A 1 700 ? -2.859 8.863 57.653 1.00 82.38 700 LYS A N 1
ATOM 5427 C CA . LYS A 1 700 ? -2.956 9.542 56.354 1.00 82.38 700 LYS A CA 1
ATOM 5428 C C . LYS A 1 700 ? -1.637 9.532 55.577 1.00 82.38 700 LYS A C 1
ATOM 5430 O O . LYS A 1 700 ? -1.645 9.257 54.378 1.00 82.38 700 LYS A O 1
ATOM 5435 N N . ILE A 1 701 ? -0.498 9.766 56.230 1.00 81.75 701 ILE A N 1
ATOM 5436 C CA . ILE A 1 701 ? 0.839 9.645 55.619 1.00 81.75 701 ILE A CA 1
ATOM 5437 C C . ILE A 1 701 ? 1.102 8.190 55.206 1.00 81.75 701 ILE A C 1
ATOM 5439 O O . ILE A 1 701 ? 1.548 7.941 54.083 1.00 81.75 701 ILE A O 1
ATOM 5443 N N . SER A 1 702 ? 0.761 7.228 56.069 1.00 85.19 702 SER A N 1
ATOM 5444 C CA . SER A 1 702 ? 0.849 5.792 55.784 1.00 85.19 702 SER A CA 1
ATOM 5445 C C . SER A 1 702 ? -0.026 5.394 54.591 1.00 85.19 702 SER A C 1
ATOM 5447 O O . SER A 1 702 ? 0.454 4.716 53.680 1.00 85.19 702 SER A O 1
ATOM 5449 N N . LEU A 1 703 ? -1.275 5.872 54.531 1.00 84.44 703 LEU A N 1
ATOM 5450 C CA . LEU A 1 703 ? -2.181 5.660 53.400 1.00 84.44 703 LEU A CA 1
ATOM 5451 C C . LEU A 1 703 ? -1.599 6.240 52.103 1.00 84.44 703 LEU A C 1
ATOM 5453 O O . LEU A 1 703 ? -1.545 5.540 51.095 1.00 84.44 703 LEU A O 1
ATOM 5457 N N . MET A 1 704 ? -1.111 7.483 52.125 1.00 81.94 704 MET A N 1
ATOM 5458 C CA . MET A 1 704 ? -0.547 8.127 50.934 1.00 81.94 704 MET A CA 1
ATOM 5459 C C . MET A 1 704 ? 0.737 7.445 50.447 1.00 81.94 704 MET A C 1
ATOM 5461 O O . MET A 1 704 ? 0.898 7.269 49.241 1.00 81.94 704 MET A O 1
ATOM 5465 N N . LYS A 1 705 ? 1.621 6.984 51.345 1.00 83.88 705 LYS A N 1
ATOM 5466 C CA . LYS A 1 705 ? 2.765 6.135 50.966 1.00 83.88 705 LYS A CA 1
ATOM 5467 C C . LYS A 1 705 ? 2.285 4.843 50.295 1.00 83.88 705 LYS A C 1
ATOM 5469 O O . LYS A 1 705 ? 2.709 4.535 49.185 1.00 83.88 705 LYS A O 1
ATOM 5474 N N . ASN A 1 706 ? 1.343 4.145 50.930 1.00 82.69 706 ASN A N 1
ATOM 5475 C CA . ASN A 1 706 ? 0.735 2.922 50.405 1.00 82.69 706 ASN A CA 1
ATOM 5476 C C . ASN A 1 706 ? 0.055 3.108 49.036 1.00 82.69 706 ASN A C 1
ATOM 5478 O O . ASN A 1 706 ? -0.001 2.150 48.273 1.00 82.69 706 ASN A O 1
ATOM 5482 N N . VAL A 1 707 ? -0.474 4.293 48.724 1.00 81.00 707 VAL A N 1
ATOM 5483 C CA . VAL A 1 707 ? -1.070 4.615 47.415 1.00 81.00 707 VAL A CA 1
ATOM 5484 C C . VAL A 1 707 ? 0.005 4.959 46.376 1.00 81.00 707 VAL A C 1
ATOM 5486 O O . VAL A 1 707 ? -0.110 4.521 45.233 1.00 81.00 707 VAL A O 1
ATOM 5489 N N . ARG A 1 708 ? 1.085 5.667 46.748 1.00 78.50 708 ARG A N 1
ATOM 5490 C CA . ARG A 1 708 ? 2.222 5.922 45.837 1.00 78.50 708 ARG A CA 1
ATOM 5491 C C . ARG A 1 708 ? 2.933 4.634 45.418 1.00 78.50 708 ARG A C 1
ATOM 5493 O O . ARG A 1 708 ? 3.321 4.516 44.262 1.00 78.50 708 ARG A O 1
ATOM 5500 N N . GLU A 1 709 ? 3.089 3.670 46.326 1.00 82.25 709 GLU A N 1
ATOM 5501 C CA . GLU A 1 709 ? 3.689 2.366 46.007 1.00 82.25 709 GLU A CA 1
ATOM 5502 C C . GLU A 1 709 ? 2.824 1.539 45.041 1.00 82.25 709 GLU A C 1
ATOM 5504 O O . GLU A 1 709 ? 3.357 0.947 44.103 1.00 82.25 709 GLU A O 1
ATOM 5509 N N . ASP A 1 710 ? 1.499 1.520 45.226 1.00 78.56 710 ASP A N 1
ATOM 5510 C CA . ASP A 1 710 ? 0.572 0.873 44.284 1.00 78.56 710 ASP A CA 1
ATOM 5511 C C . ASP A 1 710 ? 0.604 1.571 42.912 1.00 78.56 710 ASP A C 1
ATOM 5513 O O . ASP A 1 710 ? 0.644 0.914 41.870 1.00 78.56 710 ASP A O 1
ATOM 5517 N N . LEU A 1 711 ? 0.638 2.910 42.899 1.00 74.00 711 LEU A N 1
ATOM 5518 C CA . LEU A 1 711 ? 0.713 3.710 41.676 1.00 74.00 711 LEU A CA 1
ATOM 5519 C C . LEU A 1 711 ? 2.037 3.501 40.925 1.00 74.00 711 LEU A C 1
ATOM 5521 O O . LEU A 1 711 ? 2.022 3.427 39.697 1.00 74.00 711 LEU A O 1
ATOM 5525 N N . LEU A 1 712 ? 3.165 3.362 41.632 1.00 79.69 712 LEU A N 1
ATOM 5526 C CA . LEU A 1 712 ? 4.452 3.012 41.026 1.00 79.69 712 LEU A CA 1
ATOM 5527 C C . LEU A 1 712 ? 4.390 1.620 40.385 1.00 79.69 712 LEU A C 1
ATOM 5529 O O . LEU A 1 712 ? 4.711 1.495 39.207 1.00 79.69 712 LEU A O 1
ATOM 5533 N N . LYS A 1 713 ? 3.896 0.603 41.105 1.00 81.12 713 LYS A N 1
ATOM 5534 C CA . LYS A 1 713 ? 3.719 -0.763 40.573 1.00 81.12 713 LYS A CA 1
ATOM 5535 C C . LYS A 1 713 ? 2.807 -0.784 39.342 1.00 81.12 713 LYS A C 1
ATOM 5537 O O . LYS A 1 713 ? 3.120 -1.450 38.361 1.00 81.12 713 LYS A O 1
ATOM 5542 N N . SER A 1 714 ? 1.722 -0.007 39.351 1.00 73.81 714 SER A N 1
ATOM 5543 C CA . SER A 1 714 ? 0.823 0.148 38.200 1.00 73.81 714 SER A CA 1
ATOM 5544 C C . SER A 1 714 ? 1.504 0.840 37.008 1.00 73.81 714 SER A C 1
ATOM 5546 O O . SER A 1 714 ? 1.373 0.385 35.870 1.00 73.81 714 SER A O 1
ATOM 5548 N N . ARG A 1 715 ? 2.291 1.901 37.247 1.00 75.00 715 ARG A N 1
ATOM 5549 C CA . ARG A 1 715 ? 3.085 2.587 36.209 1.00 75.00 715 ARG A CA 1
ATOM 5550 C C . ARG A 1 715 ? 4.174 1.673 35.626 1.00 75.00 715 ARG A C 1
ATOM 5552 O O . ARG A 1 715 ? 4.316 1.624 34.408 1.00 75.00 715 ARG A O 1
ATOM 5559 N N . GLU A 1 716 ? 4.877 0.898 36.454 1.00 81.00 716 GLU A N 1
ATOM 5560 C CA . GLU A 1 716 ? 5.812 -0.139 35.996 1.00 81.00 716 GLU A CA 1
ATOM 5561 C C . GLU A 1 716 ? 5.119 -1.208 35.146 1.00 81.00 716 GLU A C 1
ATOM 5563 O O . GLU A 1 716 ? 5.622 -1.562 34.083 1.00 81.00 716 GLU A O 1
ATOM 5568 N N . ALA A 1 717 ? 3.973 -1.729 35.599 1.00 78.56 717 ALA A N 1
ATOM 5569 C CA . ALA A 1 717 ? 3.213 -2.741 34.871 1.00 78.56 717 ALA A CA 1
ATOM 5570 C C . ALA A 1 717 ? 2.752 -2.214 33.503 1.00 78.56 717 ALA A C 1
ATOM 5572 O O . ALA A 1 717 ? 2.867 -2.925 32.506 1.00 78.56 717 ALA A O 1
ATOM 5573 N N . LYS A 1 718 ? 2.333 -0.942 33.423 1.00 76.81 718 LYS A N 1
ATOM 5574 C CA . LYS A 1 718 ? 2.048 -0.266 32.148 1.00 76.81 718 LYS A CA 1
ATOM 5575 C C . LYS A 1 718 ? 3.273 -0.218 31.230 1.00 76.81 718 LYS A C 1
ATOM 5577 O O . LYS A 1 718 ? 3.148 -0.628 30.079 1.00 76.81 718 LYS A O 1
ATOM 5582 N N . VAL A 1 719 ? 4.443 0.207 31.721 1.00 79.81 719 VAL A N 1
ATOM 5583 C CA . VAL A 1 719 ? 5.692 0.228 30.926 1.00 79.81 719 VAL A CA 1
ATOM 5584 C C . VAL A 1 719 ? 6.060 -1.175 30.434 1.00 79.81 719 VAL A C 1
ATOM 5586 O O . VAL A 1 719 ? 6.271 -1.361 29.238 1.00 79.81 719 VAL A O 1
ATOM 5589 N N . LYS A 1 720 ? 6.027 -2.181 31.314 1.00 80.31 720 LYS A N 1
ATOM 5590 C CA . LYS A 1 720 ? 6.297 -3.588 30.969 1.00 80.31 720 LYS A CA 1
ATOM 5591 C C . LYS A 1 720 ? 5.292 -4.126 29.938 1.00 80.31 720 LYS A C 1
ATOM 5593 O O . LYS A 1 720 ? 5.685 -4.826 29.013 1.00 80.31 720 LYS A O 1
ATOM 5598 N N . SER A 1 721 ? 4.016 -3.732 30.016 1.00 75.06 721 SER A N 1
ATOM 5599 C CA . SER A 1 721 ? 2.995 -4.094 29.015 1.00 75.06 721 SER A CA 1
ATOM 5600 C C . SER A 1 721 ? 3.186 -3.420 27.645 1.00 75.06 721 SER A C 1
ATOM 5602 O O . SER A 1 721 ? 2.695 -3.933 26.641 1.00 75.06 721 SER A O 1
ATOM 5604 N N . ALA A 1 722 ? 3.908 -2.294 27.586 1.00 76.62 722 ALA A N 1
ATOM 5605 C CA . ALA A 1 722 ? 4.194 -1.558 26.352 1.00 76.62 722 ALA A CA 1
ATOM 5606 C C . ALA A 1 722 ? 5.410 -2.106 25.574 1.00 76.62 722 ALA A C 1
ATOM 5608 O O . ALA A 1 722 ? 5.650 -1.693 24.441 1.00 76.62 722 ALA A O 1
ATOM 5609 N N . VAL A 1 723 ? 6.155 -3.058 26.150 1.00 81.38 723 VAL A N 1
ATOM 5610 C CA . VAL A 1 723 ? 7.273 -3.758 25.491 1.00 81.38 723 VAL A CA 1
ATOM 5611 C C . VAL A 1 723 ? 6.793 -4.608 24.304 1.00 81.38 723 VAL A C 1
ATOM 5613 O O . VAL A 1 723 ? 7.449 -4.641 23.258 1.00 81.38 723 VAL A O 1
ATOM 5616 N N . GLY A 1 724 ? 5.642 -5.272 24.468 1.00 79.25 724 GLY A N 1
ATOM 5617 C CA . GLY A 1 724 ? 4.907 -6.000 23.430 1.00 79.25 724 GLY A CA 1
ATOM 5618 C C . GLY A 1 724 ? 5.773 -6.884 22.528 1.00 79.25 724 GLY A C 1
ATOM 5619 O O . GLY A 1 724 ? 6.389 -7.842 22.997 1.00 79.25 724 GLY A O 1
ATOM 5620 N N . ILE A 1 725 ? 5.808 -6.602 21.219 1.00 78.19 725 ILE A N 1
ATOM 5621 C CA . ILE A 1 725 ? 6.441 -7.507 20.236 1.00 78.19 725 ILE A CA 1
ATOM 5622 C C . ILE A 1 725 ? 7.962 -7.648 20.432 1.00 78.19 725 ILE A C 1
ATOM 5624 O O . ILE A 1 725 ? 8.545 -8.639 19.989 1.00 78.19 725 ILE A O 1
ATOM 5628 N N . ARG A 1 726 ? 8.612 -6.729 21.168 1.00 87.00 726 ARG A N 1
ATOM 5629 C CA . ARG A 1 726 ? 10.041 -6.840 21.509 1.00 87.00 726 ARG A CA 1
ATOM 5630 C C . ARG A 1 726 ? 10.359 -8.144 22.248 1.00 87.00 726 ARG A C 1
ATOM 5632 O O . ARG A 1 726 ? 11.451 -8.679 22.079 1.00 87.00 726 ARG A O 1
ATOM 5639 N N . HIS A 1 727 ? 9.397 -8.713 22.981 1.00 85.12 727 HIS A N 1
ATOM 5640 C CA . HIS A 1 727 ? 9.553 -10.016 23.630 1.00 85.12 727 HIS A CA 1
ATOM 5641 C C . HIS A 1 727 ? 9.904 -11.157 22.656 1.00 85.12 727 HIS A C 1
ATOM 5643 O O . HIS A 1 727 ? 10.534 -12.126 23.074 1.00 85.12 727 HIS A O 1
ATOM 5649 N N . VAL A 1 728 ? 9.563 -11.048 21.365 1.00 86.31 728 VAL A N 1
ATOM 5650 C CA . VAL A 1 728 ? 9.987 -12.006 20.326 1.00 86.31 728 VAL A CA 1
ATOM 5651 C C . VAL A 1 728 ? 11.483 -11.863 20.018 1.00 86.31 728 VAL A C 1
ATOM 5653 O O . VAL A 1 728 ? 12.188 -12.862 19.905 1.00 86.31 728 VAL A O 1
ATOM 5656 N N . ILE A 1 729 ? 12.000 -10.634 19.951 1.00 89.12 729 ILE A N 1
ATOM 5657 C CA . ILE A 1 729 ? 13.433 -10.360 19.756 1.00 89.12 729 ILE A CA 1
ATOM 5658 C C . ILE A 1 729 ? 14.239 -10.754 21.002 1.00 89.12 729 ILE A C 1
ATOM 5660 O O . ILE A 1 729 ? 15.286 -11.391 20.885 1.00 89.12 729 ILE A O 1
ATOM 5664 N N . ASP A 1 730 ? 13.728 -10.446 22.198 1.00 90.81 730 ASP A N 1
ATOM 5665 C CA . ASP A 1 730 ? 14.321 -10.866 23.473 1.00 90.81 730 ASP A CA 1
ATOM 5666 C C . ASP A 1 730 ? 14.331 -12.408 23.611 1.00 90.81 730 ASP A C 1
ATOM 5668 O O . ASP A 1 730 ? 15.319 -12.985 24.074 1.00 90.81 730 ASP A O 1
ATOM 5672 N N . LEU A 1 731 ? 13.291 -13.100 23.126 1.00 89.06 731 LEU A N 1
ATOM 5673 C CA . LEU A 1 731 ? 13.251 -14.563 23.022 1.00 89.06 731 LEU A CA 1
ATOM 5674 C C . LEU A 1 731 ? 14.344 -15.091 22.077 1.00 89.06 731 LEU A C 1
ATOM 5676 O O . LEU A 1 731 ? 15.159 -15.910 22.496 1.00 89.06 731 LEU A O 1
ATOM 5680 N N . LEU A 1 732 ? 14.409 -14.606 20.833 1.00 89.56 732 LEU A N 1
ATOM 5681 C CA . LEU A 1 732 ? 15.396 -15.071 19.846 1.00 89.56 732 LEU A CA 1
ATOM 5682 C C . LEU A 1 732 ? 16.844 -14.844 20.320 1.00 89.56 732 LEU A C 1
ATOM 5684 O O . LEU A 1 732 ? 17.693 -15.721 20.157 1.00 89.56 732 LEU A O 1
ATOM 5688 N N . ALA A 1 733 ? 17.116 -13.707 20.968 1.00 92.25 733 ALA A N 1
ATOM 5689 C CA . ALA A 1 733 ? 18.426 -13.398 21.541 1.00 92.25 733 ALA A CA 1
ATOM 5690 C C . ALA A 1 733 ? 18.774 -14.252 22.779 1.00 92.25 733 ALA A C 1
ATOM 5692 O O . ALA A 1 733 ? 19.946 -14.562 23.006 1.00 92.25 733 ALA A O 1
ATOM 5693 N N . SER A 1 734 ? 17.783 -14.645 23.588 1.00 93.00 734 SER A N 1
ATOM 5694 C CA . SER A 1 734 ? 18.015 -15.468 24.787 1.00 93.00 734 SER A CA 1
ATOM 5695 C C . SER A 1 734 ? 18.214 -16.954 24.468 1.00 93.00 734 SER A C 1
ATOM 5697 O O . SER A 1 734 ? 19.071 -17.589 25.079 1.00 93.00 734 SER A O 1
ATOM 5699 N N . GLU A 1 735 ? 17.505 -17.492 23.472 1.00 90.06 735 GLU A N 1
ATOM 5700 C CA . GLU A 1 735 ? 17.613 -18.897 23.042 1.00 90.06 735 GLU A CA 1
ATOM 5701 C C . GLU A 1 735 ? 18.850 -19.173 22.158 1.00 90.06 735 GLU A C 1
ATOM 5703 O O . GLU A 1 735 ? 19.207 -20.332 21.949 1.00 90.06 735 GLU A O 1
ATOM 5708 N N . ARG A 1 736 ? 19.515 -18.121 21.645 1.00 91.06 736 ARG A N 1
ATOM 5709 C CA . ARG A 1 736 ? 20.815 -18.143 20.926 1.00 91.06 736 ARG A CA 1
ATOM 5710 C C . ARG A 1 736 ? 20.927 -19.110 19.736 1.00 91.06 736 ARG A C 1
ATOM 5712 O O . ARG A 1 736 ? 22.033 -19.443 19.312 1.00 91.06 736 ARG A O 1
ATOM 5719 N N . LYS A 1 737 ? 19.791 -19.528 19.179 1.00 90.81 737 LYS A N 1
ATOM 5720 C CA . LYS A 1 737 ? 19.703 -20.396 17.998 1.00 90.81 737 LYS A CA 1
ATOM 5721 C C . LYS A 1 737 ? 20.356 -19.749 16.778 1.00 90.81 737 LYS A C 1
ATOM 5723 O O . LYS A 1 737 ? 20.455 -18.527 16.689 1.00 90.81 737 LYS A O 1
ATOM 5728 N N . LEU A 1 738 ? 20.722 -20.578 15.802 1.00 94.31 738 LEU A N 1
ATOM 5729 C CA . LEU A 1 738 ? 21.122 -20.104 14.483 1.00 94.31 738 LEU A CA 1
ATOM 5730 C C . LEU A 1 738 ? 19.981 -19.306 13.831 1.00 94.31 738 LEU A C 1
ATOM 5732 O O . LEU A 1 738 ? 18.923 -19.862 13.536 1.00 94.31 738 LEU A O 1
ATOM 5736 N N . ILE A 1 739 ? 20.213 -18.018 13.587 1.00 95.38 739 ILE A N 1
ATOM 5737 C CA . ILE A 1 739 ? 19.295 -17.123 12.877 1.00 95.38 739 ILE A CA 1
ATOM 5738 C C . ILE A 1 739 ? 19.657 -17.106 11.390 1.00 95.38 739 ILE A C 1
ATOM 5740 O O . ILE A 1 739 ? 20.824 -16.939 11.031 1.00 95.38 739 ILE A O 1
ATOM 5744 N N . VAL A 1 740 ? 18.665 -17.271 10.517 1.00 96.25 740 VAL A N 1
ATOM 5745 C CA . VAL A 1 740 ? 18.855 -17.391 9.066 1.00 96.25 740 VAL A CA 1
ATOM 5746 C C . VAL A 1 740 ? 18.031 -16.338 8.330 1.00 96.25 740 VAL A C 1
ATOM 5748 O O . VAL A 1 740 ? 16.828 -16.244 8.548 1.00 96.25 740 VAL A O 1
ATOM 5751 N N . GLY A 1 741 ? 18.668 -15.581 7.434 1.00 94.75 741 GLY A N 1
ATOM 5752 C CA . GLY A 1 741 ? 18.016 -14.554 6.612 1.00 94.75 741 GLY A CA 1
ATOM 5753 C C . GLY A 1 741 ? 18.389 -14.622 5.125 1.00 94.75 741 GLY A C 1
ATOM 5754 O O . GLY A 1 741 ? 19.180 -15.472 4.690 1.00 94.75 741 GLY A O 1
ATOM 5755 N N . HIS A 1 742 ? 17.832 -13.707 4.330 1.00 92.81 742 HIS A N 1
ATOM 5756 C CA . HIS A 1 742 ? 18.158 -13.549 2.912 1.00 92.81 742 HIS A CA 1
ATOM 5757 C C . HIS A 1 742 ? 18.538 -12.102 2.577 1.00 92.81 742 HIS A C 1
ATOM 5759 O O . HIS A 1 742 ? 17.680 -11.251 2.383 1.00 92.81 742 HIS A O 1
ATOM 5765 N N . SER A 1 743 ? 19.837 -11.825 2.430 1.00 90.06 743 SER A N 1
ATOM 5766 C CA . SER A 1 743 ? 20.365 -10.464 2.250 1.00 90.06 743 SER A CA 1
ATOM 5767 C C . SER A 1 743 ? 20.058 -9.514 3.425 1.00 90.06 743 SER A C 1
ATOM 5769 O O . SER A 1 743 ? 19.940 -8.303 3.222 1.00 90.06 743 SER A O 1
ATOM 5771 N N . CYS A 1 744 ? 19.946 -10.056 4.641 1.00 92.00 744 CYS A N 1
ATOM 5772 C CA . CYS A 1 744 ? 19.145 -9.514 5.748 1.00 92.00 744 CYS A CA 1
ATOM 5773 C C . CYS A 1 744 ? 19.778 -8.374 6.572 1.00 92.00 744 CYS A C 1
ATOM 5775 O O . CYS A 1 744 ? 19.418 -8.135 7.726 1.00 92.00 744 CYS A O 1
ATOM 5777 N N . PHE A 1 745 ? 20.749 -7.652 6.009 1.00 91.88 745 PHE A N 1
ATOM 5778 C CA . PHE A 1 745 ? 21.455 -6.584 6.726 1.00 91.88 745 PHE A CA 1
ATOM 5779 C C . PHE A 1 745 ? 20.503 -5.454 7.159 1.00 91.88 745 PHE A C 1
ATOM 5781 O O . PHE A 1 745 ? 20.608 -4.952 8.279 1.00 91.88 745 PHE A O 1
ATOM 5788 N N . LEU A 1 746 ? 19.568 -5.062 6.283 1.00 91.44 746 LEU A N 1
ATOM 5789 C CA . LEU A 1 746 ? 18.597 -4.003 6.571 1.00 91.44 746 LEU A CA 1
ATOM 5790 C C . LEU A 1 746 ? 17.603 -4.432 7.658 1.00 91.44 746 LEU A C 1
ATOM 5792 O O . LEU A 1 746 ? 17.355 -3.659 8.577 1.00 91.44 746 LEU A O 1
ATOM 5796 N N . ASP A 1 747 ? 17.119 -5.671 7.610 1.00 92.56 747 ASP A N 1
ATOM 5797 C CA . ASP A 1 747 ? 16.188 -6.246 8.589 1.00 92.56 747 ASP A CA 1
ATOM 5798 C C . ASP A 1 747 ? 16.805 -6.247 9.991 1.00 92.56 747 ASP A C 1
ATOM 5800 O O . ASP A 1 747 ? 16.169 -5.867 10.971 1.00 92.56 747 ASP A O 1
ATOM 5804 N N . ILE A 1 748 ? 18.089 -6.601 10.086 1.00 93.94 748 ILE A N 1
ATOM 5805 C CA . ILE A 1 748 ? 18.846 -6.595 11.339 1.00 93.94 748 ILE A CA 1
ATOM 5806 C C . ILE A 1 748 ? 19.123 -5.168 11.838 1.00 93.94 748 ILE A C 1
ATOM 5808 O O . ILE A 1 748 ? 19.066 -4.923 13.045 1.00 93.94 748 ILE A O 1
ATOM 5812 N N . ALA A 1 749 ? 19.361 -4.205 10.943 1.00 93.50 749 ALA A N 1
ATOM 5813 C CA . ALA A 1 749 ? 19.489 -2.795 11.316 1.00 93.50 749 ALA A CA 1
ATOM 5814 C C . ALA A 1 749 ? 18.153 -2.188 11.781 1.00 93.50 749 ALA A C 1
ATOM 5816 O O . ALA A 1 749 ? 18.129 -1.454 12.769 1.00 93.50 749 ALA A O 1
ATOM 5817 N N . GLN A 1 750 ? 17.040 -2.540 11.131 1.00 91.38 750 GLN A N 1
ATOM 5818 C CA . GLN A 1 750 ? 15.681 -2.206 11.563 1.00 91.38 750 GLN A CA 1
ATOM 5819 C C . GLN A 1 750 ? 15.375 -2.817 12.935 1.00 91.38 750 GLN A C 1
ATOM 5821 O O . GLN A 1 750 ? 14.971 -2.100 13.851 1.00 91.38 750 GLN A O 1
ATOM 5826 N N . ILE A 1 751 ? 15.645 -4.115 13.121 1.00 91.44 751 ILE A N 1
ATOM 5827 C CA . ILE A 1 751 ? 15.481 -4.808 14.406 1.00 91.44 751 ILE A CA 1
ATOM 5828 C C . ILE A 1 751 ? 16.282 -4.100 15.504 1.00 91.44 751 ILE A C 1
ATOM 5830 O O . ILE A 1 751 ? 15.748 -3.841 16.581 1.00 91.44 751 ILE A O 1
ATOM 5834 N N . TYR A 1 752 ? 17.531 -3.711 15.236 1.00 94.38 752 TYR A N 1
ATOM 5835 C CA . TYR A 1 752 ? 18.317 -2.942 16.199 1.00 94.38 752 TYR A CA 1
ATOM 5836 C C . TYR A 1 752 ? 17.680 -1.577 16.501 1.00 94.38 752 TYR A C 1
ATOM 5838 O O . TYR A 1 752 ? 17.423 -1.276 17.667 1.00 94.38 752 TYR A O 1
ATOM 5846 N N . SER A 1 753 ? 17.361 -0.792 15.465 1.00 92.44 753 SER A N 1
ATOM 5847 C CA . SER A 1 753 ? 16.787 0.556 15.586 1.00 92.44 753 SER A CA 1
ATOM 5848 C C . SER A 1 753 ? 15.471 0.583 16.372 1.00 92.44 753 SER A C 1
ATOM 5850 O O . SER A 1 753 ? 15.245 1.496 17.167 1.00 92.44 753 SER A O 1
ATOM 5852 N N . LYS A 1 754 ? 14.587 -0.404 16.159 1.00 88.25 754 LYS A N 1
ATOM 5853 C CA . LYS A 1 754 ? 13.242 -0.414 16.760 1.00 88.25 754 LYS A CA 1
ATOM 5854 C C . LYS A 1 754 ? 13.181 -1.136 18.104 1.00 88.25 754 LYS A C 1
ATOM 5856 O O . LYS A 1 754 ? 12.384 -0.751 18.955 1.00 88.25 754 LYS A O 1
ATOM 5861 N N . PHE A 1 755 ? 14.010 -2.161 18.313 1.00 89.44 755 PHE A N 1
ATOM 5862 C CA . PHE A 1 755 ? 13.900 -3.051 19.473 1.00 89.44 755 PHE A CA 1
ATOM 5863 C C . PHE A 1 755 ? 15.073 -2.938 20.453 1.00 89.44 755 PHE A C 1
ATOM 5865 O O . PHE A 1 755 ? 14.868 -3.125 21.651 1.00 89.44 755 PHE A O 1
ATOM 5872 N N . VAL A 1 756 ? 16.276 -2.569 20.005 1.00 90.81 756 VAL A N 1
ATOM 5873 C CA . VAL A 1 756 ? 17.431 -2.372 20.899 1.00 90.81 756 VAL A CA 1
ATOM 5874 C C . VAL A 1 756 ? 17.548 -0.906 21.317 1.00 90.81 756 VAL A C 1
ATOM 5876 O O . VAL A 1 756 ? 17.403 -0.607 22.501 1.00 90.81 756 VAL A O 1
ATOM 5879 N N . GLY A 1 757 ? 17.758 -0.002 20.358 1.00 89.56 757 GLY A N 1
ATOM 5880 C CA . GLY A 1 757 ? 18.044 1.414 20.604 1.00 89.56 757 GLY A CA 1
ATOM 5881 C C . GLY A 1 757 ? 18.601 2.126 19.358 1.00 89.56 757 GLY A C 1
ATOM 5882 O O . GLY A 1 757 ? 18.579 1.550 18.268 1.00 89.56 757 GLY A O 1
ATOM 5883 N N . PRO A 1 758 ? 19.108 3.368 19.484 1.00 90.44 758 PRO A N 1
ATOM 5884 C CA . PRO A 1 758 ? 19.690 4.106 18.359 1.00 90.44 758 PRO A CA 1
ATOM 5885 C C . PRO A 1 758 ? 20.869 3.345 17.736 1.00 90.44 758 PRO A C 1
ATOM 5887 O O . PRO A 1 758 ? 21.679 2.745 18.447 1.00 90.44 758 PRO A O 1
ATOM 5890 N N . LEU A 1 759 ? 20.968 3.356 16.403 1.00 92.94 759 LEU A N 1
ATOM 5891 C CA . LEU A 1 759 ? 21.995 2.600 15.683 1.00 92.94 759 LEU A CA 1
ATOM 5892 C C . LEU A 1 759 ? 23.404 3.166 15.968 1.00 92.94 759 LEU A C 1
ATOM 5894 O O . LEU A 1 759 ? 23.565 4.387 16.015 1.00 92.94 759 LEU A O 1
ATOM 5898 N N . PRO A 1 760 ? 24.442 2.318 16.140 1.00 93.56 760 PRO A N 1
ATOM 5899 C CA . PRO A 1 760 ? 25.781 2.789 16.492 1.00 93.56 760 PRO A CA 1
ATOM 5900 C C . PRO A 1 760 ? 26.413 3.727 15.458 1.00 93.56 760 PRO A C 1
ATOM 5902 O O . PRO A 1 760 ? 25.994 3.792 14.299 1.00 93.56 760 PRO A O 1
ATOM 5905 N N . SER A 1 761 ? 27.461 4.448 15.866 1.00 88.19 761 SER A N 1
ATOM 5906 C CA . SER A 1 761 ? 28.089 5.475 15.028 1.00 88.19 761 SER A CA 1
ATOM 5907 C C . SER A 1 761 ? 28.814 4.893 13.807 1.00 88.19 761 SER A C 1
ATOM 5909 O O . SER A 1 761 ? 28.878 5.538 12.757 1.00 88.19 761 SER A O 1
ATOM 5911 N N . SER A 1 762 ? 29.304 3.657 13.934 1.00 90.00 762 SER A N 1
ATOM 5912 C CA . SER A 1 762 ? 30.107 2.936 12.948 1.00 90.00 762 SER A CA 1
ATOM 5913 C C . SER A 1 762 ? 29.558 1.537 12.638 1.00 90.00 762 SER A C 1
ATOM 5915 O O . SER A 1 762 ? 28.855 0.919 13.441 1.00 90.00 762 SER A O 1
ATOM 5917 N N . MET A 1 763 ? 29.940 1.002 11.471 1.00 89.62 763 MET A N 1
ATOM 5918 C CA . MET A 1 763 ? 29.618 -0.375 11.071 1.00 89.62 763 MET A CA 1
ATOM 5919 C C . MET A 1 763 ? 30.258 -1.418 12.010 1.00 89.62 763 MET A C 1
ATOM 5921 O O . MET A 1 763 ? 29.676 -2.477 12.217 1.00 89.62 763 MET A O 1
ATOM 5925 N N . GLU A 1 764 ? 31.423 -1.121 12.595 1.00 91.56 764 GLU A N 1
ATOM 5926 C CA . GLU A 1 764 ? 32.145 -2.010 13.519 1.00 91.56 764 GLU A CA 1
ATOM 5927 C C . GLU A 1 764 ? 31.413 -2.154 14.864 1.00 91.56 764 GLU A C 1
ATOM 5929 O O . GLU A 1 764 ? 31.159 -3.270 15.320 1.00 91.56 764 GLU A O 1
ATOM 5934 N N . GLU A 1 765 ? 30.986 -1.041 15.469 1.00 93.44 765 GLU A N 1
ATOM 5935 C CA . GLU A 1 765 ? 30.172 -1.065 16.691 1.00 93.44 765 GLU A CA 1
ATOM 5936 C C . GLU A 1 765 ? 28.838 -1.792 16.466 1.00 93.44 765 GLU A C 1
ATOM 5938 O O . GLU A 1 765 ? 28.400 -2.563 17.323 1.00 93.44 765 GLU A O 1
ATOM 5943 N N . PHE A 1 766 ? 28.206 -1.579 15.305 1.00 94.31 766 PHE A N 1
ATOM 5944 C CA . PHE A 1 766 ? 26.993 -2.289 14.896 1.00 94.31 766 PHE A CA 1
ATOM 5945 C C . PHE A 1 766 ? 27.240 -3.795 14.771 1.00 94.31 766 PHE A C 1
ATOM 5947 O O . PHE A 1 766 ? 26.565 -4.574 15.439 1.00 94.31 766 PHE A O 1
ATOM 5954 N N . ALA A 1 767 ? 28.248 -4.204 13.999 1.00 93.94 767 ALA A N 1
ATOM 5955 C CA . ALA A 1 767 ? 28.642 -5.597 13.805 1.00 93.94 767 ALA A CA 1
ATOM 5956 C C . ALA A 1 767 ? 28.828 -6.351 15.128 1.00 93.94 767 ALA A C 1
ATOM 5958 O O . ALA A 1 767 ? 28.188 -7.379 15.360 1.00 93.94 767 ALA A O 1
ATOM 5959 N N . LEU A 1 768 ? 29.648 -5.792 16.024 1.00 94.56 768 LEU A N 1
ATOM 5960 C CA . LEU A 1 768 ? 29.947 -6.383 17.326 1.00 94.56 768 LEU A CA 1
ATOM 5961 C C . LEU A 1 768 ? 28.716 -6.410 18.247 1.00 94.56 768 LEU A C 1
ATOM 5963 O O . LEU A 1 768 ? 28.556 -7.341 19.037 1.00 94.56 768 LEU A O 1
ATOM 5967 N N . SER A 1 769 ? 27.823 -5.422 18.144 1.00 94.69 769 SER A N 1
ATOM 5968 C CA . SER A 1 769 ? 26.581 -5.378 18.929 1.00 94.69 769 SER A CA 1
ATOM 5969 C C . SER A 1 769 ? 25.544 -6.390 18.432 1.00 94.69 769 SER A C 1
ATOM 5971 O O . SER A 1 769 ? 24.921 -7.067 19.251 1.00 94.69 769 SER A O 1
ATOM 5973 N N . ILE A 1 770 ? 25.425 -6.584 17.113 1.00 94.94 770 ILE A N 1
ATOM 5974 C CA . ILE A 1 770 ? 24.647 -7.684 16.530 1.00 94.94 770 ILE A CA 1
ATOM 5975 C C . ILE A 1 770 ? 25.231 -9.031 16.950 1.00 94.94 770 ILE A C 1
ATOM 5977 O O . ILE A 1 770 ? 24.478 -9.882 17.409 1.00 94.94 770 ILE A O 1
ATOM 5981 N N . ASN A 1 771 ? 26.551 -9.224 16.895 1.00 95.06 771 ASN A N 1
ATOM 5982 C CA . ASN A 1 771 ? 27.166 -10.501 17.267 1.00 95.06 771 ASN A CA 1
ATOM 5983 C C . ASN A 1 771 ? 26.971 -10.873 18.751 1.00 95.06 771 ASN A C 1
ATOM 5985 O O . ASN A 1 771 ? 26.869 -12.052 19.084 1.00 95.06 771 ASN A O 1
ATOM 5989 N N . ARG A 1 772 ? 26.850 -9.884 19.647 1.00 94.00 772 ARG A N 1
ATOM 5990 C CA . ARG A 1 772 ? 26.481 -10.106 21.060 1.00 94.00 772 ARG A CA 1
ATOM 5991 C C . ARG A 1 772 ? 25.017 -10.528 21.244 1.00 94.00 772 ARG A C 1
ATOM 5993 O O . ARG A 1 772 ? 24.718 -11.228 22.209 1.00 94.00 772 ARG A O 1
ATOM 6000 N N . MET A 1 773 ? 24.121 -10.090 20.357 1.00 93.38 773 MET A N 1
ATOM 6001 C CA . MET A 1 773 ? 22.682 -10.384 20.400 1.00 93.38 773 MET A CA 1
ATOM 6002 C C . MET A 1 773 ? 22.334 -11.696 19.682 1.00 93.38 773 MET A C 1
ATOM 6004 O O . MET A 1 773 ? 21.610 -12.524 20.227 1.00 93.38 773 MET A O 1
ATOM 6008 N N . PHE A 1 774 ? 22.888 -11.896 18.487 1.00 94.69 774 PHE A N 1
ATOM 6009 C CA . PHE A 1 774 ? 22.743 -13.083 17.653 1.00 94.69 774 PHE A CA 1
ATOM 6010 C C . PHE A 1 774 ? 24.149 -13.634 17.341 1.00 94.69 774 PHE A C 1
ATOM 6012 O O . PHE A 1 774 ? 24.772 -13.236 16.353 1.00 94.69 774 PHE A O 1
ATOM 6019 N N . PRO A 1 775 ? 24.692 -14.540 18.180 1.00 91.94 775 PRO A N 1
ATOM 6020 C CA . PRO A 1 775 ? 26.065 -15.036 18.031 1.00 91.94 775 PRO A CA 1
ATOM 6021 C C . PRO A 1 775 ? 26.249 -15.967 16.827 1.00 91.94 775 PRO A C 1
ATOM 6023 O O . PRO A 1 775 ? 27.386 -16.248 16.430 1.00 91.94 775 PRO A O 1
ATOM 6026 N N . HIS A 1 776 ? 25.146 -16.468 16.265 1.00 94.56 776 HIS A N 1
ATOM 6027 C CA . HIS A 1 776 ? 25.102 -17.427 15.170 1.00 94.56 776 HIS A CA 1
ATOM 6028 C C . HIS A 1 776 ? 24.103 -16.939 14.114 1.00 94.56 776 HIS A C 1
ATOM 6030 O O . HIS A 1 776 ? 22.899 -17.145 14.242 1.00 94.56 776 HIS A O 1
ATOM 6036 N N . MET A 1 777 ? 24.608 -16.275 13.074 1.00 94.94 777 MET A N 1
ATOM 6037 C CA . MET A 1 777 ? 23.820 -15.803 11.931 1.00 94.94 777 MET A CA 1
ATOM 6038 C C . MET A 1 777 ? 24.268 -16.452 10.620 1.00 94.94 777 MET A C 1
ATOM 6040 O O . MET A 1 777 ? 25.464 -16.638 10.412 1.00 94.94 777 MET A O 1
ATOM 6044 N N . ALA A 1 778 ? 23.345 -16.734 9.701 1.00 95.06 778 ALA A N 1
ATOM 6045 C CA . ALA A 1 778 ? 23.654 -17.167 8.338 1.00 95.06 778 ALA A CA 1
ATOM 6046 C C . ALA A 1 778 ? 22.814 -16.414 7.299 1.00 95.06 778 ALA A C 1
ATOM 6048 O O . ALA A 1 778 ? 21.594 -16.319 7.422 1.00 95.06 778 ALA A O 1
ATOM 6049 N N . ASP A 1 779 ? 23.457 -15.943 6.229 1.00 94.38 779 ASP A N 1
ATOM 6050 C CA . ASP A 1 779 ? 22.763 -15.356 5.083 1.00 94.38 779 ASP A CA 1
ATOM 6051 C C . ASP A 1 779 ? 22.742 -16.335 3.899 1.00 94.38 779 ASP A C 1
ATOM 6053 O O . ASP A 1 779 ? 23.784 -16.721 3.352 1.00 94.38 779 ASP A O 1
ATOM 6057 N N . THR A 1 780 ? 21.542 -16.722 3.461 1.00 93.75 780 THR A N 1
ATOM 6058 C CA . THR A 1 780 ? 21.348 -17.603 2.297 1.00 93.75 780 THR A CA 1
ATOM 6059 C C . THR A 1 780 ? 21.955 -17.030 1.016 1.00 93.75 780 THR A C 1
ATOM 6061 O O . THR A 1 780 ? 22.488 -17.776 0.193 1.00 93.75 780 THR A O 1
ATOM 6064 N N . ARG A 1 781 ? 21.955 -15.704 0.848 1.00 90.25 781 ARG A N 1
ATOM 6065 C CA . ARG A 1 781 ? 22.561 -14.999 -0.287 1.00 90.25 781 ARG A CA 1
ATOM 6066 C C . ARG A 1 781 ? 24.080 -15.163 -0.304 1.00 90.25 781 ARG A C 1
ATOM 6068 O O . ARG A 1 781 ? 24.651 -15.375 -1.376 1.00 90.25 781 ARG A O 1
ATOM 6075 N N . HIS A 1 782 ? 24.725 -15.116 0.864 1.00 89.75 782 HIS A N 1
ATOM 6076 C CA . HIS A 1 782 ? 26.153 -15.407 0.991 1.00 89.75 782 HIS A CA 1
ATOM 6077 C C . HIS A 1 782 ? 26.438 -16.882 0.677 1.00 89.75 782 HIS A C 1
ATOM 6079 O O . HIS A 1 782 ? 27.281 -17.169 -0.174 1.00 89.75 782 HIS A O 1
ATOM 6085 N N . LEU A 1 783 ? 25.668 -17.810 1.258 1.00 90.38 783 LEU A N 1
ATOM 6086 C CA . LEU A 1 783 ? 25.798 -19.256 1.022 1.00 90.38 783 LEU A CA 1
ATOM 6087 C C . LEU A 1 783 ? 25.606 -19.660 -0.454 1.00 90.38 783 LEU A C 1
ATOM 6089 O O . LEU A 1 783 ? 26.271 -20.592 -0.912 1.00 90.38 783 LEU A O 1
ATOM 6093 N N . MET A 1 784 ? 24.763 -18.943 -1.210 1.00 89.00 784 MET A N 1
ATOM 6094 C CA . MET A 1 784 ? 24.643 -19.068 -2.672 1.00 89.00 784 MET A CA 1
ATOM 6095 C C . MET A 1 784 ? 25.824 -18.455 -3.436 1.00 89.00 784 MET A C 1
ATOM 6097 O O . MET A 1 784 ? 26.179 -18.939 -4.510 1.00 89.00 784 MET A O 1
ATOM 6101 N N . SER A 1 785 ? 26.432 -17.381 -2.923 1.00 85.19 785 SER A N 1
ATOM 6102 C CA . SER A 1 785 ? 27.634 -16.784 -3.514 1.00 85.19 785 SER A CA 1
ATOM 6103 C C . SER A 1 785 ? 28.839 -17.723 -3.429 1.00 85.19 785 SER A C 1
ATOM 6105 O O . SER A 1 785 ? 29.534 -17.887 -4.428 1.00 85.19 785 SER A O 1
ATOM 6107 N N . VAL A 1 786 ? 29.072 -18.371 -2.286 1.00 86.88 786 VAL A N 1
ATOM 6108 C CA . VAL A 1 786 ? 30.300 -19.149 -2.023 1.00 86.88 786 VAL A CA 1
ATOM 6109 C C . VAL A 1 786 ? 30.295 -20.596 -2.551 1.00 86.88 786 VAL A C 1
ATOM 6111 O O . VAL A 1 786 ? 31.205 -21.357 -2.234 1.00 86.88 786 VAL A O 1
ATOM 6114 N N . ASN A 1 787 ? 29.295 -21.008 -3.340 1.00 87.00 787 ASN A N 1
ATOM 6115 C CA . ASN A 1 787 ? 29.198 -22.373 -3.877 1.00 87.00 787 ASN A CA 1
ATOM 6116 C C . ASN A 1 787 ? 29.114 -22.384 -5.413 1.00 87.00 787 ASN A C 1
ATOM 6118 O O . ASN A 1 787 ? 28.095 -21.997 -5.987 1.00 87.00 787 ASN A O 1
ATOM 6122 N N . ASP A 1 788 ? 30.160 -22.871 -6.088 1.00 83.75 788 ASP A N 1
ATOM 6123 C CA . ASP A 1 788 ? 30.249 -22.883 -7.557 1.00 83.75 788 ASP A CA 1
ATOM 6124 C C . ASP A 1 788 ? 29.140 -23.694 -8.250 1.00 83.75 788 ASP A C 1
ATOM 6126 O O . ASP A 1 788 ? 28.704 -23.329 -9.346 1.00 83.75 788 ASP A O 1
ATOM 6130 N N . ALA A 1 789 ? 28.644 -24.772 -7.633 1.00 83.94 789 ALA A N 1
ATOM 6131 C CA . ALA A 1 789 ? 27.580 -25.592 -8.214 1.00 83.94 789 ALA A CA 1
ATOM 6132 C C . ALA A 1 789 ? 26.220 -24.873 -8.166 1.00 83.94 789 ALA A C 1
ATOM 6134 O O . ALA A 1 789 ? 25.460 -24.905 -9.141 1.00 83.94 789 ALA A O 1
ATOM 6135 N N . VAL A 1 790 ? 25.942 -24.167 -7.065 1.00 85.12 790 VAL A N 1
ATOM 6136 C CA . VAL A 1 790 ? 24.763 -23.297 -6.930 1.00 85.12 790 VAL A CA 1
ATOM 6137 C C . VAL A 1 790 ? 24.885 -22.098 -7.873 1.00 85.12 790 VAL A C 1
ATOM 6139 O O . VAL A 1 790 ? 23.976 -21.860 -8.669 1.00 85.12 790 VAL A O 1
ATOM 6142 N N . GLN A 1 791 ? 26.036 -21.412 -7.883 1.00 82.19 791 GLN A N 1
ATOM 6143 C CA . GLN A 1 791 ? 26.345 -20.342 -8.840 1.00 82.19 791 GLN A CA 1
ATOM 6144 C C . GLN A 1 791 ? 26.095 -20.779 -10.285 1.00 82.19 791 GLN A C 1
ATOM 6146 O O . GLN A 1 791 ? 25.427 -20.064 -11.028 1.00 82.19 791 GLN A O 1
ATOM 6151 N N . TYR A 1 792 ? 26.603 -21.952 -10.689 1.00 82.06 792 TYR A N 1
ATOM 6152 C CA . TYR A 1 792 ? 26.429 -22.496 -12.035 1.00 82.06 792 TYR A CA 1
ATOM 6153 C C . TYR A 1 792 ? 24.949 -22.657 -12.399 1.00 82.06 792 TYR A C 1
ATOM 6155 O O . TYR A 1 792 ? 24.526 -22.175 -13.451 1.00 82.06 792 TYR A O 1
ATOM 6163 N N . ARG A 1 793 ? 24.152 -23.270 -11.513 1.00 78.50 793 ARG A N 1
ATOM 6164 C CA . ARG A 1 793 ? 22.701 -23.441 -11.704 1.00 78.50 793 ARG A CA 1
ATOM 6165 C C . ARG A 1 793 ? 21.948 -22.106 -11.749 1.00 78.50 793 ARG A C 1
ATOM 6167 O O . ARG A 1 793 ? 20.962 -21.993 -12.472 1.00 78.50 793 ARG A O 1
ATOM 6174 N N . MET A 1 794 ? 22.423 -21.086 -11.035 1.00 77.94 794 MET A N 1
ATOM 6175 C CA . MET A 1 794 ? 21.816 -19.750 -11.006 1.00 77.94 794 MET A CA 1
ATOM 6176 C C . MET A 1 794 ? 22.271 -18.807 -12.133 1.00 77.94 794 MET A C 1
ATOM 6178 O O . MET A 1 794 ? 21.734 -17.709 -12.224 1.00 77.94 794 MET A O 1
ATOM 6182 N N . ARG A 1 795 ? 23.185 -19.198 -13.040 1.00 70.00 795 ARG A N 1
ATOM 6183 C CA . ARG A 1 795 ? 23.741 -18.310 -14.099 1.00 70.00 795 ARG A CA 1
ATOM 6184 C C . ARG A 1 795 ? 22.714 -17.610 -15.002 1.00 70.00 795 ARG A C 1
ATOM 6186 O O . ARG A 1 795 ? 23.063 -16.621 -15.642 1.00 70.00 795 ARG A O 1
ATOM 6193 N N . HIS A 1 796 ? 21.481 -18.112 -15.063 1.00 63.88 796 HIS A N 1
ATOM 6194 C CA . HIS A 1 796 ? 20.387 -17.568 -15.876 1.00 63.88 796 HIS A CA 1
ATOM 6195 C C . HIS A 1 796 ? 19.146 -17.154 -15.054 1.00 63.88 796 HIS A C 1
ATOM 6197 O O . HIS A 1 796 ? 18.093 -16.902 -15.633 1.00 63.88 796 HIS A O 1
ATOM 6203 N N . LYS A 1 797 ? 19.253 -17.075 -13.718 1.00 66.06 797 LYS A N 1
ATOM 6204 C CA . LYS A 1 797 ? 18.205 -16.594 -12.794 1.00 66.06 797 LYS A CA 1
ATOM 6205 C C . LYS A 1 797 ? 18.775 -15.511 -11.861 1.00 66.06 797 LYS A C 1
ATOM 6207 O O . LYS A 1 797 ? 19.988 -15.350 -11.752 1.00 66.06 797 LYS A O 1
ATOM 6212 N N . SER A 1 798 ? 17.922 -14.749 -11.179 1.00 74.81 798 SER A N 1
ATOM 6213 C CA . SER A 1 798 ? 18.364 -13.794 -10.153 1.00 74.81 798 SER A CA 1
ATOM 6214 C C . SER A 1 798 ? 18.759 -14.503 -8.850 1.00 74.81 798 SER A C 1
ATOM 6216 O O . SER A 1 798 ? 18.166 -15.514 -8.484 1.00 74.81 798 SER A O 1
ATOM 6218 N N . LYS A 1 799 ? 19.703 -13.927 -8.088 1.00 79.12 799 LYS A N 1
ATOM 6219 C CA . LYS A 1 799 ? 20.037 -14.344 -6.705 1.00 79.12 799 LYS A CA 1
ATOM 6220 C C . LYS A 1 799 ? 18.958 -13.952 -5.663 1.00 79.12 799 LYS A C 1
ATOM 6222 O O . LYS A 1 799 ? 19.277 -13.841 -4.487 1.00 79.12 799 LYS A O 1
ATOM 6227 N N . SER A 1 800 ? 17.716 -13.691 -6.081 1.00 87.12 800 SER A N 1
ATOM 6228 C CA . SER A 1 800 ? 16.606 -13.329 -5.185 1.00 87.12 800 SER A CA 1
ATOM 6229 C C . SER A 1 800 ? 15.931 -14.565 -4.590 1.00 87.12 800 SER A C 1
ATOM 6231 O O . SER A 1 800 ? 15.876 -15.609 -5.244 1.00 87.12 800 SER A O 1
ATOM 6233 N N . LEU A 1 801 ? 15.382 -14.426 -3.380 1.00 88.00 801 LEU A N 1
ATOM 6234 C CA . LEU A 1 801 ? 14.770 -15.501 -2.597 1.00 88.00 801 LEU A CA 1
ATOM 6235 C C . LEU A 1 801 ? 13.800 -16.376 -3.402 1.00 88.00 801 LEU A C 1
ATOM 6237 O O . LEU A 1 801 ? 14.035 -17.573 -3.545 1.00 88.00 801 LEU A O 1
ATOM 6241 N N . SER A 1 802 ? 12.780 -15.777 -4.025 1.00 84.31 802 SER A N 1
ATOM 6242 C CA . SER A 1 802 ? 11.813 -16.498 -4.867 1.00 84.31 802 SER A CA 1
ATOM 6243 C C . SER A 1 802 ? 12.483 -17.297 -6.003 1.00 84.31 802 SER A C 1
ATOM 6245 O O . SER A 1 802 ? 12.133 -18.454 -6.241 1.00 84.31 802 SER A O 1
ATOM 6247 N N . SER A 1 803 ? 13.513 -16.753 -6.666 1.00 85.31 803 SER A N 1
ATOM 6248 C CA . SER A 1 803 ? 14.254 -17.476 -7.718 1.00 85.31 803 SER A CA 1
ATOM 6249 C C . SER A 1 803 ? 15.155 -18.591 -7.180 1.00 85.31 803 SER A C 1
ATOM 6251 O O . SER A 1 803 ? 15.374 -19.575 -7.891 1.00 85.31 803 SER A O 1
ATOM 6253 N N . ALA A 1 804 ? 15.655 -18.461 -5.949 1.00 86.00 804 ALA A N 1
ATOM 6254 C CA . ALA A 1 804 ? 16.391 -19.509 -5.249 1.00 86.00 804 ALA A CA 1
ATOM 6255 C C . ALA A 1 804 ? 15.454 -20.643 -4.804 1.00 86.00 804 ALA A C 1
ATOM 6257 O O . ALA A 1 804 ? 15.707 -21.804 -5.126 1.00 86.00 804 ALA A O 1
ATOM 6258 N N . PHE A 1 805 ? 14.334 -20.316 -4.155 1.00 86.69 805 PHE A N 1
ATOM 6259 C CA . PHE A 1 805 ? 13.309 -21.270 -3.724 1.00 86.69 805 PHE A CA 1
ATOM 6260 C C . PHE A 1 805 ? 12.770 -22.078 -4.916 1.00 86.69 805 PHE A C 1
ATOM 6262 O O . PHE A 1 805 ? 12.873 -23.303 -4.930 1.00 86.69 805 PHE A O 1
ATOM 6269 N N . SER A 1 806 ? 12.368 -21.396 -5.996 1.00 83.38 806 SER A N 1
ATOM 6270 C CA . SER A 1 806 ? 11.875 -22.003 -7.250 1.00 83.38 806 SER A CA 1
ATOM 6271 C C . SER A 1 806 ? 12.931 -22.791 -8.055 1.00 83.38 806 SER A C 1
ATOM 6273 O O . SER A 1 806 ? 12.658 -23.247 -9.167 1.00 83.38 806 SER A O 1
ATOM 6275 N N . LEU A 1 807 ? 14.178 -22.883 -7.581 1.00 83.19 807 LEU A N 1
ATOM 6276 C CA . LEU A 1 807 ? 15.270 -23.631 -8.222 1.00 83.19 807 LEU A CA 1
ATOM 6277 C C . LEU A 1 807 ? 15.833 -24.739 -7.321 1.00 83.19 807 LEU A C 1
ATOM 6279 O O . LEU A 1 807 ? 16.266 -25.774 -7.827 1.00 83.19 807 LEU A O 1
ATOM 6283 N N . LEU A 1 808 ? 15.861 -24.506 -6.008 1.00 83.31 808 LEU A N 1
ATOM 6284 C CA . LEU A 1 808 ? 16.449 -25.398 -5.011 1.00 83.31 808 LEU A CA 1
ATOM 6285 C C . LEU A 1 808 ? 15.395 -26.259 -4.301 1.00 83.31 808 LEU A C 1
ATOM 6287 O O . LEU A 1 808 ? 15.718 -27.372 -3.901 1.00 83.31 808 LEU A O 1
ATOM 6291 N N . CYS A 1 809 ? 14.144 -25.791 -4.207 1.00 81.00 809 CYS A N 1
ATOM 6292 C CA . CYS A 1 809 ? 13.034 -26.464 -3.521 1.00 81.00 809 CYS A CA 1
ATOM 6293 C C . CYS A 1 809 ? 11.882 -26.872 -4.478 1.00 81.00 809 CYS A C 1
ATOM 6295 O O . CYS A 1 809 ? 10.721 -26.622 -4.155 1.00 81.00 809 CYS A O 1
ATOM 6297 N N . PRO A 1 810 ? 12.134 -27.482 -5.661 1.00 66.88 810 PRO A N 1
ATOM 6298 C CA . PRO A 1 810 ? 11.097 -27.685 -6.682 1.00 66.88 810 PRO A CA 1
ATOM 6299 C C . PRO A 1 810 ? 9.899 -28.513 -6.188 1.00 66.88 810 PRO A C 1
ATOM 6301 O O . PRO A 1 810 ? 8.765 -28.191 -6.530 1.00 66.88 810 PRO A O 1
ATOM 6304 N N . ALA A 1 811 ? 10.130 -29.507 -5.323 1.00 61.84 811 ALA A N 1
ATOM 6305 C CA . ALA A 1 811 ? 9.081 -30.355 -4.750 1.00 61.84 811 ALA A CA 1
ATOM 6306 C C . ALA A 1 811 ? 8.085 -29.607 -3.835 1.00 61.84 811 ALA A C 1
ATOM 6308 O O . ALA A 1 811 ? 6.985 -30.101 -3.619 1.00 61.84 811 ALA A O 1
ATOM 6309 N N . LEU A 1 812 ? 8.451 -28.422 -3.324 1.00 62.56 812 LEU A N 1
ATOM 6310 C CA . LEU A 1 812 ? 7.564 -27.527 -2.564 1.00 62.56 812 LEU A CA 1
ATOM 6311 C C . LEU A 1 812 ? 6.954 -26.414 -3.439 1.00 62.56 812 LEU A C 1
ATOM 6313 O O . LEU A 1 812 ? 6.142 -25.632 -2.961 1.00 62.56 812 LEU A O 1
ATOM 6317 N N . HIS A 1 813 ? 7.366 -26.309 -4.706 1.00 51.78 813 HIS A N 1
ATOM 6318 C CA . HIS A 1 813 ? 6.979 -25.228 -5.617 1.00 51.78 813 HIS A CA 1
ATOM 6319 C C . HIS A 1 813 ? 6.011 -25.695 -6.718 1.00 51.78 813 HIS A C 1
ATOM 6321 O O . HIS A 1 813 ? 5.145 -24.929 -7.135 1.00 51.78 813 HIS A O 1
ATOM 6327 N N . ALA A 1 814 ? 6.140 -26.944 -7.180 1.00 47.53 814 ALA A N 1
ATOM 6328 C CA . ALA A 1 814 ? 5.203 -27.592 -8.097 1.00 47.53 814 ALA A CA 1
ATOM 6329 C C . ALA A 1 814 ? 5.239 -29.127 -7.903 1.00 47.53 814 ALA A C 1
ATOM 6331 O O . ALA A 1 814 ? 6.228 -29.756 -8.289 1.00 47.53 814 ALA A O 1
ATOM 6332 N N . PRO A 1 815 ? 4.199 -29.747 -7.313 1.00 45.31 815 PRO A N 1
ATOM 6333 C CA . PRO A 1 815 ? 4.159 -31.187 -7.063 1.00 45.31 815 PRO A CA 1
ATOM 6334 C C . PRO A 1 815 ? 3.660 -31.965 -8.296 1.00 45.31 815 PRO A C 1
ATOM 6336 O O . PRO A 1 815 ? 2.563 -32.516 -8.282 1.00 45.31 815 PRO A O 1
ATOM 6339 N N . ASP A 1 816 ? 4.459 -32.013 -9.367 1.00 32.19 816 ASP A N 1
ATOM 6340 C CA . ASP A 1 816 ? 4.179 -32.862 -10.537 1.00 32.19 816 ASP A CA 1
ATOM 6341 C C . ASP A 1 816 ? 5.468 -33.456 -11.158 1.00 32.19 816 ASP A C 1
ATOM 6343 O O . ASP A 1 816 ? 6.586 -33.188 -10.713 1.00 32.19 816 ASP A O 1
ATOM 6347 N N . GLU A 1 817 ? 5.310 -34.365 -12.118 1.00 38.94 817 GLU A N 1
ATOM 6348 C CA . GLU A 1 817 ? 6.224 -35.483 -12.355 1.00 38.94 817 GLU A CA 1
ATOM 6349 C C . GLU A 1 817 ? 7.677 -35.200 -12.819 1.00 38.94 817 GLU A C 1
ATOM 6351 O O . GLU A 1 817 ? 7.965 -34.403 -13.709 1.00 38.94 817 GLU A O 1
ATOM 6356 N N . LYS A 1 818 ? 8.554 -36.111 -12.354 1.00 41.16 818 LYS A N 1
ATOM 6357 C CA . LYS A 1 818 ? 9.791 -36.622 -12.995 1.00 41.16 818 LYS A CA 1
ATOM 6358 C C . LYS A 1 818 ? 11.055 -35.730 -13.017 1.00 41.16 818 LYS A C 1
ATOM 6360 O O . LYS A 1 818 ? 11.353 -35.020 -13.969 1.00 41.16 818 LYS A O 1
ATOM 6365 N N . SER A 1 819 ? 11.946 -36.085 -12.078 1.00 39.38 819 SER A N 1
ATOM 6366 C CA . SER A 1 819 ? 13.424 -36.032 -12.147 1.00 39.38 819 SER A CA 1
ATOM 6367 C C . SER A 1 819 ? 14.153 -34.718 -11.820 1.00 39.38 819 SER A C 1
ATOM 6369 O O . SER A 1 819 ? 14.164 -33.766 -12.592 1.00 39.38 819 SER A O 1
ATOM 6371 N N . SER A 1 820 ? 14.987 -34.762 -10.771 1.00 37.75 820 SER A N 1
ATOM 6372 C CA . SER A 1 820 ? 16.442 -34.634 -10.978 1.00 37.75 820 SER A CA 1
ATOM 6373 C C . SER A 1 820 ? 17.248 -35.235 -9.816 1.00 37.75 820 SER A C 1
ATOM 6375 O O . SER A 1 820 ? 16.763 -35.345 -8.692 1.00 37.75 820 SER A O 1
ATOM 6377 N N . THR A 1 821 ? 18.498 -35.621 -10.085 1.00 46.47 821 THR A N 1
ATOM 6378 C CA . THR A 1 821 ? 19.457 -36.142 -9.094 1.00 46.47 821 THR A CA 1
ATOM 6379 C C . THR A 1 821 ? 20.008 -35.010 -8.218 1.00 46.47 821 THR A C 1
ATOM 6381 O O . THR A 1 821 ? 21.104 -34.492 -8.453 1.00 46.47 821 THR A O 1
ATOM 6384 N N . LEU A 1 822 ? 19.214 -34.580 -7.239 1.00 52.84 822 LEU A N 1
ATOM 6385 C CA . LEU A 1 822 ? 19.563 -33.565 -6.244 1.00 52.84 822 LEU A CA 1
ATOM 6386 C C . LEU A 1 822 ? 19.997 -34.213 -4.916 1.00 52.84 822 LEU A C 1
ATOM 6388 O O . LEU A 1 822 ? 19.371 -35.189 -4.502 1.00 52.84 822 LEU A O 1
ATOM 6392 N N . PRO A 1 823 ? 20.977 -33.639 -4.188 1.00 54.34 823 PRO A N 1
ATOM 6393 C CA . PRO A 1 823 ? 21.128 -33.871 -2.754 1.00 54.34 823 PRO A CA 1
ATOM 6394 C C . PRO A 1 823 ? 19.994 -33.131 -2.022 1.00 54.34 823 PRO A C 1
ATOM 6396 O O . PRO A 1 823 ? 20.196 -32.057 -1.464 1.00 54.34 823 PRO A O 1
ATOM 6399 N N . SER A 1 824 ? 18.773 -33.661 -2.125 1.00 64.69 824 SER A N 1
ATOM 6400 C CA . SER A 1 824 ? 17.562 -33.038 -1.590 1.00 64.69 824 SER A CA 1
ATOM 6401 C C . SER A 1 824 ? 17.304 -33.534 -0.174 1.00 64.69 824 SER A C 1
ATOM 6403 O O . SER A 1 824 ? 16.937 -34.693 0.019 1.00 64.69 824 SER A O 1
ATOM 6405 N N . VAL A 1 825 ? 17.443 -32.651 0.811 1.00 76.00 825 VAL A N 1
ATOM 6406 C CA . VAL A 1 825 ? 17.018 -32.939 2.188 1.00 76.00 825 VAL A CA 1
ATOM 6407 C C . VAL A 1 825 ? 15.498 -32.822 2.245 1.00 76.00 825 VAL A C 1
ATOM 6409 O O . VAL A 1 825 ? 14.929 -31.884 1.676 1.00 76.00 825 VAL A O 1
ATOM 6412 N N . ARG A 1 826 ? 14.821 -33.782 2.886 1.00 79.31 826 ARG A N 1
ATOM 6413 C CA . ARG A 1 826 ? 13.361 -33.743 3.022 1.00 79.31 826 ARG A CA 1
ATOM 6414 C C . ARG A 1 826 ? 12.962 -32.615 3.974 1.00 79.31 826 ARG A C 1
ATOM 6416 O O . ARG A 1 826 ? 13.526 -32.483 5.058 1.00 79.31 826 ARG A O 1
ATOM 6423 N N . ILE A 1 827 ? 11.961 -31.844 3.568 1.00 79.38 827 ILE A N 1
ATOM 6424 C CA . ILE A 1 827 ? 11.263 -30.879 4.413 1.00 79.38 827 ILE A CA 1
ATOM 6425 C C . ILE A 1 827 ? 9.804 -31.326 4.446 1.00 79.38 827 ILE A C 1
ATOM 6427 O O . ILE A 1 827 ? 9.189 -31.486 3.393 1.00 79.38 827 ILE A O 1
ATOM 6431 N N . GLU A 1 828 ? 9.280 -31.571 5.639 1.00 77.88 828 GLU A N 1
ATOM 6432 C CA . GLU A 1 828 ? 7.867 -31.831 5.889 1.00 77.88 828 GLU A CA 1
ATOM 6433 C C . GLU A 1 828 ? 7.242 -30.578 6.502 1.00 77.88 828 GLU A C 1
ATOM 6435 O O . GLU A 1 828 ? 7.803 -29.965 7.414 1.00 77.88 828 GLU A O 1
ATOM 6440 N N . VAL A 1 829 ? 6.085 -30.191 5.970 1.00 72.00 829 VAL A N 1
ATOM 6441 C CA . VAL A 1 829 ? 5.345 -29.012 6.413 1.00 72.00 829 VAL A CA 1
ATOM 6442 C C . VAL A 1 829 ? 4.112 -29.493 7.169 1.00 72.00 829 VAL A C 1
ATOM 6444 O O . VAL A 1 829 ? 3.260 -30.164 6.595 1.00 72.00 829 VAL A O 1
ATOM 6447 N N . GLU A 1 830 ? 4.034 -29.170 8.456 1.00 66.81 830 GLU A N 1
ATOM 6448 C CA . GLU A 1 830 ? 2.833 -29.357 9.272 1.00 66.81 830 GLU A CA 1
ATOM 6449 C C . GLU A 1 830 ? 1.812 -28.295 8.827 1.00 66.81 830 GLU A C 1
ATOM 6451 O O . GLU A 1 830 ? 2.034 -27.091 9.034 1.00 66.81 830 GLU A O 1
ATOM 6456 N N . ALA A 1 831 ? 0.791 -28.765 8.105 1.00 57.78 831 ALA A N 1
ATOM 6457 C CA . ALA A 1 831 ? -0.204 -27.981 7.383 1.00 57.78 831 ALA A CA 1
ATOM 6458 C C . ALA A 1 831 ? -1.541 -28.734 7.280 1.00 57.78 831 ALA A C 1
ATOM 6460 O O . ALA A 1 831 ? -1.538 -29.927 6.961 1.00 57.78 831 ALA A O 1
ATOM 6461 N N . ASP A 1 832 ? -2.669 -28.030 7.384 1.00 49.81 832 ASP A N 1
ATOM 6462 C CA . ASP A 1 832 ? -3.931 -28.491 6.784 1.00 49.81 832 ASP A CA 1
ATOM 6463 C C . ASP A 1 832 ? -3.836 -28.474 5.237 1.00 49.81 832 ASP A C 1
ATOM 6465 O O . ASP A 1 832 ? -3.271 -27.551 4.641 1.00 49.81 832 ASP A O 1
ATOM 6469 N N . GLU A 1 833 ? -4.419 -29.462 4.541 1.00 41.81 833 GLU A N 1
ATOM 6470 C CA . GLU A 1 833 ? -4.302 -29.586 3.067 1.00 41.81 833 GLU A CA 1
ATOM 6471 C C . GLU A 1 833 ? -4.845 -28.360 2.305 1.00 41.81 833 GLU A C 1
ATOM 6473 O O . GLU A 1 833 ? -4.361 -28.009 1.225 1.00 41.81 833 GLU A O 1
ATOM 6478 N N . THR A 1 834 ? -5.828 -27.667 2.884 1.00 42.22 834 THR A N 1
ATOM 6479 C CA . THR A 1 834 ? -6.392 -26.419 2.351 1.00 42.22 834 THR A CA 1
ATOM 6480 C C . THR A 1 834 ? -5.372 -25.279 2.356 1.00 42.22 834 THR A C 1
ATOM 6482 O O . THR A 1 834 ? -5.309 -24.505 1.398 1.00 42.22 834 THR A O 1
ATOM 6485 N N . VAL A 1 835 ? -4.537 -25.200 3.395 1.00 47.44 835 VAL A N 1
ATOM 6486 C CA . VAL A 1 835 ? -3.561 -24.129 3.634 1.00 47.44 835 VAL A CA 1
ATOM 6487 C C . VAL A 1 835 ? -2.445 -24.169 2.588 1.00 47.44 835 VAL A C 1
ATOM 6489 O O . VAL A 1 835 ? -2.107 -23.137 2.007 1.00 47.44 835 VAL A O 1
ATOM 6492 N N . LEU A 1 836 ? -1.941 -25.364 2.256 1.00 44.94 836 LEU A N 1
ATOM 6493 C CA . LEU A 1 836 ? -0.913 -25.565 1.222 1.00 44.94 836 LEU A CA 1
ATOM 6494 C C . LEU A 1 836 ? -1.328 -25.043 -0.166 1.00 44.94 836 LEU A C 1
ATOM 6496 O O . LEU A 1 836 ? -0.476 -24.577 -0.924 1.00 44.94 836 LEU A O 1
ATOM 6500 N N . SER A 1 837 ? -2.624 -25.063 -0.499 1.00 41.22 837 SER A N 1
ATOM 6501 C CA . SER A 1 837 ? -3.121 -24.587 -1.801 1.00 41.22 837 SER A CA 1
ATOM 6502 C C . SER A 1 837 ? -2.978 -23.066 -1.997 1.00 41.22 837 SER A C 1
ATOM 6504 O O . SER A 1 837 ? -2.776 -22.591 -3.121 1.00 41.22 837 SER A O 1
ATOM 6506 N N . CYS A 1 838 ? -3.010 -22.299 -0.902 1.00 41.16 838 CYS A N 1
ATOM 6507 C CA . CYS A 1 838 ? -2.928 -20.838 -0.912 1.00 41.16 838 CYS A CA 1
ATOM 6508 C C . CYS A 1 838 ? -1.515 -20.307 -1.204 1.00 41.16 838 CYS A C 1
ATOM 6510 O O . CYS A 1 838 ? -1.381 -19.204 -1.730 1.00 41.16 838 CYS A O 1
ATOM 6512 N N . PHE A 1 839 ? -0.465 -21.084 -0.915 1.00 45.47 839 PHE A N 1
ATOM 6513 C CA . PHE A 1 839 ? 0.939 -20.658 -1.035 1.00 45.47 839 PHE A CA 1
ATOM 6514 C C . PHE A 1 839 ? 1.564 -20.915 -2.419 1.00 45.47 839 PHE A C 1
ATOM 6516 O O . PHE A 1 839 ? 2.784 -20.905 -2.591 1.00 45.47 839 PHE A O 1
ATOM 6523 N N . THR A 1 840 ? 0.736 -21.114 -3.446 1.00 36.88 840 THR A N 1
ATOM 6524 C CA . THR A 1 840 ? 1.212 -21.226 -4.831 1.00 36.88 840 THR A CA 1
ATOM 6525 C C . THR A 1 840 ? 1.815 -19.904 -5.333 1.00 36.88 840 THR A C 1
ATOM 6527 O O . THR A 1 840 ? 1.406 -18.807 -4.946 1.00 36.88 840 THR A O 1
ATOM 6530 N N . SER A 1 841 ? 2.833 -20.002 -6.198 1.00 37.25 841 SER A N 1
ATOM 6531 C CA . SER A 1 841 ? 3.675 -18.871 -6.624 1.00 37.25 841 SER A CA 1
ATOM 6532 C C . SER A 1 841 ? 2.872 -17.728 -7.267 1.00 37.25 841 SER A C 1
ATOM 6534 O O . SER A 1 841 ? 2.551 -17.771 -8.457 1.00 37.25 841 SER A O 1
ATOM 6536 N N . GLY A 1 842 ? 2.586 -16.683 -6.486 1.00 39.12 842 GLY A N 1
ATOM 6537 C CA . GLY A 1 842 ? 1.709 -15.571 -6.870 1.00 39.12 842 GLY A CA 1
ATOM 6538 C C . GLY A 1 842 ? 0.783 -15.060 -5.757 1.00 39.12 842 GLY A C 1
ATOM 6539 O O . GLY A 1 842 ? -0.004 -14.148 -6.020 1.00 39.12 842 GLY A O 1
ATOM 6540 N N . ALA A 1 843 ? 0.856 -15.628 -4.548 1.00 39.91 843 ALA A N 1
ATOM 6541 C CA . ALA A 1 843 ? 0.332 -15.017 -3.324 1.00 39.91 843 ALA A CA 1
ATOM 6542 C C . ALA A 1 843 ? 0.990 -13.647 -3.025 1.00 39.91 843 ALA A C 1
ATOM 6544 O O . ALA A 1 843 ? 2.014 -13.293 -3.615 1.00 39.91 843 ALA A O 1
ATOM 6545 N N . LYS A 1 844 ? 0.388 -12.867 -2.115 1.00 50.19 844 LYS A N 1
ATOM 6546 C CA . LYS A 1 844 ? 0.991 -11.627 -1.591 1.00 50.19 844 LYS A CA 1
ATOM 6547 C C . LYS A 1 844 ? 2.286 -11.974 -0.837 1.00 50.19 844 LYS A C 1
ATOM 6549 O O . LYS A 1 844 ? 2.334 -13.018 -0.192 1.00 50.19 844 LYS A O 1
ATOM 6554 N N . HIS A 1 845 ? 3.299 -11.110 -0.909 1.00 58.19 845 HIS A N 1
ATOM 6555 C CA . HIS A 1 845 ? 4.462 -11.221 -0.024 1.00 58.19 845 HIS A CA 1
ATOM 6556 C C . HIS A 1 845 ? 4.023 -11.006 1.430 1.00 58.19 845 HIS A C 1
ATOM 6558 O O . HIS A 1 845 ? 3.145 -10.185 1.704 1.00 58.19 845 HIS A O 1
ATOM 6564 N N . GLU A 1 846 ? 4.594 -11.803 2.327 1.00 71.81 846 GLU A N 1
ATOM 6565 C CA . GLU A 1 846 ? 4.324 -11.792 3.761 1.00 71.81 846 GLU A CA 1
ATOM 6566 C C . GLU A 1 846 ? 5.600 -12.259 4.470 1.00 71.81 846 GLU A C 1
ATOM 6568 O O . GLU A 1 846 ? 6.121 -13.329 4.141 1.00 71.81 846 GLU A O 1
ATOM 6573 N N . ALA A 1 847 ? 6.087 -11.514 5.467 1.00 74.38 847 ALA A N 1
ATOM 6574 C CA . ALA A 1 847 ? 7.370 -11.809 6.116 1.00 74.38 847 ALA A CA 1
ATOM 6575 C C . ALA A 1 847 ? 7.409 -13.233 6.709 1.00 74.38 847 ALA A C 1
ATOM 6577 O O . ALA A 1 847 ? 8.434 -13.909 6.681 1.00 74.38 847 ALA A O 1
ATOM 6578 N N . GLY A 1 848 ? 6.278 -13.744 7.210 1.00 75.50 848 GLY A N 1
ATOM 6579 C CA . GLY A 1 848 ? 6.174 -15.132 7.674 1.00 75.50 848 GLY A CA 1
ATOM 6580 C C . GLY A 1 848 ? 6.478 -16.169 6.582 1.00 75.50 848 GLY A C 1
ATOM 6581 O O . GLY A 1 848 ? 7.149 -17.169 6.847 1.00 75.50 848 GLY A O 1
ATOM 6582 N N . TYR A 1 849 ? 6.037 -15.916 5.347 1.00 78.62 849 TYR A N 1
ATOM 6583 C CA . TYR A 1 849 ? 6.250 -16.804 4.205 1.00 78.62 849 TYR A CA 1
ATOM 6584 C C . TYR A 1 849 ? 7.649 -16.650 3.591 1.00 78.62 849 TYR A C 1
ATOM 6586 O O . TYR A 1 849 ? 8.289 -17.654 3.269 1.00 78.62 849 TYR A O 1
ATOM 6594 N N . ASP A 1 850 ? 8.180 -15.431 3.494 1.00 83.88 850 ASP A N 1
ATOM 6595 C CA . ASP A 1 850 ? 9.549 -15.203 3.019 1.00 83.88 850 ASP A CA 1
ATOM 6596 C C . ASP A 1 850 ? 10.595 -15.716 4.048 1.00 83.88 850 ASP A C 1
ATOM 6598 O O . ASP A 1 850 ? 11.599 -16.327 3.660 1.00 83.88 850 ASP A O 1
ATOM 6602 N N . ALA A 1 851 ? 10.303 -15.685 5.358 1.00 86.00 851 ALA A N 1
ATOM 6603 C CA . ALA A 1 851 ? 11.083 -16.391 6.388 1.00 86.00 851 ALA A CA 1
ATOM 6604 C C . ALA A 1 851 ? 11.061 -17.929 6.213 1.00 86.00 851 ALA A C 1
ATOM 6606 O O . ALA A 1 851 ? 12.094 -18.595 6.363 1.00 86.00 851 ALA A O 1
ATOM 6607 N N . PHE A 1 852 ? 9.910 -18.510 5.849 1.00 85.75 852 PHE A N 1
ATOM 6608 C CA . PHE A 1 852 ? 9.777 -19.938 5.522 1.00 85.75 852 PHE A CA 1
ATOM 6609 C C . PHE A 1 852 ? 10.548 -20.317 4.245 1.00 85.75 852 PHE A C 1
ATOM 6611 O O . PHE A 1 852 ? 11.315 -21.287 4.252 1.00 85.75 852 PHE A O 1
ATOM 6618 N N . MET A 1 853 ? 10.415 -19.538 3.164 1.00 86.44 853 MET A N 1
ATOM 6619 C CA . MET A 1 853 ? 11.186 -19.740 1.931 1.00 86.44 853 MET A CA 1
ATOM 6620 C C . MET A 1 853 ? 12.692 -19.660 2.203 1.00 86.44 853 MET A C 1
ATOM 6622 O O . MET A 1 853 ? 13.455 -20.477 1.681 1.00 86.44 853 MET A O 1
ATOM 6626 N N . THR A 1 854 ? 13.117 -18.717 3.048 1.00 91.88 854 THR A N 1
ATOM 6627 C CA . THR A 1 854 ? 14.511 -18.532 3.469 1.00 91.88 854 THR A CA 1
ATOM 6628 C C . THR A 1 854 ? 15.046 -19.766 4.192 1.00 91.88 854 THR A C 1
ATOM 6630 O O . THR A 1 854 ? 16.105 -20.280 3.820 1.00 91.88 854 THR A O 1
ATOM 6633 N N . GLY A 1 855 ? 14.301 -20.308 5.159 1.00 90.50 855 GLY A N 1
ATOM 6634 C CA . GLY A 1 855 ? 14.687 -21.538 5.853 1.00 90.50 855 GLY A CA 1
ATOM 6635 C C . GLY A 1 855 ? 14.721 -22.773 4.945 1.00 90.50 855 GLY A C 1
ATOM 6636 O O . GLY A 1 855 ? 15.658 -23.571 5.021 1.00 90.50 855 GLY A O 1
ATOM 6637 N N . CYS A 1 856 ? 13.776 -22.897 4.008 1.00 88.69 856 CYS A N 1
ATOM 6638 C CA . CYS A 1 856 ? 13.782 -23.980 3.022 1.00 88.69 856 CYS A CA 1
ATOM 6639 C C . CYS A 1 856 ? 14.996 -23.904 2.081 1.00 88.69 856 CYS A C 1
ATOM 6641 O O . CYS A 1 856 ? 15.680 -24.906 1.862 1.00 88.69 856 CYS A O 1
ATOM 6643 N N . VAL A 1 857 ? 15.306 -22.709 1.563 1.00 91.31 857 VAL A N 1
ATOM 6644 C CA . VAL A 1 857 ? 16.503 -22.460 0.743 1.00 91.31 857 VAL A CA 1
ATOM 6645 C C . VAL A 1 857 ? 17.774 -22.788 1.528 1.00 91.31 857 VAL A C 1
ATOM 6647 O O . VAL A 1 857 ? 18.657 -23.459 0.995 1.00 91.31 857 VAL A O 1
ATOM 6650 N N . PHE A 1 858 ? 17.857 -22.381 2.796 1.00 93.81 858 PHE A N 1
ATOM 6651 C CA . PHE A 1 858 ? 18.984 -22.684 3.676 1.00 93.81 858 PHE A CA 1
ATOM 6652 C C . PHE A 1 858 ? 19.224 -24.192 3.849 1.00 93.81 858 PHE A C 1
ATOM 6654 O O . PHE A 1 858 ? 20.345 -24.646 3.620 1.00 93.81 858 PHE A O 1
ATOM 6661 N N . VAL A 1 859 ? 18.184 -24.980 4.150 1.00 90.75 859 VAL A N 1
ATOM 6662 C CA . VAL A 1 859 ? 18.286 -26.447 4.305 1.00 90.75 859 VAL A CA 1
ATOM 6663 C C . VAL A 1 859 ? 18.870 -27.115 3.057 1.00 90.75 859 VAL A C 1
ATOM 6665 O O . VAL A 1 859 ? 19.762 -27.958 3.169 1.00 90.75 859 VAL A O 1
ATOM 6668 N N . GLN A 1 860 ? 18.438 -26.707 1.859 1.00 89.62 860 GLN A N 1
ATOM 6669 C CA . GLN A 1 860 ? 19.007 -27.249 0.621 1.00 89.62 860 GLN A CA 1
ATOM 6670 C C . GLN A 1 860 ? 20.453 -26.768 0.402 1.00 89.62 860 GLN A C 1
ATOM 6672 O O . GLN A 1 860 ? 21.311 -27.558 0.006 1.00 89.62 860 GLN A O 1
ATOM 6677 N N . LEU A 1 861 ? 20.777 -25.504 0.705 1.00 90.19 861 LEU A N 1
ATOM 6678 C CA . LEU A 1 861 ? 22.149 -24.982 0.600 1.00 90.19 861 LEU A CA 1
ATOM 6679 C C . LEU A 1 861 ? 23.130 -25.696 1.539 1.00 90.19 861 LEU A C 1
ATOM 6681 O O . LEU A 1 861 ? 24.271 -25.934 1.141 1.00 90.19 861 LEU A O 1
ATOM 6685 N N . CYS A 1 862 ? 22.702 -26.098 2.736 1.00 89.69 862 CYS A N 1
ATOM 6686 C CA . CYS A 1 862 ? 23.507 -26.926 3.634 1.00 89.69 862 CYS A CA 1
ATOM 6687 C C . CYS A 1 862 ? 23.945 -28.244 2.970 1.00 89.69 862 CYS A C 1
ATOM 6689 O O . CYS A 1 862 ? 25.116 -28.618 3.072 1.00 89.69 862 CYS A O 1
ATOM 6691 N N . ALA A 1 863 ? 23.056 -28.899 2.216 1.00 85.81 863 ALA A N 1
ATOM 6692 C CA . ALA A 1 863 ? 23.384 -30.116 1.474 1.00 85.81 863 ALA A CA 1
ATOM 6693 C C . ALA A 1 863 ? 24.395 -29.858 0.336 1.00 85.81 863 ALA A C 1
ATOM 6695 O O . ALA A 1 863 ? 25.345 -30.625 0.167 1.00 85.81 863 ALA A O 1
ATOM 6696 N N . TYR A 1 864 ? 24.276 -28.734 -0.389 1.00 85.75 864 TYR A N 1
ATOM 6697 C CA . TYR A 1 864 ? 25.289 -28.295 -1.370 1.00 85.75 864 TYR A CA 1
ATOM 6698 C C . TYR A 1 864 ? 26.655 -27.970 -0.738 1.00 85.75 864 TYR A C 1
ATOM 6700 O O . TYR A 1 864 ? 27.676 -28.052 -1.424 1.00 85.75 864 TYR A O 1
ATOM 6708 N N . HIS A 1 865 ? 26.688 -27.618 0.550 1.00 85.94 865 HIS A N 1
ATOM 6709 C CA . HIS A 1 865 ? 27.908 -27.412 1.344 1.00 85.94 865 HIS A CA 1
ATOM 6710 C C . HIS A 1 865 ? 28.389 -28.679 2.077 1.00 85.94 865 HIS A C 1
ATOM 6712 O O . HIS A 1 865 ? 29.306 -28.610 2.896 1.00 85.94 865 HIS A O 1
ATOM 6718 N N . GLY A 1 866 ? 27.818 -29.848 1.765 1.00 82.56 866 GLY A N 1
ATOM 6719 C CA . GLY A 1 866 ? 28.267 -31.142 2.285 1.00 82.56 866 GLY A CA 1
ATOM 6720 C C . GLY A 1 866 ? 27.904 -31.401 3.749 1.00 82.56 866 GLY A C 1
ATOM 6721 O O . GLY A 1 866 ? 28.559 -32.214 4.401 1.00 82.56 866 GLY A O 1
ATOM 6722 N N . ILE A 1 867 ? 26.896 -30.709 4.282 1.00 84.88 867 ILE A N 1
ATOM 6723 C CA . ILE A 1 867 ? 26.357 -30.954 5.624 1.00 84.88 867 ILE A CA 1
ATOM 6724 C C . ILE A 1 867 ? 25.386 -32.137 5.546 1.00 84.88 867 ILE A C 1
ATOM 6726 O O . ILE A 1 867 ? 24.490 -32.155 4.704 1.00 84.88 867 ILE A O 1
ATOM 6730 N N . LYS A 1 868 ? 25.580 -33.125 6.425 1.00 79.94 868 LYS A N 1
ATOM 6731 C CA . LYS A 1 868 ? 24.738 -34.320 6.559 1.00 79.94 868 LYS A CA 1
ATOM 6732 C C . LYS A 1 868 ? 24.018 -34.267 7.897 1.00 79.94 868 LYS A C 1
ATOM 6734 O O . LYS A 1 868 ? 24.656 -34.362 8.944 1.00 79.94 868 LYS A O 1
ATOM 6739 N N . PHE A 1 869 ? 22.706 -34.076 7.861 1.00 80.31 869 PHE A N 1
ATOM 6740 C CA . PHE A 1 869 ? 21.894 -33.871 9.061 1.00 80.31 869 PHE A CA 1
ATOM 6741 C C . PHE A 1 869 ? 21.687 -35.167 9.859 1.00 80.31 869 PHE A C 1
ATOM 6743 O O . PHE A 1 869 ? 21.502 -35.133 11.070 1.00 80.31 869 PHE A O 1
ATOM 6750 N N . GLU A 1 870 ? 21.842 -36.317 9.204 1.00 71.00 870 GLU A N 1
ATOM 6751 C CA . GLU A 1 870 ? 21.831 -37.661 9.791 1.00 71.00 870 GLU A CA 1
ATOM 6752 C C . GLU A 1 870 ? 23.083 -37.951 10.639 1.00 71.00 870 GLU A C 1
ATOM 6754 O O . GLU A 1 870 ? 23.133 -38.955 11.345 1.00 71.00 870 GLU A O 1
ATOM 6759 N N . GLN A 1 871 ? 24.116 -37.104 10.534 1.00 68.94 871 GLN A N 1
ATOM 6760 C CA . GLN A 1 871 ? 25.398 -37.250 11.233 1.00 68.94 871 GLN A CA 1
ATOM 6761 C C . GLN A 1 871 ? 25.614 -36.203 12.336 1.00 68.94 871 GLN A C 1
ATOM 6763 O O . GLN A 1 871 ? 26.627 -36.273 13.026 1.00 68.94 871 GLN A O 1
ATOM 6768 N N . LEU A 1 872 ? 24.687 -35.255 12.515 1.00 68.69 872 LEU A N 1
ATOM 6769 C CA . LEU A 1 872 ? 24.686 -34.346 13.662 1.00 68.69 872 LEU A CA 1
ATOM 6770 C C . LEU A 1 872 ? 24.172 -35.102 14.890 1.00 68.69 872 LEU A C 1
ATOM 6772 O O . LEU A 1 872 ? 23.059 -35.634 14.871 1.00 68.69 872 LEU A O 1
ATOM 6776 N N . SER A 1 873 ? 24.955 -35.149 15.967 1.00 59.56 873 SER A N 1
ATOM 6777 C CA . SER A 1 873 ? 24.452 -35.682 17.234 1.00 59.56 873 SER A CA 1
ATOM 6778 C C . SER A 1 873 ? 23.405 -34.738 17.855 1.00 59.56 873 SER A C 1
ATOM 6780 O O . SER A 1 873 ? 23.450 -33.530 17.618 1.00 59.56 873 SER A O 1
ATOM 6782 N N . PRO A 1 874 ? 22.495 -35.225 18.724 1.00 56.53 874 PRO A N 1
ATOM 6783 C CA . PRO A 1 874 ? 21.519 -34.373 19.424 1.00 56.53 874 PRO A CA 1
ATOM 6784 C C . PRO A 1 874 ? 22.118 -33.298 20.356 1.00 56.53 874 PRO A C 1
ATOM 6786 O O . PRO A 1 874 ? 21.369 -32.540 20.966 1.00 56.53 874 PRO A O 1
ATOM 6789 N N . LEU A 1 875 ? 23.447 -33.266 20.504 1.00 46.12 875 LEU A N 1
ATOM 6790 C CA . LEU A 1 875 ? 24.220 -32.313 21.306 1.00 46.12 875 LEU A CA 1
ATOM 6791 C C . LEU A 1 875 ? 25.032 -31.326 20.444 1.00 46.12 875 LEU A C 1
ATOM 6793 O O . LEU A 1 875 ? 25.551 -30.347 20.977 1.00 46.12 875 LEU A O 1
ATOM 6797 N N . GLU A 1 876 ? 25.147 -31.556 19.133 1.00 58.69 876 GLU A N 1
ATOM 6798 C CA . GLU A 1 876 ? 25.849 -30.664 18.207 1.00 58.69 876 GLU A CA 1
ATOM 6799 C C . GLU A 1 876 ? 24.876 -29.669 17.573 1.00 58.69 876 GLU A C 1
ATOM 6801 O O . GLU A 1 876 ? 24.102 -30.002 16.675 1.00 58.69 876 GLU A O 1
ATOM 6806 N N . ASP A 1 877 ? 24.951 -28.411 18.009 1.00 72.38 877 ASP A N 1
ATOM 6807 C CA . ASP A 1 877 ? 24.286 -27.304 17.325 1.00 72.38 877 ASP A CA 1
ATOM 6808 C C . ASP A 1 877 ? 24.808 -27.190 15.879 1.00 72.38 877 ASP A C 1
ATOM 6810 O O . ASP A 1 877 ? 26.020 -27.168 15.630 1.00 72.38 877 ASP A O 1
ATOM 6814 N N . LEU A 1 878 ? 23.881 -27.069 14.926 1.00 83.56 878 LEU A N 1
ATOM 6815 C CA . LEU A 1 878 ? 24.139 -26.843 13.506 1.00 83.56 878 LEU A CA 1
ATOM 6816 C C . LEU A 1 878 ? 25.114 -25.672 13.270 1.00 83.56 878 LEU A C 1
ATOM 6818 O O . LEU A 1 878 ? 25.963 -25.764 12.381 1.00 83.56 878 LEU A O 1
ATOM 6822 N N . ALA A 1 879 ? 25.066 -24.620 14.097 1.00 79.62 879 ALA A N 1
ATOM 6823 C CA . ALA A 1 879 ? 25.992 -23.483 14.042 1.00 79.62 879 ALA A CA 1
ATOM 6824 C C . ALA A 1 879 ? 27.469 -23.861 14.284 1.00 79.62 879 ALA A C 1
ATOM 6826 O O . ALA A 1 879 ? 28.378 -23.156 13.837 1.00 79.62 879 ALA A O 1
ATOM 6827 N N . THR A 1 880 ? 27.733 -24.978 14.971 1.00 80.69 880 THR A N 1
ATOM 6828 C CA . THR A 1 880 ? 29.093 -25.455 15.270 1.00 80.69 880 THR A CA 1
ATOM 6829 C C . THR A 1 880 ? 29.706 -26.304 14.153 1.00 80.69 880 THR A C 1
ATOM 6831 O O . THR A 1 880 ? 30.930 -26.466 14.125 1.00 80.69 880 THR A O 1
ATOM 6834 N N . ASN A 1 881 ? 28.894 -26.796 13.205 1.00 85.31 881 ASN A N 1
ATOM 6835 C CA . ASN A 1 881 ? 29.336 -27.674 12.122 1.00 85.31 881 ASN A CA 1
ATOM 6836 C C . ASN A 1 881 ? 30.454 -27.026 11.285 1.00 85.31 881 ASN A C 1
ATOM 6838 O O . ASN A 1 881 ? 30.294 -25.919 10.773 1.00 85.31 881 ASN A O 1
ATOM 6842 N N . ILE A 1 882 ? 31.570 -27.736 11.086 1.00 81.62 882 ILE A N 1
ATOM 6843 C CA . ILE A 1 882 ? 32.791 -27.212 10.442 1.00 81.62 882 ILE A CA 1
ATOM 6844 C C . ILE A 1 882 ? 32.521 -26.632 9.039 1.00 81.62 882 ILE A C 1
ATOM 6846 O O . ILE A 1 882 ? 33.097 -25.603 8.677 1.00 81.62 882 ILE A O 1
ATOM 6850 N N . ASN A 1 883 ? 31.618 -27.240 8.260 1.00 84.81 883 ASN A N 1
ATOM 6851 C CA . ASN A 1 883 ? 31.286 -26.767 6.914 1.00 84.81 883 ASN A CA 1
ATOM 6852 C C . ASN A 1 883 ? 30.405 -25.510 6.922 1.00 84.81 883 ASN A C 1
ATOM 6854 O O . ASN A 1 883 ? 30.495 -24.714 5.988 1.00 84.81 883 ASN A O 1
ATOM 6858 N N . LEU A 1 884 ? 29.595 -25.300 7.965 1.00 87.75 884 LEU A N 1
ATOM 6859 C CA . LEU A 1 884 ? 28.766 -24.101 8.102 1.00 87.75 884 LEU A CA 1
ATOM 6860 C C . LEU A 1 884 ? 29.507 -22.955 8.797 1.00 87.75 884 LEU A C 1
ATOM 6862 O O . LEU A 1 884 ? 29.411 -21.813 8.360 1.00 87.75 884 LEU A O 1
ATOM 6866 N N . LYS A 1 885 ? 30.280 -23.257 9.845 1.00 87.31 885 LYS A N 1
ATOM 6867 C CA . LYS A 1 885 ? 30.926 -22.297 10.756 1.00 87.31 885 LYS A CA 1
ATOM 6868 C C . LYS A 1 885 ? 31.797 -21.249 10.051 1.00 87.31 885 LYS A C 1
ATOM 6870 O O . LYS A 1 885 ? 31.836 -20.104 10.480 1.00 87.31 885 LYS A O 1
ATOM 6875 N N . LYS A 1 886 ? 32.433 -21.611 8.932 1.00 88.06 886 LYS A N 1
ATOM 6876 C CA . LYS A 1 886 ? 33.200 -20.708 8.041 1.00 88.06 886 LYS A CA 1
ATOM 6877 C C . LYS A 1 886 ? 32.352 -19.677 7.263 1.00 88.06 886 LYS A C 1
ATOM 6879 O O . LYS A 1 886 ? 32.916 -18.817 6.593 1.00 88.06 886 LYS A O 1
ATOM 6884 N N . HIS A 1 887 ? 31.026 -19.794 7.312 1.00 89.94 887 HIS A N 1
ATOM 6885 C CA . HIS A 1 887 ? 30.042 -18.911 6.675 1.00 89.94 887 HIS A CA 1
ATOM 6886 C C . HIS A 1 887 ? 29.058 -18.289 7.684 1.00 89.94 887 HIS A C 1
ATOM 6888 O O . HIS A 1 887 ? 28.213 -17.483 7.294 1.00 89.94 887 HIS A O 1
ATOM 6894 N N . ILE A 1 888 ? 29.172 -18.644 8.969 1.00 92.12 888 ILE A N 1
ATOM 6895 C CA . ILE A 1 888 ? 28.431 -18.015 10.063 1.00 92.12 888 ILE A CA 1
ATOM 6896 C C . ILE A 1 888 ? 28.964 -16.596 10.297 1.00 92.12 888 ILE A C 1
ATOM 6898 O O . ILE A 1 888 ? 30.162 -16.347 10.183 1.00 92.12 888 ILE A O 1
ATOM 6902 N N . ASN A 1 889 ? 28.065 -15.678 10.651 1.00 93.62 889 ASN A N 1
ATOM 6903 C CA . ASN A 1 889 ? 28.325 -14.272 10.965 1.00 93.62 889 ASN A CA 1
ATOM 6904 C C . ASN A 1 889 ? 28.870 -13.435 9.793 1.00 93.62 889 ASN A C 1
ATOM 6906 O O . ASN A 1 889 ? 29.430 -12.365 10.019 1.00 93.62 889 ASN A O 1
ATOM 6910 N N . LEU A 1 890 ? 28.670 -13.885 8.549 1.00 92.69 890 LEU A N 1
ATOM 6911 C CA . LEU A 1 890 ? 29.069 -13.174 7.332 1.00 92.69 890 LEU A CA 1
ATOM 6912 C C . LEU A 1 890 ? 27.834 -12.600 6.602 1.00 92.69 890 LEU A C 1
ATOM 6914 O O . LEU A 1 890 ? 27.150 -13.326 5.878 1.00 92.69 890 LEU A O 1
ATOM 6918 N N . LEU A 1 891 ? 27.549 -11.300 6.778 1.00 90.88 891 LEU A N 1
ATOM 6919 C CA . LEU A 1 891 ? 26.390 -10.608 6.180 1.00 90.88 891 LEU A CA 1
ATOM 6920 C C . LEU A 1 891 ? 26.776 -9.701 4.989 1.00 90.88 891 LEU A C 1
ATOM 6922 O O . LEU A 1 891 ? 27.583 -8.782 5.151 1.00 90.88 891 LEU A O 1
ATOM 6926 N N . PRO A 1 892 ? 26.205 -9.890 3.784 1.00 87.62 892 PRO A N 1
ATOM 6927 C CA . PRO A 1 892 ? 26.388 -8.981 2.648 1.00 87.62 892 PRO A CA 1
ATOM 6928 C C . PRO A 1 892 ? 25.677 -7.628 2.883 1.00 87.62 892 PRO A C 1
ATOM 6930 O O . PRO A 1 892 ? 24.456 -7.616 3.024 1.00 87.62 892 PRO A O 1
ATOM 6933 N N . PRO A 1 893 ? 26.382 -6.477 2.888 1.00 80.19 893 PRO A N 1
ATOM 6934 C CA . PRO A 1 893 ? 25.796 -5.187 3.269 1.00 80.19 893 PRO A CA 1
ATOM 6935 C C . PRO A 1 893 ? 24.886 -4.550 2.212 1.00 80.19 893 PRO A C 1
ATOM 6937 O O . PRO A 1 893 ? 24.115 -3.653 2.536 1.00 80.19 893 PRO A O 1
ATOM 6940 N N . CYS A 1 894 ? 24.957 -4.971 0.945 1.00 75.00 894 CYS A N 1
ATOM 6941 C CA . CYS A 1 894 ? 23.996 -4.563 -0.081 1.00 75.00 894 CYS A CA 1
ATOM 6942 C C . CYS A 1 894 ? 23.974 -5.550 -1.257 1.00 75.00 894 CYS A C 1
ATOM 6944 O O . CYS A 1 894 ? 24.755 -6.503 -1.318 1.00 75.00 894 CYS A O 1
ATOM 6946 N N . TRP A 1 895 ? 23.107 -5.303 -2.247 1.00 66.19 895 TRP A N 1
ATOM 6947 C CA . TRP A 1 895 ? 22.942 -6.224 -3.374 1.00 66.19 895 TRP A CA 1
ATOM 6948 C C . TRP A 1 895 ? 24.189 -6.356 -4.278 1.00 66.19 895 TRP A C 1
ATOM 6950 O O . TRP A 1 895 ? 24.370 -7.397 -4.916 1.00 66.19 895 TRP A O 1
ATOM 6960 N N . ASN A 1 896 ? 25.047 -5.326 -4.310 1.00 66.44 896 ASN A N 1
ATOM 6961 C CA . ASN A 1 896 ? 26.149 -5.154 -5.268 1.00 66.44 896 ASN A CA 1
ATOM 6962 C C . ASN A 1 896 ? 27.509 -4.799 -4.616 1.00 66.44 896 ASN A C 1
ATOM 6964 O O . ASN A 1 896 ? 28.388 -4.290 -5.300 1.00 66.44 896 ASN A O 1
ATOM 6968 N N . SER A 1 897 ? 27.704 -5.034 -3.314 1.00 64.62 897 SER A N 1
ATOM 6969 C CA . SER A 1 897 ? 28.902 -4.586 -2.569 1.00 64.62 897 SER A CA 1
ATOM 6970 C C . SER A 1 897 ? 30.220 -5.205 -3.055 1.00 64.62 897 SER A C 1
ATOM 6972 O O . SER A 1 897 ? 31.288 -4.603 -2.929 1.00 64.62 897 SER A O 1
ATOM 6974 N N . GLY A 1 898 ? 30.165 -6.454 -3.530 1.00 72.88 898 GLY A N 1
ATOM 6975 C CA . GLY A 1 898 ? 31.344 -7.294 -3.748 1.00 72.88 898 GLY A CA 1
ATOM 6976 C C . GLY A 1 898 ? 32.143 -7.606 -2.479 1.00 72.88 898 GLY A C 1
ATOM 6977 O O . GLY A 1 898 ? 33.294 -8.041 -2.567 1.00 72.88 898 GLY A O 1
ATOM 6978 N N . THR A 1 899 ? 31.544 -7.372 -1.313 1.00 83.62 899 THR A N 1
ATOM 6979 C CA . THR A 1 899 ? 32.109 -7.601 0.018 1.00 83.62 899 THR A CA 1
ATOM 6980 C C . THR A 1 899 ? 31.042 -8.127 0.977 1.00 83.62 899 THR A C 1
ATOM 6982 O O . THR A 1 899 ? 29.843 -8.041 0.704 1.00 83.62 899 THR A O 1
ATOM 6985 N N . VAL A 1 900 ? 31.488 -8.687 2.096 1.00 88.81 900 VAL A N 1
ATOM 6986 C CA . VAL A 1 900 ? 30.674 -9.284 3.156 1.00 88.81 900 VAL A CA 1
ATOM 6987 C C . VAL A 1 900 ? 31.239 -8.809 4.493 1.00 88.81 900 VAL A C 1
ATOM 6989 O O . VAL A 1 900 ? 32.455 -8.854 4.682 1.00 88.81 900 VAL A O 1
ATOM 6992 N N . LEU A 1 901 ? 30.387 -8.333 5.398 1.00 91.50 901 LEU A N 1
ATOM 6993 C CA . LEU A 1 901 ? 30.774 -7.927 6.748 1.00 91.50 901 LEU A CA 1
ATOM 6994 C C . LEU A 1 901 ? 30.890 -9.162 7.643 1.00 91.50 901 LEU A C 1
ATOM 6996 O O . LEU A 1 901 ? 29.929 -9.923 7.752 1.00 91.50 901 LEU A O 1
ATOM 7000 N N . ASP A 1 902 ? 32.034 -9.344 8.301 1.00 92.69 902 ASP A N 1
ATOM 7001 C CA . ASP A 1 902 ? 32.165 -10.302 9.401 1.00 92.69 902 ASP A CA 1
ATOM 7002 C C . ASP A 1 902 ? 31.726 -9.636 10.712 1.00 92.69 902 ASP A C 1
ATOM 7004 O O . ASP A 1 902 ? 32.381 -8.714 11.202 1.00 92.69 902 ASP A O 1
ATOM 7008 N N . LEU A 1 903 ? 30.617 -10.106 11.290 1.00 93.25 903 LEU A N 1
ATOM 7009 C CA . LEU A 1 903 ? 30.059 -9.558 12.527 1.00 93.25 903 LEU A CA 1
ATOM 7010 C C . LEU A 1 903 ? 30.951 -9.813 13.756 1.00 93.25 903 LEU A C 1
ATOM 7012 O O . LEU A 1 903 ? 30.861 -9.079 14.735 1.00 93.25 903 LEU A O 1
ATOM 7016 N N . SER A 1 904 ? 31.816 -10.832 13.718 1.00 91.75 904 SER A N 1
ATOM 7017 C CA . SER A 1 904 ? 32.727 -11.166 14.821 1.00 91.75 904 SER A CA 1
ATOM 7018 C C . SER A 1 904 ? 33.993 -10.306 14.849 1.00 91.75 904 SER A C 1
ATOM 7020 O O . SER A 1 904 ? 34.594 -10.150 15.911 1.00 91.75 904 SER A O 1
ATOM 7022 N N . THR A 1 905 ? 34.389 -9.720 13.711 1.00 90.50 905 THR A N 1
ATOM 7023 C CA . THR A 1 905 ? 35.564 -8.831 13.613 1.00 90.50 905 THR A CA 1
ATOM 7024 C C . THR A 1 905 ? 35.240 -7.402 13.183 1.00 90.50 905 THR A C 1
ATOM 7026 O O . THR A 1 905 ? 36.163 -6.608 13.040 1.00 90.50 905 THR A O 1
ATOM 7029 N N . GLY A 1 906 ? 33.973 -7.078 12.907 1.00 87.25 906 GLY A N 1
ATOM 7030 C CA . GLY A 1 906 ? 33.529 -5.750 12.468 1.00 87.25 906 GLY A CA 1
ATOM 7031 C C . GLY A 1 906 ? 34.071 -5.281 11.113 1.00 87.25 906 GLY A C 1
ATOM 7032 O O . GLY A 1 906 ? 33.896 -4.121 10.750 1.00 87.25 906 GLY A O 1
ATOM 7033 N N . THR A 1 907 ? 34.722 -6.165 10.354 1.00 87.50 907 THR A N 1
ATOM 7034 C CA . THR A 1 907 ? 35.468 -5.822 9.137 1.00 87.50 907 THR A CA 1
ATOM 7035 C C . THR A 1 907 ? 34.880 -6.481 7.896 1.00 87.50 907 THR A C 1
ATOM 7037 O O . THR A 1 907 ? 34.476 -7.645 7.905 1.00 87.50 907 THR A O 1
ATOM 7040 N N . GLU A 1 908 ? 34.846 -5.734 6.791 1.00 86.38 908 GLU A N 1
ATOM 7041 C CA . GLU A 1 908 ? 34.462 -6.282 5.492 1.00 86.38 908 GLU A CA 1
ATOM 7042 C C . GLU A 1 908 ? 35.581 -7.131 4.868 1.00 86.38 908 GLU A C 1
ATOM 7044 O O . GLU A 1 908 ? 36.763 -6.787 4.920 1.00 86.38 908 GLU A O 1
ATOM 7049 N N . ARG A 1 909 ? 35.191 -8.209 4.182 1.00 86.06 909 ARG A N 1
ATOM 7050 C CA . ARG A 1 909 ? 36.062 -9.046 3.341 1.00 86.06 909 ARG A CA 1
ATOM 7051 C C . ARG A 1 909 ? 35.457 -9.193 1.938 1.00 86.06 909 ARG A C 1
ATOM 7053 O O . ARG A 1 909 ? 34.247 -9.035 1.797 1.00 86.06 909 ARG A O 1
ATOM 7060 N N . PRO A 1 910 ? 36.236 -9.483 0.879 1.00 80.75 910 PRO A N 1
ATOM 7061 C CA . PRO A 1 910 ? 35.682 -9.708 -0.459 1.00 80.75 910 PRO A CA 1
ATOM 7062 C C . PRO A 1 910 ? 34.686 -10.879 -0.489 1.00 80.75 910 PRO A C 1
ATOM 7064 O O . PRO A 1 910 ? 34.964 -11.933 0.083 1.00 80.75 910 PRO A O 1
ATOM 7067 N N . ASP A 1 911 ? 33.559 -10.735 -1.196 1.00 77.69 911 ASP A N 1
ATOM 7068 C CA . ASP A 1 911 ? 32.696 -11.886 -1.492 1.00 77.69 911 ASP A CA 1
ATOM 7069 C C . ASP A 1 911 ? 33.394 -12.766 -2.537 1.00 77.69 911 ASP A C 1
ATOM 7071 O O . ASP A 1 911 ? 33.515 -12.379 -3.701 1.00 77.69 911 ASP A O 1
ATOM 7075 N N . ALA A 1 912 ? 33.828 -13.963 -2.133 1.00 66.88 912 ALA A N 1
ATOM 7076 C CA . ALA A 1 912 ? 34.461 -14.940 -3.020 1.00 66.88 912 ALA A CA 1
ATOM 7077 C C . ALA A 1 912 ? 33.577 -15.314 -4.229 1.00 66.88 912 ALA A C 1
ATOM 7079 O O . ALA A 1 912 ? 34.091 -15.722 -5.270 1.00 66.88 912 ALA A O 1
ATOM 7080 N N . GLY A 1 913 ? 32.256 -15.137 -4.117 1.00 63.78 913 GLY A N 1
ATOM 7081 C CA . GLY A 1 913 ? 31.302 -15.348 -5.198 1.00 63.78 913 GLY A CA 1
ATOM 7082 C C . GLY A 1 913 ? 31.109 -14.172 -6.164 1.00 63.78 913 GLY A C 1
ATOM 7083 O O . GLY A 1 913 ? 30.335 -14.316 -7.117 1.00 63.78 913 GLY A O 1
ATOM 7084 N N . TYR A 1 914 ? 31.733 -13.010 -5.943 1.00 68.50 914 TYR A N 1
ATOM 7085 C CA . TYR A 1 914 ? 31.416 -11.784 -6.681 1.00 68.50 914 TYR A CA 1
ATOM 7086 C C . TYR A 1 914 ? 32.468 -11.404 -7.727 1.00 68.50 914 TYR A C 1
ATOM 7088 O O . TYR A 1 914 ? 33.632 -11.139 -7.427 1.00 68.50 914 TYR A O 1
ATOM 7096 N N . LYS A 1 915 ? 32.029 -11.282 -8.984 1.00 66.25 915 LYS A N 1
ATOM 7097 C CA . LYS A 1 915 ? 32.837 -10.722 -10.074 1.00 66.25 915 LYS A CA 1
ATOM 7098 C C . LYS A 1 915 ? 32.517 -9.237 -10.212 1.00 66.25 915 LYS A C 1
ATOM 7100 O O . LYS A 1 915 ? 31.476 -8.897 -10.771 1.00 66.25 915 LYS A O 1
ATOM 7105 N N . ARG A 1 916 ? 33.409 -8.376 -9.704 1.00 64.75 916 ARG A N 1
ATOM 7106 C CA . ARG A 1 916 ? 33.285 -6.913 -9.831 1.00 64.75 916 ARG A CA 1
ATOM 7107 C C . ARG A 1 916 ? 33.134 -6.505 -11.292 1.00 64.75 916 ARG A C 1
ATOM 7109 O O . ARG A 1 916 ? 33.833 -7.030 -12.160 1.00 64.75 916 ARG A O 1
ATOM 7116 N N . ARG A 1 917 ? 32.227 -5.564 -11.552 1.00 65.50 917 ARG A N 1
ATOM 7117 C CA . ARG A 1 917 ? 31.978 -5.033 -12.897 1.00 65.50 917 ARG A CA 1
ATOM 7118 C C . ARG A 1 917 ? 32.986 -3.946 -13.273 1.00 65.50 917 ARG A C 1
ATOM 7120 O O . ARG A 1 917 ? 33.231 -3.722 -14.458 1.00 65.50 917 ARG A O 1
ATOM 7127 N N . TYR A 1 918 ? 33.582 -3.315 -12.264 1.00 68.31 918 TYR A N 1
ATOM 7128 C CA . TYR A 1 918 ? 34.563 -2.239 -12.377 1.00 68.31 918 TYR A CA 1
ATOM 7129 C C . TYR A 1 918 ? 35.861 -2.591 -11.619 1.00 68.31 918 TYR A C 1
ATOM 7131 O O . TYR A 1 918 ? 35.867 -3.515 -10.799 1.00 68.31 918 TYR A O 1
ATOM 7139 N N . PRO A 1 919 ? 36.980 -1.883 -11.878 1.00 67.88 919 PRO A N 1
ATOM 7140 C CA . PRO A 1 919 ? 38.187 -1.985 -11.058 1.00 67.88 919 PRO A CA 1
ATOM 7141 C C . PRO A 1 919 ? 37.916 -1.674 -9.579 1.00 67.88 919 PRO A C 1
ATOM 7143 O O . PRO A 1 919 ? 36.899 -1.079 -9.231 1.00 67.88 919 PRO A O 1
ATOM 7146 N N . ALA A 1 920 ? 38.849 -2.039 -8.696 1.00 69.12 920 ALA A N 1
ATOM 7147 C CA . ALA A 1 920 ? 38.774 -1.620 -7.298 1.00 69.12 920 ALA A CA 1
ATOM 7148 C C . ALA A 1 920 ? 38.726 -0.083 -7.182 1.00 69.12 920 ALA A C 1
ATOM 7150 O O . ALA A 1 920 ? 39.435 0.626 -7.902 1.00 69.12 920 ALA A O 1
ATOM 7151 N N . ALA A 1 921 ? 37.896 0.421 -6.269 1.00 73.50 921 ALA A N 1
ATOM 7152 C CA . ALA A 1 921 ? 37.848 1.837 -5.946 1.00 73.50 921 ALA A CA 1
ATOM 7153 C C . ALA A 1 921 ? 39.141 2.258 -5.231 1.00 73.50 921 ALA A C 1
ATOM 7155 O O . ALA A 1 921 ? 39.496 1.691 -4.199 1.00 73.50 921 ALA A O 1
ATOM 7156 N N . VAL A 1 922 ? 39.813 3.274 -5.769 1.00 84.12 922 VAL A N 1
ATOM 7157 C CA . VAL A 1 922 ? 40.801 4.082 -5.045 1.00 84.12 922 VAL A CA 1
ATOM 7158 C C . VAL A 1 922 ? 40.096 5.405 -4.789 1.00 84.12 922 VAL A C 1
ATOM 7160 O O . VAL A 1 922 ? 39.876 6.159 -5.734 1.00 84.12 922 VAL A O 1
ATOM 7163 N N . TYR A 1 923 ? 39.637 5.637 -3.559 1.00 86.69 923 TYR A N 1
ATOM 7164 C CA . TYR A 1 923 ? 38.722 6.746 -3.256 1.00 86.69 923 TYR A CA 1
ATOM 7165 C C . TYR A 1 923 ? 39.371 8.122 -3.459 1.00 86.69 923 TYR A C 1
ATOM 7167 O O . TYR A 1 923 ? 38.685 9.062 -3.844 1.00 86.69 923 TYR A O 1
ATOM 7175 N N . ASP A 1 924 ? 40.695 8.218 -3.322 1.00 87.12 924 ASP A N 1
ATOM 7176 C CA . ASP A 1 924 ? 41.475 9.418 -3.649 1.00 87.12 924 ASP A CA 1
ATOM 7177 C C . ASP A 1 924 ? 41.460 9.772 -5.145 1.00 87.12 924 ASP A C 1
ATOM 7179 O O . ASP A 1 924 ? 41.654 10.930 -5.510 1.00 87.12 924 ASP A O 1
ATOM 7183 N N . ASN A 1 925 ? 41.174 8.793 -6.013 1.00 91.50 925 ASN A N 1
ATOM 7184 C CA . ASN A 1 925 ? 40.958 8.998 -7.445 1.00 91.50 925 ASN A CA 1
ATOM 7185 C C . ASN A 1 925 ? 39.480 9.307 -7.778 1.00 91.50 925 ASN A C 1
ATOM 7187 O O . ASN A 1 925 ? 39.129 9.352 -8.959 1.00 91.50 925 ASN A O 1
ATOM 7191 N N . VAL A 1 926 ? 38.588 9.448 -6.788 1.00 92.44 926 VAL A N 1
ATOM 7192 C CA . VAL A 1 926 ? 37.151 9.677 -7.014 1.00 92.44 926 VAL A CA 1
ATOM 7193 C C . VAL A 1 926 ? 36.761 11.111 -6.672 1.00 92.44 926 VAL A C 1
ATOM 7195 O O . VAL A 1 926 ? 36.939 11.584 -5.547 1.00 92.44 926 VAL A O 1
ATOM 7198 N N . ILE A 1 927 ? 36.147 11.776 -7.650 1.00 93.62 927 ILE A N 1
ATOM 7199 C CA . ILE A 1 927 ? 35.535 13.094 -7.498 1.00 93.62 927 ILE A CA 1
ATOM 7200 C C . ILE A 1 927 ? 34.004 12.981 -7.562 1.00 93.62 927 ILE A C 1
ATOM 7202 O O . ILE A 1 927 ? 33.448 12.230 -8.367 1.00 93.62 927 ILE A O 1
ATOM 7206 N N . LEU A 1 928 ? 33.330 13.741 -6.708 1.00 94.31 928 LEU A N 1
ATOM 7207 C CA . LEU A 1 928 ? 31.902 14.034 -6.746 1.00 94.31 928 LEU A CA 1
ATOM 7208 C C . LEU A 1 928 ? 31.676 15.273 -7.620 1.00 94.31 928 LEU A C 1
ATOM 7210 O O . LEU A 1 928 ? 32.375 16.267 -7.442 1.00 94.31 928 LEU A O 1
ATOM 7214 N N . ILE A 1 929 ? 30.687 15.243 -8.515 1.00 92.56 929 ILE A N 1
ATOM 7215 C CA . ILE A 1 929 ? 30.231 16.411 -9.289 1.00 92.56 929 ILE A CA 1
ATOM 7216 C C . ILE A 1 929 ? 28.705 16.493 -9.180 1.00 92.56 929 ILE A C 1
ATOM 7218 O O . ILE A 1 929 ? 28.033 15.484 -9.399 1.00 92.56 929 ILE A O 1
ATOM 7222 N N . TRP A 1 930 ? 28.153 17.660 -8.840 1.00 92.62 930 TRP A N 1
ATOM 7223 C CA . TRP A 1 930 ? 26.710 17.855 -8.642 1.00 92.62 930 TRP A CA 1
ATOM 7224 C C . TRP A 1 930 ? 26.215 19.237 -9.083 1.00 92.62 930 TRP A C 1
ATOM 7226 O O . TRP A 1 930 ? 27.014 20.139 -9.317 1.00 92.62 930 TRP A O 1
ATOM 7236 N N . GLY A 1 931 ? 24.894 19.404 -9.189 1.00 88.31 931 GLY A N 1
ATOM 7237 C CA . GLY A 1 931 ? 24.237 20.658 -9.589 1.00 88.31 931 GLY A CA 1
ATOM 7238 C C . GLY A 1 931 ? 23.802 20.717 -11.059 1.00 88.31 931 GLY A C 1
ATOM 7239 O O . GLY A 1 931 ? 23.408 21.785 -11.530 1.00 88.31 931 GLY A O 1
ATOM 7240 N N . PHE A 1 932 ? 23.852 19.591 -11.786 1.00 87.94 932 PHE A N 1
ATOM 7241 C CA . PHE A 1 932 ? 23.409 19.529 -13.184 1.00 87.94 932 PHE A CA 1
ATOM 7242 C C . PHE A 1 932 ? 21.925 19.905 -13.308 1.00 87.94 932 PHE A C 1
ATOM 7244 O O . PHE A 1 932 ? 21.063 19.285 -12.685 1.00 87.94 932 PHE A O 1
ATOM 7251 N N . GLN A 1 933 ? 21.628 20.890 -14.154 1.00 77.62 933 GLN A N 1
ATOM 7252 C CA . GLN A 1 933 ? 20.274 21.358 -14.466 1.00 77.62 933 GLN A CA 1
ATOM 7253 C C . GLN A 1 933 ? 19.533 20.396 -15.411 1.00 77.62 933 GLN A C 1
ATOM 7255 O O . GLN A 1 933 ? 18.315 20.474 -15.569 1.00 77.62 933 GLN A O 1
ATOM 7260 N N . SER A 1 934 ? 20.264 19.487 -16.062 1.00 76.69 934 SER A N 1
ATOM 7261 C CA . SER A 1 934 ? 19.734 18.509 -17.010 1.00 76.69 934 SER A CA 1
ATOM 7262 C C . SER A 1 934 ? 20.351 17.120 -16.804 1.00 76.69 934 SER A C 1
ATOM 7264 O O . SER A 1 934 ? 21.463 16.976 -16.300 1.00 76.69 934 SER A O 1
ATOM 7266 N N . LYS A 1 935 ? 19.634 16.055 -17.195 1.00 76.75 935 LYS A N 1
ATOM 7267 C CA . LYS A 1 935 ? 20.081 14.666 -16.986 1.00 76.75 935 LYS A CA 1
ATOM 7268 C C . LYS A 1 935 ? 21.189 14.266 -17.973 1.00 76.75 935 LYS A C 1
ATOM 7270 O O . LYS A 1 935 ? 20.931 13.604 -18.981 1.00 76.75 935 LYS A O 1
ATOM 7275 N N . VAL A 1 936 ? 22.428 14.642 -17.663 1.00 78.75 936 VAL A N 1
ATOM 7276 C CA . VAL A 1 936 ? 23.624 14.279 -18.439 1.00 78.75 936 VAL A CA 1
ATOM 7277 C C . VAL A 1 936 ? 23.850 12.759 -18.405 1.00 78.75 936 VAL A C 1
ATOM 7279 O O . VAL A 1 936 ? 23.667 12.105 -17.376 1.00 78.75 936 VAL A O 1
ATOM 7282 N N . ARG A 1 937 ? 24.258 12.149 -19.528 1.00 86.31 937 ARG A N 1
ATOM 7283 C CA . ARG A 1 937 ? 24.545 10.703 -19.573 1.00 86.31 937 ARG A CA 1
ATOM 7284 C C . ARG A 1 937 ? 25.982 10.444 -19.089 1.00 86.31 937 ARG A C 1
ATOM 7286 O O . ARG A 1 937 ? 26.893 11.120 -19.568 1.00 86.31 937 ARG A O 1
ATOM 7293 N N . PRO A 1 938 ? 26.249 9.404 -18.268 1.00 86.62 938 PRO A N 1
ATOM 7294 C CA . PRO A 1 938 ? 27.601 9.082 -17.785 1.00 86.62 938 PRO A CA 1
ATOM 7295 C C . PRO A 1 938 ? 28.667 8.925 -18.881 1.00 86.62 938 PRO A C 1
ATOM 7297 O O . PRO A 1 938 ? 29.841 9.215 -18.654 1.00 86.62 938 PRO A O 1
ATOM 7300 N N . LYS A 1 939 ? 28.263 8.500 -20.089 1.00 87.56 939 LYS A N 1
ATOM 7301 C CA . LYS A 1 939 ? 29.156 8.435 -21.250 1.00 87.56 939 LYS A CA 1
ATOM 7302 C C . LYS A 1 939 ? 29.626 9.821 -21.700 1.00 87.56 939 LYS A C 1
ATOM 7304 O O . LYS A 1 939 ? 30.803 9.968 -21.988 1.00 87.56 939 LYS A O 1
ATOM 7309 N N . ASP A 1 940 ? 28.744 10.816 -21.761 1.00 87.44 940 ASP A N 1
ATOM 7310 C CA . ASP A 1 940 ? 29.102 12.146 -22.271 1.00 87.44 940 ASP A CA 1
ATOM 7311 C C . ASP A 1 940 ? 30.073 12.848 -21.310 1.00 87.44 940 ASP A C 1
ATOM 7313 O O . ASP A 1 940 ? 31.050 13.451 -21.750 1.00 87.44 940 ASP A O 1
ATOM 7317 N N . ILE A 1 941 ? 29.866 12.664 -19.999 1.00 87.81 941 ILE A N 1
ATOM 7318 C CA . ILE A 1 941 ? 30.790 13.089 -18.935 1.00 87.81 941 ILE A CA 1
ATOM 7319 C C . ILE A 1 941 ? 32.161 12.434 -19.132 1.00 87.81 941 ILE A C 1
ATOM 7321 O O . ILE A 1 941 ? 33.172 13.133 -19.218 1.00 87.81 941 ILE A O 1
ATOM 7325 N N . LYS A 1 942 ? 32.204 11.101 -19.282 1.00 89.62 942 LYS A N 1
ATOM 7326 C CA . LYS A 1 942 ? 33.454 10.368 -19.522 1.00 89.62 942 LYS A CA 1
ATOM 7327 C C . LYS A 1 942 ? 34.165 10.834 -20.796 1.00 89.62 942 LYS A C 1
ATOM 7329 O O . LYS A 1 942 ? 35.347 11.161 -20.745 1.00 89.62 942 LYS A O 1
ATOM 7334 N N . ASP A 1 943 ? 33.457 10.883 -21.921 1.00 87.69 943 ASP A N 1
ATOM 7335 C CA . ASP A 1 943 ? 34.008 11.278 -23.220 1.00 87.69 943 ASP A CA 1
ATOM 7336 C C . ASP A 1 943 ? 34.505 12.735 -23.207 1.00 87.69 943 ASP A C 1
ATOM 7338 O O . ASP A 1 943 ? 35.433 13.064 -23.942 1.00 87.69 943 ASP A O 1
ATOM 7342 N N . CYS A 1 944 ? 33.927 13.613 -22.380 1.00 86.75 944 CYS A N 1
ATOM 7343 C CA . CYS A 1 944 ? 34.383 14.992 -22.219 1.00 86.75 944 CYS A CA 1
ATOM 7344 C C . CYS A 1 944 ? 35.652 15.105 -21.362 1.00 86.75 944 CYS A C 1
ATOM 7346 O O . CYS A 1 944 ? 36.640 15.691 -21.802 1.00 86.75 944 CYS A O 1
ATOM 7348 N N . ILE A 1 945 ? 35.680 14.482 -20.180 1.00 88.81 945 ILE A N 1
ATOM 7349 C CA . ILE A 1 945 ? 36.860 14.510 -19.300 1.00 88.81 945 ILE A CA 1
ATOM 7350 C C . ILE A 1 945 ? 38.052 13.805 -19.982 1.00 88.81 945 ILE A C 1
ATOM 7352 O O . ILE A 1 945 ? 39.182 14.293 -19.924 1.00 88.81 945 ILE A O 1
ATOM 7356 N N . CYS A 1 946 ? 37.804 12.733 -20.744 1.00 88.88 946 CYS A N 1
ATOM 7357 C CA . CYS A 1 946 ? 38.814 12.068 -21.575 1.00 88.88 946 CYS A CA 1
ATOM 7358 C C . CYS A 1 946 ? 39.284 12.876 -22.810 1.00 88.88 946 CYS A C 1
ATOM 7360 O O . CYS A 1 946 ? 40.277 12.484 -23.429 1.00 88.88 946 CYS A O 1
ATOM 7362 N N . LYS A 1 947 ? 38.622 13.981 -23.199 1.00 87.25 947 LYS A N 1
ATOM 7363 C CA . LYS A 1 947 ? 39.159 14.915 -24.216 1.00 87.25 947 LYS A CA 1
ATOM 7364 C C . LYS A 1 947 ? 40.231 15.835 -23.637 1.00 87.25 947 LYS A C 1
ATOM 7366 O O . LYS A 1 947 ? 41.162 16.167 -24.358 1.00 87.25 947 LYS A O 1
ATOM 7371 N N . VAL A 1 948 ? 40.090 16.233 -22.372 1.00 85.69 948 VAL A N 1
ATOM 7372 C CA . VAL A 1 948 ? 40.984 17.199 -21.710 1.00 85.69 948 VAL A CA 1
ATOM 7373 C C . VAL A 1 948 ? 42.153 16.486 -21.032 1.00 85.69 948 VAL A C 1
ATOM 7375 O O . VAL A 1 948 ? 43.304 16.765 -21.342 1.00 85.69 948 VAL A O 1
ATOM 7378 N N . PHE A 1 949 ? 41.874 15.481 -20.200 1.00 86.06 949 PHE A N 1
ATOM 7379 C CA . PHE A 1 949 ? 42.899 14.732 -19.455 1.00 86.06 949 PHE A CA 1
ATOM 7380 C C . PHE A 1 949 ? 43.436 13.500 -20.217 1.00 86.06 949 PHE A C 1
ATOM 7382 O O . PHE A 1 949 ? 44.190 12.693 -19.678 1.00 86.06 949 PHE A O 1
ATOM 7389 N N . GLY A 1 950 ? 43.044 13.333 -21.483 1.00 86.88 950 GLY A N 1
ATOM 7390 C CA . GLY A 1 950 ? 43.465 12.226 -22.344 1.00 86.88 950 GLY A CA 1
ATOM 7391 C C . GLY A 1 950 ? 42.612 10.956 -22.220 1.00 86.88 950 GLY A C 1
ATOM 7392 O O . GLY A 1 950 ? 41.896 10.728 -21.248 1.00 86.88 950 GLY A O 1
ATOM 7393 N N . ARG A 1 951 ? 42.688 10.090 -23.242 1.00 81.00 951 ARG A N 1
ATOM 7394 C CA . ARG A 1 951 ? 41.712 9.003 -23.497 1.00 81.00 951 ARG A CA 1
ATOM 7395 C C . ARG A 1 951 ? 41.538 7.968 -22.372 1.00 81.00 951 ARG A C 1
ATOM 7397 O O . ARG A 1 951 ? 40.542 7.248 -22.386 1.00 81.00 951 ARG A O 1
ATOM 7404 N N . ALA A 1 952 ? 42.486 7.877 -21.440 1.00 83.44 952 ALA A N 1
ATOM 7405 C CA . ALA A 1 952 ? 42.505 6.913 -20.337 1.00 83.44 952 ALA A CA 1
ATOM 7406 C C . ALA A 1 952 ? 42.469 7.569 -18.937 1.00 83.44 952 ALA A C 1
ATOM 7408 O O . ALA A 1 952 ? 42.749 6.895 -17.945 1.00 83.44 952 ALA A O 1
ATOM 7409 N N . SER A 1 953 ? 42.133 8.861 -18.836 1.00 86.94 953 SER A N 1
ATOM 7410 C CA . SER A 1 953 ? 42.043 9.568 -17.549 1.00 86.94 953 SER A CA 1
ATOM 7411 C C . SER A 1 953 ? 40.919 9.041 -16.662 1.00 86.94 953 SER A C 1
ATOM 7413 O O . SER A 1 953 ? 41.137 8.813 -15.479 1.00 86.94 953 SER A O 1
ATOM 7415 N N . VAL A 1 954 ? 39.733 8.789 -17.223 1.00 89.00 954 VAL A N 1
ATOM 7416 C CA . VAL A 1 954 ? 38.572 8.274 -16.485 1.00 89.00 954 VAL A CA 1
ATOM 7417 C C . VAL A 1 954 ? 38.444 6.766 -16.673 1.00 89.00 954 VAL A C 1
ATOM 7419 O O . VAL A 1 954 ? 38.264 6.264 -17.788 1.00 89.00 954 VAL A O 1
ATOM 7422 N N . THR A 1 955 ? 38.452 6.024 -15.569 1.00 86.38 955 THR A N 1
ATOM 7423 C CA . THR A 1 955 ? 38.153 4.586 -15.561 1.00 86.38 955 THR A CA 1
ATOM 7424 C C . THR A 1 955 ? 36.642 4.364 -15.633 1.00 86.38 955 THR A C 1
ATOM 7426 O O . THR A 1 955 ? 36.158 3.749 -16.589 1.00 86.38 955 THR A O 1
ATOM 7429 N N . SER A 1 956 ? 35.885 4.977 -14.722 1.00 88.12 956 SER A N 1
ATOM 7430 C CA . SER A 1 956 ? 34.457 4.717 -14.501 1.00 88.12 956 SER A CA 1
ATOM 7431 C C . SER A 1 956 ? 33.689 6.006 -14.180 1.00 88.12 956 SER A C 1
ATOM 7433 O O . SER A 1 956 ? 34.256 6.948 -13.630 1.00 88.12 956 SER A O 1
ATOM 7435 N N . VAL A 1 957 ? 32.390 6.041 -14.493 1.00 89.94 957 VAL A N 1
ATOM 7436 C CA . VAL A 1 957 ? 31.460 7.100 -14.058 1.00 89.94 957 VAL A CA 1
ATOM 7437 C C . VAL A 1 957 ? 30.198 6.433 -13.526 1.00 89.94 957 VAL A C 1
ATOM 7439 O O . VAL A 1 957 ? 29.589 5.625 -14.230 1.00 89.94 957 VAL A O 1
ATOM 7442 N N . PHE A 1 958 ? 29.816 6.781 -12.303 1.00 89.38 958 PHE A N 1
ATOM 7443 C CA . PHE A 1 958 ? 28.672 6.229 -11.588 1.00 89.38 958 PHE A CA 1
ATOM 7444 C C . PHE A 1 958 ? 27.669 7.364 -11.337 1.00 89.38 958 PHE A C 1
ATOM 7446 O O . PHE A 1 958 ? 27.996 8.298 -10.604 1.00 89.38 958 PHE A O 1
ATOM 7453 N N . PRO A 1 959 ? 26.475 7.352 -11.954 1.00 89.88 959 PRO A N 1
ATOM 7454 C CA . PRO A 1 959 ? 25.446 8.327 -11.618 1.00 89.88 959 PRO A CA 1
ATOM 7455 C C . PRO A 1 959 ? 24.939 8.078 -10.194 1.00 89.88 959 PRO A C 1
ATOM 7457 O O . PRO A 1 959 ? 24.716 6.927 -9.820 1.00 89.88 959 PRO A O 1
ATOM 7460 N N . ILE A 1 960 ? 24.757 9.152 -9.425 1.00 89.25 960 ILE A N 1
ATOM 7461 C CA . ILE A 1 960 ? 24.076 9.109 -8.127 1.00 89.25 960 ILE A CA 1
ATOM 7462 C C . ILE A 1 960 ? 22.570 9.270 -8.367 1.00 89.25 960 ILE A C 1
ATOM 7464 O O . ILE A 1 960 ? 21.779 8.423 -7.967 1.00 89.25 960 ILE A O 1
ATOM 7468 N N . ASP A 1 961 ? 22.181 10.329 -9.079 1.00 89.00 961 ASP A N 1
ATOM 7469 C CA . ASP A 1 961 ? 20.807 10.592 -9.516 1.00 89.00 961 ASP A CA 1
ATOM 7470 C C . ASP A 1 961 ? 20.810 11.357 -10.863 1.00 89.00 961 ASP A C 1
ATOM 7472 O O . ASP A 1 961 ? 21.664 11.110 -11.718 1.00 89.00 961 ASP A O 1
ATOM 7476 N N . SER A 1 962 ? 19.838 12.242 -11.117 1.00 88.19 962 SER A N 1
ATOM 7477 C CA . SER A 1 962 ? 19.846 13.147 -12.281 1.00 88.19 962 SER A CA 1
ATOM 7478 C C . SER A 1 962 ? 20.647 14.439 -12.080 1.00 88.19 962 SER A C 1
ATOM 7480 O O . SER A 1 962 ? 20.863 15.147 -13.058 1.00 88.19 962 SER A O 1
ATOM 7482 N N . THR A 1 963 ? 21.057 14.745 -10.848 1.00 90.56 963 THR A N 1
ATOM 7483 C CA . THR A 1 963 ? 21.699 15.999 -10.421 1.00 90.56 963 THR A CA 1
ATOM 7484 C C . THR A 1 963 ? 23.169 15.828 -10.032 1.00 90.56 963 THR A C 1
ATOM 7486 O O . THR A 1 963 ? 23.893 16.824 -9.987 1.00 90.56 963 THR A O 1
ATOM 7489 N N . ALA A 1 964 ? 23.628 14.593 -9.777 1.00 92.38 964 ALA A N 1
ATOM 7490 C CA . ALA A 1 964 ? 24.983 14.289 -9.319 1.00 92.38 964 ALA A CA 1
ATOM 7491 C C . ALA A 1 964 ? 25.575 12.970 -9.858 1.00 92.38 964 ALA A C 1
ATOM 7493 O O . ALA A 1 964 ? 24.866 11.997 -10.136 1.00 92.38 964 ALA A O 1
ATOM 7494 N N . VAL A 1 965 ? 26.909 12.921 -9.956 1.00 93.00 965 VAL A N 1
ATOM 7495 C CA . VAL A 1 965 ? 27.702 11.748 -10.364 1.00 93.00 965 VAL A CA 1
ATOM 7496 C C . VAL A 1 965 ? 28.996 11.612 -9.549 1.00 93.00 965 VAL A C 1
ATOM 7498 O O . VAL A 1 965 ? 29.540 12.597 -9.051 1.00 93.00 965 VAL A O 1
ATOM 7501 N N . LEU A 1 966 ? 29.537 10.394 -9.498 1.00 93.19 966 LEU A N 1
ATOM 7502 C CA . LEU A 1 966 ? 30.903 10.090 -9.063 1.00 93.19 966 LEU A CA 1
ATOM 7503 C C . LEU A 1 966 ? 31.747 9.702 -10.287 1.00 93.19 966 LEU A C 1
ATOM 7505 O O . LEU A 1 966 ? 31.361 8.824 -11.065 1.00 93.19 966 LEU A O 1
ATOM 7509 N N . VAL A 1 967 ? 32.907 10.333 -10.464 1.00 92.56 967 VAL A N 1
ATOM 7510 C CA . VAL A 1 967 ? 33.861 10.048 -11.550 1.00 92.56 967 VAL A CA 1
ATOM 7511 C C . VAL A 1 967 ? 35.141 9.474 -10.949 1.00 92.56 967 VAL A C 1
ATOM 7513 O O . VAL A 1 967 ? 35.745 10.091 -10.077 1.00 92.56 967 VAL A O 1
ATOM 7516 N N . GLN A 1 968 ? 35.564 8.301 -11.424 1.00 92.44 968 GLN A N 1
ATOM 7517 C CA . GLN A 1 968 ? 36.789 7.630 -10.984 1.00 92.44 968 GLN A CA 1
ATOM 7518 C C . GLN A 1 968 ? 37.904 7.822 -12.021 1.00 92.44 968 GLN A C 1
ATOM 7520 O O . GLN A 1 968 ? 37.814 7.324 -13.149 1.00 92.44 968 GLN A O 1
ATOM 7525 N N . PHE A 1 969 ? 38.986 8.484 -11.627 1.00 91.31 969 PHE A N 1
ATOM 7526 C CA . PHE A 1 969 ? 40.189 8.663 -12.435 1.00 91.31 969 PHE A CA 1
ATOM 7527 C C . PHE A 1 969 ? 41.149 7.462 -12.340 1.00 91.31 969 PHE A C 1
ATOM 7529 O O . PHE A 1 969 ? 41.060 6.617 -11.445 1.00 91.31 969 PHE A O 1
ATOM 7536 N N . SER A 1 970 ? 42.080 7.365 -13.288 1.00 88.75 970 SER A N 1
ATOM 7537 C CA . SER A 1 970 ? 43.178 6.388 -13.291 1.00 88.75 970 SER A CA 1
ATOM 7538 C C . SER A 1 970 ? 44.375 6.816 -12.430 1.00 88.75 970 SER A C 1
ATOM 7540 O O . SER A 1 970 ? 45.195 5.969 -12.082 1.00 88.75 970 SER A O 1
ATOM 7542 N N . LYS A 1 971 ? 44.445 8.095 -12.041 1.00 87.75 971 LYS A N 1
ATOM 7543 C CA . LYS A 1 971 ? 45.466 8.697 -11.170 1.00 87.75 971 LYS A CA 1
ATOM 7544 C C . LYS A 1 971 ? 44.830 9.640 -10.143 1.00 87.75 971 LYS A C 1
ATOM 7546 O O . LYS A 1 971 ? 43.792 10.232 -10.427 1.00 87.75 971 LYS A O 1
ATOM 7551 N N . GLN A 1 972 ? 45.502 9.823 -9.006 1.00 86.94 972 GLN A N 1
ATOM 7552 C CA . GLN A 1 972 ? 45.139 10.802 -7.974 1.00 86.94 972 GLN A CA 1
ATOM 7553 C C . GLN A 1 972 ? 45.462 12.242 -8.409 1.00 86.94 972 GLN A C 1
ATOM 7555 O O . GLN A 1 972 ? 44.664 13.143 -8.173 1.00 86.94 972 GLN A O 1
ATOM 7560 N N . GLU A 1 973 ? 46.596 12.438 -9.097 1.00 87.38 973 GLU A N 1
ATOM 7561 C CA . GLU A 1 973 ? 47.040 13.719 -9.683 1.00 87.38 973 GLU A CA 1
ATOM 7562 C C . GLU A 1 973 ? 45.884 14.408 -10.430 1.00 87.38 973 GLU A C 1
ATOM 7564 O O . GLU A 1 973 ? 45.466 15.504 -10.066 1.00 87.38 973 GLU A O 1
ATOM 7569 N N . SER A 1 974 ? 45.241 13.672 -11.342 1.00 88.00 974 SER A N 1
ATOM 7570 C CA . SER A 1 974 ? 44.138 14.153 -12.183 1.00 88.00 974 SER A CA 1
ATOM 7571 C C . SER A 1 974 ? 42.846 14.528 -11.448 1.00 88.00 974 SER A C 1
ATOM 7573 O O . SER A 1 974 ? 41.961 15.110 -12.069 1.00 88.00 974 SER A O 1
ATOM 7575 N N . VAL A 1 975 ? 42.714 14.225 -10.151 1.00 87.31 975 VAL A N 1
ATOM 7576 C CA . VAL A 1 975 ? 41.615 14.747 -9.317 1.00 87.31 975 VAL A CA 1
ATOM 7577 C C . VAL A 1 975 ? 41.929 16.158 -8.824 1.00 87.31 975 VAL A C 1
ATOM 7579 O O . VAL A 1 975 ? 41.032 16.999 -8.819 1.00 87.31 975 VAL A O 1
ATOM 7582 N N . ASN A 1 976 ? 43.183 16.434 -8.452 1.00 88.25 976 ASN A N 1
ATOM 7583 C CA . ASN A 1 976 ? 43.620 17.793 -8.128 1.00 88.25 976 ASN A CA 1
ATOM 7584 C C . ASN A 1 976 ? 43.625 18.644 -9.407 1.00 88.25 976 ASN A C 1
ATOM 7586 O O . ASN A 1 976 ? 42.923 19.649 -9.444 1.00 88.25 976 ASN A O 1
ATOM 7590 N N . ASP A 1 977 ? 44.246 18.156 -10.493 1.00 87.38 977 ASP A N 1
ATOM 7591 C CA . ASP A 1 977 ? 44.283 18.853 -11.791 1.00 87.38 977 ASP A CA 1
ATOM 7592 C C . ASP A 1 977 ? 42.872 19.251 -12.283 1.00 87.38 977 ASP A C 1
ATOM 7594 O O . ASP A 1 977 ? 42.688 20.296 -12.905 1.00 87.38 977 ASP A O 1
ATOM 7598 N N . PHE A 1 978 ? 41.852 18.420 -12.017 1.00 89.56 978 PHE A N 1
ATOM 7599 C CA . PHE A 1 978 ? 40.457 18.716 -12.360 1.00 89.56 978 PHE A CA 1
ATOM 7600 C C . PHE A 1 978 ? 39.836 19.796 -11.466 1.00 89.56 978 PHE A C 1
ATOM 7602 O O . PHE A 1 978 ? 39.097 20.643 -11.971 1.00 89.56 978 PHE A O 1
ATOM 7609 N N . LEU A 1 979 ? 40.096 19.764 -10.156 1.00 88.25 979 LEU A N 1
ATOM 7610 C CA . LEU A 1 979 ? 39.591 20.764 -9.211 1.00 88.25 979 LEU A CA 1
ATOM 7611 C C . LEU A 1 979 ? 40.219 22.136 -9.484 1.00 88.25 979 LEU A C 1
ATOM 7613 O O . LEU A 1 979 ? 39.490 23.120 -9.605 1.00 88.25 979 LEU A O 1
ATOM 7617 N N . ASP A 1 980 ? 41.533 22.177 -9.694 1.00 85.62 980 ASP A N 1
ATOM 7618 C CA . ASP A 1 980 ? 42.276 23.404 -9.986 1.00 85.62 980 ASP A CA 1
ATOM 7619 C C . ASP A 1 980 ? 41.844 23.995 -11.342 1.00 85.62 980 ASP A C 1
ATOM 7621 O O . ASP A 1 980 ? 41.575 25.195 -11.461 1.00 85.62 980 ASP A O 1
ATOM 7625 N N . LEU A 1 981 ? 41.659 23.148 -12.367 1.00 84.56 981 LEU A N 1
ATOM 7626 C CA . LEU A 1 981 ? 41.110 23.567 -13.662 1.00 84.56 981 LEU A CA 1
ATOM 7627 C C . LEU A 1 981 ? 39.658 24.059 -13.553 1.00 84.56 981 LEU A C 1
ATOM 7629 O O . LEU A 1 981 ? 39.292 25.008 -14.246 1.00 84.56 981 LEU A O 1
ATOM 7633 N N . LYS A 1 982 ? 38.826 23.462 -12.690 1.00 84.31 982 LYS A N 1
ATOM 7634 C CA . LYS A 1 982 ? 37.458 23.943 -12.438 1.00 84.31 982 LYS A CA 1
ATOM 7635 C C . LYS A 1 982 ? 37.476 25.335 -11.798 1.00 84.31 982 LYS A C 1
ATOM 7637 O O . LYS A 1 982 ? 36.835 26.234 -12.333 1.00 84.31 982 LYS A O 1
ATOM 7642 N N . ALA A 1 983 ? 38.254 25.532 -10.732 1.00 81.50 983 ALA A N 1
ATOM 7643 C CA . ALA A 1 983 ? 38.407 26.833 -10.077 1.00 81.50 983 ALA A CA 1
ATOM 7644 C C . ALA A 1 983 ? 38.958 27.904 -11.041 1.00 81.50 983 ALA A C 1
ATOM 7646 O O . ALA A 1 983 ? 38.480 29.039 -11.059 1.00 81.50 983 ALA A O 1
ATOM 7647 N N . THR A 1 984 ? 39.893 27.530 -11.920 1.00 78.50 984 THR A N 1
ATOM 7648 C CA . THR A 1 984 ? 40.400 28.406 -12.991 1.00 78.50 984 THR A CA 1
ATOM 7649 C C . THR A 1 984 ? 39.300 28.790 -13.993 1.00 78.50 984 THR A C 1
ATOM 7651 O O . THR A 1 984 ? 39.202 29.948 -14.391 1.00 78.50 984 THR A O 1
ATOM 7654 N N . LEU A 1 985 ? 38.436 27.848 -14.392 1.00 74.94 985 LEU A N 1
ATOM 7655 C CA . LEU A 1 985 ? 37.332 28.101 -15.333 1.00 74.94 985 LEU A CA 1
ATOM 7656 C C . LEU A 1 985 ? 36.181 28.928 -14.736 1.00 74.94 985 LEU A C 1
ATOM 7658 O O . LEU A 1 985 ? 35.399 29.491 -15.498 1.00 74.94 985 LEU A O 1
ATOM 7662 N N . GLU A 1 986 ? 36.070 28.990 -13.408 1.00 71.88 986 GLU A N 1
ATOM 7663 C CA . GLU A 1 986 ? 35.023 29.733 -12.689 1.00 71.88 986 GLU A CA 1
ATOM 7664 C C . GLU A 1 986 ? 35.489 31.107 -12.187 1.00 71.88 986 GLU A C 1
ATOM 7666 O O . GLU A 1 986 ? 34.663 31.992 -11.982 1.00 71.88 986 GLU A O 1
ATOM 7671 N N . SER A 1 987 ? 36.799 31.314 -12.033 1.00 67.75 987 SER A N 1
ATOM 7672 C CA . SER A 1 987 ? 37.388 32.619 -11.693 1.00 67.75 987 SER A CA 1
ATOM 7673 C C . SER A 1 987 ? 37.733 33.473 -12.921 1.00 67.75 987 SER A C 1
ATOM 7675 O O . SER A 1 987 ? 37.764 34.700 -12.828 1.00 67.75 987 SER A O 1
ATOM 7677 N N . ALA A 1 988 ? 37.976 32.856 -14.082 1.00 55.72 988 ALA A N 1
ATOM 7678 C CA . ALA A 1 988 ? 38.364 33.562 -15.299 1.00 55.72 988 ALA A CA 1
ATOM 7679 C C . ALA A 1 988 ? 37.152 34.032 -16.128 1.00 55.72 988 ALA A C 1
ATOM 7681 O O . ALA A 1 988 ? 36.732 33.346 -17.064 1.00 55.72 988 ALA A O 1
ATOM 7682 N N . ASP A 1 989 ? 36.663 35.247 -15.849 1.00 53.41 989 ASP A N 1
ATOM 7683 C CA . ASP A 1 989 ? 35.640 35.973 -16.632 1.00 53.41 989 ASP A CA 1
ATOM 7684 C C . ASP A 1 989 ? 36.183 36.415 -18.014 1.00 53.41 989 ASP A C 1
ATOM 7686 O O . ASP A 1 989 ? 36.417 37.585 -18.314 1.00 53.41 989 ASP A O 1
ATOM 7690 N N . SER A 1 990 ? 36.524 35.423 -18.839 1.00 52.00 990 SER A N 1
ATOM 7691 C CA . SER A 1 990 ? 37.291 35.564 -20.077 1.00 52.00 990 SER A CA 1
ATOM 7692 C C . SER A 1 990 ? 36.791 34.605 -21.157 1.00 52.00 990 SER A C 1
ATOM 7694 O O . SER A 1 990 ? 36.260 33.532 -20.867 1.00 52.00 990 SER A O 1
ATOM 7696 N N . ALA A 1 991 ? 37.030 34.944 -22.427 1.00 50.75 991 ALA A N 1
ATOM 7697 C CA . ALA A 1 991 ? 36.533 34.196 -23.589 1.00 50.75 991 ALA A CA 1
ATOM 7698 C C . ALA A 1 991 ? 37.001 32.722 -23.688 1.00 50.75 991 ALA A C 1
ATOM 7700 O O . ALA A 1 991 ? 36.487 31.970 -24.516 1.00 50.75 991 ALA A O 1
ATOM 7701 N N . ILE A 1 992 ? 37.947 32.288 -22.847 1.00 52.44 992 ILE A N 1
ATOM 7702 C CA . ILE A 1 992 ? 38.417 30.896 -22.764 1.00 52.44 992 ILE A CA 1
ATOM 7703 C C . ILE A 1 992 ? 37.311 29.970 -22.221 1.00 52.44 992 ILE A C 1
ATOM 7705 O O . ILE A 1 992 ? 37.177 28.833 -22.683 1.00 52.44 992 ILE A O 1
ATOM 7709 N N . SER A 1 993 ? 36.469 30.461 -21.303 1.00 56.88 993 SER A N 1
ATOM 7710 C CA . SER A 1 993 ? 35.366 29.693 -20.703 1.00 56.88 993 SER A CA 1
ATOM 7711 C C . SER A 1 993 ? 34.343 29.212 -21.745 1.00 56.88 993 SER A C 1
ATOM 7713 O O . SER A 1 993 ? 33.806 28.111 -21.630 1.00 56.88 993 SER A O 1
ATOM 7715 N N . VAL A 1 994 ? 34.133 29.981 -22.818 1.00 57.59 994 VAL A N 1
ATOM 7716 C CA . VAL A 1 994 ? 33.162 29.696 -23.890 1.00 57.59 994 VAL A CA 1
ATOM 7717 C C . VAL A 1 994 ? 33.595 28.528 -24.792 1.00 57.59 994 VAL A C 1
ATOM 7719 O O . VAL A 1 994 ? 32.749 27.885 -25.410 1.00 57.59 994 VAL A O 1
ATOM 7722 N N . LEU A 1 995 ? 34.898 28.229 -24.872 1.00 62.22 995 LEU A N 1
ATOM 7723 C CA . LEU A 1 995 ? 35.460 27.257 -25.825 1.00 62.22 995 LEU A CA 1
ATOM 7724 C C . LEU A 1 995 ? 36.068 26.001 -25.179 1.00 62.22 995 LEU A C 1
ATOM 7726 O O . LEU A 1 995 ? 36.349 25.028 -25.883 1.00 62.22 995 LEU A O 1
ATOM 7730 N N . HIS A 1 996 ? 36.285 25.988 -23.862 1.00 74.75 996 HIS A N 1
ATOM 7731 C CA . HIS A 1 996 ? 36.892 24.840 -23.190 1.00 74.75 996 HIS A CA 1
ATOM 7732 C C . HIS A 1 996 ? 35.910 23.652 -23.063 1.00 74.75 996 HIS A C 1
ATOM 7734 O O . HIS A 1 996 ? 34.823 23.837 -22.520 1.00 74.75 996 HIS A O 1
ATOM 7740 N N . PRO A 1 997 ? 36.260 22.405 -23.458 1.00 74.12 997 PRO A N 1
ATOM 7741 C CA . PRO A 1 997 ? 35.298 21.295 -23.515 1.00 74.12 997 PRO A CA 1
ATOM 7742 C C . PRO A 1 997 ? 34.516 21.016 -22.221 1.00 74.12 997 PRO A C 1
ATOM 7744 O O . PRO A 1 997 ? 33.353 20.619 -22.290 1.00 74.12 997 PRO A O 1
ATOM 7747 N N . LEU A 1 998 ? 35.120 21.236 -21.045 1.00 78.25 998 LEU A N 1
ATOM 7748 C CA . LEU A 1 998 ? 34.438 21.015 -19.763 1.00 78.25 998 LEU A CA 1
ATOM 7749 C C . LEU A 1 998 ? 33.318 22.025 -19.482 1.00 78.25 998 LEU A C 1
ATOM 7751 O O . LEU A 1 998 ? 32.381 21.661 -18.778 1.00 78.25 998 LEU A O 1
ATOM 7755 N N . SER A 1 999 ? 33.351 23.252 -20.018 1.00 73.50 999 SER A N 1
ATOM 7756 C CA . SER A 1 999 ? 32.327 24.263 -19.693 1.00 73.50 999 SER A CA 1
ATOM 7757 C C . SER A 1 999 ? 30.933 23.875 -20.198 1.00 73.50 999 SER A C 1
ATOM 7759 O O . SER A 1 999 ? 29.932 24.227 -19.579 1.00 73.50 999 SER A O 1
ATOM 7761 N N . THR A 1 1000 ? 30.869 23.044 -21.246 1.00 71.44 1000 THR A N 1
ATOM 7762 C CA . THR A 1 1000 ? 29.632 22.419 -21.744 1.00 71.44 1000 THR A CA 1
ATOM 7763 C C . THR A 1 1000 ? 28.995 21.452 -20.732 1.00 71.44 1000 THR A C 1
ATOM 7765 O O . THR A 1 1000 ? 27.798 21.203 -20.812 1.00 71.44 1000 THR A O 1
ATOM 7768 N N . ILE A 1 1001 ? 29.769 20.894 -19.791 1.00 76.06 1001 ILE A N 1
ATOM 7769 C CA . ILE A 1 1001 ? 29.280 19.970 -18.747 1.00 76.06 1001 ILE A CA 1
ATOM 7770 C C . ILE A 1 1001 ? 29.198 20.641 -17.372 1.00 76.06 1001 ILE A C 1
ATOM 7772 O O . ILE A 1 1001 ? 28.346 20.270 -16.573 1.00 76.06 1001 ILE A O 1
ATOM 7776 N N . LEU A 1 1002 ? 30.031 21.650 -17.109 1.00 74.12 1002 LEU A N 1
ATOM 7777 C CA . LEU A 1 1002 ? 29.989 22.442 -15.875 1.00 74.12 1002 LEU A CA 1
ATOM 7778 C C . LEU A 1 1002 ? 28.904 23.549 -15.898 1.00 74.12 1002 LEU A C 1
ATOM 7780 O O . LEU A 1 1002 ? 28.808 24.352 -14.970 1.00 74.12 1002 LEU A O 1
ATOM 7784 N N . GLU A 1 1003 ? 28.109 23.602 -16.977 1.00 67.88 1003 GLU A N 1
ATOM 7785 C CA . GLU A 1 1003 ? 26.927 24.460 -17.190 1.00 67.88 1003 GLU A CA 1
ATOM 7786 C C . GLU A 1 1003 ? 27.138 25.944 -16.806 1.00 67.88 1003 GLU A C 1
ATOM 7788 O O . GLU A 1 1003 ? 26.240 26.610 -16.288 1.00 67.88 1003 GLU A O 1
ATOM 7793 N N . GLY A 1 1004 ? 28.340 26.473 -17.077 1.00 60.88 1004 GLY A N 1
ATOM 7794 C CA . GLY A 1 1004 ? 28.705 27.868 -16.796 1.00 60.88 1004 GLY A CA 1
ATOM 7795 C C . GLY A 1 1004 ? 28.915 28.189 -15.311 1.00 60.88 1004 GLY A C 1
ATOM 7796 O O . GLY A 1 1004 ? 28.519 29.261 -14.868 1.00 60.88 1004 GLY A O 1
ATOM 7797 N N . GLY A 1 1005 ? 29.486 27.260 -14.538 1.00 65.31 1005 GLY A N 1
ATOM 7798 C CA . GLY A 1 1005 ? 29.794 27.452 -13.112 1.00 65.31 1005 GLY A CA 1
ATOM 7799 C C . GLY A 1 1005 ? 28.651 27.090 -12.158 1.00 65.31 1005 GLY A C 1
ATOM 7800 O O . GLY A 1 1005 ? 28.733 27.331 -10.957 1.00 65.31 1005 GLY A O 1
ATOM 7801 N N . LYS A 1 1006 ? 27.569 26.496 -12.679 1.00 74.38 1006 LYS A N 1
ATOM 7802 C CA . LYS A 1 1006 ? 26.416 26.045 -11.878 1.00 74.38 1006 LYS A CA 1
ATOM 7803 C C . LYS A 1 1006 ? 26.666 24.717 -11.167 1.00 74.38 1006 LYS A C 1
ATOM 7805 O O . LYS A 1 1006 ? 26.034 24.433 -10.154 1.00 74.38 1006 LYS A O 1
ATOM 7810 N N . THR A 1 1007 ? 27.583 23.901 -11.683 1.00 85.88 1007 THR A N 1
ATOM 7811 C CA . THR A 1 1007 ? 27.953 22.626 -11.058 1.00 85.88 1007 THR A CA 1
ATOM 7812 C C . THR A 1 1007 ? 29.056 22.807 -10.019 1.00 85.88 1007 THR A C 1
ATOM 7814 O O . THR A 1 1007 ? 30.045 23.498 -10.266 1.00 85.88 1007 THR A O 1
ATOM 7817 N N . ARG A 1 1008 ? 28.970 22.098 -8.897 1.00 88.94 1008 ARG A N 1
ATOM 7818 C CA . ARG A 1 1008 ? 30.029 22.002 -7.884 1.00 88.94 1008 ARG A CA 1
ATOM 7819 C C . ARG A 1 1008 ? 30.781 20.675 -8.029 1.00 88.94 1008 ARG A C 1
ATOM 7821 O O . ARG A 1 1008 ? 30.243 19.711 -8.573 1.00 88.94 1008 ARG A O 1
ATOM 7828 N N . ALA A 1 1009 ? 32.026 20.620 -7.556 1.00 90.50 1009 ALA A N 1
ATOM 7829 C CA . ALA A 1 1009 ? 32.811 19.387 -7.518 1.00 90.50 1009 ALA A CA 1
ATOM 7830 C C . ALA A 1 1009 ? 33.680 19.317 -6.253 1.00 90.50 1009 ALA A C 1
ATOM 7832 O O . ALA A 1 1009 ? 34.121 20.352 -5.761 1.00 90.50 1009 ALA A O 1
ATOM 7833 N N . ALA A 1 1010 ? 33.899 18.112 -5.719 1.00 92.38 1010 ALA A N 1
ATOM 7834 C CA . ALA A 1 1010 ? 34.645 17.880 -4.478 1.00 92.38 1010 ALA A CA 1
ATOM 7835 C C . ALA A 1 1010 ? 35.186 16.440 -4.386 1.00 92.38 1010 ALA A C 1
ATOM 7837 O O . ALA A 1 1010 ? 34.772 15.560 -5.139 1.00 92.38 1010 ALA A O 1
ATOM 7838 N N . LYS A 1 1011 ? 36.101 16.174 -3.448 1.00 92.62 1011 LYS A N 1
ATOM 7839 C CA . LYS A 1 1011 ? 36.679 14.833 -3.221 1.00 92.62 1011 LYS A CA 1
ATOM 7840 C C . LYS A 1 1011 ? 35.660 13.882 -2.568 1.00 92.62 1011 LYS A C 1
ATOM 7842 O O . LYS A 1 1011 ? 34.702 14.330 -1.939 1.00 92.62 1011 LYS A O 1
ATOM 7847 N N . TYR A 1 1012 ? 35.874 12.567 -2.688 1.00 92.62 1012 TYR A N 1
ATOM 7848 C CA . TYR A 1 1012 ? 34.933 11.534 -2.218 1.00 92.62 1012 TYR A CA 1
ATOM 7849 C C . TYR A 1 1012 ? 34.475 11.680 -0.752 1.00 92.62 1012 TYR A C 1
ATOM 7851 O O . TYR A 1 1012 ? 33.339 11.356 -0.421 1.00 92.62 1012 TYR A O 1
ATOM 7859 N N . ASP A 1 1013 ? 35.303 12.206 0.148 1.00 90.75 1013 ASP A N 1
ATOM 7860 C CA . ASP A 1 1013 ? 34.896 12.378 1.547 1.00 90.75 1013 ASP A CA 1
ATOM 7861 C C . ASP A 1 1013 ? 33.780 13.421 1.749 1.00 90.75 1013 ASP A C 1
ATOM 7863 O O . ASP A 1 1013 ? 32.961 13.260 2.652 1.00 90.75 1013 ASP A O 1
ATOM 7867 N N . THR A 1 1014 ? 33.628 14.399 0.850 1.00 92.19 1014 THR A N 1
ATOM 7868 C CA . THR A 1 1014 ? 32.454 15.289 0.840 1.00 92.19 1014 THR A CA 1
ATOM 7869 C C . THR A 1 1014 ? 31.164 14.507 0.562 1.00 92.19 1014 THR A C 1
ATOM 7871 O O . THR A 1 1014 ? 30.129 14.797 1.155 1.00 92.19 1014 THR A O 1
ATOM 7874 N N . TYR A 1 1015 ? 31.219 13.455 -0.265 1.00 93.56 1015 TYR A N 1
ATOM 7875 C CA . TYR A 1 1015 ? 30.088 12.550 -0.499 1.00 93.56 1015 TYR A CA 1
ATOM 7876 C C . TYR A 1 1015 ? 29.730 11.731 0.755 1.00 93.56 1015 TYR A C 1
ATOM 7878 O O . TYR A 1 1015 ? 28.543 11.603 1.068 1.00 93.56 1015 TYR A O 1
ATOM 7886 N N . ARG A 1 1016 ? 30.723 11.257 1.532 1.00 91.56 1016 ARG A N 1
ATOM 7887 C CA . ARG A 1 1016 ? 30.478 10.668 2.868 1.00 91.56 1016 ARG A CA 1
ATOM 7888 C C . ARG A 1 1016 ? 29.768 11.671 3.773 1.00 91.56 1016 ARG A C 1
ATOM 7890 O O . ARG A 1 1016 ? 28.762 11.321 4.383 1.00 91.56 1016 ARG A O 1
ATOM 7897 N N . ASP A 1 1017 ? 30.282 12.891 3.871 1.00 90.56 1017 ASP A N 1
ATOM 7898 C CA . ASP A 1 1017 ? 29.791 13.869 4.846 1.00 90.56 1017 ASP A CA 1
ATOM 7899 C C . ASP A 1 1017 ? 28.374 14.372 4.502 1.00 90.56 1017 ASP A C 1
ATOM 7901 O O . ASP A 1 1017 ? 27.548 14.534 5.400 1.00 90.56 1017 ASP A O 1
ATOM 7905 N N . ILE A 1 1018 ? 28.028 14.463 3.212 1.00 92.38 1018 ILE A N 1
ATOM 7906 C CA . ILE A 1 1018 ? 26.647 14.684 2.744 1.00 92.38 1018 ILE A CA 1
ATOM 7907 C C . ILE A 1 1018 ? 25.728 13.504 3.122 1.00 92.38 1018 ILE A C 1
ATOM 7909 O O . ILE A 1 1018 ? 24.617 13.723 3.612 1.00 92.38 1018 ILE A O 1
ATOM 7913 N N . CYS A 1 1019 ? 26.191 12.256 2.964 1.00 90.38 1019 CYS A N 1
ATOM 7914 C CA . CYS A 1 1019 ? 25.444 11.061 3.385 1.00 90.38 1019 CYS A CA 1
ATOM 7915 C C . CYS A 1 1019 ? 25.312 10.936 4.916 1.00 90.38 1019 CYS A C 1
ATOM 7917 O O . CYS A 1 1019 ? 24.369 10.306 5.396 1.00 90.38 1019 CYS A O 1
ATOM 7919 N N . ARG A 1 1020 ? 26.227 11.532 5.692 1.00 89.44 1020 ARG A N 1
ATOM 7920 C CA . ARG A 1 1020 ? 26.204 11.525 7.165 1.00 89.44 1020 ARG A CA 1
ATOM 7921 C C . ARG A 1 1020 ? 25.114 12.427 7.755 1.00 89.44 1020 ARG A C 1
ATOM 7923 O O . ARG A 1 1020 ? 24.723 12.215 8.901 1.00 89.44 1020 ARG A O 1
ATOM 7930 N N . SER A 1 1021 ? 24.641 13.416 6.997 1.00 87.38 1021 SER A N 1
ATOM 7931 C CA . SER A 1 1021 ? 23.636 14.381 7.449 1.00 87.38 1021 SER A CA 1
ATOM 7932 C C . SER A 1 1021 ? 22.254 13.752 7.679 1.00 87.38 1021 SER A C 1
ATOM 7934 O O . SER A 1 1021 ? 21.795 12.929 6.878 1.00 87.38 1021 SER A O 1
ATOM 7936 N N . SER A 1 1022 ? 21.583 14.197 8.749 1.00 79.94 1022 SER A N 1
ATOM 7937 C CA . SER A 1 1022 ? 20.183 13.890 9.086 1.00 79.94 1022 SER A CA 1
ATOM 7938 C C . SER A 1 1022 ? 19.175 14.580 8.161 1.00 79.94 1022 SER A C 1
ATOM 7940 O O . SER A 1 1022 ? 18.039 14.111 8.033 1.00 79.94 1022 SER A O 1
ATOM 7942 N N . VAL A 1 1023 ? 19.592 15.658 7.482 1.00 83.50 1023 VAL A N 1
ATOM 7943 C CA . VAL A 1 1023 ? 18.785 16.370 6.482 1.00 83.50 1023 VAL A CA 1
ATOM 7944 C C . VAL A 1 1023 ? 18.256 15.375 5.443 1.00 83.50 1023 VAL A C 1
ATOM 7946 O O . VAL A 1 1023 ? 18.959 14.443 5.037 1.00 83.50 1023 VAL A O 1
ATOM 7949 N N . SER A 1 1024 ? 17.008 15.577 5.022 1.00 82.38 1024 SER A N 1
ATOM 7950 C CA . SER A 1 1024 ? 16.364 14.802 3.965 1.00 82.38 1024 SER A CA 1
ATOM 7951 C C . SER A 1 1024 ? 15.988 15.717 2.804 1.00 82.38 1024 SER A C 1
ATOM 7953 O O . SER A 1 1024 ? 15.251 16.691 2.985 1.00 82.38 1024 SER A O 1
ATOM 7955 N N . LYS A 1 1025 ? 16.502 15.411 1.611 1.00 86.56 1025 LYS A N 1
ATOM 7956 C CA . LYS A 1 1025 ? 16.127 16.036 0.338 1.00 86.56 1025 LYS A CA 1
ATOM 7957 C C . LYS A 1 1025 ? 16.061 14.982 -0.762 1.00 86.56 1025 LYS A C 1
ATOM 7959 O O . LYS A 1 1025 ? 16.834 14.024 -0.771 1.00 86.56 1025 LYS A O 1
ATOM 7964 N N . PHE A 1 1026 ? 15.130 15.170 -1.694 1.00 85.75 1026 PHE A N 1
ATOM 7965 C CA . PHE A 1 1026 ? 14.829 14.176 -2.722 1.00 85.75 1026 PHE A CA 1
ATOM 7966 C C . PHE A 1 1026 ? 15.911 14.079 -3.811 1.00 85.75 1026 PHE A C 1
ATOM 7968 O O . PHE A 1 1026 ? 16.211 12.972 -4.258 1.00 85.75 1026 PHE A O 1
ATOM 7975 N N . SER A 1 1027 ? 16.533 15.199 -4.204 1.00 89.75 1027 SER A N 1
ATOM 7976 C CA . SER A 1 1027 ? 17.735 15.184 -5.048 1.00 89.75 1027 SER A CA 1
ATOM 7977 C C . SER A 1 1027 ? 19.014 15.265 -4.215 1.00 89.75 1027 SER A C 1
ATOM 7979 O O . SER A 1 1027 ? 19.027 15.805 -3.104 1.00 89.75 1027 SER A O 1
ATOM 7981 N N . PHE A 1 1028 ? 20.108 14.744 -4.769 1.00 92.06 1028 PHE A N 1
ATOM 7982 C CA . PHE A 1 1028 ? 21.422 14.851 -4.148 1.00 92.06 1028 PHE A CA 1
ATOM 7983 C C . PHE A 1 1028 ? 21.925 16.303 -4.127 1.00 92.06 1028 PHE A C 1
ATOM 7985 O O . PHE A 1 1028 ? 22.567 16.709 -3.159 1.00 92.06 1028 PHE A O 1
ATOM 7992 N N . ALA A 1 1029 ? 21.640 17.101 -5.162 1.00 90.06 1029 ALA A N 1
ATOM 7993 C CA . ALA A 1 1029 ? 22.068 18.498 -5.201 1.00 90.06 1029 ALA A CA 1
ATOM 7994 C C . ALA A 1 1029 ? 21.437 19.327 -4.070 1.00 90.06 1029 ALA A C 1
ATOM 7996 O O . ALA A 1 1029 ? 22.172 19.979 -3.331 1.00 90.06 1029 ALA A O 1
ATOM 7997 N N . ASP A 1 1030 ? 20.120 19.220 -3.860 1.00 90.00 1030 ASP A N 1
ATOM 7998 C CA . ASP A 1 1030 ? 19.420 19.908 -2.763 1.00 90.00 1030 ASP A CA 1
ATOM 7999 C C . ASP A 1 1030 ? 19.982 19.506 -1.386 1.00 90.00 1030 ASP A C 1
ATOM 8001 O O . ASP A 1 1030 ? 20.130 20.341 -0.490 1.00 90.00 1030 ASP A O 1
ATOM 8005 N N . GLN A 1 1031 ? 20.303 18.215 -1.210 1.00 91.25 1031 GLN A N 1
ATOM 8006 C CA . GLN A 1 1031 ? 20.932 17.697 0.007 1.00 91.25 1031 GLN A CA 1
ATOM 8007 C C . GLN A 1 1031 ? 22.309 18.335 0.218 1.00 91.25 1031 GLN A C 1
ATOM 8009 O O . GLN A 1 1031 ? 22.612 18.816 1.310 1.00 91.25 1031 GLN A O 1
ATOM 8014 N N . ALA A 1 1032 ? 23.146 18.324 -0.819 1.00 90.81 1032 ALA A N 1
ATOM 8015 C CA . ALA A 1 1032 ? 24.503 18.841 -0.767 1.00 90.81 1032 ALA A CA 1
ATOM 8016 C C . ALA A 1 1032 ? 24.525 20.344 -0.456 1.00 90.81 1032 ALA A C 1
ATOM 8018 O O . ALA A 1 1032 ? 25.315 20.781 0.378 1.00 90.81 1032 ALA A O 1
ATOM 8019 N N . GLU A 1 1033 ? 23.628 21.129 -1.059 1.00 89.50 1033 GLU A N 1
ATOM 8020 C CA . GLU A 1 1033 ? 23.519 22.561 -0.769 1.00 89.50 1033 GLU A CA 1
ATOM 8021 C C . GLU A 1 1033 ? 23.027 22.825 0.658 1.00 89.50 1033 GLU A C 1
ATOM 8023 O O . GLU A 1 1033 ? 23.646 23.615 1.368 1.00 89.50 1033 GLU A O 1
ATOM 8028 N N . ALA A 1 1034 ? 22.008 22.103 1.139 1.00 87.19 1034 ALA A N 1
ATOM 8029 C CA . ALA A 1 1034 ? 21.541 22.228 2.522 1.00 87.19 1034 ALA A CA 1
ATOM 8030 C C . ALA A 1 1034 ? 22.623 21.860 3.559 1.00 87.19 1034 ALA A C 1
ATOM 8032 O O . ALA A 1 1034 ? 22.720 22.504 4.606 1.00 87.19 1034 ALA A O 1
ATOM 8033 N N . VAL A 1 1035 ? 23.468 20.862 3.273 1.00 87.44 1035 VAL A N 1
ATOM 8034 C CA . VAL A 1 1035 ? 24.627 20.514 4.114 1.00 87.44 1035 VAL A CA 1
ATOM 8035 C C . VAL A 1 1035 ? 25.693 21.614 4.067 1.00 87.44 1035 VAL A C 1
ATOM 8037 O O . VAL A 1 1035 ? 26.128 22.076 5.120 1.00 87.44 1035 VAL A O 1
ATOM 8040 N N . CYS A 1 1036 ? 26.063 22.106 2.881 1.00 77.12 1036 CYS A N 1
ATOM 8041 C CA . CYS A 1 1036 ? 27.045 23.187 2.743 1.00 77.12 1036 CYS A CA 1
ATOM 8042 C C . CYS A 1 1036 ? 26.590 24.514 3.383 1.00 77.12 1036 CYS A C 1
ATOM 8044 O O . CYS A 1 1036 ? 27.427 25.258 3.886 1.00 77.12 1036 CYS A O 1
ATOM 8046 N N . SER A 1 1037 ? 25.287 24.816 3.391 1.00 70.75 1037 SER A N 1
ATOM 8047 C CA . SER A 1 1037 ? 24.734 26.018 4.037 1.00 70.75 1037 SER A CA 1
ATOM 8048 C C . SER A 1 1037 ? 24.584 25.900 5.558 1.00 70.75 1037 SER A C 1
ATOM 8050 O O . SER A 1 1037 ? 24.517 26.923 6.233 1.00 70.75 1037 SER A O 1
ATOM 8052 N N . THR A 1 1038 ? 24.517 24.684 6.113 1.00 59.69 1038 THR A N 1
ATOM 8053 C CA . THR A 1 1038 ? 24.408 24.461 7.569 1.00 59.69 1038 THR A CA 1
ATOM 8054 C C . THR A 1 1038 ? 25.770 24.291 8.244 1.00 59.69 1038 THR A C 1
ATOM 8056 O O . THR A 1 1038 ? 25.916 24.621 9.423 1.00 59.69 1038 THR A O 1
ATOM 8059 N N . SER A 1 1039 ? 26.800 23.855 7.510 1.00 52.97 1039 SER A N 1
ATOM 8060 C CA . SER A 1 1039 ? 28.191 23.873 7.970 1.00 52.97 1039 SER A CA 1
ATOM 8061 C C . SER A 1 1039 ? 28.724 25.308 8.058 1.00 52.97 1039 SER A C 1
ATOM 8063 O O . SER A 1 1039 ? 29.333 25.814 7.116 1.00 52.97 1039 SER A O 1
ATOM 8065 N N . ASN A 1 1040 ? 28.496 25.968 9.197 1.00 36.91 1040 ASN A N 1
ATOM 8066 C CA . ASN A 1 1040 ? 28.873 27.364 9.441 1.00 36.91 1040 ASN A CA 1
ATOM 8067 C C . ASN A 1 1040 ? 30.389 27.536 9.697 1.00 36.91 1040 ASN A C 1
ATOM 8069 O O . ASN A 1 1040 ? 30.835 27.928 10.775 1.00 36.91 1040 ASN A O 1
ATOM 8073 N N . SER A 1 1041 ? 31.189 27.171 8.695 1.00 35.50 1041 SER A N 1
ATOM 8074 C CA . SER A 1 1041 ? 32.647 27.255 8.663 1.00 35.50 1041 SER A CA 1
ATOM 8075 C C . SER A 1 1041 ? 33.116 27.658 7.263 1.00 35.50 1041 SER A C 1
ATOM 8077 O O . SER A 1 1041 ? 33.747 26.883 6.546 1.00 35.50 1041 SER A O 1
ATOM 8079 N N . GLU A 1 1042 ? 32.846 28.911 6.877 1.00 31.38 1042 GLU A N 1
ATOM 8080 C CA . GLU A 1 1042 ? 33.330 29.480 5.605 1.00 31.38 1042 GLU A CA 1
ATOM 8081 C C . GLU A 1 1042 ? 34.841 29.266 5.391 1.00 31.38 1042 GLU A C 1
ATOM 8083 O O . GLU A 1 1042 ? 35.298 29.110 4.260 1.00 31.38 1042 GLU A O 1
ATOM 8088 N N . SER A 1 1043 ? 35.616 29.210 6.479 1.00 35.88 1043 SER A N 1
ATOM 8089 C CA . SER A 1 1043 ? 37.051 28.920 6.475 1.00 35.88 1043 SER A CA 1
ATOM 8090 C C . SER A 1 1043 ? 37.417 27.556 5.881 1.00 35.88 1043 SER A 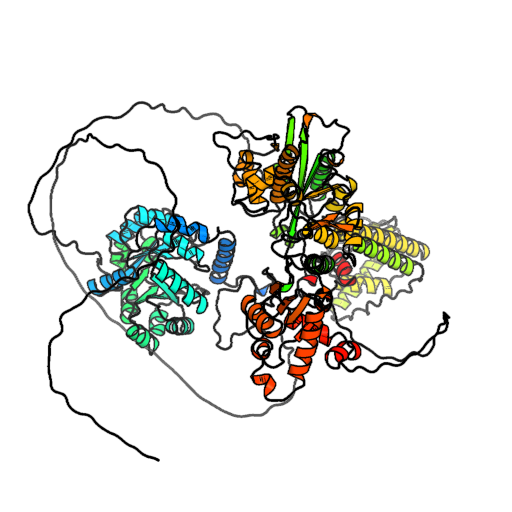C 1
ATOM 8092 O O . SER A 1 1043 ? 38.473 27.451 5.272 1.00 35.88 1043 SER A O 1
ATOM 8094 N N . LYS A 1 1044 ? 36.565 26.526 5.999 1.00 35.59 1044 LYS A N 1
ATOM 8095 C CA . LYS A 1 1044 ? 36.870 25.159 5.529 1.00 35.59 1044 LYS A CA 1
ATOM 8096 C C . LYS A 1 1044 ? 36.502 24.873 4.071 1.00 35.59 1044 LYS A C 1
ATOM 8098 O O . LYS A 1 1044 ? 36.849 23.811 3.568 1.00 35.59 1044 LYS A O 1
ATOM 8103 N N . PHE A 1 1045 ? 35.804 25.796 3.408 1.00 39.59 1045 PHE A N 1
ATOM 8104 C CA . PHE A 1 1045 ? 35.441 25.677 1.989 1.00 39.59 1045 PHE A CA 1
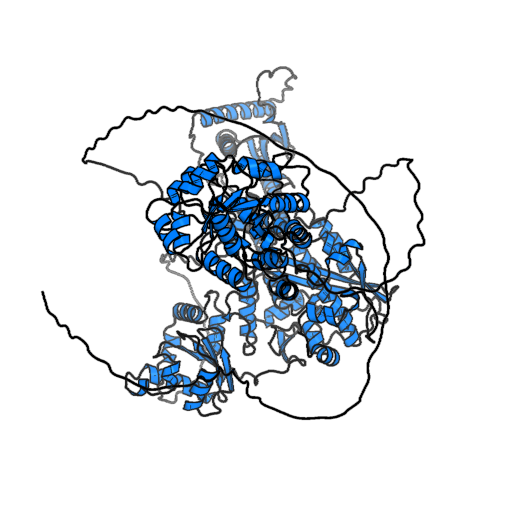ATOM 8105 C C . PHE A 1 1045 ? 35.890 26.872 1.132 1.00 39.59 1045 PHE A C 1
ATOM 8107 O O . PHE A 1 1045 ? 35.846 26.780 -0.092 1.00 39.59 1045 PHE A O 1
ATOM 8114 N N . LYS A 1 1046 ? 36.416 27.958 1.723 1.00 35.22 1046 LYS A N 1
ATOM 8115 C CA . LYS A 1 1046 ? 37.138 29.000 0.964 1.00 35.22 1046 LYS A CA 1
ATOM 8116 C C . LYS A 1 1046 ? 38.479 28.504 0.397 1.00 35.22 1046 LYS A C 1
ATOM 8118 O O . LYS A 1 1046 ? 38.877 28.970 -0.666 1.00 35.22 1046 LYS A O 1
ATOM 8123 N N . GLU A 1 1047 ? 39.095 27.482 1.000 1.00 33.53 1047 GLU A N 1
ATOM 8124 C CA . GLU A 1 1047 ? 40.248 26.760 0.422 1.00 33.53 1047 GLU A CA 1
ATOM 8125 C C . GLU A 1 1047 ? 39.924 26.031 -0.901 1.00 33.53 1047 GLU A C 1
ATOM 8127 O O . GLU A 1 1047 ? 40.836 25.651 -1.625 1.00 33.53 1047 GLU A O 1
ATOM 8132 N N . CYS A 1 1048 ? 38.649 25.874 -1.285 1.00 36.34 1048 CYS A N 1
ATOM 8133 C CA . CYS A 1 1048 ? 38.290 25.325 -2.599 1.00 36.34 1048 CYS A CA 1
ATOM 8134 C C . CYS A 1 1048 ? 38.468 26.317 -3.766 1.00 36.34 1048 CYS A C 1
ATOM 8136 O O . CYS A 1 1048 ? 38.347 25.897 -4.913 1.00 36.34 1048 CYS A O 1
ATOM 8138 N N . ASN A 1 1049 ? 38.744 27.600 -3.490 1.00 34.03 1049 ASN A N 1
ATOM 8139 C CA . ASN A 1 1049 ? 38.831 28.673 -4.493 1.00 34.03 1049 ASN A CA 1
ATOM 8140 C C . ASN A 1 1049 ? 40.168 29.446 -4.482 1.00 34.03 1049 ASN A C 1
ATOM 8142 O O . ASN A 1 1049 ? 40.281 30.460 -5.169 1.00 34.03 1049 ASN A O 1
ATOM 8146 N N . ALA A 1 1050 ? 41.171 29.012 -3.712 1.00 27.34 1050 ALA A N 1
ATOM 8147 C CA . ALA A 1 1050 ? 42.464 29.694 -3.630 1.00 27.34 1050 ALA A CA 1
ATOM 8148 C C . ALA A 1 1050 ? 43.622 28.696 -3.498 1.00 27.34 1050 ALA A C 1
ATOM 8150 O O . ALA A 1 1050 ? 43.949 28.248 -2.401 1.00 27.34 1050 ALA A O 1
ATOM 8151 N N . ALA A 1 1051 ? 44.265 28.388 -4.624 1.00 30.39 1051 ALA A N 1
ATOM 8152 C CA . ALA A 1 1051 ? 45.611 27.837 -4.626 1.00 30.39 1051 ALA A CA 1
ATOM 8153 C C . ALA A 1 1051 ? 46.608 29.002 -4.656 1.00 30.39 1051 ALA A C 1
ATOM 8155 O O . ALA A 1 1051 ? 46.604 29.780 -5.609 1.00 30.39 1051 ALA A O 1
ATOM 8156 N N . ASP A 1 1052 ? 47.471 29.108 -3.648 1.00 28.44 1052 ASP A N 1
ATOM 8157 C CA . ASP A 1 1052 ? 48.704 29.887 -3.764 1.00 28.44 1052 ASP A CA 1
ATOM 8158 C C . ASP A 1 1052 ? 49.823 29.239 -2.940 1.00 28.44 1052 ASP A C 1
ATOM 8160 O O . ASP A 1 1052 ? 49.578 28.610 -1.908 1.00 28.44 1052 ASP A O 1
ATOM 8164 N N . GLY A 1 1053 ? 51.054 29.336 -3.435 1.00 25.98 1053 GLY A N 1
ATOM 8165 C CA . GLY A 1 1053 ? 52.186 28.550 -2.960 1.00 25.98 1053 GLY A CA 1
ATOM 8166 C C . GLY A 1 1053 ? 53.411 29.405 -2.678 1.00 25.98 1053 GLY A C 1
ATOM 8167 O O . GLY A 1 1053 ? 54.124 29.810 -3.592 1.00 25.98 1053 GLY A O 1
ATOM 8168 N N . SER A 1 1054 ? 53.734 29.588 -1.398 1.00 28.61 1054 SER A N 1
ATOM 8169 C CA . SER A 1 1054 ? 55.060 30.044 -0.971 1.00 28.61 1054 SER A CA 1
ATOM 8170 C C . SER A 1 1054 ? 55.491 29.301 0.294 1.00 28.61 1054 SER A C 1
ATOM 8172 O O . SER A 1 1054 ? 54.683 29.040 1.183 1.00 28.61 1054 SER A O 1
ATOM 8174 N N . GLY A 1 1055 ? 56.758 28.886 0.343 1.00 26.06 1055 GLY A N 1
ATOM 8175 C CA . GLY A 1 1055 ? 57.300 28.061 1.424 1.00 26.06 1055 GLY A CA 1
ATOM 8176 C C . GLY A 1 1055 ? 58.419 28.761 2.187 1.00 26.06 1055 GLY A C 1
ATOM 8177 O O . GLY A 1 1055 ? 59.254 29.441 1.592 1.00 26.06 1055 GLY A O 1
ATOM 8178 N N . ALA A 1 1056 ? 58.471 28.536 3.499 1.00 23.34 1056 ALA A N 1
ATOM 8179 C CA . ALA A 1 1056 ? 59.587 28.904 4.365 1.00 23.34 1056 ALA A CA 1
ATOM 8180 C C . ALA A 1 1056 ? 59.783 27.842 5.464 1.00 23.34 1056 ALA A C 1
ATOM 8182 O O . ALA A 1 1056 ? 58.836 27.171 5.870 1.00 23.34 1056 ALA A O 1
ATOM 8183 N N . TYR A 1 1057 ? 61.023 27.676 5.928 1.00 24.27 1057 TYR A N 1
ATOM 8184 C CA . TYR A 1 1057 ? 61.393 26.724 6.984 1.00 24.27 1057 TYR A CA 1
ATOM 8185 C C . TYR A 1 1057 ? 61.001 27.243 8.383 1.00 24.27 1057 TYR A C 1
ATOM 8187 O O . TYR A 1 1057 ? 61.146 28.431 8.658 1.00 24.27 1057 TYR A O 1
ATOM 8195 N N . GLY A 1 1058 ? 60.616 26.344 9.299 1.00 23.50 1058 GLY A N 1
ATOM 8196 C CA . GLY A 1 1058 ? 60.393 26.656 10.720 1.00 23.50 1058 GLY A CA 1
ATOM 8197 C C . GLY A 1 1058 ? 60.310 25.394 11.592 1.00 23.50 1058 GLY A C 1
ATOM 8198 O O . GLY A 1 1058 ? 59.498 24.514 11.330 1.00 23.50 1058 GLY A O 1
ATOM 8199 N N . SER A 1 1059 ? 61.186 25.277 12.591 1.00 23.53 1059 SER A N 1
ATOM 8200 C CA . SER A 1 1059 ? 61.407 24.082 13.430 1.00 23.53 1059 SER A CA 1
ATOM 8201 C C . SER A 1 1059 ? 60.733 24.138 14.812 1.00 23.53 1059 SER A C 1
ATOM 8203 O O . SER A 1 1059 ? 60.395 25.228 15.254 1.00 23.53 1059 SER A O 1
ATOM 8205 N N . ALA A 1 1060 ? 60.780 23.006 15.544 1.00 23.88 1060 ALA A N 1
ATOM 8206 C CA . ALA A 1 1060 ? 60.595 22.864 17.008 1.00 23.88 1060 ALA A CA 1
ATOM 8207 C C . ALA A 1 1060 ? 59.127 22.991 17.501 1.00 23.88 1060 ALA A C 1
ATOM 8209 O O . ALA A 1 1060 ? 58.425 23.907 17.100 1.00 23.88 1060 ALA A O 1
ATOM 8210 N N . LEU A 1 1061 ? 58.529 22.002 18.186 1.00 26.03 1061 LEU A N 1
ATOM 8211 C CA . LEU A 1 1061 ? 58.802 21.338 19.489 1.00 26.03 1061 LEU A CA 1
ATOM 8212 C C . LEU A 1 1061 ? 58.043 21.992 20.662 1.00 26.03 1061 LEU A C 1
ATOM 8214 O O . LEU A 1 1061 ? 57.731 23.175 20.625 1.00 26.03 1061 LEU A O 1
ATOM 8218 N N . ASP A 1 1062 ? 57.763 21.162 21.674 1.00 23.44 1062 ASP A N 1
ATOM 8219 C CA . ASP A 1 1062 ? 56.855 21.352 22.816 1.00 23.44 1062 ASP A CA 1
ATOM 8220 C C . ASP A 1 1062 ? 55.368 21.647 22.487 1.00 23.44 1062 ASP A C 1
ATOM 8222 O O . ASP A 1 1062 ? 55.019 22.213 21.459 1.00 23.44 1062 ASP A O 1
ATOM 8226 N N . GLY A 1 1063 ? 54.391 21.236 23.305 1.00 24.30 1063 GLY A N 1
ATOM 8227 C CA . GLY A 1 1063 ? 54.480 20.342 24.468 1.00 24.30 1063 GLY A CA 1
ATOM 8228 C C . GLY A 1 1063 ? 54.008 20.954 25.783 1.00 24.30 1063 GLY A C 1
ATOM 8229 O O . GLY A 1 1063 ? 54.817 21.242 26.657 1.00 24.30 1063 GLY A O 1
ATOM 8230 N N . THR A 1 1064 ? 52.695 21.091 25.986 1.00 22.09 1064 THR A N 1
ATOM 8231 C CA . THR A 1 1064 ? 52.109 21.089 27.342 1.00 22.09 1064 THR A CA 1
ATOM 8232 C C . THR A 1 1064 ? 50.602 20.860 27.314 1.00 22.09 1064 THR A C 1
ATOM 8234 O O . THR A 1 1064 ? 49.896 21.366 26.448 1.00 22.09 1064 THR A O 1
ATOM 8237 N N . VAL A 1 1065 ? 50.106 20.143 28.322 1.00 31.53 1065 VAL A N 1
ATOM 8238 C CA . VAL A 1 1065 ? 48.720 20.248 28.792 1.00 31.53 1065 VAL A CA 1
ATOM 8239 C C . VAL A 1 1065 ? 48.747 21.124 30.042 1.00 31.53 1065 VAL A C 1
ATOM 8241 O O . VAL A 1 1065 ? 49.588 20.900 30.915 1.00 31.53 1065 VAL A O 1
ATOM 8244 N N . PRO A 1 1066 ? 47.817 22.077 30.170 1.00 26.44 1066 PRO A N 1
ATOM 8245 C CA . PRO A 1 1066 ? 47.161 22.234 31.463 1.00 26.44 1066 PRO A CA 1
ATOM 8246 C C . PRO A 1 1066 ? 45.633 22.311 31.335 1.00 26.44 1066 PRO A C 1
ATOM 8248 O O . PRO A 1 1066 ? 45.082 22.841 30.373 1.00 26.44 1066 PRO A O 1
ATOM 8251 N N . ALA A 1 1067 ? 44.947 21.779 32.345 1.00 23.70 1067 ALA A N 1
ATOM 8252 C CA . ALA A 1 1067 ? 43.517 21.988 32.558 1.00 23.70 1067 ALA A CA 1
ATOM 8253 C C . ALA A 1 1067 ? 43.279 23.226 33.453 1.00 23.70 1067 ALA A C 1
ATOM 8255 O O . ALA A 1 1067 ? 44.229 23.919 33.820 1.00 23.70 1067 ALA A O 1
ATOM 8256 N N . SER A 1 1068 ? 42.028 23.406 33.908 1.00 22.80 1068 SER A N 1
ATOM 8257 C CA . SER A 1 1068 ? 41.588 24.409 34.903 1.00 22.80 1068 SER A CA 1
ATOM 8258 C C . SER A 1 1068 ? 41.392 25.845 34.333 1.00 22.80 1068 SER A C 1
ATOM 8260 O O . SER A 1 1068 ? 42.039 26.203 33.358 1.00 22.80 1068 SER A O 1
ATOM 8262 N N . VAL A 1 1069 ? 40.491 26.705 34.846 1.00 23.42 1069 VAL A N 1
ATOM 8263 C CA . VAL A 1 1069 ? 39.490 26.514 35.921 1.00 23.42 1069 VAL A CA 1
ATOM 8264 C C . VAL A 1 1069 ? 38.347 27.561 35.879 1.00 23.42 1069 VAL A C 1
ATOM 8266 O O . VAL A 1 1069 ? 38.487 28.610 35.265 1.00 23.42 1069 VAL A O 1
ATOM 8269 N N . GLN A 1 1070 ? 37.273 27.281 36.633 1.00 22.64 1070 GLN A N 1
ATOM 8270 C CA . GLN A 1 1070 ? 36.226 28.195 37.149 1.00 22.64 1070 GLN A CA 1
ATOM 8271 C C . GLN A 1 1070 ? 35.118 28.780 36.247 1.00 22.64 1070 GLN A C 1
ATOM 8273 O O . GLN A 1 1070 ? 35.248 29.043 35.059 1.00 22.64 1070 GLN A O 1
ATOM 8278 N N . GLN A 1 1071 ? 33.979 28.970 36.923 1.00 25.59 1071 GLN A N 1
ATOM 8279 C CA . GLN A 1 1071 ? 32.733 29.586 36.472 1.00 25.59 1071 GLN A CA 1
ATOM 8280 C C . GLN A 1 1071 ? 32.769 31.105 36.711 1.00 25.59 1071 GLN A C 1
ATOM 8282 O O . GLN A 1 1071 ? 33.352 31.544 37.700 1.00 25.59 1071 GLN A O 1
ATOM 8287 N N . SER A 1 1072 ? 32.019 31.890 35.931 1.00 21.53 1072 SER A N 1
ATOM 8288 C CA . SER A 1 1072 ? 31.139 32.970 36.437 1.00 21.53 1072 SER A CA 1
ATOM 8289 C C . SER A 1 1072 ? 30.404 33.678 35.284 1.00 21.53 1072 SER A C 1
ATOM 8291 O O . SER A 1 1072 ? 30.762 33.506 34.125 1.00 21.53 1072 SER A O 1
ATOM 8293 N N . GLY A 1 1073 ? 29.375 34.474 35.607 1.00 22.09 1073 GLY A N 1
ATOM 8294 C CA . GLY A 1 1073 ? 28.761 35.435 34.678 1.00 22.09 1073 GLY A CA 1
ATOM 8295 C C . GLY A 1 1073 ? 27.714 34.858 33.716 1.00 22.09 1073 GLY A C 1
ATOM 8296 O O . GLY A 1 1073 ? 28.019 34.509 32.582 1.00 22.09 1073 GLY A O 1
ATOM 8297 N N . GLY A 1 1074 ? 26.447 34.818 34.138 1.00 24.55 1074 GLY A N 1
ATOM 8298 C CA . GLY A 1 1074 ? 25.333 34.478 33.247 1.00 24.55 1074 GLY A CA 1
ATOM 8299 C C . GLY A 1 1074 ? 24.825 35.683 32.446 1.00 24.55 1074 GLY A C 1
ATOM 8300 O O . GLY A 1 1074 ? 24.610 36.754 33.009 1.00 24.55 1074 GLY A O 1
ATOM 8301 N N . ALA A 1 1075 ? 24.539 35.484 31.157 1.00 22.34 1075 ALA A N 1
ATOM 8302 C CA . ALA A 1 1075 ? 23.786 36.419 30.321 1.00 22.34 1075 ALA A CA 1
ATOM 8303 C C . ALA A 1 1075 ? 22.669 35.665 29.580 1.00 22.34 1075 ALA A C 1
ATOM 8305 O O . ALA A 1 1075 ? 22.893 34.585 29.038 1.00 22.34 1075 ALA A O 1
ATOM 8306 N N . LYS A 1 1076 ? 21.448 36.215 29.570 1.00 28.48 1076 LYS A N 1
ATOM 8307 C CA . LYS A 1 1076 ? 20.298 35.593 28.897 1.00 28.48 1076 LYS A CA 1
ATOM 8308 C C . LYS A 1 1076 ? 20.359 35.852 27.389 1.00 28.48 1076 LYS A C 1
ATOM 8310 O O . LYS A 1 1076 ? 20.152 36.986 26.968 1.00 28.48 1076 LYS A O 1
ATOM 8315 N N . SER A 1 1077 ? 20.506 34.806 26.580 1.00 23.61 1077 SER A N 1
ATOM 8316 C CA . SER A 1 1077 ? 20.101 34.815 25.169 1.00 23.61 1077 SER A CA 1
ATOM 8317 C C . SER A 1 1077 ? 19.193 33.614 24.893 1.00 23.61 1077 SER A C 1
ATOM 8319 O O . SER A 1 1077 ? 19.533 32.466 25.166 1.00 23.61 1077 SER A O 1
ATOM 8321 N N . GLY A 1 1078 ? 17.977 33.881 24.416 1.00 30.28 1078 GLY A N 1
ATOM 8322 C CA . GLY A 1 1078 ? 16.988 32.840 24.146 1.00 30.28 1078 GLY A CA 1
ATOM 8323 C C . GLY A 1 1078 ? 17.055 32.372 22.698 1.00 30.28 1078 GLY A C 1
ATOM 8324 O O . GLY A 1 1078 ? 16.379 32.958 21.856 1.00 30.28 1078 GLY A O 1
ATOM 8325 N N . SER A 1 1079 ? 17.811 31.309 22.405 1.00 22.62 1079 SER A N 1
ATOM 8326 C CA . SER A 1 1079 ? 17.688 30.630 21.108 1.00 22.62 1079 SER A CA 1
ATOM 8327 C C . SER A 1 1079 ? 16.525 29.642 21.138 1.00 22.62 1079 SER A C 1
ATOM 8329 O O . SER A 1 1079 ? 16.580 28.620 21.823 1.00 22.62 1079 SER A O 1
ATOM 8331 N N . LYS A 1 1080 ? 15.466 29.923 20.372 1.00 27.34 1080 LYS A N 1
ATOM 8332 C CA . LYS A 1 1080 ? 14.414 28.941 20.077 1.00 27.34 1080 LYS A CA 1
ATOM 8333 C C . LYS A 1 1080 ? 14.899 27.983 18.985 1.00 27.34 1080 LYS A C 1
ATOM 8335 O O . LYS A 1 1080 ? 14.448 28.070 17.846 1.00 27.34 1080 LYS A O 1
ATOM 8340 N N . ASN A 1 1081 ? 15.771 27.041 19.341 1.00 23.64 1081 ASN A N 1
ATOM 8341 C CA . ASN A 1 1081 ? 16.034 25.880 18.491 1.00 23.64 1081 ASN A CA 1
ATOM 8342 C C . ASN A 1 1081 ? 14.793 24.969 18.498 1.00 23.64 1081 ASN A C 1
ATOM 8344 O O . ASN A 1 1081 ? 14.701 24.034 19.286 1.00 23.64 1081 ASN A O 1
ATOM 8348 N N . LYS A 1 1082 ? 13.820 25.265 17.627 1.00 29.14 1082 LYS A N 1
ATOM 8349 C CA . LYS A 1 1082 ? 12.865 24.261 17.147 1.00 29.14 1082 LYS A CA 1
ATOM 8350 C C . LYS A 1 1082 ? 13.560 23.466 16.043 1.00 29.14 1082 LYS A C 1
ATOM 8352 O O . LYS A 1 1082 ? 13.837 24.032 14.990 1.00 29.14 1082 LYS A O 1
ATOM 8357 N N . GLY A 1 1083 ? 13.823 22.190 16.291 1.00 23.19 1083 GLY A N 1
ATOM 8358 C CA . GLY A 1 1083 ? 14.400 21.269 15.319 1.00 23.19 1083 GLY A CA 1
ATOM 8359 C C . GLY A 1 1083 ? 14.278 19.825 15.798 1.00 23.19 1083 GLY A C 1
ATOM 8360 O O . GLY A 1 1083 ? 14.464 19.570 16.984 1.00 23.19 1083 GLY A O 1
ATOM 8361 N N . ASP A 1 1084 ? 13.989 18.956 14.834 1.00 27.75 1084 ASP A N 1
ATOM 8362 C CA . ASP A 1 1084 ? 13.940 17.490 14.855 1.00 27.75 1084 ASP A CA 1
ATOM 8363 C C . ASP A 1 1084 ? 12.861 16.792 15.717 1.00 27.75 1084 ASP A C 1
ATOM 8365 O O . ASP A 1 1084 ? 12.564 17.141 16.859 1.00 27.75 1084 ASP A O 1
ATOM 8369 N N . ASP A 1 1085 ? 12.253 15.771 15.101 1.00 32.47 1085 ASP A N 1
ATOM 8370 C CA . ASP A 1 1085 ? 11.018 15.105 15.526 1.00 32.47 1085 ASP A CA 1
ATOM 8371 C C . ASP A 1 1085 ? 11.265 13.799 16.292 1.00 32.47 1085 ASP A C 1
ATOM 8373 O O . ASP A 1 1085 ? 10.910 12.693 15.858 1.00 32.47 1085 ASP A O 1
ATOM 8377 N N . ASP A 1 1086 ? 11.841 13.936 17.484 1.00 31.64 1086 ASP A N 1
ATOM 8378 C CA . ASP A 1 1086 ? 11.727 12.894 18.498 1.00 31.64 1086 ASP A CA 1
ATOM 8379 C C . ASP A 1 1086 ? 10.444 13.044 19.320 1.00 31.64 1086 ASP A C 1
ATOM 8381 O O . ASP A 1 1086 ? 10.028 14.135 19.714 1.00 31.64 1086 ASP A O 1
ATOM 8385 N N . PHE A 1 1087 ? 9.809 11.900 19.587 1.00 34.06 1087 PHE A N 1
ATOM 8386 C CA . PHE A 1 1087 ? 8.646 11.802 20.465 1.00 34.06 1087 PHE A CA 1
ATOM 8387 C C . PHE A 1 1087 ? 9.013 12.374 21.839 1.00 34.06 1087 PHE A C 1
ATOM 8389 O O . PHE A 1 1087 ? 9.952 11.888 22.476 1.00 34.06 1087 PHE A O 1
ATOM 8396 N N . SER A 1 1088 ? 8.266 13.366 22.334 1.00 40.41 1088 SER A N 1
ATOM 8397 C CA . SER A 1 1088 ? 8.507 13.853 23.691 1.00 40.41 1088 SER A CA 1
ATOM 8398 C C . SER A 1 1088 ? 8.256 12.715 24.677 1.00 40.41 1088 SER A C 1
ATOM 8400 O O . SER A 1 1088 ? 7.247 12.017 24.593 1.00 40.41 1088 SER A O 1
ATOM 8402 N N . TYR A 1 1089 ? 9.135 12.558 25.666 1.00 45.81 1089 TYR A N 1
ATOM 8403 C CA . TYR A 1 1089 ? 8.921 11.638 26.788 1.00 45.81 1089 TYR A CA 1
ATOM 8404 C C . TYR A 1 1089 ? 7.548 11.854 27.457 1.00 45.81 1089 TYR A C 1
ATOM 8406 O O . TYR A 1 1089 ? 6.900 10.891 27.871 1.00 45.81 1089 TYR A O 1
ATOM 8414 N N . GLN A 1 1090 ? 7.073 13.105 27.481 1.00 40.16 1090 GLN A N 1
ATOM 8415 C CA . GLN A 1 1090 ? 5.745 13.448 27.977 1.00 40.16 1090 GLN A CA 1
ATOM 8416 C C . GLN A 1 1090 ? 4.630 12.812 27.133 1.00 40.16 1090 GLN A C 1
ATOM 8418 O O . GLN A 1 1090 ? 3.701 12.255 27.699 1.00 40.16 1090 GLN A O 1
ATOM 8423 N N . ASP A 1 1091 ? 4.758 12.778 25.801 1.00 43.34 1091 ASP A N 1
ATOM 8424 C CA . ASP A 1 1091 ? 3.758 12.174 24.906 1.00 43.34 1091 ASP A CA 1
ATOM 8425 C C . ASP A 1 1091 ? 3.594 10.663 25.141 1.00 43.34 1091 ASP A C 1
ATOM 8427 O O . ASP A 1 1091 ? 2.506 10.119 24.957 1.00 43.34 1091 ASP A O 1
ATOM 8431 N N . ILE A 1 1092 ? 4.664 9.976 25.560 1.00 49.41 1092 ILE A N 1
ATOM 8432 C CA . ILE A 1 1092 ? 4.626 8.546 25.899 1.00 49.41 1092 ILE A CA 1
ATOM 8433 C C . ILE A 1 1092 ? 3.897 8.340 27.235 1.00 49.41 1092 ILE A C 1
ATOM 8435 O O . ILE A 1 1092 ? 3.050 7.452 27.342 1.00 49.41 1092 ILE A O 1
ATOM 8439 N N . LEU A 1 1093 ? 4.171 9.174 28.246 1.00 48.31 1093 LEU A N 1
ATOM 8440 C CA . LEU A 1 1093 ? 3.438 9.131 29.516 1.00 48.31 1093 LEU A CA 1
ATOM 8441 C C . LEU A 1 1093 ? 1.967 9.526 29.359 1.00 48.31 1093 LEU A C 1
ATOM 8443 O O . LEU A 1 1093 ? 1.109 8.912 29.990 1.00 48.31 1093 LEU A O 1
ATOM 8447 N N . ASP A 1 1094 ? 1.668 10.520 28.531 1.00 48.62 1094 ASP A N 1
ATOM 8448 C CA . ASP A 1 1094 ? 0.310 10.994 28.280 1.00 48.62 1094 ASP A CA 1
ATOM 8449 C C . ASP A 1 1094 ? -0.486 9.933 27.507 1.00 48.62 1094 ASP A C 1
ATOM 8451 O O . ASP A 1 1094 ? -1.598 9.596 27.908 1.00 48.62 1094 ASP A O 1
ATOM 8455 N N . ALA A 1 1095 ? 0.108 9.284 26.497 1.00 45.69 1095 ALA A N 1
ATOM 8456 C CA . ALA A 1 1095 ? -0.489 8.126 25.825 1.00 45.69 1095 ALA A CA 1
ATOM 8457 C C . ALA A 1 1095 ? -0.777 6.959 26.795 1.00 45.69 1095 ALA A C 1
ATOM 8459 O O . ALA A 1 1095 ? -1.857 6.365 26.749 1.00 45.69 1095 ALA A O 1
ATOM 8460 N N . LEU A 1 1096 ? 0.144 6.665 27.725 1.00 45.09 1096 LEU A N 1
ATOM 8461 C CA . LEU A 1 1096 ? -0.034 5.643 28.769 1.00 45.09 1096 LEU A CA 1
ATOM 8462 C C . LEU A 1 1096 ? -1.033 6.047 29.874 1.00 45.09 1096 LEU A C 1
ATOM 8464 O O . LEU A 1 1096 ? -1.511 5.177 30.613 1.00 45.09 1096 LEU A O 1
ATOM 8468 N N . GLN A 1 1097 ? -1.371 7.333 30.002 1.00 43.03 1097 GLN A N 1
ATOM 8469 C CA . GLN A 1 1097 ? -2.426 7.834 30.891 1.00 43.03 1097 GLN A CA 1
ATOM 8470 C C . GLN A 1 1097 ? -3.803 7.809 30.213 1.00 43.03 1097 GLN A C 1
ATOM 8472 O O . GLN A 1 1097 ? -4.735 7.250 30.789 1.00 43.03 1097 GLN A O 1
ATOM 8477 N N . ASP A 1 1098 ? -3.904 8.329 28.988 1.00 35.62 1098 ASP A N 1
ATOM 8478 C CA . ASP A 1 1098 ? -5.143 8.425 28.200 1.00 35.62 1098 ASP A CA 1
ATOM 8479 C C . ASP A 1 1098 ? -5.569 7.105 27.530 1.00 35.62 1098 ASP A C 1
ATOM 8481 O O . ASP A 1 1098 ? -6.693 6.998 27.041 1.00 35.62 1098 ASP A O 1
ATOM 8485 N N . GLY A 1 1099 ? -4.679 6.108 27.456 1.00 36.66 1099 GLY A N 1
ATOM 8486 C CA . GLY A 1 1099 ? -4.930 4.836 26.764 1.00 36.66 1099 GLY A CA 1
ATOM 8487 C C . GLY A 1 1099 ? -4.899 4.933 25.232 1.00 36.66 1099 GLY A C 1
ATOM 8488 O O . GLY A 1 1099 ? -5.379 4.028 24.553 1.00 36.66 1099 GLY A O 1
ATOM 8489 N N . LYS A 1 1100 ? -4.348 6.022 24.682 1.00 35.44 1100 LYS A N 1
ATOM 8490 C CA . LYS A 1 1100 ? -4.273 6.298 23.236 1.00 35.44 1100 LYS A CA 1
ATOM 8491 C C . LYS A 1 1100 ? -2.991 5.727 22.615 1.00 35.44 1100 LYS A C 1
ATOM 8493 O O . LYS A 1 1100 ? -2.015 5.437 23.303 1.00 35.44 1100 LYS A O 1
ATOM 8498 N N . THR A 1 1101 ? -2.987 5.542 21.297 1.00 37.09 1101 THR A N 1
ATOM 8499 C CA . THR A 1 1101 ? -1.879 4.915 20.560 1.00 37.09 1101 THR A CA 1
ATOM 8500 C C . THR A 1 1101 ? -0.708 5.877 20.331 1.00 37.09 1101 THR A C 1
ATOM 8502 O O . THR A 1 1101 ? -0.797 6.843 19.575 1.00 37.09 1101 THR A O 1
ATOM 8505 N N . SER A 1 1102 ? 0.452 5.566 20.914 1.00 35.97 1102 SER A N 1
ATOM 8506 C CA . SER A 1 1102 ? 1.710 6.323 20.787 1.00 35.97 1102 SER A CA 1
ATOM 8507 C C . SER A 1 1102 ? 2.425 6.149 19.432 1.00 35.97 1102 SER A C 1
ATOM 8509 O O . SER A 1 1102 ? 3.646 6.236 19.360 1.00 35.97 1102 SER A O 1
ATOM 8511 N N . VAL A 1 1103 ? 1.685 5.899 18.348 1.00 35.94 1103 VAL A N 1
ATOM 8512 C CA . VAL A 1 1103 ? 2.230 5.703 16.987 1.00 35.94 1103 VAL A CA 1
ATOM 8513 C C . VAL A 1 1103 ? 2.034 6.951 16.116 1.00 35.94 1103 VAL A C 1
ATOM 8515 O O . VAL A 1 1103 ? 2.907 7.305 15.326 1.00 35.94 1103 VAL A O 1
ATOM 8518 N N . GLY A 1 1104 ? 0.926 7.680 16.296 1.00 30.86 1104 GLY A N 1
ATOM 8519 C CA . GLY A 1 1104 ? 0.494 8.726 15.357 1.00 30.86 1104 GLY A CA 1
ATOM 8520 C C . GLY A 1 1104 ? 1.403 9.959 15.233 1.00 30.86 1104 GLY A C 1
ATOM 8521 O O . GLY A 1 1104 ? 1.280 10.694 14.260 1.00 30.86 1104 GLY A O 1
ATOM 8522 N N . LYS A 1 1105 ? 2.322 10.198 16.180 1.00 28.70 1105 LYS A N 1
ATOM 8523 C CA . LYS A 1 1105 ? 3.076 11.465 16.274 1.00 28.70 1105 LYS A CA 1
ATOM 8524 C C . LYS A 1 1105 ? 4.416 11.500 15.525 1.00 28.70 1105 LYS A C 1
ATOM 8526 O O . LYS A 1 1105 ? 4.934 12.584 15.302 1.00 28.70 1105 LYS A O 1
ATOM 8531 N N . ARG A 1 1106 ? 4.963 10.350 15.098 1.00 29.64 1106 ARG A N 1
ATOM 8532 C CA . ARG A 1 1106 ? 6.163 10.302 14.226 1.00 29.64 1106 ARG A CA 1
ATOM 8533 C C . ARG A 1 1106 ? 5.817 10.269 12.733 1.00 29.64 1106 ARG A C 1
ATOM 8535 O O . ARG A 1 1106 ? 6.686 10.498 11.907 1.00 29.64 1106 ARG A O 1
ATOM 8542 N N . MET A 1 1107 ? 4.555 9.996 12.390 1.00 30.83 1107 MET A N 1
ATOM 8543 C CA . MET A 1 1107 ? 4.082 9.864 11.003 1.00 30.83 1107 MET A CA 1
ATOM 8544 C C . MET A 1 1107 ? 3.520 11.168 10.412 1.00 30.83 1107 MET A C 1
ATOM 8546 O O . MET A 1 1107 ? 3.065 11.166 9.273 1.00 30.83 1107 MET A O 1
ATOM 8550 N N . SER A 1 1108 ? 3.529 12.272 11.166 1.00 27.42 1108 SER A N 1
ATOM 8551 C CA . SER A 1 1108 ? 3.111 13.592 10.674 1.00 27.42 1108 SER A CA 1
ATOM 8552 C C . SER A 1 1108 ? 4.242 14.394 10.021 1.00 27.42 1108 SER A C 1
ATOM 8554 O O . SER A 1 1108 ? 3.949 15.266 9.210 1.00 27.42 1108 SER A O 1
ATOM 8556 N N . ASN A 1 1109 ? 5.504 14.111 10.376 1.00 26.03 1109 ASN A N 1
ATOM 8557 C CA . ASN A 1 1109 ? 6.679 14.923 10.016 1.00 26.03 1109 ASN A CA 1
ATOM 8558 C C . ASN A 1 1109 ? 7.823 14.114 9.354 1.00 26.03 1109 ASN A C 1
ATOM 8560 O O . ASN A 1 1109 ? 8.915 14.648 9.161 1.00 26.03 1109 ASN A O 1
ATOM 8564 N N . ALA A 1 1110 ? 7.587 12.838 9.024 1.00 24.55 1110 ALA A N 1
ATOM 8565 C CA . ALA A 1 1110 ? 8.519 11.978 8.284 1.00 24.55 1110 ALA A CA 1
ATOM 8566 C C . ALA A 1 1110 ? 8.293 12.092 6.770 1.00 24.55 1110 ALA A C 1
ATOM 8568 O O . ALA A 1 1110 ? 7.105 12.059 6.383 1.00 24.55 1110 ALA A O 1
#

pLDDT: mean 70.22, std 25.51, range [21.3, 98.38]